Protein AF-A0A0D6Q192-F1 (afdb_monomer_lite)

Radius of gyration: 42.07 Å; chains: 1; bounding box: 99×94×117 Å

InterPro domains:
  IPR006171 TOPRIM domain [PF13362] (280-373)
  IPR027417 P-loop containing nucleoside triphosphate hydrolase [SSF52540] (424-579)
  IPR055570 Domain of unknown function DUF7146 [PF23639] (162-253)

pLDDT: mean 74.11, std 20.75, range [18.86, 96.25]

Foldseek 3Di:
DDDPPPPPPDDDDPDPQAQPVVLLVVLQVVLLQCVVVLCVVFPPPQQCWDDDDPQWIWRDHPPPCKIWIAGCDDPLRQWIATSVRDTDHQQVSCVVTVQQVDSRSSSVVSCVVSVPDRVGDDDPVNVVVSNVNSVVVNVVVVVVVVVVVVVVVVVVVVQQVVLQVVQVQQLVQWAFDDPPQLVNCQLCVVLVQDADPVGDDSLAWTARVVQQWTWGFWDAPVSHGRWTFTQHADPPPSYTDPPDDCRTRPHDSALTKRKDAADPPAAPCLPVVQVAAAEEEEADPSLQSLLCSLHSGTYIHDPAQQQNDDDDALHEYADFDFLADPVDPRNVRNVVNVVVNLQSFYAYFYFYLDPDRPNPRHGVSNSCVPVRSVSSNVSVVVSSVLLVCLLVPDDPAAALVVLLVQLLVLLLVCLVCVCVVFQFAEAAEAFLSQNLLSNLLNNVVSLVVVQVVQVPDPPHDRDAAEEEAEADDLLLVVVQVSNCVNPVPWFEDEQDDQQDDDVDHQHPPVPLVVLLVLLVHDCCAQPQLPPDPRNPPRNNNVVLCDATNYYYYYPLQQLDDNRVSRAAHLAYEYEADDQFNFKDFLFPVQKDFLCLLAAPDPPPPPQDPVVVVVCVPPLVVVSNVLSVLVSVLLVVVCPPPDAPDKDFAFLVSCVVRDDLVRLVVNLVSLVVVLVVLTHHNVGDPPDDPVCSVVCSSRSSSSSVSNLVSVLSSVCVVVVARTFNQWMWHQHPVRGIIIIHIAGRARDQSHQHPDDNPGRRYYYYHNQDLCVQVCLRVVSYHYDDHRYHDLPQEAEEEADDDAQAPVLLVVQLVCVVVVHCDPDLCSHLVNVLLVQLLVCLVLVNFAEEEEAAPVNLVSQVVVCVVPPLSGAVNYHYYYQVGLPSDQPQQQTAEYEYGEFQADFQVSLQSSLSNSPRHHDPGADFDDADPVRHGPGGAFDWDWDWDQASSRHIDTFIDGADPGSSSRSVRCCRGQVSLSSRQSSNSSSPADPVRGHYYYYRYSGYRPSDHHHYYHHSDGDALLSVQLSVVCSVVSDNPASPGWAWLQLQLCCLLCVVSRVHSVSSVVSLVVVPDDDDDDDDQDNDPSPDDDPLVSVVRPPQWWKKFKWFDDPPTDTTIITHGDVCPVPVQVSSCVSRVGHMDIDTDDDDDDDDDDDDDDDDDDDDDYDDDDDDDDDDDDDDDDDDDDDDDDDDPVVVVVVVVDDDDDDDDDDDDDDDDDDDDDDDDDDPDDDPPSVPVNPDDDDDDDDDDDDDDDDDD

Sequence (1257 aa):
MPNKTHIQAGFQAEGQFSIPPAIADQIKAEAAAAILDIARAVLPSDYQPHRPKNGSVDFARKHDGRTYTATTSGQYAGWVKDWRGRNMDAVALVQQYAGADSYADALHWLSDFLRIDTGLHRSEADRQELEAKAAANAQARAAEREAQDRLQAEQNARTKKQHREFAARWWGETEEIRPGSLADRYLVEWRSIPRPVEGWPSSVLRFHPKENALAVGLVDVRGKVQSAQRIYLDNRTGQKRTDIAKKMLPGSSKGLFFKLPARITVAIDVDRTINTFPIAATEGPETALSVWIASGIETWASIGAGADITPPTKRPILHCRDDDEEEGPAWNAAEKAAIRWGKEGHAVLAVWPYDQRRQDKSDLNDLLQTEGIGAVRLRLKEALDEYGRRIASLPKLPSADEARSILDQQIKLQVDGGYAVERSKLFTVGAGIGKTEAALRRVLQSHEAALTIHEDSEDATIPAPIVLSVPYHGLADEALERVRRISPNLTVRIWKGRAQQLPVPMCANLEEVDAIQEAGLSATERLCRGSCTKKDGCPYVKQMEQKADVWIITHACLFLPKPKAIRRPSFLILDEVTLDGAITGTSDAAHRSVNSILLPTTKQQNAPEDVRQKFMGFTLAEVENRASRIVAMLERAAEELERGTTCHLSRATIEQHFDLAGLENGLPEVEQAIQWMTPDDKGHPDFQIDRVKERTPILKALGRLAALMREMKRCLSEGLEATPRISFFWDEENVLRYRLTGCRSIHKHWIGPDENDQTPVILLDATPNLPLIRHFFPNLALGSDVQAATPHARFVWMQGKFWHGITQKNAIEQHRNGRKGKEHAQSIEGLRWTLWRHWLTAGCKPMLAVFSKALHDYLDEQEHKKSGFLPPGCELAHQGATRGRNSWETVRTVLIFGRMLPSVEPIEMTAEAMTGRPIQRIEKKKLGPDGTAEASHFHIIEKDRILPNGRIVSVKHYHHPDPVADGFLQAMVAGEAIQAAARGRAVNRTSDNPLEVFVYADTYAADMPLDDVQEATGPTAWDQMALSIAMETGQASDLSPILISSPTDAAKAYPRIWSTPKAAERGFDAGNHRPPNSYNNISIGIRGSVDWDAFSSLEGFTLARYQPEGARQKPRLAWVPIGQEIGFQSWIEQALCCDVRVEWVEVPQPDPTPPEPSKPIRSPAMDCILPDKQPAFPSWIIGGIERTDFPSSYLRFLERSGTKPTVYSSFFGQCEAAFGHGLGAEDENDDPALAWVMGLPAHPFSLRNLEEGMNGH

Structure (mmCIF, N/CA/C/O backbone):
data_AF-A0A0D6Q192-F1
#
_entry.id   AF-A0A0D6Q192-F1
#
loop_
_atom_site.group_PDB
_atom_site.id
_atom_site.type_symbol
_atom_site.label_atom_id
_atom_site.label_alt_id
_atom_site.label_comp_id
_atom_site.label_asym_id
_atom_site.label_entity_id
_atom_site.label_seq_id
_atom_site.pdbx_PDB_ins_code
_atom_site.Cartn_x
_atom_site.Cartn_y
_atom_site.Cartn_z
_atom_site.occupancy
_atom_site.B_iso_or_equiv
_atom_site.auth_seq_id
_atom_site.auth_comp_id
_atom_site.auth_asym_id
_atom_site.auth_atom_id
_atom_site.pdbx_PDB_model_num
ATOM 1 N N . MET A 1 1 ? 58.303 25.552 -41.111 1.00 36.06 1 MET A N 1
ATOM 2 C CA . MET A 1 1 ? 57.494 26.285 -42.117 1.00 36.06 1 MET A CA 1
ATOM 3 C C . MET A 1 1 ? 56.407 25.349 -42.643 1.00 36.06 1 MET A C 1
ATOM 5 O O . MET A 1 1 ? 56.631 24.148 -42.528 1.00 36.06 1 MET A O 1
ATOM 9 N N . PRO A 1 2 ? 55.276 25.839 -43.190 1.00 31.86 2 PRO A N 1
ATOM 10 C CA . PRO A 1 2 ? 54.968 27.237 -43.511 1.00 31.86 2 PRO A CA 1
ATOM 11 C C . PRO A 1 2 ? 53.929 27.918 -42.594 1.00 31.86 2 PRO A C 1
ATOM 13 O O . PRO A 1 2 ? 53.129 27.279 -41.927 1.00 31.86 2 PRO A O 1
ATOM 16 N N . ASN A 1 3 ? 53.985 29.250 -42.609 1.00 25.23 3 ASN A N 1
ATOM 17 C CA . ASN A 1 3 ? 52.894 30.221 -42.471 1.00 25.23 3 ASN A CA 1
ATOM 18 C C . ASN A 1 3 ? 51.788 29.966 -41.426 1.00 25.23 3 ASN A C 1
ATOM 20 O O . ASN A 1 3 ? 50.680 29.549 -41.758 1.00 25.23 3 ASN A O 1
ATOM 24 N N . LYS A 1 4 ? 52.007 30.473 -40.203 1.00 28.45 4 LYS A N 1
ATOM 25 C CA . LYS A 1 4 ? 50.927 31.204 -39.522 1.00 28.45 4 LYS A CA 1
ATOM 26 C C . LYS A 1 4 ? 50.674 32.492 -40.310 1.00 28.45 4 LYS A C 1
ATOM 28 O O . LYS A 1 4 ? 51.469 33.425 -40.207 1.00 28.45 4 LYS A O 1
ATOM 33 N N . THR A 1 5 ? 49.589 32.568 -41.072 1.00 26.53 5 THR A N 1
ATOM 34 C CA . THR A 1 5 ? 49.094 33.848 -41.599 1.00 26.53 5 THR A CA 1
ATOM 35 C C . THR A 1 5 ? 48.529 34.676 -40.450 1.00 26.53 5 THR A C 1
ATOM 37 O O . THR A 1 5 ? 47.337 34.618 -40.152 1.00 26.53 5 THR A O 1
ATOM 40 N N . HIS A 1 6 ? 49.395 35.453 -39.795 1.00 28.77 6 HIS A N 1
ATOM 41 C CA . HIS A 1 6 ? 48.944 36.623 -39.054 1.00 28.77 6 HIS A CA 1
ATOM 42 C C . HIS A 1 6 ? 48.267 37.560 -40.053 1.00 28.77 6 HIS A C 1
ATOM 44 O O . HIS A 1 6 ? 48.936 38.140 -40.907 1.00 28.77 6 HIS A O 1
ATOM 50 N N . ILE A 1 7 ? 46.948 37.716 -39.943 1.00 28.14 7 ILE A N 1
ATOM 51 C CA . ILE A 1 7 ? 46.255 38.830 -40.585 1.00 28.14 7 ILE A CA 1
ATOM 52 C C . ILE A 1 7 ? 46.620 40.072 -39.770 1.00 28.14 7 ILE A C 1
ATOM 54 O O . ILE A 1 7 ? 45.950 40.418 -38.801 1.00 28.14 7 ILE A O 1
ATOM 58 N N . GLN A 1 8 ? 47.734 40.712 -40.132 1.00 30.41 8 GLN A N 1
ATOM 59 C CA . GLN A 1 8 ? 47.974 42.094 -39.739 1.00 30.41 8 GLN A CA 1
ATOM 60 C C . GLN A 1 8 ? 46.928 42.945 -40.459 1.00 30.41 8 GLN A C 1
ATOM 62 O O . GLN A 1 8 ? 47.058 43.223 -41.650 1.00 30.41 8 GLN A O 1
ATOM 67 N N . ALA A 1 9 ? 45.872 43.329 -39.743 1.00 30.97 9 ALA A N 1
ATOM 68 C CA . ALA A 1 9 ? 44.982 44.383 -40.200 1.00 30.97 9 ALA A CA 1
ATOM 69 C C . ALA A 1 9 ? 45.806 45.677 -40.288 1.00 30.97 9 ALA A C 1
ATOM 71 O O . ALA A 1 9 ? 46.282 46.186 -39.272 1.00 30.97 9 ALA A O 1
ATOM 72 N N . GLY A 1 10 ? 46.046 46.153 -41.510 1.00 29.53 10 GLY A N 1
ATOM 73 C CA . GLY A 1 10 ? 46.833 47.358 -41.747 1.00 29.53 10 GLY A CA 1
ATOM 74 C C . GLY A 1 10 ? 46.143 48.594 -41.171 1.00 29.53 10 GLY A C 1
ATOM 75 O O . GLY A 1 10 ? 44.941 48.783 -41.350 1.00 29.53 10 GLY A O 1
ATOM 76 N N . PHE A 1 11 ? 46.913 49.451 -40.503 1.00 37.41 11 PHE A N 1
ATOM 77 C CA . PHE A 1 11 ? 46.459 50.791 -40.145 1.00 37.41 11 PHE A CA 1
ATOM 78 C C . PHE A 1 11 ? 46.301 51.633 -41.415 1.00 37.41 11 PHE A C 1
ATOM 80 O O . PHE A 1 11 ? 47.295 51.910 -42.077 1.00 37.41 11 PHE A O 1
ATOM 87 N N . GLN A 1 12 ? 45.077 52.063 -41.716 1.00 38.69 12 GLN A N 1
ATOM 88 C CA . GLN A 1 12 ? 44.702 53.483 -41.816 1.00 38.69 12 GLN A CA 1
ATOM 89 C C . GLN A 1 12 ? 43.240 53.596 -42.262 1.00 38.69 12 GLN A C 1
ATOM 91 O O . GLN A 1 12 ? 42.887 53.275 -43.392 1.00 38.69 12 GLN A O 1
ATOM 96 N N . ALA A 1 13 ? 42.396 54.101 -41.365 1.00 34.84 13 ALA A N 1
ATOM 97 C CA . ALA A 1 13 ? 41.091 54.645 -41.704 1.00 34.84 13 ALA A CA 1
ATOM 98 C C . ALA A 1 13 ? 41.073 56.093 -41.207 1.00 34.84 13 ALA A C 1
ATOM 100 O O . ALA A 1 13 ? 40.822 56.344 -40.028 1.00 34.84 13 ALA A O 1
ATOM 101 N N . GLU A 1 14 ? 41.383 57.041 -42.092 1.00 41.09 14 GLU A N 1
ATOM 102 C CA . GLU A 1 14 ? 41.246 58.477 -41.818 1.00 41.09 14 GLU A CA 1
ATOM 103 C C . GLU A 1 14 ? 39.759 58.859 -41.858 1.00 41.09 14 GLU A C 1
ATOM 105 O O . GLU A 1 14 ? 39.258 59.481 -42.789 1.00 41.09 14 GLU A O 1
ATOM 110 N N . GLY A 1 15 ? 39.034 58.396 -40.838 1.00 47.50 15 GLY A N 1
ATOM 111 C CA . GLY A 1 15 ? 37.648 58.743 -40.562 1.00 47.50 15 GLY A CA 1
ATOM 112 C C . GLY A 1 15 ? 37.556 59.768 -39.435 1.00 47.50 15 GLY A C 1
ATOM 113 O O . GLY A 1 15 ? 38.349 59.754 -38.494 1.00 47.50 15 GLY A O 1
ATOM 114 N N . GLN A 1 16 ? 36.534 60.620 -39.503 1.00 47.41 16 GLN A N 1
ATOM 115 C CA . GLN A 1 16 ? 36.315 61.796 -38.645 1.00 47.41 16 GLN A CA 1
ATOM 116 C C . GLN A 1 16 ? 36.141 61.498 -37.133 1.00 47.41 16 GLN A C 1
ATOM 118 O O . GLN A 1 16 ? 36.035 62.420 -36.333 1.00 47.41 16 GLN A O 1
ATOM 123 N N . PHE A 1 17 ? 36.147 60.219 -36.734 1.00 54.91 17 PHE A N 1
ATOM 124 C CA . PHE A 1 17 ? 35.964 59.738 -35.358 1.00 54.91 17 PHE A CA 1
ATOM 125 C C . PHE A 1 17 ? 36.989 58.647 -34.969 1.00 54.91 17 PHE A C 1
ATOM 127 O O . PHE A 1 17 ? 36.644 57.667 -34.308 1.00 54.91 17 PHE A O 1
ATOM 134 N N . SER A 1 18 ? 38.245 58.769 -35.409 1.00 59.19 18 SER A N 1
ATOM 135 C CA . SER A 1 18 ? 39.325 57.844 -35.025 1.00 59.19 18 SER A CA 1
ATOM 136 C C . SER A 1 18 ? 39.721 58.014 -33.548 1.00 59.19 18 SER A C 1
ATOM 138 O O . SER A 1 18 ? 40.310 59.030 -33.178 1.00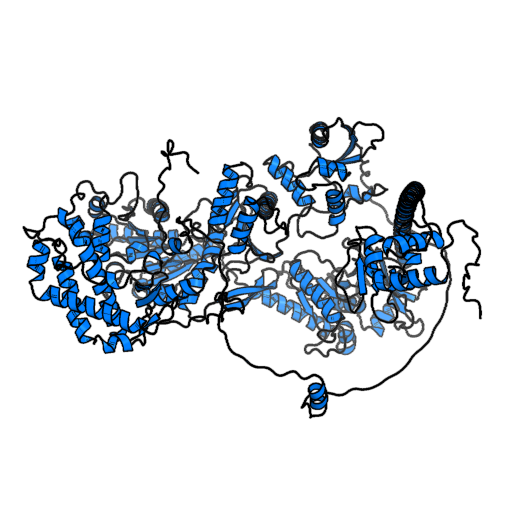 59.19 18 SER A O 1
ATOM 140 N N . ILE A 1 19 ? 39.421 57.020 -32.702 1.00 69.50 19 ILE A N 1
ATOM 141 C CA . ILE A 1 19 ? 39.806 57.021 -31.278 1.00 69.50 19 ILE A CA 1
ATOM 142 C C . ILE A 1 19 ? 41.346 56.973 -31.158 1.00 69.50 19 ILE A C 1
ATOM 144 O O . ILE A 1 19 ? 41.968 56.091 -31.760 1.00 69.50 19 ILE A O 1
ATOM 148 N N . PRO A 1 20 ? 41.984 57.859 -30.364 1.00 73.62 20 PRO A N 1
ATOM 149 C CA . PRO A 1 20 ? 43.432 57.843 -30.151 1.00 73.62 20 PRO A CA 1
ATOM 150 C C . PRO A 1 20 ? 43.940 56.486 -29.622 1.00 73.62 20 PRO A C 1
ATOM 152 O O . PRO A 1 20 ? 43.323 55.941 -28.705 1.00 73.62 20 PRO A O 1
ATOM 155 N N . PRO A 1 21 ? 45.084 55.948 -30.100 1.00 73.31 21 PRO A N 1
ATOM 156 C CA . PRO A 1 21 ? 45.549 54.606 -29.726 1.00 73.31 21 PRO A CA 1
ATOM 157 C C . PRO A 1 21 ? 45.660 54.348 -28.216 1.00 73.31 21 PRO A C 1
ATOM 159 O O . PRO A 1 21 ? 45.259 53.286 -27.755 1.00 73.31 21 PRO A O 1
ATOM 162 N N . ALA A 1 22 ? 46.118 55.331 -27.434 1.00 72.62 22 ALA A N 1
ATOM 163 C CA . ALA A 1 22 ? 46.201 55.210 -25.975 1.00 72.62 22 ALA A CA 1
ATOM 164 C C . ALA A 1 22 ? 44.821 55.027 -25.308 1.00 72.62 22 ALA A C 1
ATOM 166 O O . ALA A 1 22 ? 44.686 54.226 -24.387 1.00 72.62 22 ALA A O 1
ATOM 167 N N . ILE A 1 23 ? 43.789 55.715 -25.813 1.00 76.56 23 ILE A N 1
ATOM 168 C CA . ILE A 1 23 ? 42.404 55.566 -25.341 1.00 76.56 23 ILE A CA 1
ATOM 169 C C . ILE A 1 23 ? 41.822 54.238 -25.847 1.00 76.56 23 ILE A C 1
ATOM 171 O O . ILE A 1 23 ? 41.157 53.530 -25.099 1.00 76.56 23 ILE A O 1
ATOM 175 N N . ALA A 1 24 ? 42.128 53.834 -27.084 1.00 78.00 24 ALA A N 1
ATOM 176 C CA . ALA A 1 24 ? 41.723 52.534 -27.623 1.00 78.00 24 ALA A CA 1
ATOM 177 C C . ALA A 1 24 ? 42.288 51.349 -26.814 1.00 78.00 24 ALA A C 1
ATOM 179 O O . ALA A 1 24 ? 41.599 50.345 -26.639 1.00 78.00 24 ALA A O 1
ATOM 180 N N . ASP A 1 25 ? 43.517 51.454 -26.304 1.00 80.19 25 ASP A N 1
ATOM 181 C CA . ASP A 1 25 ? 44.119 50.427 -25.448 1.00 80.19 25 ASP A CA 1
ATOM 182 C C . ASP A 1 25 ? 43.600 50.483 -23.998 1.00 80.19 25 ASP A C 1
ATOM 184 O O . ASP A 1 25 ? 43.402 49.425 -23.396 1.00 80.19 25 ASP A O 1
ATOM 188 N N . GLN A 1 26 ? 43.258 51.668 -23.471 1.00 84.00 26 GLN A N 1
ATOM 189 C CA . GLN A 1 26 ? 42.498 51.797 -22.218 1.00 84.00 26 GLN A CA 1
ATOM 190 C C . GLN A 1 26 ? 41.128 51.101 -22.321 1.00 84.00 26 GLN A C 1
ATOM 192 O O . GLN A 1 26 ? 40.810 50.251 -21.490 1.00 84.00 26 GLN A O 1
ATOM 197 N N . ILE A 1 27 ? 40.357 51.383 -23.381 1.00 83.75 27 ILE A N 1
ATOM 198 C CA . ILE A 1 27 ? 39.047 50.761 -23.638 1.00 83.75 27 ILE A CA 1
ATOM 199 C C . ILE A 1 27 ? 39.162 49.233 -23.654 1.00 83.75 27 ILE A C 1
ATOM 201 O O . ILE A 1 27 ? 38.340 48.558 -23.041 1.00 83.75 27 ILE A O 1
ATOM 205 N N . LYS A 1 28 ? 40.192 48.659 -24.294 1.00 84.75 28 LYS A N 1
ATOM 206 C CA . LYS A 1 28 ? 40.424 47.201 -24.275 1.00 84.75 28 LYS A CA 1
ATOM 207 C C . LYS A 1 28 ? 40.732 46.666 -22.878 1.00 84.75 28 LYS A C 1
ATOM 209 O O . LYS A 1 28 ? 40.246 45.591 -22.536 1.00 84.75 28 LYS A O 1
ATOM 214 N N . ALA A 1 29 ? 41.555 47.366 -22.097 1.00 84.50 29 ALA A N 1
ATOM 215 C CA . ALA A 1 29 ? 41.941 46.927 -20.758 1.00 84.50 29 ALA A CA 1
ATOM 216 C C . ALA A 1 29 ? 40.732 46.902 -19.807 1.00 84.50 29 ALA A C 1
ATOM 218 O O . ALA A 1 29 ? 40.504 45.908 -19.115 1.00 84.50 29 ALA A O 1
ATOM 219 N N . GLU A 1 30 ? 39.908 47.949 -19.838 1.00 86.56 30 GLU A N 1
ATOM 220 C CA . GLU A 1 30 ? 38.670 48.023 -19.059 1.00 86.56 30 GLU A CA 1
ATOM 221 C C . GLU A 1 30 ? 37.608 47.038 -19.584 1.00 86.56 30 GLU A C 1
ATOM 223 O O . GLU A 1 30 ? 36.963 46.348 -18.794 1.00 86.56 30 GLU A O 1
ATOM 228 N N . ALA A 1 31 ? 37.499 46.848 -20.904 1.00 88.06 31 ALA A N 1
ATOM 229 C CA . ALA A 1 31 ? 36.615 45.844 -21.500 1.00 88.06 31 ALA A CA 1
ATOM 230 C C . ALA A 1 31 ? 37.018 44.396 -21.163 1.00 88.06 31 ALA A C 1
ATOM 232 O O . ALA A 1 31 ? 36.154 43.531 -21.015 1.00 88.06 31 ALA A O 1
ATOM 233 N N . ALA A 1 32 ? 38.314 44.114 -21.004 1.00 86.19 32 ALA A N 1
ATOM 234 C CA . ALA A 1 32 ? 38.796 42.819 -20.531 1.00 86.19 32 ALA A CA 1
ATOM 235 C C . ALA A 1 32 ? 38.412 42.576 -19.059 1.00 86.19 32 ALA A C 1
ATOM 237 O O . ALA A 1 32 ? 38.015 41.466 -18.705 1.00 86.19 32 ALA A O 1
ATOM 238 N N . ALA A 1 33 ? 38.452 43.605 -18.206 1.00 85.31 33 ALA A N 1
ATOM 239 C CA . ALA A 1 33 ? 37.954 43.502 -16.834 1.00 85.31 33 ALA A CA 1
ATOM 240 C C . ALA A 1 33 ? 36.421 43.311 -16.787 1.00 85.31 33 ALA A C 1
ATOM 242 O O . ALA A 1 33 ? 35.921 42.476 -16.034 1.00 85.31 33 ALA A O 1
ATOM 243 N N . ALA A 1 34 ? 35.680 44.024 -17.640 1.00 88.12 34 ALA A N 1
ATOM 244 C CA . ALA A 1 34 ? 34.216 44.003 -17.715 1.00 88.12 34 ALA A CA 1
ATOM 245 C C . ALA A 1 34 ? 33.622 42.887 -18.607 1.00 88.12 34 ALA A C 1
ATOM 247 O O . ALA A 1 34 ? 32.419 42.891 -18.884 1.00 88.12 34 ALA A O 1
ATOM 248 N N . ILE A 1 35 ? 34.429 41.919 -19.067 1.00 89.75 35 ILE A N 1
ATOM 249 C CA . ILE A 1 35 ? 34.043 40.954 -20.117 1.00 89.75 35 ILE A CA 1
ATOM 250 C C . ILE A 1 35 ? 32.753 40.175 -19.812 1.00 89.75 35 ILE A C 1
ATOM 252 O O . ILE A 1 35 ? 32.004 39.832 -20.726 1.00 89.75 35 ILE A O 1
ATOM 256 N N . LEU A 1 36 ? 32.466 39.909 -18.532 1.00 86.56 36 LEU A N 1
ATOM 257 C CA . LEU A 1 36 ? 31.266 39.186 -18.106 1.00 86.56 36 LEU A CA 1
ATOM 258 C C . LEU A 1 36 ? 29.981 39.992 -18.344 1.00 86.56 36 LEU A C 1
ATOM 260 O O . LEU A 1 36 ? 28.967 39.424 -18.750 1.00 86.56 36 LEU A O 1
ATOM 264 N N . ASP A 1 37 ? 30.021 41.299 -18.099 1.00 87.12 37 ASP A N 1
ATOM 265 C CA . ASP A 1 37 ? 28.866 42.185 -18.236 1.00 87.12 37 ASP A CA 1
ATOM 266 C C . ASP A 1 37 ? 28.680 42.653 -19.681 1.00 87.12 37 ASP A C 1
ATOM 268 O O . ASP A 1 37 ? 27.548 42.721 -20.157 1.00 87.12 37 ASP A O 1
ATOM 272 N N . ILE A 1 38 ? 29.774 42.802 -20.435 1.00 88.12 38 ILE A N 1
ATOM 273 C CA . ILE A 1 38 ? 29.717 42.929 -21.899 1.00 88.12 38 ILE A CA 1
ATOM 274 C C . ILE A 1 38 ? 29.075 41.671 -22.504 1.00 88.12 38 ILE A C 1
ATOM 276 O O . ILE A 1 38 ? 28.150 41.781 -23.307 1.00 88.12 38 ILE A O 1
ATOM 280 N N . ALA A 1 39 ? 29.479 40.465 -22.079 1.00 86.81 39 ALA A N 1
ATOM 281 C CA . ALA A 1 39 ? 28.864 39.219 -22.543 1.00 86.81 39 ALA A CA 1
ATOM 282 C C . ALA A 1 39 ? 27.365 39.129 -22.201 1.00 86.81 39 ALA A C 1
ATOM 284 O O . ALA A 1 39 ? 26.588 38.680 -23.040 1.00 86.81 39 ALA A O 1
ATOM 285 N N . ARG A 1 40 ? 26.935 39.604 -21.021 1.00 85.88 40 ARG A N 1
ATOM 286 C CA . ARG A 1 40 ? 25.506 39.719 -20.657 1.00 85.88 40 ARG A CA 1
ATOM 287 C C . ARG A 1 40 ? 24.738 40.704 -21.539 1.00 85.88 40 ARG A C 1
ATOM 289 O O . ARG A 1 40 ? 23.562 40.468 -21.793 1.00 85.88 40 ARG A O 1
ATOM 296 N N . ALA A 1 41 ? 25.376 41.793 -21.965 1.00 82.62 41 ALA A N 1
ATOM 297 C CA . ALA A 1 41 ? 24.745 42.840 -22.761 1.00 82.62 41 ALA A CA 1
ATOM 298 C C . ALA A 1 41 ? 24.611 42.477 -24.249 1.00 82.62 41 ALA A C 1
ATOM 300 O O . ALA A 1 41 ? 23.619 42.850 -24.871 1.00 82.62 41 ALA A O 1
ATOM 301 N N . VAL A 1 42 ? 25.590 41.763 -24.823 1.00 81.50 42 VAL A N 1
ATOM 302 C CA . VAL A 1 42 ? 25.638 41.509 -26.278 1.00 81.50 42 VAL A CA 1
ATOM 303 C C . VAL A 1 42 ? 25.236 40.095 -26.692 1.00 81.50 42 VAL A C 1
ATOM 305 O O . VAL A 1 42 ? 24.812 39.903 -27.831 1.00 81.50 42 VAL A O 1
ATOM 308 N N . LEU A 1 43 ? 25.345 39.081 -25.823 1.00 82.44 43 LEU A N 1
ATOM 309 C CA . LEU A 1 43 ? 24.837 37.747 -26.163 1.00 82.44 43 LEU A CA 1
ATOM 310 C C . LEU A 1 43 ? 23.294 37.755 -26.184 1.00 82.44 43 LEU A C 1
ATOM 312 O O . LEU A 1 43 ? 22.676 38.398 -25.336 1.00 82.44 43 LEU A O 1
ATOM 316 N N . PRO A 1 44 ? 22.640 37.026 -27.114 1.00 75.25 44 PRO A N 1
ATOM 317 C CA . PRO A 1 44 ? 21.180 36.964 -27.165 1.00 75.25 44 PRO A CA 1
ATOM 318 C C . PRO A 1 44 ? 20.569 36.482 -25.844 1.00 75.25 44 PRO A C 1
ATOM 320 O O . PRO A 1 44 ? 21.058 35.531 -25.237 1.00 75.25 44 PRO A O 1
ATOM 323 N N . SER A 1 45 ? 19.454 37.091 -25.435 1.00 66.50 45 SER A N 1
ATOM 324 C CA . SER A 1 45 ? 18.833 36.912 -24.110 1.00 66.50 45 SER A CA 1
ATOM 325 C C . SER A 1 45 ? 18.301 35.502 -23.796 1.00 66.50 45 SER A C 1
ATOM 327 O O . SER A 1 45 ? 17.859 35.245 -22.673 1.00 66.50 45 SER A O 1
ATOM 329 N N . ASP A 1 46 ? 18.357 34.566 -24.750 1.00 67.94 46 ASP A N 1
ATOM 330 C CA . ASP A 1 46 ? 18.060 33.145 -24.544 1.00 67.94 46 ASP A CA 1
ATOM 331 C C . ASP A 1 46 ? 19.297 32.275 -24.224 1.00 67.94 46 ASP A C 1
ATOM 333 O O . ASP A 1 46 ? 19.144 31.087 -23.917 1.00 67.94 46 ASP A O 1
ATOM 337 N N . TYR A 1 47 ? 20.497 32.868 -24.198 1.00 75.00 47 TYR A N 1
ATOM 338 C CA . TYR A 1 47 ? 21.705 32.307 -23.588 1.00 75.00 47 TYR A CA 1
ATOM 339 C C . TYR A 1 47 ? 21.797 32.732 -22.119 1.00 75.00 47 TYR A C 1
ATOM 341 O O . TYR A 1 47 ? 22.232 33.837 -21.799 1.00 75.00 47 TYR A O 1
ATOM 349 N N . GLN A 1 48 ? 21.399 31.850 -21.202 1.00 77.81 48 GLN A N 1
ATOM 350 C CA . GLN A 1 48 ? 21.384 32.171 -19.774 1.00 77.81 48 GLN A CA 1
ATOM 351 C C . GLN A 1 48 ? 22.709 31.787 -19.093 1.00 77.81 48 GLN A C 1
ATOM 353 O O . GLN A 1 48 ? 23.257 30.723 -19.394 1.00 77.81 48 GLN A O 1
ATOM 358 N N . PRO A 1 49 ? 23.235 32.619 -18.171 1.00 81.62 49 PRO A N 1
ATOM 359 C CA . PRO A 1 49 ? 24.436 32.297 -17.411 1.00 81.62 49 PRO A CA 1
ATOM 360 C C . PRO A 1 49 ? 24.148 31.205 -16.373 1.00 81.62 49 PRO A C 1
ATOM 362 O O . PRO A 1 49 ? 23.262 31.337 -15.526 1.00 81.62 49 PRO A O 1
ATOM 365 N N . HIS A 1 50 ? 24.926 30.129 -16.415 1.00 75.56 50 HIS A N 1
ATOM 366 C CA . HIS A 1 50 ? 24.923 29.065 -15.415 1.00 75.56 50 HIS A CA 1
ATOM 367 C C . HIS A 1 50 ? 25.938 29.344 -14.291 1.00 75.56 50 HIS A C 1
ATOM 369 O O . HIS A 1 50 ? 26.742 30.273 -14.375 1.00 75.56 50 HIS A O 1
ATOM 375 N N . ARG A 1 51 ? 25.873 28.560 -13.198 1.00 61.06 51 ARG A N 1
ATOM 376 C CA . ARG A 1 51 ? 26.728 28.741 -12.005 1.00 61.06 51 ARG A CA 1
ATOM 377 C C . ARG A 1 51 ? 28.211 28.873 -12.395 1.00 61.06 51 ARG A C 1
ATOM 379 O O . ARG A 1 51 ? 28.692 28.006 -13.127 1.00 61.06 51 ARG A O 1
ATOM 386 N N . PRO A 1 52 ? 28.940 29.876 -11.867 1.00 61.09 52 PRO A N 1
ATOM 387 C CA . PRO A 1 52 ? 30.352 30.040 -12.170 1.00 61.09 52 PRO A CA 1
ATOM 388 C C . PRO A 1 52 ? 31.169 28.832 -11.705 1.00 61.09 52 PRO A C 1
ATOM 390 O O . PRO A 1 52 ? 30.932 28.285 -10.625 1.00 61.09 52 PRO A O 1
ATOM 393 N N . LYS A 1 53 ? 32.170 28.454 -12.501 1.00 55.62 53 LYS A N 1
ATOM 394 C CA . LYS A 1 53 ? 33.203 27.478 -12.137 1.00 55.62 53 LYS A CA 1
ATOM 395 C C . LYS A 1 53 ? 34.557 28.164 -12.219 1.00 55.62 53 LYS A C 1
ATOM 397 O O . LYS A 1 53 ? 34.907 28.679 -13.267 1.00 55.62 53 LYS A O 1
ATOM 402 N N . ASN A 1 54 ? 35.318 28.157 -11.126 1.00 59.84 54 ASN A N 1
ATOM 403 C CA . ASN A 1 54 ? 36.742 28.519 -11.082 1.00 59.84 54 ASN A CA 1
ATOM 404 C C . ASN A 1 54 ? 37.131 29.779 -11.894 1.00 59.84 54 ASN A C 1
ATOM 406 O O . ASN A 1 54 ? 38.098 29.747 -12.648 1.00 59.84 54 ASN A O 1
ATOM 410 N N . GLY A 1 55 ? 36.382 30.879 -11.754 1.00 71.62 55 GLY A N 1
ATOM 411 C CA . GLY A 1 55 ? 36.677 32.126 -12.476 1.00 71.62 55 GLY A CA 1
ATOM 412 C C . GLY A 1 55 ? 36.163 32.188 -13.919 1.00 71.62 55 GLY A C 1
ATOM 413 O O . GLY A 1 55 ? 36.678 32.970 -14.714 1.00 71.62 55 GLY A O 1
ATOM 414 N N . SER A 1 56 ? 35.153 31.394 -14.279 1.00 81.38 56 SER A N 1
ATOM 415 C CA . SER A 1 56 ? 34.425 31.524 -15.544 1.00 81.38 56 SER A CA 1
ATOM 416 C C . SER A 1 56 ? 32.915 31.307 -15.386 1.00 81.38 56 SER A C 1
ATOM 418 O O . SER A 1 56 ? 32.453 30.724 -14.401 1.00 81.38 56 SER A O 1
ATOM 420 N N . VAL A 1 57 ? 32.140 31.807 -16.353 1.00 86.25 57 VAL A N 1
ATOM 421 C CA . VAL A 1 57 ? 30.673 31.702 -16.435 1.00 86.25 57 VAL A CA 1
ATOM 422 C C . VAL A 1 57 ? 30.278 31.149 -17.802 1.00 86.25 57 VAL A C 1
ATOM 424 O O . VAL A 1 57 ? 30.603 31.739 -18.833 1.00 86.25 57 VAL A O 1
ATOM 427 N N . ASP A 1 58 ? 29.541 30.038 -17.800 1.00 84.88 58 ASP A N 1
ATOM 428 C CA . ASP A 1 58 ? 28.993 29.419 -19.008 1.00 84.88 58 ASP A CA 1
ATOM 429 C C . ASP A 1 58 ? 27.610 30.000 -19.338 1.00 84.88 58 ASP A C 1
ATOM 431 O O . ASP A 1 58 ? 26.631 29.751 -18.633 1.00 84.88 58 ASP A O 1
ATOM 435 N N . PHE A 1 59 ? 27.510 30.737 -20.440 1.00 84.44 59 PHE A N 1
ATOM 436 C CA . PHE A 1 59 ? 26.249 31.157 -21.047 1.00 84.44 59 PHE A CA 1
ATOM 437 C C . PHE A 1 59 ? 25.764 30.054 -21.986 1.00 84.44 59 PHE A C 1
ATOM 439 O O . PHE A 1 59 ? 26.424 29.753 -22.983 1.00 84.44 59 PHE A O 1
ATOM 446 N N . ALA A 1 60 ? 24.622 29.437 -21.688 1.00 76.31 60 ALA A N 1
ATOM 447 C CA . ALA A 1 60 ? 24.122 28.292 -22.447 1.00 76.31 60 ALA A CA 1
ATOM 448 C C . ALA A 1 60 ? 22.651 28.443 -22.839 1.00 76.31 60 ALA A C 1
ATOM 450 O O . ALA A 1 60 ? 21.837 29.037 -22.130 1.00 76.31 60 ALA A O 1
ATOM 451 N N . ARG A 1 61 ? 22.304 27.840 -23.977 1.00 70.50 61 ARG A N 1
ATOM 452 C CA . ARG A 1 61 ? 20.941 27.782 -24.505 1.00 70.50 61 ARG A CA 1
ATOM 453 C C . ARG A 1 61 ? 20.424 26.349 -24.392 1.00 70.50 61 ARG A C 1
ATOM 455 O O . ARG A 1 61 ? 20.997 25.440 -24.989 1.00 70.50 61 ARG A O 1
ATOM 462 N N . LYS A 1 62 ? 19.333 26.146 -23.640 1.00 49.59 62 LYS A N 1
ATOM 463 C CA . LYS A 1 62 ? 18.849 24.837 -23.123 1.00 49.59 62 LYS A CA 1
ATOM 464 C C . LYS A 1 62 ? 18.710 23.663 -24.114 1.00 49.59 62 LYS A C 1
ATOM 466 O O . LYS A 1 62 ? 18.563 22.536 -23.653 1.00 49.59 62 LYS A O 1
ATOM 471 N N . HIS A 1 63 ? 18.726 23.899 -25.427 1.00 46.31 63 HIS A N 1
ATOM 472 C CA . HIS A 1 63 ? 18.505 22.870 -26.455 1.00 46.31 63 HIS A CA 1
ATOM 473 C C . HIS A 1 63 ? 19.506 22.913 -27.628 1.00 46.31 63 HIS A C 1
ATOM 475 O O . HIS A 1 63 ? 19.357 22.143 -28.567 1.00 46.31 63 HIS A O 1
ATOM 481 N N . ASP A 1 64 ? 20.507 23.800 -27.600 1.00 52.31 64 ASP A N 1
ATOM 482 C CA . ASP A 1 64 ? 21.420 24.034 -28.741 1.00 52.31 64 ASP A CA 1
ATOM 483 C C . ASP A 1 64 ? 22.739 23.241 -28.607 1.00 52.31 64 ASP A C 1
ATOM 485 O O . ASP A 1 64 ? 23.461 23.027 -29.574 1.00 52.31 64 ASP A O 1
ATOM 489 N N . GLY A 1 65 ? 23.120 22.855 -27.381 1.00 56.34 65 GLY A N 1
ATOM 490 C CA . GLY A 1 65 ? 24.459 22.322 -27.068 1.00 56.34 65 GLY A CA 1
ATOM 491 C C . GLY A 1 65 ? 25.589 23.362 -27.173 1.00 56.34 65 GLY A C 1
ATOM 492 O O . GLY A 1 65 ? 26.708 23.110 -26.735 1.00 56.34 65 GLY A O 1
ATOM 493 N N . ARG A 1 66 ? 25.287 24.549 -27.710 1.00 73.50 66 ARG A N 1
ATOM 494 C CA . ARG A 1 66 ? 26.181 25.699 -27.835 1.00 73.50 66 ARG A CA 1
ATOM 495 C C . ARG A 1 66 ? 26.302 26.430 -26.492 1.00 73.50 66 ARG A C 1
ATOM 497 O O . ARG A 1 66 ? 25.302 26.883 -25.932 1.00 73.50 66 ARG A O 1
ATOM 504 N N . THR A 1 67 ? 27.531 26.567 -26.002 1.00 79.69 67 THR A N 1
ATOM 505 C CA . THR A 1 67 ? 27.902 27.334 -24.804 1.00 79.69 67 THR A CA 1
ATOM 506 C C . THR A 1 67 ? 28.906 28.438 -25.149 1.00 79.69 67 THR A C 1
ATOM 508 O O . THR A 1 67 ? 29.705 28.290 -26.074 1.00 79.69 67 THR A O 1
ATOM 511 N N . TYR A 1 68 ? 28.879 29.542 -24.404 1.00 85.69 68 TYR A N 1
ATOM 512 C CA . TYR A 1 68 ? 29.915 30.577 -24.427 1.00 85.69 68 TYR A CA 1
ATOM 513 C C . TYR A 1 68 ? 30.484 30.736 -23.018 1.00 85.69 68 TYR A C 1
ATOM 515 O O . TYR A 1 68 ? 29.745 31.070 -22.097 1.00 85.69 68 TYR A O 1
ATOM 523 N N . THR A 1 69 ? 31.779 30.497 -22.839 1.00 87.62 69 THR A N 1
ATOM 524 C CA . THR A 1 69 ? 32.441 30.565 -21.529 1.00 87.62 69 THR A CA 1
ATOM 525 C C . THR A 1 69 ? 33.172 31.900 -21.402 1.00 87.62 69 THR A C 1
ATOM 527 O O . THR A 1 69 ? 34.248 32.074 -21.977 1.00 87.62 69 THR A O 1
ATOM 530 N N . ALA A 1 70 ? 32.598 32.852 -20.664 1.00 88.12 70 ALA A N 1
ATOM 531 C CA . ALA A 1 70 ? 33.267 34.108 -20.319 1.00 88.12 70 ALA A CA 1
ATOM 532 C C . ALA A 1 70 ? 34.208 33.874 -19.132 1.00 88.12 70 ALA A C 1
ATOM 534 O O . ALA A 1 70 ? 33.778 33.358 -18.101 1.00 88.12 70 ALA A O 1
ATOM 535 N N . THR A 1 71 ? 35.485 34.230 -19.269 1.00 87.12 71 THR A N 1
ATOM 536 C CA . THR A 1 71 ? 36.513 33.949 -18.254 1.00 87.12 71 THR A CA 1
ATOM 537 C C . THR A 1 71 ? 36.977 35.240 -17.583 1.00 87.12 71 THR A C 1
ATOM 539 O O . THR A 1 71 ? 37.390 36.183 -18.256 1.00 87.12 71 THR A O 1
ATOM 542 N N . THR A 1 72 ? 36.909 35.284 -16.252 1.00 82.44 72 THR A N 1
ATOM 543 C CA . THR A 1 72 ? 37.211 36.460 -15.418 1.00 82.44 72 THR A CA 1
ATOM 544 C C . THR A 1 72 ? 38.491 36.319 -14.589 1.00 82.44 72 THR A C 1
ATOM 546 O O . THR A 1 72 ? 38.951 37.309 -14.028 1.00 82.44 72 THR A O 1
ATOM 549 N N . SER A 1 73 ? 39.117 35.136 -14.526 1.00 77.38 73 SER A N 1
ATOM 550 C CA . SER A 1 73 ? 40.452 34.972 -13.929 1.00 77.38 73 SER A CA 1
ATOM 551 C C . SER A 1 73 ? 41.303 33.894 -14.621 1.00 77.38 73 SER A C 1
ATOM 553 O O . SER A 1 73 ? 40.810 33.073 -15.394 1.00 77.38 73 SER A O 1
ATOM 555 N N . GLY A 1 74 ? 42.618 33.916 -14.372 1.00 79.00 74 GLY A N 1
ATOM 556 C CA . GLY A 1 74 ? 43.586 33.012 -15.005 1.00 79.00 74 GLY A CA 1
ATOM 557 C C . GLY A 1 74 ? 44.040 33.459 -16.402 1.00 79.00 74 GLY A C 1
ATOM 558 O O . GLY A 1 74 ? 43.808 34.590 -16.818 1.00 79.00 74 GLY A O 1
ATOM 559 N N . GLN A 1 75 ? 44.704 32.561 -17.140 1.00 77.81 75 GLN A N 1
ATOM 560 C CA . GLN A 1 75 ? 45.381 32.867 -18.417 1.00 77.81 75 GLN A CA 1
ATOM 561 C C . GLN A 1 75 ? 44.453 33.404 -19.528 1.00 77.81 75 GLN A C 1
ATOM 563 O O . GLN A 1 75 ? 44.931 34.035 -20.466 1.00 77.81 75 GLN A O 1
ATOM 568 N N . TYR A 1 76 ? 43.143 33.163 -19.427 1.00 81.31 76 TYR A N 1
ATOM 569 C CA . TYR A 1 76 ? 42.136 33.615 -20.393 1.00 81.31 76 TYR A CA 1
ATOM 570 C C . TYR A 1 76 ? 41.187 34.680 -19.816 1.00 81.31 76 TYR A C 1
ATOM 572 O O . TYR A 1 76 ? 40.116 34.903 -20.376 1.00 81.31 76 TYR A O 1
ATOM 580 N N . ALA A 1 77 ? 41.554 35.345 -18.714 1.00 82.00 77 ALA A N 1
ATOM 581 C CA . ALA A 1 77 ? 40.797 36.482 -18.192 1.00 82.00 77 ALA A CA 1
ATOM 582 C C . ALA A 1 77 ? 40.605 37.559 -19.278 1.00 82.00 77 ALA A C 1
ATOM 584 O O . ALA A 1 77 ? 41.556 37.912 -19.976 1.00 82.00 77 ALA A O 1
ATOM 585 N N . GLY A 1 78 ? 39.376 38.049 -19.443 1.00 83.38 78 GLY A N 1
ATOM 586 C CA . GLY A 1 78 ? 39.025 39.011 -20.495 1.00 83.38 78 GLY A CA 1
ATOM 587 C C . GLY A 1 78 ? 38.600 38.403 -21.833 1.00 83.38 78 GLY A C 1
ATOM 588 O O . GLY A 1 78 ? 38.348 39.148 -22.777 1.00 83.38 78 GLY A O 1
ATOM 589 N N . TRP A 1 79 ? 38.476 37.073 -21.922 1.00 89.38 79 TRP A N 1
ATOM 590 C CA . TRP A 1 79 ? 38.068 36.374 -23.145 1.00 89.38 79 TRP A CA 1
ATOM 591 C C . TRP A 1 79 ? 36.746 35.617 -22.975 1.00 89.38 79 TRP A C 1
ATOM 593 O O . TRP A 1 79 ? 36.470 35.017 -21.930 1.00 89.38 79 TRP A O 1
ATOM 603 N N . VAL A 1 80 ? 35.957 35.578 -24.051 1.00 88.19 80 VAL A N 1
ATOM 604 C CA . VAL A 1 80 ? 34.813 34.671 -24.212 1.00 88.19 80 VAL A CA 1
ATOM 605 C C . VAL A 1 80 ? 35.189 33.567 -25.190 1.00 88.19 80 VAL A C 1
ATOM 607 O O . VAL A 1 80 ? 35.508 33.830 -26.348 1.00 88.19 80 VAL A O 1
ATOM 610 N N . LYS A 1 81 ? 35.127 32.315 -24.741 1.00 86.69 81 LYS A N 1
ATOM 611 C CA . LYS A 1 81 ? 35.317 31.139 -25.594 1.00 86.69 81 LYS A CA 1
ATOM 612 C C . LYS A 1 81 ? 33.979 30.679 -26.164 1.00 86.69 81 LYS A C 1
ATOM 614 O O . LYS A 1 81 ? 33.052 30.441 -25.396 1.00 86.69 81 LYS A O 1
ATOM 619 N N . ASP A 1 82 ? 33.870 30.536 -27.482 1.00 82.50 82 ASP A N 1
ATOM 620 C CA . ASP A 1 82 ? 32.668 30.000 -28.127 1.00 82.50 82 ASP A CA 1
ATOM 621 C C . ASP A 1 82 ? 32.604 28.463 -28.134 1.00 82.50 82 ASP A C 1
ATOM 623 O O . ASP A 1 82 ? 33.586 27.756 -27.895 1.00 82.50 82 ASP A O 1
ATOM 627 N N . TRP A 1 83 ? 31.424 27.941 -28.469 1.00 72.31 83 TRP A N 1
ATOM 628 C CA . TRP A 1 83 ? 31.134 26.509 -28.598 1.00 72.31 83 TRP A CA 1
ATOM 629 C C . TRP A 1 83 ? 31.930 25.788 -29.696 1.00 72.31 83 TRP A C 1
ATOM 631 O O . TRP A 1 83 ? 31.954 24.559 -29.727 1.00 72.31 83 TRP A O 1
ATOM 641 N N . ARG A 1 84 ? 32.583 26.529 -30.601 1.00 70.00 84 ARG A N 1
ATOM 642 C CA . ARG A 1 84 ? 33.521 25.999 -31.608 1.00 70.00 84 ARG A CA 1
ATOM 643 C C . ARG A 1 84 ? 34.959 25.962 -31.070 1.00 70.00 84 ARG A C 1
ATOM 645 O O . ARG A 1 84 ? 35.870 25.554 -31.783 1.00 70.00 84 ARG A O 1
ATOM 652 N N . GLY A 1 85 ? 35.167 26.380 -29.820 1.00 69.06 85 GLY A N 1
ATOM 653 C CA . GLY A 1 85 ? 36.451 26.425 -29.133 1.00 69.06 85 GLY A CA 1
ATOM 654 C C . GLY A 1 85 ? 37.273 27.690 -29.390 1.00 69.06 85 GLY A C 1
ATOM 655 O O . GLY A 1 85 ? 38.419 27.740 -28.945 1.00 69.06 85 GLY A O 1
ATOM 656 N N . ARG A 1 86 ? 36.726 28.694 -30.089 1.00 76.06 86 ARG A N 1
ATOM 657 C CA . ARG A 1 86 ? 37.430 29.932 -30.456 1.00 76.06 86 ARG A CA 1
ATOM 658 C C . ARG A 1 86 ? 37.350 30.939 -29.312 1.00 76.06 86 ARG A C 1
ATOM 660 O O . ARG A 1 86 ? 36.257 31.241 -28.843 1.00 76.06 86 ARG A O 1
ATOM 667 N N . ASN A 1 87 ? 38.486 31.496 -28.903 1.00 82.00 87 ASN A N 1
ATOM 668 C CA . ASN A 1 87 ? 38.518 32.611 -27.957 1.00 82.00 87 ASN A CA 1
ATOM 669 C C . ASN A 1 87 ? 38.291 33.934 -28.708 1.00 82.00 87 ASN A C 1
ATOM 671 O O . ASN A 1 87 ? 38.888 34.153 -29.762 1.00 82.00 87 ASN A O 1
ATOM 675 N N . MET A 1 88 ? 37.458 34.806 -28.148 1.00 87.50 88 MET A N 1
ATOM 676 C CA . MET A 1 88 ? 37.166 36.156 -28.631 1.00 87.50 88 MET A CA 1
ATOM 677 C C . MET A 1 88 ? 37.427 37.155 -27.500 1.00 87.50 88 MET A C 1
ATOM 679 O O . MET A 1 88 ? 37.099 36.862 -26.347 1.00 87.50 88 MET A O 1
ATOM 683 N N . ASP A 1 89 ? 38.003 38.310 -27.814 1.00 87.81 89 ASP A N 1
ATOM 684 C CA . ASP A 1 89 ? 38.075 39.440 -26.887 1.00 87.81 89 ASP A CA 1
ATOM 685 C C . ASP A 1 89 ? 36.759 40.241 -26.918 1.00 87.81 89 ASP A C 1
ATOM 687 O O . ASP A 1 89 ? 35.833 39.928 -27.675 1.00 87.81 89 ASP A O 1
ATOM 691 N N . ALA A 1 90 ? 36.659 41.282 -26.090 1.00 85.88 90 ALA A N 1
ATOM 692 C CA . ALA A 1 90 ? 35.484 42.149 -26.061 1.00 85.88 90 ALA A CA 1
ATOM 693 C C . ALA A 1 90 ? 35.187 42.804 -27.425 1.00 85.88 90 ALA A C 1
ATOM 695 O O . ALA A 1 90 ? 34.023 42.936 -27.795 1.00 85.88 90 ALA A O 1
ATOM 696 N N . VAL A 1 91 ? 36.220 43.164 -28.197 1.00 83.88 91 VAL A N 1
ATOM 697 C CA . VAL A 1 91 ? 36.070 43.809 -29.512 1.00 83.88 91 VAL A CA 1
ATOM 698 C C . VAL A 1 91 ? 35.446 42.838 -30.516 1.00 83.88 91 VAL A C 1
ATOM 700 O O . VAL A 1 91 ? 34.415 43.151 -31.108 1.00 83.88 91 VAL A O 1
ATOM 703 N N . ALA A 1 92 ? 35.999 41.632 -30.664 1.00 82.12 92 ALA A N 1
ATOM 704 C CA . ALA A 1 92 ? 35.460 40.604 -31.554 1.00 82.12 92 ALA A CA 1
ATOM 705 C C . ALA A 1 92 ? 34.061 40.124 -31.119 1.00 82.12 92 ALA A C 1
ATOM 707 O O . ALA A 1 92 ? 33.210 39.836 -31.962 1.00 82.12 92 ALA A O 1
ATOM 708 N N . LEU A 1 93 ? 33.794 40.071 -29.810 1.00 84.12 93 LEU A N 1
ATOM 709 C CA . LEU A 1 93 ? 32.479 39.755 -29.249 1.00 84.12 93 LEU A CA 1
ATOM 710 C C . LEU A 1 93 ? 31.429 40.820 -29.635 1.00 84.12 93 LEU A C 1
ATOM 712 O O . LEU A 1 93 ? 30.357 40.470 -30.134 1.00 84.12 93 LEU A O 1
ATOM 716 N N . VAL A 1 94 ? 31.757 42.108 -29.487 1.00 81.81 94 VAL A N 1
ATOM 717 C CA . VAL A 1 94 ? 30.917 43.251 -29.894 1.00 81.81 94 VAL A CA 1
ATOM 718 C C . VAL A 1 94 ? 30.709 43.272 -31.413 1.00 81.81 94 VAL A C 1
ATOM 720 O O . VAL A 1 94 ? 29.569 43.357 -31.871 1.00 81.81 94 VAL A O 1
ATOM 723 N N . GLN A 1 95 ? 31.758 43.066 -32.214 1.00 81.31 95 GLN A N 1
ATOM 724 C CA . GLN A 1 95 ? 31.637 42.938 -33.673 1.00 81.31 95 GLN A CA 1
ATOM 725 C C . GLN A 1 95 ? 30.741 41.770 -34.100 1.00 81.31 95 GLN A C 1
ATOM 727 O O . GLN A 1 95 ? 29.979 41.895 -35.059 1.00 81.31 95 GLN A O 1
ATOM 732 N N . GLN A 1 96 ? 30.803 40.622 -33.415 1.00 77.12 96 GLN A N 1
ATOM 733 C CA . GLN A 1 96 ? 30.036 39.432 -33.798 1.00 77.12 96 GLN A CA 1
ATOM 734 C C . GLN A 1 96 ? 28.560 39.493 -33.350 1.00 77.12 96 GLN A C 1
ATOM 736 O O . GLN A 1 96 ? 27.719 38.868 -34.011 1.00 77.12 96 GLN A O 1
ATOM 741 N N . TYR A 1 97 ? 28.232 40.234 -32.279 1.00 75.50 97 TYR A N 1
ATOM 742 C CA . TYR A 1 97 ? 26.899 40.207 -31.649 1.00 75.50 97 TYR A CA 1
ATOM 743 C C . TYR A 1 97 ? 26.205 41.556 -31.411 1.00 75.50 97 TYR A C 1
ATOM 745 O O . TYR A 1 97 ? 24.986 41.598 -31.536 1.00 75.50 97 TYR A O 1
ATOM 753 N N . ALA A 1 98 ? 26.929 42.645 -31.136 1.00 72.50 98 ALA A N 1
ATOM 754 C CA . ALA A 1 98 ? 26.339 43.976 -30.929 1.00 72.50 98 ALA A CA 1
ATOM 755 C C . ALA A 1 98 ? 26.101 44.758 -32.238 1.00 72.50 98 ALA A C 1
ATOM 757 O O . ALA A 1 98 ? 25.605 45.878 -32.207 1.00 72.50 98 ALA A O 1
ATOM 758 N N . GLY A 1 99 ? 26.464 44.183 -33.391 1.00 61.97 99 GLY A N 1
ATOM 759 C CA . GLY A 1 99 ? 26.227 44.785 -34.708 1.00 61.97 99 GLY A CA 1
ATOM 760 C C . GLY A 1 99 ? 27.250 45.841 -35.139 1.00 61.97 99 GLY A C 1
ATOM 761 O O . GLY A 1 99 ? 27.002 46.538 -36.114 1.00 61.97 99 GLY A O 1
ATOM 762 N N . ALA A 1 100 ? 28.399 45.950 -34.461 1.00 73.25 100 ALA A N 1
ATOM 763 C CA . ALA A 1 100 ? 29.481 46.832 -34.895 1.00 73.25 100 ALA A CA 1
ATOM 764 C C . ALA A 1 100 ? 30.157 46.299 -36.175 1.00 73.25 100 ALA A C 1
ATOM 766 O O . ALA A 1 100 ? 30.743 45.213 -36.173 1.00 73.25 100 ALA A O 1
ATOM 767 N N . ASP A 1 101 ? 30.093 47.073 -37.261 1.00 63.84 101 ASP A N 1
ATOM 768 C CA . ASP A 1 101 ? 30.601 46.665 -38.580 1.00 63.84 101 ASP A CA 1
ATOM 769 C C . ASP A 1 101 ? 32.114 46.885 -38.762 1.00 63.84 101 ASP A C 1
ATOM 771 O O . ASP A 1 101 ? 32.733 46.243 -39.612 1.00 63.84 101 ASP A O 1
ATOM 775 N N . SER A 1 102 ? 32.734 47.754 -37.955 1.00 74.62 102 SER A N 1
ATOM 776 C CA . SER A 1 102 ? 34.175 48.035 -38.000 1.00 74.62 102 SER A CA 1
ATOM 777 C C . SER A 1 102 ? 34.863 47.836 -36.643 1.00 74.62 102 SER A C 1
ATOM 779 O O . SER A 1 102 ? 34.228 47.641 -35.605 1.00 74.62 102 SER A O 1
ATOM 781 N N . TYR A 1 103 ? 36.198 47.857 -36.635 1.00 75.38 103 TYR A N 1
ATOM 782 C CA . TYR A 1 103 ? 36.995 47.849 -35.398 1.00 75.38 103 TYR A CA 1
ATOM 783 C C . TYR A 1 103 ? 36.850 49.166 -34.616 1.00 75.38 103 TYR A C 1
ATOM 785 O O . TYR A 1 103 ? 36.823 49.148 -33.388 1.00 75.38 103 TYR A O 1
ATOM 793 N N . ALA A 1 104 ? 36.686 50.296 -35.313 1.00 71.88 104 ALA A N 1
ATOM 794 C CA . ALA A 1 104 ? 36.449 51.586 -34.674 1.00 71.88 104 ALA A CA 1
ATOM 795 C C . ALA A 1 104 ? 35.074 51.622 -33.989 1.00 71.88 104 ALA A C 1
ATOM 797 O O . ALA A 1 104 ? 34.979 52.043 -32.842 1.00 71.88 104 ALA A O 1
ATOM 798 N N . ASP A 1 105 ? 34.023 51.122 -34.642 1.00 72.62 105 ASP A N 1
ATOM 799 C CA . ASP A 1 105 ? 32.667 51.138 -34.074 1.00 72.62 105 ASP A CA 1
ATOM 800 C C . ASP A 1 105 ? 32.520 50.200 -32.876 1.00 72.62 105 ASP A C 1
ATOM 802 O O . ASP A 1 105 ? 31.790 50.513 -31.940 1.00 72.62 105 ASP A O 1
ATOM 806 N N . ALA A 1 106 ? 33.268 49.095 -32.850 1.00 80.25 106 ALA A N 1
ATOM 807 C CA . ALA A 1 106 ? 33.329 48.226 -31.681 1.00 80.25 106 ALA A CA 1
ATOM 808 C C . ALA A 1 106 ? 34.042 48.892 -30.491 1.00 80.25 106 ALA A C 1
ATOM 810 O O . ALA A 1 106 ? 33.618 48.705 -29.354 1.00 80.25 106 ALA A O 1
ATOM 811 N N . LEU A 1 107 ? 35.077 49.707 -30.735 1.00 81.31 107 LEU A N 1
ATOM 812 C CA . LEU A 1 107 ? 35.695 50.525 -29.687 1.00 81.31 107 LEU A CA 1
ATOM 813 C C . LEU A 1 107 ? 34.772 51.659 -29.216 1.00 81.31 107 LEU A C 1
ATOM 815 O O . LEU A 1 107 ? 34.693 51.874 -28.013 1.00 81.31 107 LEU A O 1
ATOM 819 N N . HIS A 1 108 ? 34.037 52.322 -30.119 1.00 78.38 108 HIS A N 1
ATOM 820 C CA . HIS A 1 108 ? 33.029 53.337 -29.758 1.00 78.38 108 HIS A CA 1
ATOM 821 C C . HIS A 1 108 ? 31.882 52.747 -28.925 1.00 78.38 108 HIS A C 1
ATOM 823 O O . HIS A 1 108 ? 31.476 53.338 -27.926 1.00 78.38 108 HIS A O 1
ATOM 829 N N . TRP A 1 109 ? 31.391 51.557 -29.288 1.00 84.75 109 TRP A N 1
ATOM 830 C CA . TRP A 1 109 ? 30.389 50.834 -28.497 1.00 84.75 109 TRP A CA 1
ATOM 831 C C . TRP A 1 109 ? 30.926 50.492 -27.102 1.00 84.75 109 TRP A C 1
ATOM 833 O O . TRP A 1 109 ? 30.235 50.689 -26.105 1.00 84.75 109 TRP A O 1
ATOM 843 N N . LEU A 1 110 ? 32.178 50.026 -27.012 1.00 84.81 110 LEU A N 1
ATOM 844 C CA . LEU A 1 110 ? 32.818 49.720 -25.732 1.00 84.81 110 LEU A CA 1
ATOM 845 C C . LEU A 1 110 ? 33.070 50.975 -24.884 1.00 84.81 110 LEU A C 1
ATOM 847 O O . LEU A 1 110 ? 32.869 50.908 -23.676 1.00 84.81 110 LEU A O 1
ATOM 851 N N . SER A 1 111 ? 33.447 52.116 -25.470 1.00 82.44 111 SER A N 1
ATOM 852 C CA . SER A 1 111 ? 33.593 53.366 -24.715 1.00 82.44 111 SER A CA 1
ATOM 853 C C . SER A 1 111 ? 32.260 53.898 -24.193 1.00 82.44 111 SER A C 1
ATOM 855 O O . SER A 1 111 ? 32.200 54.290 -23.030 1.00 82.44 111 SER A O 1
ATOM 857 N N . ASP A 1 112 ? 31.184 53.844 -24.988 1.00 80.44 112 ASP A N 1
ATOM 858 C CA . ASP A 1 112 ? 29.839 54.231 -24.530 1.00 80.44 112 ASP A CA 1
ATOM 859 C C . ASP A 1 112 ? 29.333 53.276 -23.425 1.00 80.44 112 ASP A C 1
ATOM 861 O O . ASP A 1 112 ? 28.788 53.731 -22.417 1.00 80.44 112 ASP A O 1
ATOM 865 N N . PHE A 1 113 ? 29.575 51.963 -23.550 1.00 83.88 113 PHE A N 1
ATOM 866 C CA . PHE A 1 113 ? 29.201 50.962 -22.540 1.00 83.88 113 PHE A CA 1
ATOM 867 C C . PHE A 1 113 ? 29.971 51.124 -21.216 1.00 83.88 113 PHE A C 1
ATOM 869 O O . PHE A 1 113 ? 29.382 51.032 -20.139 1.00 83.88 113 PHE A O 1
ATOM 876 N N . LEU A 1 114 ? 31.281 51.382 -21.288 1.00 83.88 114 LEU A N 1
ATOM 877 C CA . LEU A 1 114 ? 32.166 51.551 -20.126 1.00 83.88 114 LEU A CA 1
ATOM 878 C C . LEU A 1 114 ? 32.170 52.984 -19.565 1.00 83.88 114 LEU A C 1
ATOM 880 O O . LEU A 1 114 ? 32.683 53.205 -18.472 1.00 83.88 114 LEU A O 1
ATOM 884 N N . ARG A 1 115 ? 31.568 53.944 -20.281 1.00 82.69 115 ARG A N 1
ATOM 885 C CA . ARG A 1 115 ? 31.564 55.391 -19.983 1.00 82.69 115 ARG A CA 1
ATOM 886 C C . ARG A 1 115 ? 32.959 56.032 -19.994 1.00 82.69 115 ARG A C 1
ATOM 888 O O . ARG A 1 115 ? 33.233 56.949 -19.222 1.00 82.69 115 ARG A O 1
ATOM 895 N N . ILE A 1 116 ? 33.824 55.559 -20.888 1.00 79.38 116 ILE A N 1
ATOM 896 C CA . ILE A 1 116 ? 35.162 56.116 -21.119 1.00 79.38 116 ILE A CA 1
ATOM 897 C C . ILE A 1 116 ? 35.028 57.272 -22.114 1.00 79.38 116 ILE A C 1
ATOM 899 O O . ILE A 1 116 ? 34.617 57.059 -23.254 1.00 79.38 116 ILE A O 1
ATOM 903 N N . ASP A 1 117 ? 35.378 58.492 -21.705 1.00 76.00 117 ASP A N 1
ATOM 904 C CA . ASP A 1 117 ? 35.376 59.643 -22.613 1.00 76.00 117 ASP A CA 1
ATOM 905 C C . ASP A 1 117 ? 36.493 59.507 -23.663 1.00 76.00 117 ASP A C 1
ATOM 907 O O . ASP A 1 117 ? 37.668 59.330 -23.338 1.00 76.00 117 ASP A O 1
ATOM 911 N N . THR A 1 118 ? 36.115 59.578 -24.940 1.00 67.75 118 THR A N 1
ATOM 912 C CA . THR A 1 118 ? 37.029 59.489 -26.088 1.00 67.75 118 THR A CA 1
ATOM 913 C C . THR A 1 118 ? 37.391 60.851 -26.679 1.00 67.75 118 THR A C 1
ATOM 915 O O . THR A 1 118 ? 38.185 60.906 -27.619 1.00 67.75 118 THR A O 1
ATOM 918 N N . GLY A 1 119 ? 36.813 61.947 -26.171 1.00 62.12 119 GLY A N 1
ATOM 919 C CA . GLY A 1 119 ? 36.952 63.295 -26.731 1.00 62.12 119 GLY A CA 1
ATOM 920 C C . GLY A 1 119 ? 36.242 63.491 -28.079 1.00 62.12 119 GLY A C 1
ATOM 921 O O . GLY A 1 119 ? 36.496 64.479 -28.768 1.00 62.12 119 GLY A O 1
ATOM 922 N N . LEU A 1 120 ? 35.376 62.552 -28.482 1.00 63.25 120 LEU A N 1
ATOM 923 C CA . LEU A 1 120 ? 34.731 62.500 -29.797 1.00 63.25 120 LEU A CA 1
ATOM 924 C C . LEU A 1 120 ? 33.200 62.490 -29.664 1.00 63.25 120 LEU A C 1
ATOM 926 O O . LEU A 1 120 ? 32.563 61.437 -29.659 1.00 63.25 120 LEU A O 1
ATOM 930 N N . HIS A 1 121 ? 32.586 63.673 -29.592 1.00 55.16 121 HIS A N 1
ATOM 931 C CA . HIS A 1 121 ? 31.126 63.792 -29.546 1.00 55.16 121 HIS A CA 1
ATOM 932 C C . HIS A 1 121 ? 30.471 63.407 -30.887 1.00 55.16 121 HIS A C 1
ATOM 934 O O . HIS A 1 121 ? 30.508 64.171 -31.852 1.00 55.16 121 HIS A O 1
ATOM 940 N N . ARG A 1 122 ? 29.828 62.234 -30.921 1.00 58.75 122 ARG A N 1
ATOM 941 C CA . ARG A 1 122 ? 28.806 61.857 -31.917 1.00 58.75 122 ARG A CA 1
ATOM 942 C C . ARG A 1 122 ? 27.465 62.515 -31.554 1.00 58.75 122 ARG A C 1
ATOM 944 O O . ARG A 1 122 ? 27.182 62.696 -30.369 1.00 58.75 122 ARG A O 1
ATOM 951 N N . SER A 1 123 ? 26.641 62.867 -32.540 1.00 58.53 123 SER A N 1
ATOM 952 C CA . SER A 1 123 ? 25.306 63.432 -32.295 1.00 58.53 123 SER A CA 1
ATOM 953 C C . SER A 1 123 ? 24.265 62.352 -31.969 1.00 58.53 123 SER A C 1
ATOM 955 O O . SER A 1 123 ? 24.466 61.163 -32.225 1.00 58.53 123 SER A O 1
ATOM 957 N N . GLU A 1 124 ? 23.116 62.780 -31.437 1.00 53.84 124 GLU A N 1
ATOM 958 C CA . GLU A 1 124 ? 21.954 61.917 -31.174 1.00 53.84 124 GLU A CA 1
ATOM 959 C C . GLU A 1 124 ? 21.507 61.152 -32.439 1.00 53.84 124 GLU A C 1
ATOM 961 O O . GLU A 1 124 ? 21.167 59.971 -32.378 1.00 53.84 124 GLU A O 1
ATOM 966 N N . ALA A 1 125 ? 21.567 61.813 -33.602 1.00 56.28 125 ALA A N 1
ATOM 967 C CA . ALA A 1 125 ? 21.188 61.236 -34.890 1.00 56.28 125 ALA A CA 1
ATOM 968 C C . ALA A 1 125 ? 22.190 60.173 -35.372 1.00 56.28 125 ALA A C 1
ATOM 970 O O . ALA A 1 125 ? 21.771 59.116 -35.843 1.00 56.28 125 ALA A O 1
ATOM 971 N N . ASP A 1 126 ? 23.497 60.407 -35.193 1.00 57.50 126 ASP A N 1
ATOM 972 C CA . ASP A 1 126 ? 24.541 59.437 -35.564 1.00 57.50 126 ASP A CA 1
ATOM 973 C C . ASP A 1 126 ? 24.398 58.135 -34.759 1.00 57.50 126 ASP A C 1
ATOM 975 O O . ASP A 1 126 ? 24.565 57.038 -35.299 1.00 57.50 126 ASP A O 1
ATOM 979 N N . ARG A 1 127 ? 24.057 58.245 -33.463 1.00 56.38 127 ARG A N 1
ATOM 980 C CA . ARG A 1 127 ? 23.774 57.084 -32.605 1.00 56.38 127 ARG A CA 1
ATOM 981 C C . ARG A 1 127 ? 22.539 56.319 -33.087 1.00 56.38 127 ARG A C 1
ATOM 983 O O . ARG A 1 127 ? 22.629 55.107 -33.265 1.00 56.38 127 ARG A O 1
ATOM 990 N N . GLN A 1 128 ? 21.429 57.004 -33.371 1.00 58.88 128 GLN A N 1
ATOM 991 C CA . GLN A 1 128 ? 20.198 56.356 -33.848 1.00 58.88 128 GLN A CA 1
ATOM 992 C C . GLN A 1 128 ? 20.369 55.672 -35.218 1.00 58.88 128 GLN A C 1
ATOM 994 O O . GLN A 1 128 ? 19.833 54.582 -35.429 1.00 58.88 128 GLN A O 1
ATOM 999 N N . GLU A 1 129 ? 21.148 56.247 -36.144 1.00 63.47 129 GLU A N 1
ATOM 1000 C CA . GLU A 1 129 ? 21.435 55.597 -37.432 1.00 63.47 129 GLU A CA 1
ATOM 1001 C C . GLU A 1 129 ? 22.297 54.332 -37.259 1.00 63.47 129 GLU A C 1
ATOM 1003 O O . GLU A 1 129 ? 22.051 53.312 -37.912 1.00 63.47 129 GLU A O 1
ATOM 1008 N N . LEU A 1 130 ? 23.279 54.365 -36.350 1.00 55.47 130 LEU A N 1
ATOM 1009 C CA . LEU A 1 130 ? 24.103 53.201 -36.015 1.00 55.47 130 LEU A CA 1
ATOM 1010 C C . LEU A 1 130 ? 23.302 52.097 -35.316 1.00 55.47 130 LEU A C 1
ATOM 1012 O O . LEU A 1 130 ? 23.462 50.933 -35.678 1.00 55.47 130 LEU A O 1
ATOM 1016 N N . GLU A 1 131 ? 22.408 52.427 -34.382 1.00 55.44 131 GLU A N 1
ATOM 1017 C CA . GLU A 1 131 ? 21.513 51.447 -33.749 1.00 55.44 131 GLU A CA 1
ATOM 1018 C C . GLU A 1 131 ? 20.572 50.792 -34.772 1.00 55.44 131 GLU A C 1
ATOM 1020 O O . GLU A 1 131 ? 20.416 49.568 -34.777 1.00 55.44 131 GLU A O 1
ATOM 1025 N N . ALA A 1 132 ? 20.005 51.572 -35.699 1.00 61.47 132 ALA A N 1
ATOM 1026 C CA . ALA A 1 132 ? 19.162 51.050 -36.774 1.00 61.47 132 ALA A CA 1
ATOM 1027 C C . ALA A 1 132 ? 19.932 50.099 -37.715 1.00 61.47 132 ALA A C 1
ATOM 1029 O O . ALA A 1 132 ? 19.430 49.023 -38.060 1.00 61.47 132 ALA A O 1
ATOM 1030 N N . LYS A 1 133 ? 21.172 50.450 -38.089 1.00 62.19 133 LYS A N 1
ATOM 1031 C CA . LYS A 1 133 ? 22.066 49.588 -38.885 1.00 62.19 133 LYS A CA 1
ATOM 1032 C C . LYS A 1 133 ? 22.463 48.318 -38.131 1.00 62.19 133 LYS A C 1
ATOM 1034 O O . LYS A 1 133 ? 22.350 47.224 -38.686 1.00 62.19 133 LYS A O 1
ATOM 1039 N N . ALA A 1 134 ? 22.848 48.433 -36.861 1.00 52.34 134 ALA A N 1
ATOM 1040 C CA . ALA A 1 134 ? 23.202 47.300 -36.011 1.00 52.34 134 ALA A CA 1
ATOM 1041 C C . ALA A 1 134 ? 22.026 46.320 -35.849 1.00 52.34 134 ALA A C 1
ATOM 1043 O O . ALA A 1 134 ? 22.212 45.109 -35.986 1.00 52.34 134 ALA A O 1
ATOM 1044 N N . ALA A 1 135 ? 20.804 46.826 -35.646 1.00 56.28 135 ALA A N 1
ATOM 1045 C CA . ALA A 1 135 ? 19.592 46.013 -35.568 1.00 56.28 135 ALA A CA 1
ATOM 1046 C C . ALA A 1 135 ? 19.290 45.278 -36.888 1.00 56.28 135 ALA A C 1
ATOM 1048 O O . ALA A 1 135 ? 18.991 44.079 -36.872 1.00 56.28 135 ALA A O 1
ATOM 1049 N N . ALA A 1 136 ? 19.420 45.953 -38.036 1.00 64.38 136 ALA A N 1
ATOM 1050 C CA . ALA A 1 136 ? 19.251 45.335 -39.352 1.00 64.38 136 ALA A CA 1
ATOM 1051 C C . ALA A 1 136 ? 20.308 44.243 -39.617 1.00 64.38 136 ALA A C 1
ATOM 1053 O O . ALA A 1 136 ? 19.967 43.128 -40.024 1.00 64.38 136 ALA A O 1
ATOM 1054 N N . ASN A 1 137 ? 21.578 44.514 -39.307 1.00 58.09 137 ASN A N 1
ATOM 1055 C CA . ASN A 1 137 ? 22.675 43.558 -39.480 1.00 58.09 137 ASN A CA 1
ATOM 1056 C C . ASN A 1 137 ? 22.563 42.366 -38.513 1.00 58.09 137 ASN A C 1
ATOM 1058 O O . ASN A 1 137 ? 22.872 41.232 -38.892 1.00 58.09 137 ASN A O 1
ATOM 1062 N N . ALA A 1 138 ? 22.055 42.573 -37.295 1.00 53.75 138 ALA A N 1
ATOM 1063 C CA . ALA A 1 138 ? 21.738 41.496 -36.360 1.00 53.75 138 ALA A CA 1
ATOM 1064 C C . ALA A 1 138 ? 20.611 40.587 -36.887 1.00 53.75 138 ALA A C 1
ATOM 1066 O O . ALA A 1 138 ? 20.745 39.362 -36.830 1.00 53.75 138 ALA A O 1
ATOM 1067 N N . GLN A 1 139 ? 19.543 41.154 -37.465 1.00 61.72 139 GLN A N 1
ATOM 1068 C CA . GLN A 1 139 ? 18.475 40.374 -38.108 1.00 61.72 139 GLN A CA 1
ATOM 1069 C C . GLN A 1 139 ? 18.983 39.594 -39.330 1.00 61.72 139 GLN A C 1
ATOM 1071 O O . GLN A 1 139 ? 18.690 38.403 -39.458 1.00 61.72 139 GLN A O 1
ATOM 1076 N N . ALA A 1 140 ? 19.804 40.212 -40.186 1.00 66.12 140 ALA A N 1
ATOM 1077 C CA . ALA A 1 140 ? 20.405 39.544 -41.341 1.00 66.12 140 ALA A CA 1
ATOM 1078 C C . ALA A 1 140 ? 21.277 38.344 -40.921 1.00 66.12 140 ALA A C 1
ATOM 1080 O O . ALA A 1 140 ? 21.091 37.231 -41.418 1.00 66.12 140 ALA A O 1
ATOM 1081 N N . ARG A 1 141 ? 22.164 38.531 -39.932 1.00 60.31 141 ARG A N 1
ATOM 1082 C CA . ARG A 1 141 ? 23.005 37.452 -39.378 1.00 60.31 141 ARG A CA 1
ATOM 1083 C C . ARG A 1 141 ? 22.189 36.379 -38.643 1.00 60.31 141 ARG A C 1
ATOM 1085 O O . ARG A 1 141 ? 22.616 35.228 -38.590 1.00 60.31 141 ARG A O 1
ATOM 1092 N N . ALA A 1 142 ? 21.022 36.707 -38.082 1.00 56.34 142 ALA A N 1
ATOM 1093 C CA . ALA A 1 142 ? 20.111 35.714 -37.507 1.00 56.34 142 ALA A CA 1
ATOM 1094 C C . ALA A 1 142 ? 19.453 34.843 -38.594 1.00 56.34 142 ALA A C 1
ATOM 1096 O O . ALA A 1 142 ? 19.457 33.617 -38.476 1.00 56.34 142 ALA A O 1
ATOM 1097 N N . ALA A 1 143 ? 18.971 35.452 -39.682 1.00 64.38 143 ALA A N 1
ATOM 1098 C CA . ALA A 1 143 ? 18.415 34.732 -40.829 1.00 64.38 143 ALA A CA 1
ATOM 1099 C C . ALA A 1 143 ? 19.462 33.838 -41.524 1.00 64.38 143 ALA A C 1
ATOM 1101 O O . ALA A 1 143 ? 19.154 32.707 -41.910 1.00 64.38 143 ALA A O 1
ATOM 1102 N N . GLU A 1 144 ? 20.714 34.301 -41.621 1.00 65.69 144 GLU A N 1
ATOM 1103 C CA . GLU A 1 144 ? 21.836 33.503 -42.126 1.00 65.69 144 GLU A CA 1
ATOM 1104 C C . GLU A 1 144 ? 22.118 32.282 -41.232 1.00 65.69 144 GLU A C 1
ATOM 1106 O O . GLU A 1 144 ? 22.275 31.170 -41.737 1.00 65.69 144 GLU A O 1
ATOM 1111 N N . ARG A 1 145 ? 22.112 32.446 -39.900 1.00 62.09 145 ARG A N 1
ATOM 1112 C CA . ARG A 1 145 ? 22.272 31.328 -38.950 1.00 62.09 145 ARG A CA 1
ATOM 1113 C C . ARG A 1 145 ? 21.155 30.298 -39.091 1.00 62.09 145 ARG A C 1
ATOM 1115 O O . ARG A 1 145 ? 21.448 29.108 -39.130 1.00 62.09 145 ARG A O 1
ATOM 1122 N N . GLU A 1 146 ? 19.898 30.722 -39.239 1.00 57.09 146 GLU A N 1
ATOM 1123 C CA . GLU A 1 146 ? 18.814 29.775 -39.523 1.00 57.09 146 GLU A CA 1
ATOM 1124 C C . GLU A 1 146 ? 18.992 29.056 -40.870 1.00 57.09 146 GLU A C 1
ATOM 1126 O O . GLU A 1 146 ? 18.633 27.886 -40.991 1.00 57.09 146 GLU A O 1
ATOM 1131 N N . ALA A 1 147 ? 19.519 29.731 -41.897 1.00 65.44 147 ALA A N 1
ATOM 1132 C CA . ALA A 1 147 ? 19.819 29.100 -43.181 1.00 65.44 147 ALA A CA 1
ATOM 1133 C C . ALA A 1 147 ? 20.946 28.059 -43.052 1.00 65.44 147 ALA A C 1
ATOM 1135 O O . ALA A 1 147 ? 20.816 26.962 -43.593 1.00 65.44 147 ALA A O 1
ATOM 1136 N N . GLN A 1 148 ? 21.999 28.354 -42.282 1.00 64.69 148 GLN A N 1
ATOM 1137 C CA . GLN A 1 148 ? 23.074 27.405 -41.974 1.00 64.69 148 GLN A CA 1
ATOM 1138 C C . GLN A 1 148 ? 22.566 26.206 -41.152 1.00 64.69 148 GLN A C 1
ATOM 1140 O O . GLN A 1 148 ? 22.884 25.067 -41.490 1.00 64.69 148 GLN A O 1
ATOM 1145 N N . ASP A 1 149 ? 21.728 26.424 -40.133 1.00 58.56 149 ASP A N 1
ATOM 1146 C CA . ASP A 1 149 ? 21.168 25.340 -39.312 1.00 58.56 149 ASP A CA 1
ATOM 1147 C C . ASP A 1 149 ? 20.152 24.478 -40.098 1.00 58.56 149 ASP A C 1
ATOM 1149 O O . ASP A 1 149 ? 20.135 23.254 -39.938 1.00 58.56 149 ASP A O 1
ATOM 1153 N N . ARG A 1 150 ? 19.375 25.068 -41.026 1.00 62.19 150 ARG A N 1
ATOM 1154 C CA . ARG A 1 150 ? 18.558 24.321 -42.010 1.00 62.19 150 ARG A CA 1
ATOM 1155 C C . ARG A 1 150 ? 19.432 23.465 -42.934 1.00 62.19 150 ARG A C 1
ATOM 1157 O O . ARG A 1 150 ? 19.204 22.261 -43.036 1.00 62.19 150 ARG A O 1
ATOM 1164 N N . LEU A 1 151 ? 20.469 24.052 -43.537 1.00 68.31 151 LEU A N 1
ATOM 1165 C CA . LEU A 1 151 ? 21.396 23.345 -44.426 1.00 68.31 151 LEU A CA 1
ATOM 1166 C C . LEU A 1 151 ? 22.110 22.189 -43.700 1.00 68.31 151 LEU A C 1
ATOM 1168 O O . LEU A 1 151 ? 22.243 21.097 -44.250 1.00 68.31 151 LEU A O 1
ATOM 1172 N N . GLN A 1 152 ? 22.522 22.393 -42.445 1.00 65.81 152 GLN A N 1
ATOM 1173 C CA . GLN A 1 152 ? 23.141 21.352 -41.623 1.00 65.81 152 GLN A CA 1
ATOM 1174 C C . GLN A 1 152 ? 22.156 20.216 -41.301 1.00 65.81 152 GLN A C 1
ATOM 1176 O O . GLN A 1 152 ? 22.549 19.049 -41.316 1.00 65.81 152 GLN A O 1
ATOM 1181 N N . ALA A 1 153 ? 20.879 20.521 -41.045 1.00 59.41 153 ALA A N 1
ATOM 1182 C CA . ALA A 1 153 ? 19.848 19.505 -40.833 1.00 59.41 153 ALA A CA 1
ATOM 1183 C C . ALA A 1 153 ? 19.603 18.658 -42.098 1.00 59.41 153 ALA A C 1
ATOM 1185 O O . ALA A 1 153 ? 19.565 17.429 -42.013 1.00 59.41 153 ALA A O 1
ATOM 1186 N N . GLU A 1 154 ? 19.527 19.289 -43.273 1.00 69.56 154 GLU A N 1
ATOM 1187 C CA . GLU A 1 154 ? 19.408 18.605 -44.569 1.00 69.56 154 GLU A CA 1
ATOM 1188 C C . GLU A 1 154 ? 20.636 17.729 -44.873 1.00 69.56 154 GLU A C 1
ATOM 1190 O O . GLU A 1 154 ? 20.496 16.562 -45.253 1.00 69.56 154 GLU A O 1
ATOM 1195 N N . GLN A 1 155 ? 21.849 18.240 -44.635 1.00 70.81 155 GLN A N 1
ATOM 1196 C CA . GLN A 1 155 ? 23.094 17.473 -44.760 1.00 70.81 155 GLN A CA 1
ATOM 1197 C C . GLN A 1 155 ? 23.129 16.273 -43.804 1.00 70.81 155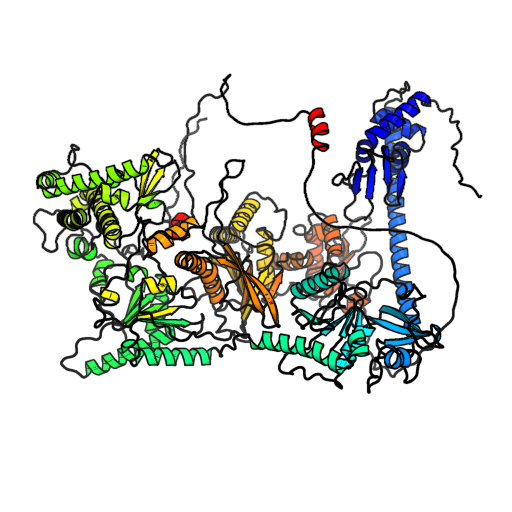 GLN A C 1
ATOM 1199 O O . GLN A 1 155 ? 23.500 15.172 -44.219 1.00 70.81 155 GLN A O 1
ATOM 1204 N N . ASN A 1 156 ? 22.690 16.442 -42.554 1.00 69.31 156 ASN A N 1
ATOM 1205 C CA . ASN A 1 156 ? 22.617 15.360 -41.572 1.00 69.31 156 ASN A CA 1
ATOM 1206 C C . ASN A 1 156 ? 21.597 14.288 -41.996 1.00 69.31 156 ASN A C 1
ATOM 1208 O O . ASN A 1 156 ? 21.887 13.093 -41.904 1.00 69.31 156 ASN A O 1
ATOM 1212 N N . ALA A 1 157 ? 20.432 14.692 -42.513 1.00 68.06 157 ALA A N 1
ATOM 1213 C CA . ALA A 1 157 ? 19.411 13.777 -43.024 1.00 68.06 157 ALA A CA 1
ATOM 1214 C C . ALA A 1 157 ? 19.910 12.988 -44.249 1.00 68.06 157 ALA A C 1
ATOM 1216 O O . ALA A 1 157 ? 19.813 11.757 -44.277 1.00 68.06 157 ALA A O 1
ATOM 1217 N N . ARG A 1 158 ? 20.531 13.673 -45.220 1.00 75.44 158 ARG A N 1
ATOM 1218 C CA . ARG A 1 158 ? 21.162 13.062 -46.402 1.00 75.44 158 ARG A CA 1
ATOM 1219 C C . ARG A 1 158 ? 22.260 12.070 -46.011 1.00 75.44 158 ARG A C 1
ATOM 1221 O O . ARG A 1 158 ? 22.254 10.942 -46.496 1.00 75.44 158 ARG A O 1
ATOM 1228 N N . THR A 1 159 ? 23.130 12.447 -45.077 1.00 75.00 159 THR A N 1
ATOM 1229 C CA . THR A 1 159 ? 24.195 11.581 -44.543 1.00 75.00 159 THR A CA 1
ATOM 1230 C C . THR A 1 159 ? 23.619 10.343 -43.845 1.00 75.00 159 THR A C 1
ATOM 1232 O O . THR A 1 159 ? 24.080 9.225 -44.070 1.00 75.00 159 THR A O 1
ATOM 1235 N N . LYS A 1 160 ? 22.551 10.497 -43.046 1.00 71.06 160 LYS A N 1
ATOM 1236 C CA . LYS A 1 160 ? 21.858 9.378 -42.378 1.00 71.06 160 LYS A CA 1
ATOM 1237 C C . LYS A 1 160 ? 21.217 8.408 -43.381 1.00 71.06 160 LYS A C 1
ATOM 1239 O O . LYS A 1 160 ? 21.250 7.199 -43.147 1.00 71.06 160 LYS A O 1
ATOM 1244 N N . LYS A 1 161 ? 20.680 8.911 -44.500 1.00 77.69 161 LYS A N 1
ATOM 1245 C CA . LYS A 1 161 ? 20.181 8.085 -45.614 1.00 77.69 161 LYS A CA 1
ATOM 1246 C C . LYS A 1 161 ? 21.322 7.322 -46.300 1.00 77.69 161 LYS A C 1
ATOM 1248 O O . LYS A 1 161 ? 21.256 6.099 -46.370 1.00 77.69 161 LYS A O 1
ATOM 1253 N N . GLN A 1 162 ? 22.403 8.008 -46.674 1.00 79.56 162 GLN A N 1
ATOM 1254 C CA . GLN A 1 162 ? 23.587 7.390 -47.291 1.00 79.56 162 GLN A CA 1
ATOM 1255 C C . GLN A 1 162 ? 24.220 6.299 -46.410 1.00 79.56 162 GLN A C 1
ATOM 1257 O O . GLN A 1 162 ? 24.624 5.257 -46.918 1.00 79.56 162 GLN A O 1
ATOM 1262 N N . HIS A 1 163 ? 24.268 6.490 -45.087 1.00 80.12 163 HIS A N 1
ATOM 1263 C CA . HIS A 1 163 ? 24.748 5.468 -44.151 1.00 80.12 163 HIS A CA 1
ATOM 1264 C C . HIS A 1 163 ? 23.853 4.215 -44.113 1.00 80.12 163 HIS A C 1
ATOM 1266 O O . HIS A 1 163 ? 24.377 3.102 -44.112 1.00 80.12 163 HIS A O 1
ATOM 1272 N N . ARG A 1 164 ? 22.519 4.365 -44.151 1.00 74.38 164 ARG A N 1
ATOM 1273 C CA . ARG A 1 164 ? 21.581 3.227 -44.262 1.00 74.38 164 ARG A CA 1
ATOM 1274 C C . ARG A 1 164 ? 21.747 2.476 -45.586 1.00 74.38 164 ARG A C 1
ATOM 1276 O O . ARG A 1 164 ? 21.821 1.252 -45.589 1.00 74.38 164 ARG A O 1
ATOM 1283 N N . GLU A 1 165 ? 21.842 3.204 -46.698 1.00 82.25 165 GLU A N 1
ATOM 1284 C CA . GLU A 1 165 ? 22.049 2.636 -48.039 1.00 82.25 165 GLU A CA 1
ATOM 1285 C C . GLU A 1 165 ? 23.388 1.884 -48.130 1.00 82.25 165 GLU A C 1
ATOM 1287 O O . GLU A 1 165 ? 23.445 0.765 -48.643 1.00 82.25 165 GLU A O 1
ATOM 1292 N N . PHE A 1 166 ? 24.455 2.452 -47.558 1.00 85.12 166 PHE A N 1
ATOM 1293 C CA . PHE A 1 166 ? 25.758 1.799 -47.447 1.00 85.12 166 PHE A CA 1
ATOM 1294 C C . PHE A 1 166 ? 25.698 0.523 -46.599 1.00 85.12 166 PHE A C 1
ATOM 1296 O O . PHE A 1 166 ? 26.212 -0.507 -47.032 1.00 85.12 166 PHE A O 1
ATOM 1303 N N . ALA A 1 167 ? 25.053 0.560 -45.428 1.00 83.81 167 ALA A N 1
ATOM 1304 C CA . ALA A 1 167 ? 24.943 -0.603 -44.550 1.00 83.81 167 ALA A CA 1
ATOM 1305 C C . ALA A 1 167 ? 24.129 -1.740 -45.189 1.00 83.81 167 ALA A C 1
ATOM 1307 O O . ALA A 1 167 ? 24.548 -2.895 -45.128 1.00 83.81 167 ALA A O 1
ATOM 1308 N N . ALA A 1 168 ? 23.022 -1.420 -45.866 1.00 84.00 168 ALA A N 1
ATOM 1309 C CA . ALA A 1 168 ? 22.225 -2.395 -46.607 1.00 84.00 168 ALA A CA 1
ATOM 1310 C C . ALA A 1 168 ? 23.018 -3.035 -47.762 1.00 84.00 168 ALA A C 1
ATOM 1312 O O . ALA A 1 168 ? 22.998 -4.258 -47.917 1.00 84.00 168 ALA A O 1
ATOM 1313 N N . ARG A 1 169 ? 23.769 -2.234 -48.536 1.00 87.81 169 ARG A N 1
ATOM 1314 C CA . ARG A 1 169 ? 24.643 -2.746 -49.606 1.00 87.81 169 ARG A CA 1
ATOM 1315 C C . ARG A 1 169 ? 25.749 -3.643 -49.050 1.00 87.81 169 ARG A C 1
ATOM 1317 O O . ARG A 1 169 ? 25.936 -4.740 -49.561 1.00 87.81 169 ARG A O 1
ATOM 1324 N N . TRP A 1 170 ? 26.433 -3.197 -47.996 1.00 91.25 170 TRP A N 1
ATOM 1325 C CA . TRP A 1 170 ? 27.508 -3.943 -47.337 1.00 91.25 170 TRP A CA 1
ATOM 1326 C C . TRP A 1 170 ? 27.010 -5.281 -46.782 1.00 91.25 170 TRP A C 1
ATOM 1328 O O . TRP A 1 170 ? 27.620 -6.316 -47.029 1.00 91.25 170 TRP A O 1
ATOM 1338 N N . TRP A 1 171 ? 25.846 -5.297 -46.121 1.00 89.44 171 TRP A N 1
ATOM 1339 C CA . TRP A 1 171 ? 25.212 -6.534 -45.654 1.00 89.44 171 TRP A CA 1
ATOM 1340 C C . TRP A 1 171 ? 24.880 -7.486 -46.817 1.00 89.44 171 TRP A C 1
ATOM 1342 O O . TRP A 1 171 ? 25.063 -8.698 -46.703 1.00 89.44 171 TRP A O 1
ATOM 1352 N N . GLY A 1 172 ? 24.482 -6.944 -47.972 1.00 87.81 172 GLY A N 1
ATOM 1353 C CA . GLY A 1 172 ? 24.287 -7.693 -49.217 1.00 87.81 172 GLY A CA 1
ATOM 1354 C C . GLY A 1 172 ? 25.558 -8.296 -49.837 1.00 87.81 172 GLY A C 1
ATOM 1355 O O . GLY A 1 172 ? 25.441 -9.179 -50.681 1.00 87.81 172 GLY A O 1
ATOM 1356 N N . GLU A 1 173 ? 26.755 -7.870 -49.420 1.00 91.56 173 GLU A N 1
ATOM 1357 C CA . GLU A 1 173 ? 28.048 -8.449 -49.829 1.00 91.56 173 GLU A CA 1
ATOM 1358 C C . GLU A 1 173 ? 28.572 -9.518 -48.844 1.00 91.56 173 GLU A C 1
ATOM 1360 O O . GLU A 1 173 ? 29.660 -10.065 -49.042 1.00 91.56 173 GLU A O 1
ATOM 1365 N N . THR A 1 174 ? 27.799 -9.847 -47.800 1.00 93.19 174 THR A N 1
ATOM 1366 C CA . THR A 1 174 ? 28.152 -10.873 -46.803 1.00 93.19 174 THR A CA 1
ATOM 1367 C C . THR A 1 174 ? 27.473 -12.220 -47.064 1.00 93.19 174 THR A C 1
ATOM 1369 O O . THR A 1 174 ? 26.271 -12.299 -47.338 1.00 93.19 174 THR A O 1
ATOM 1372 N N . GLU A 1 175 ? 28.252 -13.293 -46.930 1.00 93.31 175 GLU A N 1
ATOM 1373 C CA . GLU A 1 175 ? 27.852 -14.684 -47.141 1.00 93.31 175 GLU A CA 1
ATOM 1374 C C . GLU A 1 175 ? 27.508 -15.408 -45.829 1.00 93.31 175 GLU A C 1
ATOM 1376 O O . GLU A 1 175 ? 27.865 -14.986 -44.728 1.00 93.31 175 GLU A O 1
ATOM 1381 N N . GLU A 1 176 ? 26.824 -16.541 -45.953 1.00 92.81 176 GLU A N 1
ATOM 1382 C CA . GLU A 1 176 ? 26.581 -17.469 -44.849 1.00 92.81 176 GLU A CA 1
ATOM 1383 C C . GLU A 1 176 ? 27.880 -18.147 -44.380 1.00 92.81 176 GLU A C 1
ATOM 1385 O O . GLU A 1 176 ? 28.750 -18.499 -45.183 1.00 92.81 176 GLU A O 1
ATOM 1390 N N . ILE A 1 177 ? 28.022 -18.333 -43.064 1.00 94.06 177 ILE A N 1
ATOM 1391 C CA . ILE A 1 177 ? 29.226 -18.909 -42.454 1.00 94.06 177 ILE A CA 1
ATOM 1392 C C . ILE A 1 177 ? 29.232 -20.424 -42.685 1.00 94.06 177 ILE A C 1
ATOM 1394 O O . ILE A 1 177 ? 28.582 -21.186 -41.970 1.00 94.06 177 ILE A O 1
ATOM 1398 N N . ARG A 1 178 ? 29.980 -20.868 -43.698 1.00 89.50 178 ARG A N 1
ATOM 1399 C CA . ARG A 1 178 ? 30.139 -22.294 -44.024 1.00 89.50 178 ARG A CA 1
ATOM 1400 C C . ARG A 1 178 ? 31.143 -22.977 -43.080 1.00 89.50 178 ARG A C 1
ATOM 1402 O O . ARG A 1 178 ? 32.126 -22.328 -42.704 1.00 89.50 178 ARG A O 1
ATOM 1409 N N . PRO A 1 179 ? 30.979 -24.278 -42.768 1.00 89.88 179 PRO A N 1
ATOM 1410 C CA . PRO A 1 179 ? 31.987 -25.066 -42.057 1.00 89.88 179 PRO A CA 1
ATOM 1411 C C . PRO A 1 179 ? 33.387 -24.925 -42.676 1.00 89.88 179 PRO A C 1
ATOM 1413 O O . PRO A 1 179 ? 33.536 -24.988 -43.895 1.00 89.88 179 PRO A O 1
ATOM 1416 N N . GLY A 1 180 ? 34.408 -24.706 -41.846 1.00 84.69 180 GLY A N 1
ATOM 1417 C CA . GLY A 1 180 ? 35.803 -24.523 -42.271 1.00 84.69 180 GLY A CA 1
ATOM 1418 C C . GLY A 1 180 ? 36.138 -23.152 -42.883 1.00 84.69 180 GLY A C 1
ATOM 1419 O O . GLY A 1 180 ? 37.311 -22.877 -43.152 1.00 84.69 180 GLY A O 1
ATOM 1420 N N . SER A 1 181 ? 35.153 -22.264 -43.080 1.00 89.50 181 SER A N 1
ATOM 1421 C CA . SER A 1 181 ? 35.410 -20.866 -43.465 1.00 89.50 181 SER A CA 1
ATOM 1422 C C . SER A 1 181 ? 36.205 -20.122 -42.384 1.00 89.50 181 SER A C 1
ATOM 1424 O O . SER A 1 181 ? 36.270 -20.555 -41.237 1.00 89.50 181 SER A O 1
ATOM 1426 N N . LEU A 1 182 ? 36.811 -18.980 -42.723 1.00 90.50 182 LEU A N 1
ATOM 1427 C CA . LEU A 1 182 ? 37.650 -18.236 -41.774 1.00 90.50 182 LEU A CA 1
ATOM 1428 C C . LEU A 1 182 ? 36.873 -17.794 -40.519 1.00 90.50 182 LEU A C 1
ATOM 1430 O O . LEU A 1 182 ? 37.385 -17.914 -39.412 1.00 90.50 182 LEU A O 1
ATOM 1434 N N . ALA A 1 183 ? 35.619 -17.359 -40.688 1.00 91.00 183 ALA A N 1
ATOM 1435 C CA . ALA A 1 183 ? 34.718 -17.034 -39.581 1.00 91.00 183 ALA A CA 1
ATOM 1436 C C . ALA A 1 183 ? 34.307 -18.261 -38.756 1.00 91.00 183 ALA A C 1
ATOM 1438 O O . ALA A 1 183 ? 34.236 -18.174 -37.534 1.00 91.00 183 ALA A O 1
ATOM 1439 N N . ASP A 1 184 ? 34.066 -19.403 -39.401 1.00 91.94 184 ASP A N 1
ATOM 1440 C CA . ASP A 1 184 ? 33.732 -20.647 -38.705 1.00 91.94 184 ASP A CA 1
ATOM 1441 C C . ASP A 1 184 ? 34.912 -21.159 -37.870 1.00 91.94 184 ASP A C 1
ATOM 1443 O O . ASP A 1 184 ? 34.737 -21.495 -36.704 1.00 91.94 184 ASP A O 1
ATOM 1447 N N . ARG A 1 185 ? 36.130 -21.123 -38.424 1.00 90.50 185 ARG A N 1
ATOM 1448 C CA . ARG A 1 185 ? 37.362 -21.454 -37.696 1.00 90.50 185 ARG A CA 1
ATOM 1449 C C . ARG A 1 185 ? 37.639 -20.474 -36.559 1.00 90.50 185 ARG A C 1
ATOM 1451 O O . ARG A 1 185 ? 37.987 -20.903 -35.468 1.00 90.50 185 ARG A O 1
ATOM 1458 N N . TYR A 1 186 ? 37.401 -19.178 -36.751 1.00 93.50 186 TYR A N 1
ATOM 1459 C CA . TYR A 1 186 ? 37.490 -18.209 -35.658 1.00 93.50 186 TYR A CA 1
ATOM 1460 C C . TYR A 1 186 ? 36.541 -18.542 -34.490 1.00 93.50 186 TYR A C 1
ATOM 1462 O O . TYR A 1 186 ? 36.959 -18.525 -33.334 1.00 93.50 186 TYR A O 1
ATOM 1470 N N . LEU A 1 187 ? 35.281 -18.883 -34.776 1.00 93.94 187 LEU A N 1
ATOM 1471 C CA . LEU A 1 187 ? 34.299 -19.214 -33.738 1.00 93.94 187 LEU A CA 1
ATOM 1472 C C . LEU A 1 187 ? 34.588 -20.570 -33.069 1.00 93.94 187 LEU A C 1
ATOM 1474 O O . LEU A 1 187 ? 34.539 -20.664 -31.845 1.00 93.94 187 LEU A O 1
ATOM 1478 N N . VAL A 1 188 ? 34.926 -21.602 -33.847 1.00 92.94 188 VAL A N 1
ATOM 1479 C CA . VAL A 1 188 ? 35.089 -22.981 -33.351 1.00 92.94 188 VAL A CA 1
ATOM 1480 C C . VAL A 1 188 ? 36.493 -23.254 -32.797 1.00 92.94 188 VAL A C 1
ATOM 1482 O O . VAL A 1 188 ? 36.608 -23.860 -31.737 1.00 92.94 188 VAL A O 1
ATOM 1485 N N . GLU A 1 189 ? 37.557 -22.829 -33.487 1.00 90.88 189 GLU A N 1
ATOM 1486 C CA . GLU A 1 189 ? 38.957 -23.135 -33.130 1.00 90.88 189 GLU A CA 1
ATOM 1487 C C . GLU A 1 189 ? 39.545 -22.106 -32.151 1.00 90.88 189 GLU A C 1
ATOM 1489 O O . GLU A 1 189 ? 40.303 -22.481 -31.262 1.00 90.88 189 GLU A O 1
ATOM 1494 N N . TRP A 1 190 ? 39.198 -20.817 -32.295 1.00 89.31 190 TRP A N 1
ATOM 1495 C CA . TRP A 1 190 ? 39.780 -19.728 -31.487 1.00 89.31 190 TRP A CA 1
ATOM 1496 C C . TRP A 1 190 ? 38.882 -19.187 -30.373 1.00 89.31 190 TRP A C 1
ATOM 1498 O O . TRP A 1 190 ? 39.397 -18.535 -29.469 1.00 89.31 190 TRP A O 1
ATOM 1508 N N . ARG A 1 191 ? 37.567 -19.427 -30.422 1.00 92.50 191 ARG A N 1
ATOM 1509 C CA . ARG A 1 191 ? 36.622 -19.072 -29.345 1.00 92.50 191 ARG A CA 1
ATOM 1510 C C . ARG A 1 191 ? 35.969 -20.278 -28.669 1.00 92.50 191 ARG A C 1
ATOM 1512 O O . ARG A 1 191 ? 35.177 -20.102 -27.751 1.00 92.50 191 ARG A O 1
ATOM 1519 N N . SER A 1 192 ? 36.300 -21.497 -29.098 1.00 93.50 192 SER A N 1
ATOM 1520 C CA . SER A 1 192 ? 35.731 -22.747 -28.570 1.00 93.50 192 SER A CA 1
ATOM 1521 C C . SER A 1 192 ? 34.197 -22.833 -28.643 1.00 93.50 192 SER A C 1
ATOM 1523 O O . SER A 1 192 ? 33.601 -23.649 -27.942 1.00 93.50 192 SER A O 1
ATOM 1525 N N . ILE A 1 193 ? 33.539 -22.029 -29.493 1.00 94.25 193 ILE A N 1
ATOM 1526 C CA . ILE A 1 193 ? 32.077 -21.980 -29.641 1.00 94.25 193 ILE A CA 1
ATOM 1527 C C . ILE A 1 193 ? 31.632 -23.132 -30.552 1.00 94.25 193 ILE A C 1
ATOM 1529 O O . ILE A 1 193 ? 31.909 -23.090 -31.755 1.00 94.25 193 ILE A O 1
ATOM 1533 N N . PRO A 1 194 ? 30.923 -24.161 -30.039 1.00 91.12 194 PRO A N 1
ATOM 1534 C CA . PRO A 1 194 ? 30.536 -25.301 -30.861 1.00 91.12 194 PRO A CA 1
ATOM 1535 C C . PRO A 1 194 ? 29.599 -24.892 -31.997 1.00 91.12 194 PRO A C 1
ATOM 1537 O O . PRO A 1 194 ? 28.632 -24.155 -31.790 1.00 91.12 194 PRO A O 1
ATOM 1540 N N . ARG A 1 195 ? 29.857 -25.408 -33.203 1.00 91.00 195 ARG A N 1
ATOM 1541 C CA . ARG A 1 195 ? 29.025 -25.112 -34.373 1.00 91.00 195 ARG A CA 1
ATOM 1542 C C . ARG A 1 195 ? 27.590 -25.631 -34.150 1.00 91.00 195 ARG A C 1
ATOM 1544 O O . ARG A 1 195 ? 27.433 -26.817 -33.851 1.00 91.00 195 ARG A O 1
ATOM 1551 N N . PRO A 1 196 ? 26.546 -24.800 -34.323 1.00 87.62 196 PRO A N 1
ATOM 1552 C CA . PRO A 1 196 ? 25.158 -25.261 -34.305 1.00 87.62 196 PRO A CA 1
ATOM 1553 C C . PRO A 1 196 ? 24.889 -26.295 -35.414 1.00 87.62 196 PRO A C 1
ATOM 1555 O O . PRO A 1 196 ? 25.430 -26.194 -36.517 1.00 87.62 196 PRO A O 1
ATOM 1558 N N . VAL A 1 197 ? 24.036 -27.283 -35.124 1.00 83.00 197 VAL A N 1
ATOM 1559 C CA . VAL A 1 197 ? 23.653 -28.367 -36.056 1.00 83.00 197 VAL A CA 1
ATOM 1560 C C . VAL A 1 197 ? 22.808 -27.813 -37.206 1.00 83.00 197 VAL A C 1
ATOM 1562 O O . VAL A 1 197 ? 22.926 -28.243 -38.347 1.00 83.00 197 VAL A O 1
ATOM 1565 N N . GLU A 1 198 ? 21.999 -26.805 -36.893 1.00 84.12 198 GLU A N 1
ATOM 1566 C CA . GLU A 1 198 ? 21.178 -26.015 -37.808 1.00 84.12 198 GLU A CA 1
ATOM 1567 C C . GLU A 1 198 ? 21.964 -24.953 -38.606 1.00 84.12 198 GLU A C 1
ATOM 1569 O O . GLU A 1 198 ? 21.383 -24.266 -39.442 1.00 84.12 198 GLU A O 1
ATOM 1574 N N . GLY A 1 199 ? 23.276 -24.817 -38.374 1.00 86.19 199 GLY A N 1
ATOM 1575 C CA . GLY A 1 199 ? 24.111 -23.776 -38.979 1.00 86.19 199 GLY A CA 1
ATOM 1576 C C . GLY A 1 199 ? 24.040 -22.419 -38.264 1.00 86.19 199 GLY A C 1
ATOM 1577 O O . GLY A 1 199 ? 23.213 -22.180 -37.382 1.00 86.19 199 GLY A O 1
ATOM 1578 N N . TRP A 1 200 ? 24.981 -21.529 -38.590 1.00 90.69 200 TRP A N 1
ATOM 1579 C CA . TRP A 1 200 ? 25.055 -20.195 -37.985 1.00 90.69 200 TRP A CA 1
ATOM 1580 C C . TRP A 1 200 ? 23.887 -19.305 -38.460 1.00 90.69 200 TRP A C 1
ATOM 1582 O O . TRP A 1 200 ? 23.487 -19.404 -39.620 1.00 90.69 200 TRP A O 1
ATOM 1592 N N . PRO A 1 201 ? 23.342 -18.406 -37.614 1.00 89.44 201 PRO A N 1
ATOM 1593 C CA . PRO A 1 201 ? 22.091 -17.701 -37.900 1.00 89.44 201 PRO A CA 1
ATOM 1594 C C . PRO A 1 201 ? 22.284 -16.583 -38.939 1.00 89.44 201 PRO A C 1
ATOM 1596 O O . PRO A 1 201 ? 22.456 -15.408 -38.606 1.00 89.44 201 PRO A O 1
ATOM 1599 N N . SER A 1 202 ? 22.215 -16.942 -40.222 1.00 88.25 202 SER A N 1
ATOM 1600 C CA . SER A 1 202 ? 22.539 -16.083 -41.372 1.00 88.25 202 SER A CA 1
ATOM 1601 C C . SER A 1 202 ? 21.560 -14.930 -41.651 1.00 88.25 202 SER A C 1
ATOM 1603 O O . SER A 1 202 ? 21.731 -14.177 -42.617 1.00 88.25 202 SER A O 1
ATOM 1605 N N . SER A 1 203 ? 20.570 -14.717 -40.782 1.00 84.81 203 SER A N 1
ATOM 1606 C CA . SER A 1 203 ? 19.806 -13.467 -40.681 1.00 84.81 203 SER A CA 1
ATOM 1607 C C . SER A 1 203 ? 20.595 -12.342 -39.996 1.00 84.81 203 SER A C 1
ATOM 1609 O O . SER A 1 203 ? 20.414 -11.181 -40.357 1.00 84.81 203 SER A O 1
ATOM 1611 N N . VAL A 1 204 ? 21.485 -12.679 -39.052 1.00 87.38 204 VAL A N 1
ATOM 1612 C CA . VAL A 1 204 ? 22.181 -11.727 -38.161 1.00 87.38 204 VAL A CA 1
ATOM 1613 C C . VAL A 1 204 ? 23.683 -11.985 -37.994 1.00 87.38 204 VAL A C 1
ATOM 1615 O O . VAL A 1 204 ? 24.383 -11.103 -37.508 1.00 87.38 204 VAL A O 1
ATOM 1618 N N . LEU A 1 205 ? 24.208 -13.145 -38.397 1.00 93.19 205 LEU A N 1
ATOM 1619 C CA . LEU A 1 205 ? 25.633 -13.475 -38.307 1.00 93.19 205 LEU A CA 1
ATOM 1620 C C . LEU A 1 205 ? 26.145 -14.047 -39.635 1.00 93.19 205 LEU A C 1
ATOM 1622 O O . LEU A 1 205 ? 25.617 -15.038 -40.138 1.00 93.19 205 LEU A O 1
ATOM 1626 N N . ARG A 1 206 ? 27.165 -13.410 -40.218 1.00 94.75 206 ARG A N 1
ATOM 1627 C CA . ARG A 1 206 ? 27.665 -13.702 -41.574 1.00 94.75 206 ARG A CA 1
ATOM 1628 C C . ARG A 1 206 ? 29.182 -13.558 -41.693 1.00 94.75 206 ARG A C 1
ATOM 1630 O O . ARG A 1 206 ? 29.841 -13.102 -40.764 1.00 94.75 206 ARG A O 1
ATOM 1637 N N . PHE A 1 207 ? 29.746 -13.912 -42.844 1.00 94.50 207 PHE A N 1
ATOM 1638 C CA . PHE A 1 207 ? 31.147 -13.662 -43.192 1.00 94.50 207 PHE A CA 1
ATOM 1639 C C . PHE A 1 207 ? 31.247 -12.711 -44.389 1.00 94.50 207 PHE A C 1
ATOM 1641 O O . PHE A 1 207 ? 30.576 -12.902 -45.399 1.00 94.50 207 PHE A O 1
ATOM 1648 N N . HIS A 1 208 ? 32.103 -11.693 -44.304 1.00 93.62 208 HIS A N 1
ATOM 1649 C CA . HIS A 1 208 ? 32.426 -10.815 -45.425 1.00 93.62 208 HIS A CA 1
ATOM 1650 C C . HIS A 1 208 ? 33.752 -11.266 -46.065 1.00 93.62 208 HIS A C 1
ATOM 1652 O O . HIS A 1 208 ? 34.814 -10.923 -45.539 1.00 93.62 208 HIS A O 1
ATOM 1658 N N . PRO A 1 209 ? 33.750 -11.976 -47.212 1.00 88.50 209 PRO A N 1
ATOM 1659 C CA . PRO A 1 209 ? 34.965 -12.590 -47.754 1.00 88.50 209 PRO A CA 1
ATOM 1660 C C . PRO A 1 209 ? 36.029 -11.571 -48.189 1.00 88.50 209 PRO A C 1
ATOM 1662 O O . PRO A 1 209 ? 37.210 -11.791 -47.951 1.00 88.50 209 PRO A O 1
ATOM 1665 N N . LYS A 1 210 ? 35.637 -10.417 -48.757 1.00 88.25 210 LYS A N 1
ATOM 1666 C CA . LYS A 1 210 ? 36.600 -9.372 -49.177 1.00 88.25 210 LYS A CA 1
ATOM 1667 C C . LYS A 1 210 ? 37.347 -8.726 -47.999 1.00 88.25 210 LYS A C 1
ATOM 1669 O O . LYS A 1 210 ? 38.563 -8.587 -48.039 1.00 88.25 210 LYS A O 1
ATOM 1674 N N . GLU A 1 211 ? 36.617 -8.337 -46.950 1.00 88.44 211 GLU A N 1
ATOM 1675 C CA . GLU A 1 211 ? 37.181 -7.749 -45.724 1.00 88.44 211 GLU A CA 1
ATOM 1676 C C . GLU A 1 211 ? 37.767 -8.802 -44.765 1.00 88.44 211 GLU A C 1
ATOM 1678 O O . GLU A 1 211 ? 38.421 -8.431 -43.794 1.00 88.44 211 GLU A O 1
ATOM 1683 N N . ASN A 1 212 ? 37.554 -10.097 -45.030 1.00 91.06 212 ASN A N 1
ATOM 1684 C CA . ASN A 1 212 ? 37.894 -11.218 -44.147 1.00 91.06 212 ASN A CA 1
ATOM 1685 C C . ASN A 1 212 ? 37.373 -11.002 -42.716 1.00 91.06 212 ASN A C 1
ATOM 1687 O O . ASN A 1 212 ? 38.075 -11.216 -41.731 1.00 91.06 212 ASN A O 1
ATOM 1691 N N . ALA A 1 213 ? 36.125 -10.541 -42.604 1.00 91.50 213 ALA A N 1
ATOM 1692 C CA . ALA A 1 213 ? 35.517 -10.148 -41.338 1.00 91.50 213 ALA A CA 1
ATOM 1693 C C . ALA A 1 213 ? 34.284 -10.996 -41.008 1.00 91.50 213 ALA A C 1
ATOM 1695 O O . ALA A 1 213 ? 33.411 -11.195 -41.854 1.00 91.50 213 ALA A O 1
ATOM 1696 N N . LEU A 1 214 ? 34.177 -11.438 -39.756 1.00 92.81 214 LEU A N 1
ATOM 1697 C CA . LEU A 1 214 ? 32.911 -11.872 -39.175 1.00 92.81 214 LEU A CA 1
ATOM 1698 C C . LEU A 1 214 ? 31.992 -10.641 -39.063 1.00 92.81 214 LEU A C 1
ATOM 1700 O O . LEU A 1 214 ? 32.370 -9.611 -38.497 1.00 92.81 214 LEU A O 1
ATOM 1704 N N . ALA A 1 215 ? 30.804 -10.748 -39.648 1.00 92.44 215 ALA A N 1
ATOM 1705 C CA . ALA A 1 215 ? 29.812 -9.693 -39.781 1.00 92.44 215 ALA A CA 1
ATOM 1706 C C . ALA A 1 215 ? 28.671 -9.925 -38.782 1.00 92.44 215 ALA A C 1
ATOM 1708 O O . ALA A 1 215 ? 27.893 -10.871 -38.916 1.00 92.44 215 ALA A O 1
ATOM 1709 N N . VAL A 1 216 ? 28.582 -9.049 -37.784 1.00 92.25 216 VAL A N 1
ATOM 1710 C CA . VAL A 1 216 ? 27.586 -9.083 -36.708 1.00 92.25 216 VAL A CA 1
ATOM 1711 C C . VAL A 1 216 ? 26.518 -8.035 -37.022 1.00 92.25 216 VAL A C 1
ATOM 1713 O O . VAL A 1 216 ? 26.782 -6.834 -36.964 1.00 92.25 216 VAL A O 1
ATOM 1716 N N . GLY A 1 217 ? 25.328 -8.483 -37.412 1.00 90.44 217 GLY A N 1
ATOM 1717 C CA . GLY A 1 217 ? 24.213 -7.638 -37.832 1.00 90.44 217 GLY A CA 1
ATOM 1718 C C . GLY A 1 217 ? 23.517 -6.981 -36.644 1.00 90.44 217 GLY A C 1
ATOM 1719 O O . GLY A 1 217 ? 23.096 -7.653 -35.706 1.00 90.44 217 GLY A O 1
ATOM 1720 N N . LEU A 1 218 ? 23.378 -5.658 -36.700 1.00 88.44 218 LEU A N 1
ATOM 1721 C CA . LEU A 1 218 ? 22.762 -4.849 -35.654 1.00 88.44 218 LEU A CA 1
ATOM 1722 C C . LEU A 1 218 ? 21.349 -4.479 -36.093 1.00 88.44 218 LEU A C 1
ATOM 1724 O O . LEU A 1 218 ? 21.158 -3.743 -37.070 1.00 88.44 218 LEU A O 1
ATOM 1728 N N . VAL A 1 219 ? 20.367 -5.030 -35.387 1.00 84.31 219 VAL A N 1
ATOM 1729 C CA . VAL A 1 219 ? 18.947 -4.909 -35.705 1.00 84.31 219 VAL A CA 1
ATOM 1730 C C . VAL A 1 219 ? 18.262 -3.821 -34.890 1.00 84.31 219 VAL A C 1
ATOM 1732 O O . VAL A 1 219 ? 18.700 -3.472 -33.794 1.00 84.31 219 VAL A O 1
ATOM 1735 N N . ASP A 1 220 ? 17.164 -3.306 -35.433 1.00 75.12 220 ASP A N 1
ATOM 1736 C CA . ASP A 1 220 ? 16.155 -2.584 -34.660 1.00 75.12 220 ASP A CA 1
ATOM 1737 C C . ASP A 1 220 ? 15.232 -3.545 -33.878 1.00 75.12 220 ASP A C 1
ATOM 1739 O O . ASP A 1 220 ? 15.315 -4.771 -33.992 1.00 75.12 220 ASP A O 1
ATOM 1743 N N . VAL A 1 221 ? 14.300 -2.989 -33.095 1.00 63.28 221 VAL A N 1
ATOM 1744 C CA . VAL A 1 221 ? 13.322 -3.767 -32.307 1.00 63.28 221 VAL A CA 1
ATOM 1745 C C . VAL A 1 221 ? 12.403 -4.667 -33.149 1.00 63.28 221 VAL A C 1
ATOM 1747 O O . VAL A 1 221 ? 11.845 -5.621 -32.610 1.00 63.28 221 VAL A O 1
ATOM 1750 N N . ARG A 1 222 ? 12.261 -4.409 -34.461 1.00 66.00 222 ARG A N 1
ATOM 1751 C CA . ARG A 1 222 ? 11.500 -5.255 -35.400 1.00 66.00 222 ARG A CA 1
ATOM 1752 C C . ARG A 1 222 ? 12.361 -6.381 -35.997 1.00 66.00 222 ARG A C 1
ATOM 1754 O O . ARG A 1 222 ? 11.853 -7.187 -36.768 1.00 66.00 222 ARG A O 1
ATOM 1761 N N . GLY A 1 223 ? 13.647 -6.461 -35.645 1.00 71.00 223 GLY A N 1
ATOM 1762 C CA . GLY A 1 223 ? 14.580 -7.481 -36.129 1.00 71.00 223 GLY A CA 1
ATOM 1763 C C . GLY A 1 223 ? 15.202 -7.180 -37.496 1.00 71.00 223 GLY A C 1
ATOM 1764 O O . GLY A 1 223 ? 15.872 -8.047 -38.055 1.00 71.00 223 GLY A O 1
ATOM 1765 N N . LYS A 1 224 ? 15.014 -5.974 -38.052 1.00 80.56 224 LYS A N 1
ATOM 1766 C CA . LYS A 1 224 ? 15.599 -5.590 -39.345 1.00 80.56 224 LYS A CA 1
ATOM 1767 C C . LYS A 1 224 ? 17.015 -5.056 -39.136 1.00 80.56 224 LYS A C 1
ATOM 1769 O O . LYS A 1 224 ? 17.220 -4.159 -38.324 1.00 80.56 224 LYS A O 1
ATOM 1774 N N . VAL A 1 225 ? 17.995 -5.591 -39.871 1.00 83.25 225 VAL A N 1
ATOM 1775 C CA . VAL A 1 225 ? 19.395 -5.128 -39.815 1.00 83.25 225 VAL A CA 1
ATOM 1776 C C . VAL A 1 225 ? 19.488 -3.700 -40.364 1.00 83.25 225 VAL A C 1
ATOM 1778 O O . VAL A 1 225 ? 19.100 -3.443 -41.503 1.00 83.25 225 VAL A O 1
ATOM 1781 N N . GLN A 1 226 ? 20.003 -2.775 -39.550 1.00 83.06 226 GLN A N 1
ATOM 1782 C CA . GLN A 1 226 ? 20.172 -1.349 -39.880 1.00 83.06 226 GLN A CA 1
ATOM 1783 C C . GLN A 1 226 ? 21.655 -0.933 -39.936 1.00 83.06 226 GLN A C 1
ATOM 1785 O O . GLN A 1 226 ? 21.989 0.093 -40.526 1.00 83.06 226 GLN A O 1
ATOM 1790 N N . SER A 1 227 ? 22.546 -1.706 -39.305 1.00 87.94 227 SER A N 1
ATOM 1791 C CA . SER A 1 227 ? 24.002 -1.506 -39.286 1.00 87.94 227 SER A CA 1
ATOM 1792 C C . SER A 1 227 ? 24.710 -2.838 -38.991 1.00 87.94 227 SER A C 1
ATOM 1794 O O . SER A 1 227 ? 24.051 -3.860 -38.809 1.00 87.94 227 SER A O 1
ATOM 1796 N N . ALA A 1 228 ? 26.041 -2.850 -38.923 1.00 88.56 228 ALA A N 1
ATOM 1797 C CA . ALA A 1 228 ? 26.814 -4.020 -38.512 1.00 88.56 228 ALA A CA 1
ATOM 1798 C C . ALA A 1 228 ? 28.092 -3.646 -37.743 1.00 88.56 228 ALA A C 1
ATOM 1800 O O . ALA A 1 228 ? 28.670 -2.567 -37.920 1.00 88.56 228 ALA A O 1
ATOM 1801 N N . GLN A 1 229 ? 28.550 -4.587 -36.922 1.00 89.81 229 GLN A N 1
ATOM 1802 C CA . GLN A 1 229 ? 29.892 -4.634 -36.350 1.00 89.81 229 GLN A CA 1
ATOM 1803 C C . GLN A 1 229 ? 30.735 -5.653 -37.136 1.00 89.81 229 GLN A C 1
ATOM 1805 O O . GLN A 1 229 ? 30.238 -6.676 -37.609 1.00 89.81 229 GLN A O 1
ATOM 1810 N N . ARG A 1 230 ? 32.025 -5.354 -37.294 1.00 90.81 230 ARG A N 1
ATOM 1811 C CA . ARG A 1 230 ? 33.003 -6.117 -38.072 1.00 90.81 230 ARG A CA 1
ATOM 1812 C C . ARG A 1 230 ? 34.118 -6.602 -37.160 1.00 90.81 230 ARG A C 1
ATOM 1814 O O . ARG A 1 230 ? 34.837 -5.802 -36.557 1.00 90.81 230 ARG A O 1
ATOM 1821 N N . ILE A 1 231 ? 34.272 -7.916 -37.090 1.00 90.69 231 ILE A N 1
ATOM 1822 C CA . ILE A 1 231 ? 35.371 -8.586 -36.401 1.00 90.69 231 ILE A CA 1
ATOM 1823 C C . ILE A 1 231 ? 36.308 -9.119 -37.484 1.00 90.69 231 ILE A C 1
ATOM 1825 O O . ILE A 1 231 ? 36.069 -10.168 -38.076 1.00 90.69 231 ILE A O 1
ATOM 1829 N N . TYR A 1 232 ? 37.338 -8.334 -37.796 1.00 91.38 232 TYR A N 1
ATOM 1830 C CA . TYR A 1 232 ? 38.356 -8.675 -38.788 1.00 91.38 232 TYR A CA 1
ATOM 1831 C C . TYR A 1 232 ? 39.188 -9.872 -38.341 1.00 91.38 232 TYR A C 1
ATOM 1833 O O . TYR A 1 232 ? 39.558 -9.962 -37.169 1.00 91.38 232 TYR A O 1
ATOM 1841 N N . LEU A 1 233 ? 39.514 -10.752 -39.282 1.00 91.12 233 LEU A N 1
ATOM 1842 C CA . LEU A 1 233 ? 40.263 -11.981 -39.053 1.00 91.12 233 LEU A CA 1
ATOM 1843 C C . LEU A 1 233 ? 41.563 -11.967 -39.868 1.00 91.12 233 LEU A C 1
ATOM 1845 O O . LEU A 1 233 ? 41.648 -11.326 -40.917 1.00 91.12 233 LEU A O 1
ATOM 1849 N N . ASP A 1 234 ? 42.590 -12.657 -39.382 1.00 88.00 234 ASP A N 1
ATOM 1850 C CA . ASP A 1 234 ? 43.822 -12.888 -40.136 1.00 88.00 234 ASP A CA 1
ATOM 1851 C C . ASP A 1 234 ? 43.717 -14.168 -40.980 1.00 88.00 234 ASP A C 1
ATOM 1853 O O . ASP A 1 234 ? 43.388 -15.238 -40.470 1.00 88.00 234 ASP A O 1
ATOM 1857 N N . ASN A 1 235 ? 44.030 -14.083 -42.275 1.00 82.19 235 ASN A N 1
ATOM 1858 C CA . ASN A 1 235 ? 43.861 -15.204 -43.209 1.00 82.19 235 ASN A CA 1
ATOM 1859 C C . ASN A 1 235 ? 44.853 -16.358 -42.993 1.00 82.19 235 ASN A C 1
ATOM 1861 O O . ASN A 1 235 ? 44.643 -17.443 -43.538 1.00 82.19 235 ASN A O 1
ATOM 1865 N N . ARG A 1 236 ? 45.939 -16.135 -42.244 1.00 79.62 236 ARG A N 1
ATOM 1866 C CA . ARG A 1 236 ? 47.003 -17.114 -41.985 1.00 79.62 236 ARG A CA 1
ATOM 1867 C C . ARG A 1 236 ? 46.765 -17.836 -40.662 1.00 79.62 236 ARG A C 1
ATOM 1869 O O . ARG A 1 236 ? 46.932 -19.049 -40.617 1.00 79.62 236 ARG A O 1
ATOM 1876 N N . THR A 1 237 ? 46.364 -17.115 -39.611 1.00 79.00 237 THR A N 1
ATOM 1877 C CA . THR A 1 237 ? 46.138 -17.693 -38.272 1.00 79.00 237 THR A CA 1
ATOM 1878 C C . THR A 1 237 ? 44.672 -18.005 -37.971 1.00 79.00 237 THR A C 1
ATOM 1880 O O . THR A 1 237 ? 44.402 -18.900 -37.180 1.00 79.00 237 THR A O 1
ATOM 1883 N N . GLY A 1 238 ? 43.714 -17.305 -38.586 1.00 77.38 238 GLY A N 1
ATOM 1884 C CA . GLY A 1 238 ? 42.288 -17.364 -38.233 1.00 77.38 238 GLY A CA 1
ATOM 1885 C C . GLY A 1 238 ? 41.897 -16.520 -37.011 1.00 77.38 238 GLY A C 1
ATOM 1886 O O . GLY A 1 238 ? 40.732 -16.525 -36.623 1.00 77.38 238 GLY A O 1
ATOM 1887 N N . GLN A 1 239 ? 42.839 -15.793 -36.404 1.00 84.00 239 GLN A N 1
ATOM 1888 C CA . GLN A 1 239 ? 42.608 -15.008 -35.186 1.00 84.00 239 GLN A CA 1
ATOM 1889 C C . GLN A 1 239 ? 41.967 -13.639 -35.458 1.00 84.00 239 GLN A C 1
ATOM 1891 O O . GLN A 1 239 ? 42.105 -13.068 -36.541 1.00 84.00 239 GLN A O 1
ATOM 1896 N N . LYS A 1 240 ? 41.336 -13.070 -34.422 1.00 87.62 240 LYS A N 1
ATOM 1897 C CA . LYS A 1 240 ? 40.816 -11.693 -34.387 1.00 87.62 240 LYS A CA 1
ATOM 1898 C C . LYS A 1 240 ? 41.948 -10.673 -34.535 1.00 87.62 240 LYS A C 1
ATOM 1900 O O . LYS A 1 240 ? 42.826 -10.580 -33.680 1.00 87.62 240 LYS A O 1
ATOM 1905 N N . ARG A 1 241 ? 41.885 -9.841 -35.574 1.00 85.81 241 ARG A N 1
ATOM 1906 C CA . ARG A 1 241 ? 42.800 -8.712 -35.772 1.00 85.81 241 ARG A CA 1
ATOM 1907 C C . ARG A 1 241 ? 42.487 -7.571 -34.807 1.00 85.81 241 ARG A C 1
ATOM 1909 O O . ARG A 1 241 ? 41.378 -7.034 -34.782 1.00 85.81 241 ARG A O 1
ATOM 1916 N N . THR A 1 242 ? 43.484 -7.188 -34.016 1.00 78.00 242 THR A N 1
ATOM 1917 C CA . THR A 1 242 ? 43.397 -6.119 -33.009 1.00 78.00 242 THR A CA 1
ATOM 1918 C C . THR A 1 242 ? 43.853 -4.755 -33.533 1.00 78.00 242 THR A C 1
ATOM 1920 O O . THR A 1 242 ? 43.471 -3.736 -32.961 1.00 78.00 242 THR A O 1
ATOM 1923 N N . ASP A 1 243 ? 44.596 -4.724 -34.643 1.00 78.75 243 ASP A N 1
ATOM 1924 C CA . ASP A 1 243 ? 45.200 -3.530 -35.248 1.00 78.75 243 ASP A CA 1
ATOM 1925 C C . ASP A 1 243 ? 44.195 -2.603 -35.962 1.00 78.75 243 ASP A C 1
ATOM 1927 O O . ASP A 1 243 ? 44.473 -1.423 -36.185 1.00 78.75 243 ASP A O 1
ATOM 1931 N N . ILE A 1 244 ? 43.001 -3.104 -36.297 1.00 78.94 244 ILE A N 1
ATOM 1932 C CA . ILE A 1 244 ? 41.983 -2.342 -37.031 1.00 78.94 244 ILE A CA 1
ATOM 1933 C C . ILE A 1 244 ? 41.025 -1.627 -36.065 1.00 78.94 244 ILE A C 1
ATOM 1935 O O . ILE A 1 244 ? 40.183 -2.239 -35.404 1.00 78.94 244 ILE A O 1
ATOM 1939 N N . ALA A 1 245 ? 41.102 -0.293 -36.039 1.00 62.09 245 ALA A N 1
ATOM 1940 C CA . ALA A 1 245 ? 40.281 0.552 -35.166 1.00 62.09 245 ALA A CA 1
ATOM 1941 C C . ALA A 1 245 ? 38.801 0.678 -35.599 1.00 62.09 245 ALA A C 1
ATOM 1943 O O . ALA A 1 245 ? 37.910 0.744 -34.752 1.00 62.09 245 ALA A O 1
ATOM 1944 N N . LYS A 1 246 ? 38.500 0.711 -36.909 1.00 67.69 246 LYS A N 1
ATOM 1945 C CA . LYS A 1 246 ? 37.146 0.992 -37.442 1.00 67.69 246 LYS A CA 1
ATOM 1946 C C . LYS A 1 246 ? 36.237 -0.249 -37.480 1.00 67.69 246 LYS A C 1
ATOM 1948 O O . LYS A 1 246 ? 35.775 -0.667 -38.537 1.00 67.69 246 LYS A O 1
ATOM 1953 N N . LYS A 1 247 ? 35.959 -0.820 -36.306 1.00 78.44 247 LYS A N 1
ATOM 1954 C CA . LYS A 1 247 ? 35.156 -2.050 -36.136 1.00 78.44 247 LYS A CA 1
ATOM 1955 C C . LYS A 1 247 ? 33.667 -1.872 -36.480 1.00 78.44 247 LYS A C 1
ATOM 1957 O O . LYS A 1 247 ? 33.015 -2.833 -36.856 1.00 78.44 247 LYS A O 1
ATOM 1962 N N . MET A 1 248 ? 33.119 -0.661 -36.408 1.00 84.44 248 MET A N 1
ATOM 1963 C CA . MET A 1 248 ? 31.721 -0.370 -36.774 1.00 84.44 248 MET A CA 1
ATOM 1964 C C . MET A 1 248 ? 31.563 0.033 -38.247 1.00 84.44 248 MET A C 1
ATOM 1966 O O . MET A 1 248 ? 32.507 0.550 -38.854 1.00 84.44 248 MET A O 1
ATOM 1970 N N . LEU A 1 249 ? 30.368 -0.163 -38.820 1.00 85.50 249 LEU A N 1
ATOM 1971 C CA . LEU A 1 249 ? 29.956 0.542 -40.042 1.00 85.50 249 LEU A CA 1
ATOM 1972 C C . LEU A 1 249 ? 29.636 2.028 -39.755 1.00 85.50 249 LEU A C 1
ATOM 1974 O O . LEU A 1 249 ? 29.238 2.360 -38.635 1.00 85.50 249 LEU A O 1
ATOM 1978 N N . PRO A 1 250 ? 29.770 2.936 -40.745 1.00 74.56 250 PRO A N 1
ATOM 1979 C CA . PRO A 1 250 ? 29.351 4.331 -40.612 1.00 74.56 250 PRO A CA 1
ATOM 1980 C C . PRO A 1 250 ? 27.839 4.451 -40.389 1.00 74.56 250 PRO A C 1
ATOM 1982 O O . PRO A 1 250 ? 27.048 3.897 -41.149 1.00 74.56 250 PRO A O 1
ATOM 1985 N N . GLY A 1 251 ? 27.432 5.192 -39.360 1.00 71.62 251 GLY A N 1
ATOM 1986 C CA . GLY A 1 251 ? 26.030 5.364 -38.988 1.00 71.62 251 GLY A CA 1
ATOM 1987 C C . GLY A 1 251 ? 25.872 5.691 -37.506 1.00 71.62 251 GLY A C 1
ATOM 1988 O O . GLY A 1 251 ? 26.855 5.813 -36.779 1.00 71.62 251 GLY A O 1
ATOM 1989 N N . SER A 1 252 ? 24.626 5.818 -37.049 1.00 69.19 252 SER A N 1
ATOM 1990 C CA . SER A 1 252 ? 24.326 5.777 -35.616 1.00 69.19 252 SER A CA 1
ATOM 1991 C C . SER A 1 252 ? 23.972 4.343 -35.240 1.00 69.19 252 SER A C 1
ATOM 1993 O O . SER A 1 252 ? 23.067 3.764 -35.835 1.00 69.19 252 SER A O 1
ATOM 1995 N N . SER A 1 253 ? 24.676 3.782 -34.259 1.00 67.81 253 SER A N 1
ATOM 1996 C CA . SER A 1 253 ? 24.339 2.497 -33.636 1.00 67.81 253 SER A CA 1
ATOM 1997 C C . SER A 1 253 ? 23.263 2.620 -32.553 1.00 67.81 253 SER A C 1
ATOM 1999 O O . SER A 1 253 ? 22.890 1.609 -31.966 1.00 67.81 253 SER A O 1
ATOM 2001 N N . LYS A 1 254 ? 22.784 3.840 -32.259 1.00 70.62 254 LYS A N 1
ATOM 2002 C CA . LYS A 1 254 ? 21.943 4.093 -31.089 1.00 70.62 254 LYS A CA 1
ATOM 2003 C C . LYS A 1 254 ? 20.602 3.366 -31.198 1.00 70.62 254 LYS A C 1
ATOM 2005 O O . LYS A 1 254 ? 19.862 3.579 -32.157 1.00 70.62 254 LYS A O 1
ATOM 2010 N N . GLY A 1 255 ? 20.286 2.548 -30.198 1.00 70.12 255 GLY A N 1
ATOM 2011 C CA . GLY A 1 255 ? 19.079 1.715 -30.174 1.00 70.12 255 GLY A CA 1
ATOM 2012 C C . GLY A 1 255 ? 19.127 0.486 -31.092 1.00 70.12 255 GLY A C 1
ATOM 2013 O O . GLY A 1 255 ? 18.081 -0.117 -31.324 1.00 70.12 255 GLY A O 1
ATOM 2014 N N . LEU A 1 256 ? 20.304 0.121 -31.618 1.00 79.75 256 LEU A N 1
ATOM 2015 C CA . LEU A 1 256 ? 20.525 -1.123 -32.361 1.00 79.75 256 LEU A CA 1
ATOM 2016 C C . LEU A 1 256 ? 21.293 -2.139 -31.508 1.00 79.75 256 LEU A C 1
ATOM 2018 O O . LEU A 1 256 ? 22.170 -1.775 -30.727 1.00 79.75 256 LEU A O 1
ATOM 2022 N N . PHE A 1 257 ? 20.995 -3.422 -31.694 1.00 86.88 257 PHE A N 1
ATOM 2023 C CA . PHE A 1 257 ? 21.605 -4.520 -30.940 1.00 86.88 257 PHE A CA 1
ATOM 2024 C C . PHE A 1 257 ? 21.754 -5.770 -31.815 1.00 86.88 257 PHE A C 1
ATOM 2026 O O . PHE A 1 257 ? 21.048 -5.937 -32.807 1.00 86.88 257 PHE A O 1
ATOM 2033 N N . PHE A 1 258 ? 22.685 -6.656 -31.476 1.00 90.06 258 PHE A N 1
ATOM 2034 C CA . PHE A 1 258 ? 22.795 -7.974 -32.105 1.00 90.06 258 PHE A CA 1
ATOM 2035 C C . PHE A 1 258 ? 21.756 -8.904 -31.470 1.00 90.06 258 PHE A C 1
ATOM 2037 O O . PHE A 1 258 ? 21.671 -8.967 -30.245 1.00 90.06 258 PHE A O 1
ATOM 2044 N N . LYS A 1 259 ? 20.938 -9.592 -32.276 1.00 89.56 259 LYS A N 1
ATOM 2045 C CA . LYS A 1 259 ? 19.792 -10.379 -31.790 1.00 89.56 259 LYS A CA 1
ATOM 2046 C C . LYS A 1 259 ? 19.829 -11.822 -32.290 1.00 89.56 259 LYS A C 1
ATOM 2048 O O . LYS A 1 259 ? 19.522 -12.079 -33.450 1.00 89.56 259 LYS A O 1
ATOM 2053 N N . LEU A 1 260 ? 20.118 -12.764 -31.399 1.00 89.44 260 LEU A N 1
ATOM 2054 C CA . LEU A 1 260 ? 20.075 -14.201 -31.665 1.00 89.44 260 LEU A CA 1
ATOM 2055 C C . LEU A 1 260 ? 18.689 -14.775 -31.294 1.00 89.44 260 LEU A C 1
ATOM 2057 O O . LEU A 1 260 ? 18.277 -14.654 -30.137 1.00 89.44 260 LEU A O 1
ATOM 2061 N N . PRO A 1 261 ? 17.944 -15.384 -32.241 1.00 85.81 261 PRO A N 1
ATOM 2062 C CA . PRO A 1 261 ? 16.621 -15.963 -31.981 1.00 85.81 261 PRO A CA 1
ATOM 2063 C C . PRO A 1 261 ? 16.722 -17.260 -31.163 1.00 85.81 261 PRO A C 1
ATOM 2065 O O . PRO A 1 261 ? 17.725 -17.960 -31.250 1.00 85.81 261 PRO A O 1
ATOM 2068 N N . ALA A 1 262 ? 15.690 -17.616 -30.393 1.00 84.00 262 ALA A N 1
ATOM 2069 C CA . ALA A 1 262 ? 15.700 -18.842 -29.586 1.00 84.00 262 ALA A CA 1
ATOM 2070 C C . ALA A 1 262 ? 15.878 -20.125 -30.434 1.00 84.00 262 ALA A C 1
ATOM 2072 O O . ALA A 1 262 ? 15.365 -20.219 -31.551 1.00 84.00 262 ALA A O 1
ATOM 2073 N N . ARG A 1 263 ? 16.576 -21.128 -29.885 1.00 81.31 263 ARG A N 1
ATOM 2074 C CA . ARG A 1 263 ? 16.836 -22.431 -30.521 1.00 81.31 263 ARG A CA 1
ATOM 2075 C C . ARG A 1 263 ? 15.950 -23.513 -29.915 1.00 81.31 263 ARG A C 1
ATOM 2077 O O . ARG A 1 263 ? 16.044 -23.810 -28.730 1.00 81.31 263 ARG A O 1
ATOM 2084 N N . ILE A 1 264 ? 15.149 -24.166 -30.753 1.00 62.84 264 ILE A N 1
ATOM 2085 C CA . ILE A 1 264 ? 14.269 -25.283 -30.354 1.00 62.84 264 ILE A CA 1
ATOM 2086 C C . ILE A 1 264 ? 15.076 -26.582 -30.111 1.00 62.84 264 ILE A C 1
ATOM 2088 O O . ILE A 1 264 ? 14.634 -27.479 -29.401 1.00 62.84 264 ILE A O 1
ATOM 2092 N N . THR A 1 265 ? 16.274 -26.670 -30.693 1.00 55.12 265 THR A N 1
ATOM 2093 C CA . THR A 1 265 ? 17.171 -27.841 -30.750 1.00 55.12 265 THR A CA 1
ATOM 2094 C C . THR A 1 265 ? 18.011 -28.073 -29.493 1.00 55.12 265 THR A C 1
ATOM 2096 O O . THR A 1 265 ? 18.431 -29.199 -29.241 1.00 55.12 265 THR A O 1
ATOM 2099 N N . VAL A 1 266 ? 18.298 -27.018 -28.724 1.00 56.50 266 VAL A N 1
ATOM 2100 C CA . VAL A 1 266 ? 19.176 -27.054 -27.542 1.00 56.50 266 VAL A CA 1
ATOM 2101 C C . VAL A 1 266 ? 18.473 -26.338 -26.400 1.00 56.50 266 VAL A C 1
ATOM 2103 O O . VAL A 1 266 ? 18.889 -25.274 -25.956 1.00 56.50 266 VAL A O 1
ATOM 2106 N N . ALA A 1 267 ? 17.375 -26.929 -25.943 1.00 49.38 267 ALA A N 1
ATOM 2107 C CA . ALA A 1 267 ? 16.763 -26.529 -24.692 1.00 49.38 267 ALA A CA 1
ATOM 2108 C C . ALA A 1 267 ? 17.674 -26.965 -23.529 1.00 49.38 267 ALA A C 1
ATOM 2110 O O . ALA A 1 267 ? 17.854 -28.159 -23.289 1.00 49.38 267 ALA A O 1
ATOM 2111 N N . ILE A 1 268 ? 18.198 -26.001 -22.763 1.00 55.34 268 ILE A N 1
ATOM 2112 C CA . ILE A 1 268 ? 18.167 -26.189 -21.305 1.00 55.34 268 ILE A CA 1
ATOM 2113 C C . ILE A 1 268 ? 16.694 -26.393 -20.944 1.00 55.34 268 ILE A C 1
ATOM 2115 O O . ILE A 1 268 ? 15.833 -25.743 -21.542 1.00 55.34 268 ILE A O 1
ATOM 2119 N N . ASP A 1 269 ? 16.401 -27.290 -20.004 1.00 50.84 269 ASP A N 1
ATOM 2120 C CA . ASP A 1 269 ? 15.028 -27.593 -19.598 1.00 50.84 269 ASP A CA 1
ATOM 2121 C C . ASP A 1 269 ? 14.459 -26.439 -18.750 1.00 50.84 269 ASP A C 1
ATOM 2123 O O . ASP A 1 269 ? 14.368 -26.489 -17.524 1.00 50.84 269 ASP A O 1
ATOM 2127 N N . VAL A 1 270 ? 14.172 -25.326 -19.433 1.00 51.34 270 VAL A N 1
ATOM 2128 C CA . VAL A 1 270 ? 13.414 -24.191 -18.917 1.00 51.34 270 VAL A CA 1
ATOM 2129 C C . VAL A 1 270 ? 12.001 -24.711 -18.716 1.00 51.34 270 VAL A C 1
ATOM 2131 O O . VAL A 1 270 ? 11.267 -24.888 -19.692 1.00 51.34 270 VAL A O 1
ATOM 2134 N N . ASP A 1 271 ? 11.669 -25.003 -17.458 1.00 47.53 271 ASP A N 1
ATOM 2135 C CA . ASP A 1 271 ? 10.388 -25.577 -17.058 1.00 47.53 271 ASP A CA 1
ATOM 2136 C C . ASP A 1 271 ? 9.243 -24.821 -17.742 1.00 47.53 271 ASP A C 1
ATOM 2138 O O . ASP A 1 271 ? 9.023 -23.631 -17.512 1.00 47.53 271 ASP A O 1
ATOM 2142 N N . ARG A 1 272 ? 8.523 -25.523 -18.624 1.00 44.06 272 ARG A N 1
ATOM 2143 C CA . ARG A 1 272 ? 7.491 -24.930 -19.484 1.00 44.06 272 ARG A CA 1
ATOM 2144 C C . ARG A 1 272 ? 6.235 -24.513 -18.714 1.00 44.06 272 ARG A C 1
ATOM 2146 O O . ARG A 1 272 ? 5.338 -23.931 -19.315 1.00 44.06 272 ARG A O 1
ATOM 2153 N N . THR A 1 273 ? 6.168 -24.777 -17.407 1.00 38.03 273 THR A N 1
ATOM 2154 C CA . THR A 1 273 ? 5.180 -24.163 -16.509 1.00 38.03 273 THR A CA 1
ATOM 2155 C C . THR A 1 273 ? 5.494 -22.690 -16.210 1.00 38.03 273 THR A C 1
ATOM 2157 O O . THR A 1 273 ? 4.591 -21.930 -15.852 1.00 38.03 273 THR A O 1
ATOM 2160 N N . ILE A 1 274 ? 6.738 -22.239 -16.425 1.00 44.47 274 ILE A N 1
ATOM 2161 C CA . ILE A 1 274 ? 7.119 -20.825 -16.375 1.00 44.47 274 ILE A CA 1
ATOM 2162 C C . ILE A 1 274 ? 6.618 -20.137 -17.651 1.00 44.47 274 ILE A C 1
ATOM 2164 O O . ILE A 1 274 ? 7.232 -20.203 -18.714 1.00 44.47 274 ILE A O 1
ATOM 2168 N N . ASN A 1 275 ? 5.497 -19.428 -17.523 1.00 44.31 275 ASN A N 1
ATOM 2169 C CA . ASN A 1 275 ? 4.730 -18.824 -18.623 1.00 44.31 275 ASN A CA 1
ATOM 2170 C C . ASN A 1 275 ? 5.442 -17.682 -19.399 1.00 44.31 275 ASN A C 1
ATOM 2172 O O . ASN A 1 275 ? 4.823 -17.017 -20.230 1.00 44.31 275 ASN A O 1
ATOM 2176 N N . THR A 1 276 ? 6.725 -17.409 -19.132 1.00 59.78 276 THR A N 1
ATOM 2177 C CA . THR A 1 276 ? 7.516 -16.337 -19.762 1.00 59.78 276 THR A CA 1
ATOM 2178 C C . THR A 1 276 ? 8.944 -16.788 -20.079 1.00 59.78 276 THR A C 1
ATOM 2180 O O . THR A 1 276 ? 9.792 -16.920 -19.199 1.00 59.78 276 THR A O 1
ATOM 2183 N N . PHE A 1 277 ? 9.256 -16.960 -21.369 1.00 73.56 277 PHE A N 1
ATOM 2184 C CA . PHE A 1 277 ? 10.619 -17.283 -21.804 1.00 73.56 277 PHE A CA 1
ATOM 2185 C C . PHE A 1 277 ? 11.608 -16.151 -21.456 1.00 73.56 277 PHE A C 1
ATOM 2187 O O . PHE A 1 277 ? 11.316 -14.983 -21.748 1.00 73.56 277 PHE A O 1
ATOM 2194 N N . PRO A 1 278 ? 12.797 -16.461 -20.906 1.00 85.62 278 PRO A N 1
ATOM 2195 C CA . PRO A 1 278 ? 13.821 -15.462 -20.609 1.00 85.62 278 PRO A CA 1
ATOM 2196 C C . PRO A 1 278 ? 14.428 -14.834 -21.873 1.00 85.62 278 PRO A C 1
ATOM 2198 O O . PRO A 1 278 ? 14.219 -15.302 -22.997 1.00 85.62 278 PRO A O 1
ATOM 2201 N N . ILE A 1 279 ? 15.197 -13.765 -21.673 1.00 88.31 279 ILE A N 1
ATOM 2202 C CA . ILE A 1 279 ? 16.151 -13.199 -22.637 1.00 88.31 279 ILE A CA 1
ATOM 2203 C C . ILE A 1 279 ? 17.516 -13.153 -21.961 1.00 88.31 279 ILE A C 1
ATOM 2205 O O . ILE A 1 279 ? 17.608 -12.718 -20.816 1.00 88.31 279 ILE A O 1
ATOM 2209 N N . ALA A 1 280 ? 18.579 -13.545 -22.655 1.00 90.81 280 ALA A N 1
ATOM 2210 C CA . ALA A 1 280 ? 19.935 -13.256 -22.202 1.00 90.81 280 ALA A CA 1
ATOM 2211 C C . ALA A 1 280 ? 20.416 -11.915 -22.774 1.00 90.81 280 ALA A C 1
ATOM 2213 O O . ALA A 1 280 ? 20.246 -11.653 -23.962 1.00 90.81 280 ALA A O 1
ATOM 2214 N N . ALA A 1 281 ? 21.013 -11.067 -21.938 1.00 91.31 281 ALA A N 1
ATOM 2215 C CA . ALA A 1 281 ? 21.601 -9.785 -22.324 1.00 91.31 281 ALA A CA 1
ATOM 2216 C C . ALA A 1 281 ? 23.114 -9.813 -22.063 1.00 91.31 281 ALA A C 1
ATOM 2218 O O . ALA A 1 281 ? 23.530 -10.261 -20.999 1.00 91.31 281 ALA A O 1
ATOM 2219 N N . THR A 1 282 ? 23.914 -9.355 -23.028 1.00 90.56 282 THR A N 1
ATOM 2220 C CA . THR A 1 282 ? 25.393 -9.437 -23.048 1.00 90.56 282 THR A CA 1
ATOM 2221 C C . THR A 1 282 ? 26.022 -8.147 -23.590 1.00 90.56 282 THR A C 1
ATOM 2223 O O . THR A 1 282 ? 25.357 -7.379 -24.296 1.00 90.56 282 THR A O 1
ATOM 2226 N N . GLU A 1 283 ? 27.309 -7.919 -23.314 1.00 85.81 283 GLU A N 1
ATOM 2227 C CA . GLU A 1 283 ? 28.103 -6.899 -24.016 1.00 85.81 283 GLU A CA 1
ATOM 2228 C C . GLU A 1 283 ? 28.672 -7.439 -25.342 1.00 85.81 283 GLU A C 1
ATOM 2230 O O . GLU A 1 283 ? 28.355 -6.921 -26.416 1.00 85.81 283 GLU A O 1
ATOM 2235 N N . GLY A 1 284 ? 29.477 -8.504 -25.301 1.00 86.81 284 GLY A N 1
ATOM 2236 C CA . GLY A 1 284 ? 30.134 -9.042 -26.493 1.00 86.81 284 GLY A CA 1
ATOM 2237 C C . GLY A 1 284 ? 29.226 -9.905 -27.389 1.00 86.81 284 GLY A C 1
ATOM 2238 O O . GLY A 1 284 ? 28.460 -10.731 -26.890 1.00 86.81 284 GLY A O 1
ATOM 2239 N N . PRO A 1 285 ? 29.347 -9.830 -28.734 1.00 89.69 285 PRO A N 1
ATOM 2240 C CA . PRO A 1 285 ? 28.674 -10.776 -29.632 1.00 89.69 285 PRO A CA 1
ATOM 2241 C C . PRO A 1 285 ? 29.273 -12.192 -29.550 1.00 89.69 285 PRO A C 1
ATOM 2243 O O . PRO A 1 285 ? 28.607 -13.169 -29.882 1.00 89.69 285 PRO A O 1
ATOM 2246 N N . GLU A 1 286 ? 30.520 -12.316 -29.093 1.00 92.00 286 GLU A N 1
ATOM 2247 C CA . GLU A 1 286 ? 31.191 -13.595 -28.822 1.00 92.00 286 GLU A CA 1
ATOM 2248 C C . GLU A 1 286 ? 30.615 -14.254 -27.554 1.00 92.00 286 GLU A C 1
ATOM 2250 O O . GLU A 1 286 ? 30.211 -15.420 -27.579 1.00 92.00 286 GLU A O 1
ATOM 2255 N N . THR A 1 287 ? 30.447 -13.466 -26.489 1.00 92.88 287 THR A N 1
ATOM 2256 C CA . THR A 1 287 ? 29.719 -13.808 -25.259 1.00 92.88 287 THR A CA 1
ATOM 2257 C C . THR A 1 287 ? 28.280 -14.231 -25.567 1.00 92.88 287 THR A C 1
ATOM 2259 O O . THR A 1 287 ? 27.819 -15.277 -25.107 1.00 92.88 287 THR A O 1
ATOM 2262 N N . ALA A 1 288 ? 27.587 -13.472 -26.425 1.00 92.19 288 ALA A N 1
ATOM 2263 C CA . ALA A 1 288 ? 26.228 -13.766 -26.875 1.00 92.19 288 ALA A CA 1
ATOM 2264 C C . ALA A 1 288 ? 26.116 -15.124 -27.577 1.00 92.19 288 ALA A C 1
ATOM 2266 O O . ALA A 1 288 ? 25.211 -15.901 -27.282 1.00 92.19 288 ALA A O 1
ATOM 2267 N N . LEU A 1 289 ? 27.044 -15.437 -28.486 1.00 93.31 289 LEU A N 1
ATOM 2268 C CA . LEU A 1 289 ? 27.069 -16.729 -29.175 1.00 93.31 289 LEU A CA 1
ATOM 2269 C C . LEU A 1 289 ? 27.378 -17.881 -28.212 1.00 93.31 289 LEU A C 1
ATOM 2271 O O . LEU A 1 289 ? 26.760 -18.936 -28.321 1.00 93.31 289 LEU A O 1
ATOM 2275 N N . SER A 1 290 ? 28.255 -17.668 -27.233 1.00 94.50 290 SER A N 1
ATOM 2276 C CA . SER A 1 290 ? 28.572 -18.662 -26.200 1.00 94.50 290 SER A CA 1
ATOM 2277 C C . SER A 1 290 ? 27.349 -19.003 -25.339 1.00 94.50 290 SER A C 1
ATOM 2279 O O . SER A 1 290 ? 27.003 -20.177 -25.189 1.00 94.50 290 SER A O 1
ATOM 2281 N N . VAL A 1 291 ? 26.621 -17.987 -24.865 1.00 92.94 291 VAL A N 1
ATOM 2282 C CA . VAL A 1 291 ? 25.361 -18.146 -24.114 1.00 92.94 291 VAL A CA 1
ATOM 2283 C C . VAL A 1 291 ? 24.267 -18.799 -24.968 1.00 92.94 291 VAL A C 1
ATOM 2285 O O . VAL A 1 291 ? 23.583 -19.718 -24.509 1.00 92.94 291 VAL A O 1
ATOM 2288 N N . TRP A 1 292 ? 24.126 -18.383 -26.226 1.00 92.25 292 TRP A N 1
ATOM 2289 C CA . TRP A 1 292 ? 23.129 -18.897 -27.172 1.00 92.25 292 TRP A CA 1
ATOM 2290 C C . TRP A 1 292 ? 23.361 -20.366 -27.559 1.00 92.25 292 TRP A C 1
ATOM 2292 O O . TRP A 1 292 ? 22.415 -21.156 -27.630 1.00 92.25 292 TRP A O 1
ATOM 2302 N N . ILE A 1 293 ? 24.620 -20.771 -27.761 1.00 90.69 293 ILE A N 1
ATOM 2303 C CA . ILE A 1 293 ? 24.980 -22.167 -28.038 1.00 90.69 293 ILE A CA 1
ATOM 2304 C C . ILE A 1 293 ? 24.852 -23.041 -26.784 1.00 90.69 293 ILE A C 1
ATOM 2306 O O . ILE A 1 293 ? 24.392 -24.183 -26.888 1.00 90.69 293 ILE A O 1
ATOM 2310 N N . ALA A 1 294 ? 25.186 -22.507 -25.604 1.00 89.75 294 ALA A N 1
ATOM 2311 C CA . ALA A 1 294 ? 24.996 -23.191 -24.329 1.00 89.75 294 ALA A CA 1
ATOM 2312 C C . ALA A 1 294 ? 23.513 -23.467 -24.023 1.00 89.75 294 ALA A C 1
ATOM 2314 O O . ALA A 1 294 ? 23.178 -24.599 -23.670 1.00 89.75 294 ALA A O 1
ATOM 2315 N N . SER A 1 295 ? 22.639 -22.465 -24.169 1.00 87.31 295 SER A N 1
ATOM 2316 C CA . SER A 1 295 ? 21.289 -22.477 -23.576 1.00 87.31 295 SER A CA 1
ATOM 2317 C C . SER A 1 295 ? 20.102 -22.553 -24.536 1.00 87.31 295 SER A C 1
ATOM 2319 O O . SER A 1 295 ? 19.002 -22.878 -24.093 1.00 87.31 295 SER A O 1
ATOM 2321 N N . GLY A 1 296 ? 20.289 -22.173 -25.804 1.00 86.56 296 GLY A N 1
ATOM 2322 C CA . GLY A 1 296 ? 19.194 -21.969 -26.758 1.00 86.56 296 GLY A CA 1
ATOM 2323 C C . GLY A 1 296 ? 18.294 -20.756 -26.476 1.00 86.56 296 GLY A C 1
ATOM 2324 O O . GLY A 1 296 ? 17.365 -20.507 -27.244 1.00 86.56 296 GLY A O 1
ATOM 2325 N N . ILE A 1 297 ? 18.559 -19.975 -25.424 1.00 87.81 297 ILE A N 1
ATOM 2326 C CA . ILE A 1 297 ? 17.758 -18.804 -25.041 1.00 87.81 297 ILE A CA 1
ATOM 2327 C C . ILE A 1 297 ? 17.952 -17.667 -26.057 1.00 87.81 297 ILE A C 1
ATOM 2329 O O . ILE A 1 297 ? 19.042 -17.466 -26.597 1.00 87.81 297 ILE A O 1
ATOM 2333 N N . GLU A 1 298 ? 16.894 -16.891 -26.313 1.00 89.06 298 GLU A N 1
ATOM 2334 C CA . GLU A 1 298 ? 16.969 -15.674 -27.130 1.00 89.06 298 GLU A CA 1
ATOM 2335 C C . GLU A 1 298 ? 17.990 -14.698 -26.517 1.00 89.06 298 GLU A C 1
ATOM 2337 O O . GLU A 1 298 ? 17.799 -14.217 -25.401 1.00 89.06 298 GLU A O 1
ATOM 2342 N N . THR A 1 299 ? 19.089 -14.431 -27.225 1.00 90.81 299 THR A N 1
ATOM 2343 C CA . THR A 1 299 ? 20.263 -13.740 -26.663 1.00 90.81 299 THR A CA 1
ATOM 2344 C C . THR A 1 299 ? 20.549 -12.449 -27.421 1.00 90.81 299 THR A C 1
ATOM 2346 O O . THR A 1 299 ? 20.609 -12.435 -28.650 1.00 90.81 299 THR A O 1
ATOM 2349 N N . TRP A 1 300 ? 20.667 -11.339 -26.700 1.00 90.50 300 TRP A N 1
ATOM 2350 C CA . TRP A 1 300 ? 20.808 -9.990 -27.240 1.00 90.50 300 TRP A CA 1
ATOM 2351 C C . TRP A 1 300 ? 22.145 -9.387 -26.771 1.00 90.50 300 TRP A C 1
ATOM 2353 O O . TRP A 1 300 ? 22.463 -9.449 -25.582 1.00 90.50 300 TRP A O 1
ATOM 2363 N N . ALA A 1 301 ? 22.912 -8.775 -27.678 1.00 89.06 301 ALA A N 1
ATOM 2364 C CA . ALA A 1 301 ? 24.168 -8.091 -27.352 1.00 89.06 301 ALA A CA 1
ATOM 2365 C C . ALA A 1 301 ? 24.113 -6.602 -27.708 1.00 89.06 301 ALA A C 1
ATOM 2367 O O . ALA A 1 301 ? 23.714 -6.227 -28.817 1.00 89.06 301 ALA A O 1
ATOM 2368 N N . SER A 1 302 ? 24.524 -5.749 -26.774 1.00 79.12 302 SER A N 1
ATOM 2369 C CA . SER A 1 302 ? 24.597 -4.294 -26.953 1.00 79.12 302 SER A CA 1
ATOM 2370 C C . SER A 1 302 ? 26.035 -3.828 -27.111 1.00 79.12 302 SER A C 1
ATOM 2372 O O . SER A 1 302 ? 26.899 -4.260 -26.357 1.00 79.12 302 SER A O 1
ATOM 2374 N N . ILE A 1 303 ? 26.272 -2.836 -27.966 1.00 63.78 303 ILE A N 1
ATOM 2375 C CA . ILE A 1 303 ? 27.574 -2.160 -28.029 1.00 63.78 303 ILE A CA 1
ATOM 2376 C C . ILE A 1 303 ? 27.672 -1.178 -26.845 1.00 63.78 303 ILE A C 1
ATOM 2378 O O . ILE A 1 303 ? 27.367 0.007 -26.985 1.00 63.78 303 ILE A O 1
ATOM 2382 N N . GLY A 1 304 ? 28.053 -1.712 -25.679 1.00 55.09 304 GLY A N 1
ATOM 2383 C CA . GLY A 1 304 ? 28.225 -1.014 -24.399 1.00 55.09 304 GLY A CA 1
ATOM 2384 C C . GLY A 1 304 ? 27.166 -1.367 -23.344 1.00 55.09 304 GLY A C 1
ATOM 2385 O O . GLY A 1 304 ? 26.105 -0.741 -23.298 1.00 55.09 304 GLY A O 1
ATOM 2386 N N . ALA A 1 305 ? 27.475 -2.339 -22.481 1.00 54.81 305 ALA A N 1
ATOM 2387 C CA . ALA A 1 305 ? 26.896 -2.603 -21.157 1.00 54.81 305 ALA A CA 1
ATOM 2388 C C . ALA A 1 305 ? 25.361 -2.461 -21.009 1.00 54.81 305 ALA A C 1
ATOM 2390 O O . ALA A 1 305 ? 24.857 -1.828 -20.081 1.00 54.81 305 ALA A O 1
ATOM 2391 N N . GLY A 1 306 ? 24.587 -3.005 -21.951 1.00 55.03 306 GLY A N 1
ATOM 2392 C CA . GLY A 1 306 ? 23.118 -2.977 -21.960 1.00 55.03 306 GLY A CA 1
ATOM 2393 C C . GLY A 1 306 ? 22.482 -1.614 -22.278 1.00 55.03 306 GLY A C 1
ATOM 2394 O O . GLY A 1 306 ? 21.251 -1.500 -22.303 1.00 55.03 306 GLY A O 1
ATOM 2395 N N . ALA A 1 307 ? 23.273 -0.569 -22.536 1.00 55.75 307 ALA A N 1
ATOM 2396 C CA . ALA A 1 307 ? 22.831 0.825 -22.455 1.00 55.75 307 ALA A CA 1
ATOM 2397 C C . ALA A 1 307 ? 21.691 1.210 -23.421 1.00 55.75 307 ALA A C 1
ATOM 2399 O O . ALA A 1 307 ? 20.886 2.070 -23.072 1.00 55.75 307 ALA A O 1
ATOM 2400 N N . ASP A 1 308 ? 21.554 0.547 -24.573 1.00 66.25 308 ASP A N 1
ATOM 2401 C CA . ASP A 1 308 ? 20.513 0.827 -25.583 1.00 66.25 308 ASP A CA 1
ATOM 2402 C C . ASP A 1 308 ? 19.475 -0.310 -25.770 1.00 66.25 308 ASP A C 1
ATOM 2404 O O . ASP A 1 308 ? 18.501 -0.148 -26.514 1.00 66.25 308 ASP A O 1
ATOM 2408 N N . ILE A 1 309 ? 19.633 -1.457 -25.094 1.00 70.88 309 ILE A N 1
ATOM 2409 C CA . ILE A 1 309 ? 18.714 -2.603 -25.231 1.00 70.88 309 ILE A CA 1
ATOM 2410 C C . ILE A 1 309 ? 17.339 -2.293 -24.624 1.00 70.88 309 ILE A C 1
ATOM 2412 O O . ILE A 1 309 ? 17.221 -1.806 -23.499 1.00 70.88 309 ILE A O 1
ATOM 2416 N N . THR A 1 310 ? 16.294 -2.621 -25.389 1.00 72.88 310 THR A N 1
ATOM 2417 C CA . THR A 1 310 ? 14.881 -2.365 -25.066 1.00 72.88 310 THR A CA 1
ATOM 2418 C C . THR A 1 310 ? 14.089 -3.676 -25.159 1.00 72.88 310 THR A C 1
ATOM 2420 O O . THR A 1 310 ? 13.628 -4.025 -26.248 1.00 72.88 310 THR A O 1
ATOM 2423 N N . PRO A 1 311 ? 14.009 -4.454 -24.067 1.00 72.19 311 PRO A N 1
ATOM 2424 C CA . PRO A 1 311 ? 13.437 -5.798 -24.083 1.00 72.19 311 PRO A CA 1
ATOM 2425 C C . PRO A 1 311 ? 11.895 -5.789 -24.201 1.00 72.19 311 PRO A C 1
ATOM 2427 O O . PRO A 1 311 ? 11.255 -4.797 -23.852 1.00 72.19 311 PRO A O 1
ATOM 2430 N N . PRO A 1 312 ? 11.260 -6.882 -24.675 1.00 70.81 312 PRO A N 1
ATOM 2431 C CA . PRO A 1 312 ? 9.805 -7.021 -24.718 1.00 70.81 312 PRO A CA 1
ATOM 2432 C C . PRO A 1 312 ? 9.272 -7.221 -23.296 1.00 70.81 312 PRO A C 1
ATOM 2434 O O . PRO A 1 312 ? 9.755 -8.101 -22.579 1.00 70.81 312 PRO A O 1
ATOM 2437 N N . THR A 1 313 ? 8.300 -6.398 -22.902 1.00 68.62 313 THR A N 1
ATOM 2438 C CA . THR A 1 313 ? 7.894 -6.167 -21.505 1.00 68.62 313 THR A CA 1
ATOM 2439 C C . THR A 1 313 ? 7.659 -7.438 -20.678 1.00 68.62 313 THR A C 1
ATOM 2441 O O . THR A 1 313 ? 7.149 -8.448 -21.161 1.00 68.62 313 THR A O 1
ATOM 2444 N N . LYS A 1 314 ? 8.012 -7.369 -19.386 1.00 68.69 314 LYS A N 1
ATOM 2445 C CA . LYS A 1 314 ? 7.771 -8.401 -18.352 1.00 68.69 314 LYS A CA 1
ATOM 2446 C C . LYS A 1 314 ? 8.469 -9.765 -18.537 1.00 68.69 314 LYS A C 1
ATOM 2448 O O . LYS A 1 314 ? 8.317 -10.619 -17.666 1.00 68.69 314 LYS A O 1
ATOM 2453 N N . ARG A 1 315 ? 9.272 -9.988 -19.587 1.00 80.69 315 ARG A N 1
ATOM 2454 C CA . ARG A 1 315 ? 10.142 -11.184 -19.693 1.00 80.69 315 ARG A CA 1
ATOM 2455 C C . ARG A 1 315 ? 11.339 -11.096 -18.726 1.00 80.69 315 ARG A C 1
ATOM 2457 O O . ARG A 1 315 ? 11.922 -10.014 -18.625 1.00 80.69 315 ARG A O 1
ATOM 2464 N N . PRO A 1 316 ? 11.749 -12.186 -18.051 1.00 87.44 316 PRO A N 1
ATOM 2465 C CA . PRO A 1 316 ? 12.949 -12.178 -17.215 1.00 87.44 316 PRO A CA 1
ATOM 2466 C C . PRO A 1 316 ? 14.228 -12.034 -18.059 1.00 87.44 316 PRO A C 1
ATOM 2468 O O . PRO A 1 316 ? 14.297 -12.517 -19.191 1.00 87.44 316 PRO A O 1
ATOM 2471 N N . ILE A 1 317 ? 15.240 -11.360 -17.508 1.00 90.56 317 ILE A N 1
ATOM 2472 C CA . ILE A 1 317 ? 16.503 -11.033 -18.181 1.00 90.56 317 ILE A CA 1
ATOM 2473 C C . ILE A 1 317 ? 17.673 -11.683 -17.438 1.00 90.56 317 ILE A C 1
ATOM 2475 O O . ILE A 1 317 ? 17.983 -11.303 -16.309 1.00 90.56 317 ILE A O 1
ATOM 2479 N N . LEU A 1 318 ? 18.362 -12.610 -18.106 1.00 92.06 318 LEU A N 1
ATOM 2480 C CA . LEU A 1 318 ? 19.672 -13.119 -17.704 1.00 92.06 318 LEU A CA 1
ATOM 2481 C C . LEU A 1 318 ? 20.737 -12.109 -18.153 1.00 92.06 318 LEU A C 1
ATOM 2483 O O . LEU A 1 318 ? 21.213 -12.147 -19.289 1.00 92.06 318 LEU A O 1
ATOM 2487 N N . HIS A 1 319 ? 21.073 -11.162 -17.283 1.00 92.94 319 HIS A N 1
ATOM 2488 C CA . HIS A 1 319 ? 22.109 -10.167 -17.527 1.00 92.94 319 HIS A CA 1
ATOM 2489 C C . HIS A 1 319 ? 23.483 -10.813 -17.327 1.00 92.94 319 HIS A C 1
ATOM 2491 O O . HIS A 1 319 ? 24.028 -10.835 -16.226 1.00 92.94 319 HIS A O 1
ATOM 2497 N N . CYS A 1 320 ? 24.018 -11.350 -18.416 1.00 92.06 320 CYS A N 1
ATOM 2498 C CA . CYS A 1 320 ? 25.344 -11.938 -18.492 1.00 92.06 320 CYS A CA 1
ATOM 2499 C C . CYS A 1 320 ? 26.376 -10.808 -18.524 1.00 92.06 320 CYS A C 1
ATOM 2501 O O . CYS A 1 320 ? 26.415 -10.043 -19.490 1.00 92.06 320 CYS A O 1
ATOM 2503 N N . ARG A 1 321 ? 27.151 -10.676 -17.446 1.00 89.62 321 ARG A N 1
ATOM 2504 C CA . ARG A 1 321 ? 28.107 -9.583 -17.245 1.00 89.62 321 ARG A CA 1
ATOM 2505 C C . ARG A 1 321 ? 29.542 -10.079 -17.390 1.00 89.62 321 ARG A C 1
ATOM 2507 O O . ARG A 1 321 ? 29.883 -11.152 -16.893 1.00 89.62 321 ARG A O 1
ATOM 2514 N N . ASP A 1 322 ? 30.364 -9.249 -18.013 1.00 89.56 322 ASP A N 1
ATOM 2515 C CA . ASP A 1 322 ? 31.820 -9.337 -17.981 1.00 89.56 322 ASP A CA 1
ATOM 2516 C C . ASP A 1 322 ? 32.281 -8.971 -16.551 1.00 89.56 322 ASP A C 1
ATOM 2518 O O . ASP A 1 322 ? 31.696 -8.085 -15.914 1.00 89.56 322 ASP A O 1
ATOM 2522 N N . ASP A 1 323 ? 33.281 -9.663 -15.998 1.00 89.62 323 ASP A N 1
ATOM 2523 C CA . ASP A 1 323 ? 33.660 -9.536 -14.582 1.00 89.62 323 ASP A CA 1
ATOM 2524 C C . ASP A 1 323 ? 34.556 -8.310 -14.313 1.00 89.62 323 ASP A C 1
ATOM 2526 O O . ASP A 1 323 ? 35.733 -8.425 -13.978 1.00 89.62 323 ASP A O 1
ATOM 2530 N N . ASP A 1 324 ? 33.995 -7.116 -14.508 1.00 87.81 324 ASP A N 1
ATOM 2531 C CA . ASP A 1 324 ? 34.656 -5.818 -14.324 1.00 87.81 324 ASP A CA 1
ATOM 2532 C C . ASP A 1 324 ? 34.916 -5.434 -12.857 1.00 87.81 324 ASP A C 1
ATOM 2534 O O . ASP A 1 324 ? 34.192 -5.820 -11.940 1.00 87.81 324 ASP A O 1
ATOM 2538 N N . GLU A 1 325 ? 35.910 -4.571 -12.648 1.00 87.06 325 GLU A N 1
ATOM 2539 C CA . GLU A 1 325 ? 36.172 -3.899 -11.368 1.00 87.06 325 GLU A CA 1
ATOM 2540 C C . GLU A 1 325 ? 34.904 -3.217 -10.817 1.00 87.06 325 GLU A C 1
ATOM 2542 O O . GLU A 1 325 ? 34.180 -2.511 -11.533 1.00 87.06 325 GLU A O 1
ATOM 2547 N N . GLU A 1 326 ? 34.616 -3.454 -9.537 1.00 85.44 326 GLU A N 1
ATOM 2548 C CA . GLU A 1 326 ? 33.425 -2.922 -8.871 1.00 85.44 326 GLU A CA 1
ATOM 2549 C C . GLU A 1 326 ? 33.493 -1.390 -8.743 1.00 85.44 326 GLU A C 1
ATOM 2551 O O . GLU A 1 326 ? 34.568 -0.806 -8.655 1.00 85.44 326 GLU A O 1
ATOM 2556 N N . GLU A 1 327 ? 32.346 -0.713 -8.851 1.00 84.94 327 GLU A N 1
ATOM 2557 C CA . GLU A 1 327 ? 32.258 0.746 -9.073 1.00 84.94 327 GLU A CA 1
ATOM 2558 C C . GLU A 1 327 ? 32.987 1.274 -10.339 1.00 84.94 327 GLU A C 1
ATOM 2560 O O . GLU A 1 327 ? 32.985 2.479 -10.608 1.00 84.94 327 GLU A O 1
ATOM 2565 N N . GLY A 1 328 ? 33.530 0.403 -11.197 1.00 84.44 328 GLY A N 1
ATOM 2566 C CA . GLY A 1 328 ? 34.156 0.782 -12.463 1.00 84.44 328 GLY A CA 1
ATOM 2567 C C . GLY A 1 328 ? 33.176 1.404 -13.480 1.00 84.44 328 GLY A C 1
ATOM 2568 O O . GLY A 1 328 ? 31.953 1.301 -13.332 1.00 84.44 328 GLY A O 1
ATOM 2569 N N . PRO A 1 329 ? 33.659 2.056 -14.560 1.00 83.31 329 PRO A N 1
ATOM 2570 C CA . PRO A 1 329 ? 32.788 2.709 -15.546 1.00 83.31 329 PRO A CA 1
ATOM 2571 C C . PRO A 1 329 ? 31.826 1.759 -16.276 1.00 83.31 329 PRO A C 1
ATOM 2573 O O . PRO A 1 329 ? 30.688 2.145 -16.549 1.00 83.31 329 PRO A O 1
ATOM 2576 N N . ALA A 1 330 ? 32.271 0.534 -16.572 1.00 80.62 330 ALA A N 1
ATOM 2577 C CA . ALA A 1 330 ? 31.477 -0.496 -17.242 1.00 80.62 330 ALA A CA 1
ATOM 2578 C C . ALA A 1 330 ? 30.476 -1.160 -16.280 1.00 80.62 330 ALA A C 1
ATOM 2580 O O . ALA A 1 330 ? 29.279 -1.170 -16.576 1.00 80.62 330 ALA A O 1
ATOM 2581 N N . TRP A 1 331 ? 30.913 -1.543 -15.071 1.00 84.19 331 TRP A N 1
ATOM 2582 C CA . TRP A 1 331 ? 30.035 -1.927 -13.953 1.00 84.19 331 TRP A CA 1
ATOM 2583 C C . TRP A 1 331 ? 28.893 -0.916 -13.752 1.00 84.19 331 TRP A C 1
ATOM 2585 O O . TRP A 1 331 ? 27.715 -1.267 -13.782 1.00 84.19 331 TRP A O 1
ATOM 2595 N N . ASN A 1 332 ? 29.227 0.374 -13.660 1.00 86.31 332 ASN A N 1
ATOM 2596 C CA . ASN A 1 332 ? 28.263 1.465 -13.513 1.00 86.31 332 ASN A CA 1
ATOM 2597 C C . ASN A 1 332 ? 27.332 1.671 -14.719 1.00 86.31 332 ASN A C 1
ATOM 2599 O O . ASN A 1 332 ? 26.315 2.355 -14.579 1.00 86.31 332 ASN A O 1
ATOM 2603 N N . ALA A 1 333 ? 27.676 1.174 -15.906 1.00 84.19 333 ALA A N 1
ATOM 2604 C CA . ALA A 1 333 ? 26.805 1.205 -17.077 1.00 84.19 333 ALA A CA 1
ATOM 2605 C C . ALA A 1 333 ? 25.852 -0.002 -17.077 1.00 84.19 333 ALA A C 1
ATOM 2607 O O . ALA A 1 333 ? 24.641 0.188 -17.215 1.00 84.19 333 ALA A O 1
ATOM 2608 N N . ALA A 1 334 ? 26.375 -1.199 -16.791 1.00 84.19 334 ALA A N 1
ATOM 2609 C CA . ALA A 1 334 ? 25.595 -2.421 -16.618 1.00 84.19 334 ALA A CA 1
ATOM 2610 C C . ALA A 1 334 ? 24.563 -2.276 -15.487 1.00 84.19 334 ALA A C 1
ATOM 2612 O O . ALA A 1 334 ? 23.394 -2.625 -15.658 1.00 84.19 334 ALA A O 1
ATOM 2613 N N . GLU A 1 335 ? 24.943 -1.680 -14.355 1.00 87.88 335 GLU A N 1
ATOM 2614 C CA . GLU A 1 335 ? 24.025 -1.479 -13.232 1.00 87.88 335 GLU A CA 1
ATOM 2615 C C . GLU A 1 335 ? 22.915 -0.470 -13.570 1.00 87.88 335 GLU A C 1
ATOM 2617 O O . GLU A 1 335 ? 21.745 -0.700 -13.274 1.00 87.88 335 GLU A O 1
ATOM 2622 N N . LYS A 1 336 ? 23.222 0.598 -14.321 1.00 87.06 336 LYS A N 1
ATOM 2623 C CA . LYS A 1 336 ? 22.195 1.527 -14.835 1.00 87.06 336 LYS A CA 1
ATOM 2624 C C . LYS A 1 336 ? 21.245 0.853 -15.827 1.00 87.06 336 LYS A C 1
ATOM 2626 O O . LYS A 1 336 ? 20.053 1.164 -15.817 1.00 87.06 336 LYS A O 1
ATOM 2631 N N . ALA A 1 337 ? 21.736 -0.069 -16.658 1.00 85.62 337 ALA A N 1
ATOM 2632 C CA . ALA A 1 337 ? 20.890 -0.863 -17.547 1.00 85.62 337 ALA A CA 1
ATOM 2633 C C . ALA A 1 337 ? 19.978 -1.820 -16.756 1.00 85.62 337 ALA A C 1
ATOM 2635 O O . ALA A 1 337 ? 18.776 -1.864 -17.022 1.00 85.62 337 ALA A O 1
ATOM 2636 N N . ALA A 1 338 ? 20.512 -2.503 -15.736 1.00 87.38 338 ALA A N 1
ATOM 2637 C CA . ALA A 1 338 ? 19.754 -3.384 -14.847 1.00 87.38 338 ALA A CA 1
ATOM 2638 C C . ALA A 1 338 ? 18.660 -2.630 -14.069 1.00 87.38 338 ALA A C 1
ATOM 2640 O O . ALA A 1 338 ? 17.495 -3.028 -14.109 1.00 87.38 338 ALA A O 1
ATOM 2641 N N . ILE A 1 339 ? 19.002 -1.497 -13.443 1.00 85.69 339 ILE A N 1
ATOM 2642 C CA . ILE A 1 339 ? 18.055 -0.620 -12.736 1.00 85.69 339 ILE A CA 1
ATOM 2643 C C . ILE A 1 339 ? 16.961 -0.112 -13.688 1.00 85.69 339 ILE A C 1
ATOM 2645 O O . ILE A 1 339 ? 15.785 -0.098 -13.316 1.00 85.69 339 ILE A O 1
ATOM 2649 N N . ARG A 1 340 ? 17.307 0.265 -14.931 1.00 85.12 340 ARG A N 1
ATOM 2650 C CA . ARG A 1 340 ? 16.311 0.665 -15.937 1.00 85.12 340 ARG A CA 1
ATOM 2651 C C . ARG A 1 340 ? 15.367 -0.484 -16.280 1.00 85.12 340 ARG A C 1
ATOM 2653 O O . ARG A 1 340 ? 14.162 -0.277 -16.209 1.00 85.12 340 ARG A O 1
ATOM 2660 N N . TRP A 1 341 ? 15.867 -1.673 -16.619 1.00 84.81 341 TRP A N 1
ATOM 2661 C CA . TRP A 1 341 ? 14.989 -2.801 -16.957 1.00 84.81 341 TRP A CA 1
ATOM 2662 C C . TRP A 1 341 ? 14.114 -3.217 -15.762 1.00 84.81 341 TRP A C 1
ATOM 2664 O O . TRP A 1 341 ? 12.943 -3.550 -15.941 1.00 84.81 341 TRP A O 1
ATOM 2674 N N . GLY A 1 342 ? 14.632 -3.107 -14.533 1.00 81.81 342 GLY A N 1
ATOM 2675 C CA . GLY A 1 342 ? 13.846 -3.246 -13.306 1.00 81.81 342 GLY A CA 1
ATOM 2676 C C . GLY A 1 342 ? 12.685 -2.246 -13.234 1.00 81.81 342 GLY A C 1
ATOM 2677 O O . GLY A 1 342 ? 11.545 -2.651 -13.007 1.00 81.81 342 GLY A O 1
ATOM 2678 N N . LYS A 1 343 ? 12.935 -0.955 -13.505 1.00 77.56 343 LYS A N 1
ATOM 2679 C CA . LYS A 1 343 ? 11.886 0.080 -13.626 1.00 77.56 343 LYS A CA 1
ATOM 2680 C C . LYS A 1 343 ? 10.907 -0.173 -14.781 1.00 77.56 343 LYS A C 1
ATOM 2682 O O . LYS A 1 343 ? 9.721 0.098 -14.633 1.00 77.56 343 LYS A O 1
ATOM 2687 N N . GLU A 1 344 ? 11.378 -0.723 -15.900 1.00 76.75 344 GLU A N 1
ATOM 2688 C CA . GLU A 1 344 ? 10.561 -1.135 -17.056 1.00 76.75 344 GLU A CA 1
ATOM 2689 C C . GLU A 1 344 ? 9.750 -2.430 -16.784 1.00 76.75 344 GLU A C 1
ATOM 2691 O O . GLU A 1 344 ? 9.007 -2.896 -17.647 1.00 76.75 344 GLU A O 1
ATOM 2696 N N . GLY A 1 345 ? 9.833 -2.997 -15.571 1.00 78.62 345 GLY A N 1
ATOM 2697 C CA . GLY A 1 345 ? 8.982 -4.097 -15.106 1.00 78.62 345 GLY A CA 1
ATOM 2698 C C . GLY A 1 345 ? 9.567 -5.498 -15.293 1.00 78.62 345 GLY A C 1
ATOM 2699 O O . GLY A 1 345 ? 8.816 -6.474 -15.261 1.00 78.62 345 GLY A O 1
ATOM 2700 N N . HIS A 1 346 ? 10.880 -5.624 -15.486 1.00 84.50 346 HIS A N 1
ATOM 2701 C CA . HIS A 1 346 ? 11.559 -6.906 -15.686 1.00 84.50 346 HIS A CA 1
ATOM 2702 C C . HIS A 1 346 ? 12.167 -7.461 -14.393 1.00 84.50 346 HIS A C 1
ATOM 2704 O O . HIS A 1 346 ? 12.667 -6.718 -13.549 1.00 84.50 346 HIS A O 1
ATOM 2710 N N . ALA A 1 347 ? 12.191 -8.789 -14.269 1.00 89.25 347 ALA A N 1
ATOM 2711 C CA . ALA A 1 347 ? 13.094 -9.467 -13.347 1.00 89.25 347 ALA A CA 1
ATOM 2712 C C . ALA A 1 347 ? 14.485 -9.541 -13.984 1.00 89.25 347 ALA A C 1
ATOM 2714 O O . ALA A 1 347 ? 14.625 -10.084 -15.079 1.00 89.25 347 ALA A O 1
ATOM 2715 N N . VAL A 1 348 ? 15.501 -8.994 -13.318 1.00 91.12 348 VAL A N 1
ATOM 2716 C CA . VAL A 1 348 ? 16.890 -9.020 -13.796 1.00 91.12 348 VAL A CA 1
ATOM 2717 C C . VAL A 1 348 ? 17.710 -9.939 -12.894 1.00 91.12 348 VAL A C 1
ATOM 2719 O O . VAL A 1 348 ? 17.642 -9.845 -11.669 1.00 91.12 348 VAL A O 1
ATOM 2722 N N . LEU A 1 349 ? 18.465 -10.841 -13.512 1.00 91.44 349 LEU A N 1
ATOM 2723 C CA . LEU A 1 349 ? 19.299 -11.850 -12.867 1.00 91.44 349 LEU A CA 1
ATOM 2724 C C . LEU A 1 349 ? 20.723 -11.655 -13.389 1.00 91.44 349 LEU A C 1
ATOM 2726 O O . LEU A 1 349 ? 20.947 -11.793 -14.590 1.00 91.44 349 LEU A O 1
ATOM 2730 N N . ALA A 1 350 ? 21.672 -11.294 -12.526 1.00 91.81 350 ALA A N 1
ATOM 2731 C CA . ALA A 1 350 ? 23.074 -11.207 -12.927 1.00 91.81 350 ALA A CA 1
ATOM 2732 C C . ALA A 1 350 ? 23.649 -12.620 -13.113 1.00 91.81 350 ALA A C 1
ATOM 2734 O O . ALA A 1 350 ? 23.466 -13.475 -12.248 1.00 91.81 350 ALA A O 1
ATOM 2735 N N . VAL A 1 351 ? 24.344 -12.851 -14.226 1.00 93.12 351 VAL A N 1
ATOM 2736 C CA . VAL A 1 351 ? 25.080 -14.089 -14.505 1.00 93.12 351 VAL A CA 1
ATOM 2737 C C . VAL A 1 351 ? 26.552 -13.732 -14.663 1.00 93.12 351 VAL A C 1
ATOM 2739 O O . VAL A 1 351 ? 26.906 -12.953 -15.550 1.00 93.12 351 VAL A O 1
ATOM 2742 N N . TRP A 1 352 ? 27.385 -14.299 -13.795 1.00 93.38 352 TRP A N 1
ATOM 2743 C CA . TRP A 1 352 ? 28.839 -14.126 -13.771 1.00 93.38 352 TRP A CA 1
ATOM 2744 C C . TRP A 1 352 ? 29.534 -15.367 -14.351 1.00 93.38 352 TRP A C 1
ATOM 2746 O O . TRP A 1 352 ? 28.950 -16.455 -14.311 1.00 93.38 352 TRP A O 1
ATOM 2756 N N . PRO A 1 353 ? 30.772 -15.255 -14.869 1.00 91.94 353 PRO A N 1
ATOM 2757 C CA . PRO A 1 353 ? 31.520 -16.418 -15.344 1.00 91.94 353 PRO A CA 1
ATOM 2758 C C . PRO A 1 353 ? 31.919 -17.382 -14.215 1.00 91.94 353 PRO A C 1
ATOM 2760 O O . PRO A 1 353 ? 31.912 -18.593 -14.415 1.00 91.94 353 PRO A O 1
ATOM 2763 N N . TYR A 1 354 ? 32.201 -16.881 -13.012 1.00 89.38 354 TYR A N 1
ATOM 2764 C CA . TYR A 1 354 ? 32.700 -17.685 -11.892 1.00 89.38 354 TYR A CA 1
ATOM 2765 C C . TYR A 1 354 ? 31.882 -17.450 -10.614 1.00 89.38 354 TYR A C 1
ATOM 2767 O O . TYR A 1 354 ? 31.350 -16.360 -10.414 1.00 89.38 354 TYR A O 1
ATOM 2775 N N . ASP A 1 355 ? 31.806 -18.460 -9.735 1.00 84.12 355 ASP A N 1
ATOM 2776 C CA . ASP A 1 355 ? 31.096 -18.384 -8.440 1.00 84.12 355 ASP A CA 1
ATOM 2777 C C . ASP A 1 355 ? 31.639 -17.281 -7.525 1.00 84.12 355 ASP A C 1
ATOM 2779 O O . ASP A 1 355 ? 30.903 -16.644 -6.774 1.00 84.12 355 ASP A O 1
ATOM 2783 N N . GLN A 1 356 ? 32.955 -17.075 -7.584 1.00 87.31 356 GLN A N 1
ATOM 2784 C CA . GLN A 1 356 ? 33.658 -16.001 -6.904 1.00 87.31 356 GLN A CA 1
ATOM 2785 C C . GLN A 1 356 ? 34.195 -15.046 -7.963 1.00 87.31 356 GLN A C 1
ATOM 2787 O O . GLN A 1 356 ? 34.931 -15.458 -8.864 1.00 87.31 356 GLN A O 1
ATOM 2792 N N . ARG A 1 357 ? 33.815 -13.773 -7.839 1.00 89.56 357 ARG A N 1
ATOM 2793 C CA . ARG A 1 357 ? 34.264 -12.701 -8.728 1.00 89.56 357 ARG A CA 1
ATOM 2794 C C . ARG A 1 357 ? 35.779 -12.536 -8.622 1.00 89.56 357 ARG A C 1
ATOM 2796 O O . ARG A 1 357 ? 36.317 -12.420 -7.523 1.00 89.56 357 ARG A O 1
ATOM 2803 N N . ARG A 1 358 ? 36.447 -12.516 -9.771 1.00 88.62 358 ARG A N 1
ATOM 2804 C CA . ARG A 1 358 ? 37.891 -12.306 -9.936 1.00 88.62 358 ARG A CA 1
ATOM 2805 C C . ARG A 1 358 ? 38.217 -10.846 -10.255 1.00 88.62 358 ARG A C 1
ATOM 2807 O O . ARG A 1 358 ? 39.345 -10.425 -10.023 1.00 88.62 358 ARG A O 1
ATOM 2814 N N . GLN A 1 359 ? 37.235 -10.094 -10.763 1.00 88.75 359 GLN A N 1
ATOM 2815 C CA . GLN A 1 359 ? 37.373 -8.713 -11.247 1.00 88.75 359 GLN A CA 1
ATOM 2816 C C . GLN A 1 359 ? 38.437 -8.566 -12.361 1.00 88.75 359 GLN A C 1
ATOM 2818 O O . GLN A 1 359 ? 39.062 -7.518 -12.530 1.00 88.75 359 GLN A O 1
ATOM 2823 N N . ASP A 1 360 ? 38.655 -9.644 -13.125 1.00 89.12 360 ASP A N 1
ATOM 2824 C CA . ASP A 1 360 ? 39.694 -9.788 -14.153 1.00 89.12 360 ASP A CA 1
ATOM 2825 C C . ASP A 1 360 ? 39.206 -9.485 -15.584 1.00 89.12 360 ASP A C 1
ATOM 2827 O O . ASP A 1 360 ? 39.992 -9.568 -16.530 1.00 89.12 360 ASP A O 1
ATOM 2831 N N . LYS A 1 361 ? 37.936 -9.078 -15.738 1.00 88.38 361 LYS A N 1
ATOM 2832 C CA . LYS A 1 361 ? 37.238 -8.801 -17.012 1.00 88.38 361 LYS A CA 1
ATOM 2833 C C . LYS A 1 361 ? 37.026 -10.023 -17.905 1.00 88.38 361 LYS A C 1
ATOM 2835 O O . LYS A 1 361 ? 36.809 -9.874 -19.105 1.00 88.38 361 LYS A O 1
ATOM 2840 N N . SER A 1 362 ? 37.070 -11.218 -17.325 1.00 91.56 362 SER A N 1
ATOM 2841 C CA . SER A 1 362 ? 36.616 -12.438 -17.991 1.00 91.56 362 SER A CA 1
ATOM 2842 C C . SER A 1 362 ? 35.119 -12.392 -18.315 1.00 91.56 362 SER A C 1
ATOM 2844 O O . SER A 1 362 ? 34.324 -11.787 -17.592 1.00 91.56 362 SER A O 1
ATOM 2846 N N . ASP A 1 363 ? 34.718 -13.071 -19.391 1.00 91.25 363 ASP A N 1
ATOM 2847 C CA . ASP A 1 363 ? 33.315 -13.229 -19.782 1.00 91.25 363 ASP A CA 1
ATOM 2848 C C . ASP A 1 363 ? 32.891 -14.714 -19.874 1.00 91.25 363 ASP A C 1
ATOM 2850 O O . ASP A 1 363 ? 33.676 -15.643 -19.660 1.00 91.25 363 ASP A O 1
ATOM 2854 N N . LEU A 1 364 ? 31.618 -14.971 -20.203 1.00 93.56 364 LEU A N 1
ATOM 2855 C CA . LEU A 1 364 ? 31.107 -16.340 -20.393 1.00 93.56 364 LEU A CA 1
ATOM 2856 C C . LEU A 1 364 ? 31.677 -17.056 -21.635 1.00 93.56 364 LEU A C 1
ATOM 2858 O O . LEU A 1 364 ? 31.505 -18.267 -21.771 1.00 93.56 364 LEU A O 1
ATOM 2862 N N . ASN A 1 365 ? 32.352 -16.342 -22.538 1.00 95.19 365 ASN A N 1
ATOM 2863 C CA . ASN A 1 365 ? 33.119 -16.922 -23.638 1.00 95.19 365 ASN A CA 1
ATOM 2864 C C . ASN A 1 365 ? 34.534 -17.331 -23.161 1.00 95.19 365 ASN A C 1
ATOM 2866 O O . ASN A 1 365 ? 35.080 -18.325 -23.635 1.00 95.19 365 ASN A O 1
ATOM 2870 N N . ASP A 1 366 ? 35.135 -16.640 -22.195 1.00 95.25 366 ASP A N 1
ATOM 2871 C CA . ASP A 1 366 ? 36.386 -17.066 -21.557 1.00 95.25 366 ASP A CA 1
ATOM 2872 C C . ASP A 1 366 ? 36.167 -18.292 -20.664 1.00 95.25 366 ASP A C 1
ATOM 2874 O O . ASP A 1 366 ? 36.923 -19.255 -20.787 1.00 95.25 366 ASP A O 1
ATOM 2878 N N . LEU A 1 367 ? 35.059 -18.350 -19.912 1.00 95.00 367 LEU A N 1
ATOM 2879 C CA . LEU A 1 367 ? 34.609 -19.581 -19.240 1.00 95.00 367 LEU A CA 1
ATOM 2880 C C . LEU A 1 367 ? 34.427 -20.753 -20.227 1.00 95.00 367 LEU A C 1
ATOM 2882 O O . LEU A 1 367 ? 34.793 -21.892 -19.933 1.00 95.00 367 LEU A O 1
ATOM 2886 N N . LEU A 1 368 ? 33.883 -20.487 -21.421 1.00 95.31 368 LEU A N 1
ATOM 2887 C CA . LEU A 1 368 ? 33.729 -21.497 -22.472 1.00 95.31 368 LEU A CA 1
ATOM 2888 C C . LEU A 1 368 ? 35.079 -22.024 -22.986 1.00 95.31 368 LEU A C 1
ATOM 2890 O O . LEU A 1 368 ? 35.182 -23.204 -23.319 1.00 95.31 368 LEU A O 1
ATOM 2894 N N . GLN A 1 369 ? 36.101 -21.169 -23.054 1.00 94.06 369 GLN A N 1
ATOM 2895 C CA . GLN A 1 369 ? 37.448 -21.542 -23.492 1.00 94.06 369 GLN A CA 1
ATOM 2896 C C . GLN A 1 369 ? 38.226 -22.312 -22.406 1.00 94.06 369 GLN A C 1
ATOM 2898 O O . GLN A 1 369 ? 39.030 -23.173 -22.758 1.00 94.06 369 GLN A O 1
ATOM 2903 N N . THR A 1 370 ? 37.998 -22.034 -21.115 1.00 93.50 370 THR A N 1
ATOM 2904 C CA . THR A 1 370 ? 38.729 -22.653 -19.988 1.00 93.50 370 THR A CA 1
ATOM 2905 C C . THR A 1 370 ? 38.073 -23.922 -19.439 1.00 93.50 370 THR A C 1
ATOM 2907 O O . THR A 1 370 ? 38.761 -24.917 -19.217 1.00 93.50 370 THR A O 1
ATOM 2910 N N . GLU A 1 371 ? 36.756 -23.904 -19.224 1.00 93.31 371 GLU A N 1
ATOM 2911 C CA . GLU A 1 371 ? 35.997 -24.955 -18.520 1.00 93.31 371 GLU A CA 1
ATOM 2912 C C . GLU A 1 371 ? 34.909 -25.601 -19.405 1.00 93.31 371 GLU A C 1
ATOM 2914 O O . GLU A 1 371 ? 34.317 -26.626 -19.056 1.00 93.31 371 GLU A O 1
ATOM 2919 N N . GLY A 1 372 ? 34.678 -25.051 -20.600 1.00 92.62 372 GLY A N 1
ATOM 2920 C CA . GLY A 1 372 ? 33.818 -25.638 -21.623 1.00 92.62 372 GLY A CA 1
ATOM 2921 C C . GLY A 1 372 ? 32.323 -25.343 -21.460 1.00 92.62 372 GLY A C 1
ATOM 2922 O O . GLY A 1 372 ? 31.850 -24.719 -20.510 1.00 92.62 372 GLY A O 1
ATOM 2923 N N . ILE A 1 373 ? 31.533 -25.830 -22.423 1.00 90.12 373 ILE A N 1
ATOM 2924 C CA . ILE A 1 373 ? 30.090 -25.536 -22.526 1.00 90.12 373 ILE A CA 1
ATOM 2925 C C . ILE A 1 373 ? 29.273 -26.025 -21.316 1.00 90.12 373 ILE A C 1
ATOM 2927 O O . ILE A 1 373 ? 28.183 -25.514 -21.064 1.00 90.12 373 ILE A O 1
ATOM 2931 N N . GLY A 1 374 ? 29.794 -26.991 -20.553 1.00 88.88 374 GLY A N 1
ATOM 2932 C CA . GLY A 1 374 ? 29.188 -27.454 -19.304 1.00 88.88 374 GLY A CA 1
ATOM 2933 C C . GLY A 1 374 ? 29.152 -26.367 -18.228 1.00 88.88 374 GLY A C 1
ATOM 2934 O O . GLY A 1 374 ? 28.102 -26.158 -17.625 1.00 88.88 374 GLY A O 1
ATOM 2935 N N . ALA A 1 375 ? 30.247 -25.624 -18.047 1.00 91.62 375 ALA A N 1
ATOM 2936 C CA . ALA A 1 375 ? 30.332 -24.553 -17.056 1.00 91.62 375 ALA A CA 1
ATOM 2937 C C . ALA A 1 375 ? 29.420 -23.367 -17.418 1.00 91.62 375 ALA A C 1
ATOM 2939 O O . ALA A 1 375 ? 28.653 -22.895 -16.583 1.00 91.62 375 ALA A O 1
ATOM 2940 N N . VAL A 1 376 ? 29.390 -22.961 -18.695 1.00 92.81 376 VAL A N 1
ATOM 2941 C CA . VAL A 1 376 ? 28.462 -21.917 -19.183 1.00 92.81 376 VAL A CA 1
ATOM 2942 C C . VAL A 1 376 ? 26.998 -22.320 -18.963 1.00 92.81 376 VAL A C 1
ATOM 2944 O O . VAL A 1 376 ? 26.181 -21.503 -18.538 1.00 92.81 376 VAL A O 1
ATOM 2947 N N . ARG A 1 377 ? 26.653 -23.594 -19.205 1.00 90.56 377 ARG A N 1
ATOM 2948 C CA . ARG A 1 377 ? 25.315 -24.132 -18.903 1.00 90.56 377 ARG A CA 1
ATOM 2949 C C . ARG A 1 377 ? 25.001 -24.121 -17.412 1.00 90.56 377 ARG A C 1
ATOM 2951 O O . ARG A 1 377 ? 23.858 -23.838 -17.071 1.00 90.56 377 ARG A O 1
ATOM 2958 N N . LEU A 1 378 ? 25.977 -24.409 -16.551 1.00 90.25 378 LEU A N 1
ATOM 2959 C CA . LEU A 1 378 ? 25.806 -24.377 -15.100 1.00 90.25 378 LEU A CA 1
ATOM 2960 C C . LEU A 1 378 ? 25.489 -22.955 -14.614 1.00 90.25 378 LEU A C 1
ATOM 2962 O O . LEU A 1 378 ? 24.428 -22.767 -14.027 1.00 90.25 378 LEU A O 1
ATOM 2966 N N . ARG A 1 379 ? 26.301 -21.950 -14.978 1.00 92.56 379 ARG A N 1
ATOM 2967 C CA . ARG A 1 379 ? 26.057 -20.530 -14.639 1.00 92.56 379 ARG A CA 1
ATOM 2968 C C . ARG A 1 379 ? 24.672 -20.040 -15.069 1.00 92.56 379 ARG A C 1
ATOM 2970 O O . ARG A 1 379 ? 23.964 -19.379 -14.311 1.00 92.56 379 ARG A O 1
ATOM 2977 N N . LEU A 1 380 ? 24.257 -20.389 -16.289 1.00 90.94 380 LEU A N 1
ATOM 2978 C CA . LEU A 1 380 ? 22.936 -20.027 -16.812 1.00 90.94 380 LEU A CA 1
ATOM 2979 C C . LEU A 1 380 ? 21.805 -20.794 -16.108 1.00 90.94 380 LEU A C 1
ATOM 2981 O O . LEU A 1 380 ? 20.753 -20.212 -15.847 1.00 90.94 380 LEU A O 1
ATOM 2985 N N . LYS A 1 381 ? 22.014 -22.073 -15.767 1.00 88.12 381 LYS A N 1
ATOM 2986 C CA . LYS A 1 381 ? 21.051 -22.871 -15.001 1.00 88.12 381 LYS A CA 1
ATOM 2987 C C . LYS A 1 381 ? 20.890 -22.348 -13.576 1.00 88.12 381 LYS A C 1
ATOM 2989 O O . LYS A 1 381 ? 19.761 -22.243 -13.129 1.00 88.12 381 LYS A O 1
ATOM 2994 N N . GLU A 1 382 ? 21.956 -21.967 -12.884 1.00 89.94 382 GLU A N 1
ATOM 2995 C CA . GLU A 1 382 ? 21.880 -21.449 -11.510 1.00 89.94 382 GLU A CA 1
ATOM 2996 C C . GLU A 1 382 ? 21.038 -20.172 -11.423 1.00 89.94 382 GLU A C 1
ATOM 2998 O O . GLU A 1 382 ? 20.229 -20.033 -10.508 1.00 89.94 382 GLU A O 1
ATOM 3003 N N . ALA A 1 383 ? 21.148 -19.276 -12.408 1.00 89.88 383 ALA A N 1
ATOM 3004 C CA . ALA A 1 383 ? 20.310 -18.080 -12.497 1.00 89.88 383 ALA A CA 1
ATOM 3005 C C . ALA A 1 383 ? 18.831 -18.391 -12.816 1.00 89.88 383 ALA A C 1
ATOM 3007 O O . ALA A 1 383 ? 17.935 -17.680 -12.355 1.00 89.88 383 ALA A O 1
ATOM 3008 N N . LEU A 1 384 ? 18.556 -19.458 -13.575 1.00 86.88 384 LEU A N 1
ATOM 3009 C CA . LEU A 1 384 ? 17.197 -19.939 -13.855 1.00 86.88 384 LEU A CA 1
ATOM 3010 C C . LEU A 1 384 ? 16.587 -20.698 -12.670 1.00 86.88 384 LEU A C 1
ATOM 3012 O O . LEU A 1 384 ? 15.413 -20.507 -12.369 1.00 86.88 384 LEU A O 1
ATOM 3016 N N . ASP A 1 385 ? 17.379 -21.503 -11.968 1.00 87.81 385 ASP A N 1
ATOM 3017 C CA . ASP A 1 385 ? 16.983 -22.203 -10.748 1.00 87.81 385 ASP A CA 1
ATOM 3018 C C . ASP A 1 385 ? 16.730 -21.194 -9.621 1.00 87.81 385 ASP A C 1
ATOM 3020 O O . ASP A 1 385 ? 15.759 -21.327 -8.884 1.00 87.81 385 ASP A O 1
ATOM 3024 N N . GLU A 1 386 ? 17.535 -20.133 -9.525 1.00 88.88 386 GLU A N 1
ATOM 3025 C CA . GLU A 1 386 ? 17.296 -18.991 -8.638 1.00 88.88 386 GLU A CA 1
ATOM 3026 C C . GLU A 1 386 ? 15.988 -18.258 -8.972 1.00 88.88 386 GLU A C 1
ATOM 3028 O O . GLU A 1 386 ? 15.193 -17.969 -8.076 1.00 88.88 386 GLU A O 1
ATOM 3033 N N . TYR A 1 387 ? 15.706 -18.009 -10.253 1.00 87.69 387 TYR A N 1
ATOM 3034 C CA . TYR A 1 387 ? 14.410 -17.473 -10.673 1.00 87.69 387 TYR A CA 1
ATOM 3035 C C . TYR A 1 387 ? 13.254 -18.421 -10.309 1.00 87.69 387 TYR A C 1
ATOM 3037 O O . TYR A 1 387 ? 12.242 -17.984 -9.759 1.00 87.69 387 TYR A O 1
ATOM 3045 N N . GLY A 1 388 ? 13.432 -19.725 -10.531 1.00 85.06 388 GLY A N 1
ATOM 3046 C CA . GLY A 1 388 ? 12.495 -20.771 -10.126 1.00 85.06 388 GLY A CA 1
ATOM 3047 C C . GLY A 1 388 ? 12.240 -20.773 -8.617 1.00 85.06 388 GLY A C 1
ATOM 3048 O O . GLY A 1 388 ? 11.083 -20.797 -8.205 1.00 85.06 388 GLY A O 1
ATOM 3049 N N . ARG A 1 389 ? 13.287 -20.650 -7.786 1.00 88.81 389 ARG A N 1
ATOM 3050 C CA . ARG A 1 389 ? 13.173 -20.504 -6.322 1.00 88.81 389 ARG A CA 1
ATOM 3051 C C . ARG A 1 389 ? 12.372 -19.265 -5.934 1.00 88.81 389 ARG A C 1
ATOM 3053 O O . ARG A 1 389 ? 11.496 -19.374 -5.081 1.00 88.81 389 ARG A O 1
ATOM 3060 N N . ARG A 1 390 ? 12.611 -18.112 -6.573 1.00 88.31 390 ARG A N 1
ATOM 3061 C CA . ARG A 1 390 ? 11.842 -16.878 -6.316 1.00 88.31 390 ARG A CA 1
ATOM 3062 C C . ARG A 1 390 ? 10.355 -17.083 -6.587 1.00 88.31 390 ARG A C 1
ATOM 3064 O O . ARG A 1 390 ? 9.547 -16.826 -5.700 1.00 88.31 390 ARG A O 1
ATOM 3071 N N . ILE A 1 391 ? 9.996 -17.609 -7.758 1.00 86.06 391 ILE A N 1
ATOM 3072 C CA . ILE A 1 391 ? 8.595 -17.892 -8.109 1.00 86.06 391 ILE A CA 1
ATOM 3073 C C . ILE A 1 391 ? 7.987 -18.955 -7.179 1.00 86.06 391 ILE A C 1
ATOM 3075 O O . ILE A 1 391 ? 6.866 -18.786 -6.707 1.00 86.06 391 ILE A O 1
ATOM 3079 N N . ALA A 1 392 ? 8.722 -20.023 -6.862 1.00 85.50 392 ALA A N 1
ATOM 3080 C CA . ALA A 1 392 ? 8.254 -21.098 -5.986 1.00 85.50 392 ALA A CA 1
ATOM 3081 C C . ALA A 1 392 ? 8.113 -20.685 -4.508 1.00 85.50 392 ALA A C 1
ATOM 3083 O O . ALA A 1 392 ? 7.362 -21.331 -3.780 1.00 85.50 392 ALA A O 1
ATOM 3084 N N . SER A 1 393 ? 8.803 -19.624 -4.072 1.00 86.62 393 SER A N 1
ATOM 3085 C CA . SER A 1 393 ? 8.675 -19.053 -2.723 1.00 86.62 393 SER A CA 1
ATOM 3086 C C . SER A 1 393 ? 7.407 -18.215 -2.516 1.00 86.62 393 SER A C 1
ATOM 3088 O O . SER A 1 393 ? 7.059 -17.906 -1.377 1.00 86.62 393 SER A O 1
ATOM 3090 N N . LEU A 1 394 ? 6.700 -17.853 -3.594 1.00 84.31 394 LEU A N 1
ATOM 3091 C CA . LEU A 1 394 ? 5.442 -17.116 -3.503 1.00 84.31 394 LEU A CA 1
ATOM 3092 C C . LEU A 1 394 ? 4.333 -18.007 -2.909 1.00 84.31 394 LEU A C 1
ATOM 3094 O O . LEU A 1 394 ? 4.214 -19.177 -3.291 1.00 84.31 394 LEU A O 1
ATOM 3098 N N . PRO A 1 395 ? 3.489 -17.479 -2.002 1.00 81.62 395 PRO A N 1
ATOM 3099 C CA . PRO A 1 395 ? 2.448 -18.266 -1.354 1.00 81.62 395 PRO A CA 1
ATOM 3100 C C . PRO A 1 395 ? 1.401 -18.732 -2.372 1.00 81.62 395 PRO A C 1
ATOM 3102 O O . PRO A 1 395 ? 0.692 -17.930 -2.982 1.00 81.62 395 PRO A O 1
ATOM 3105 N N . LYS A 1 396 ? 1.276 -20.053 -2.533 1.00 84.38 396 LYS A N 1
ATOM 3106 C CA . LYS A 1 396 ? 0.227 -20.680 -3.348 1.00 84.38 396 LYS A CA 1
ATOM 3107 C C . LYS A 1 396 ? -1.096 -20.648 -2.586 1.00 84.38 396 LYS A C 1
ATOM 3109 O O . LYS A 1 396 ? -1.413 -21.576 -1.848 1.00 84.38 396 LYS A O 1
ATOM 3114 N N . LEU A 1 397 ? -1.833 -19.552 -2.739 1.00 89.06 397 LEU A N 1
ATOM 3115 C CA . LEU A 1 397 ? -3.143 -19.383 -2.116 1.00 89.06 397 LEU A CA 1
ATOM 3116 C C . LEU A 1 397 ? -4.201 -20.281 -2.790 1.00 89.06 397 LEU A C 1
ATOM 3118 O O . LEU A 1 397 ? -4.172 -20.421 -4.016 1.00 89.06 397 LEU A O 1
ATOM 3122 N N . PRO A 1 398 ? -5.143 -20.863 -2.024 1.00 92.69 398 PRO A N 1
ATOM 3123 C CA . PRO A 1 398 ? -6.262 -21.633 -2.568 1.00 92.69 398 PRO A CA 1
ATOM 3124 C C . PRO A 1 398 ? -7.241 -20.742 -3.348 1.00 92.69 398 PRO A C 1
ATOM 3126 O O . PRO A 1 398 ? -7.237 -19.515 -3.211 1.00 92.69 398 PRO A O 1
ATOM 3129 N N . SER A 1 399 ? -8.121 -21.349 -4.145 1.00 92.31 399 SER A N 1
ATOM 3130 C CA . SER A 1 399 ? -9.233 -20.630 -4.778 1.00 92.31 399 SER A CA 1
ATOM 3131 C C . SER A 1 399 ? -10.213 -20.056 -3.742 1.00 92.31 399 SER A C 1
ATOM 3133 O O . SER A 1 399 ? -10.237 -20.464 -2.578 1.00 92.31 399 SER A O 1
ATOM 3135 N N . ALA A 1 400 ? -11.061 -19.114 -4.167 1.00 90.88 400 ALA A N 1
ATOM 3136 C CA . ALA A 1 400 ? -12.063 -18.493 -3.298 1.00 90.88 400 ALA A CA 1
ATOM 3137 C C . ALA A 1 400 ? -13.006 -19.517 -2.636 1.00 90.88 400 ALA A C 1
ATOM 3139 O O . ALA A 1 400 ? -13.359 -19.353 -1.468 1.00 90.88 400 ALA A O 1
ATOM 3140 N N . ASP A 1 401 ? -13.388 -20.581 -3.348 1.00 90.88 401 ASP A N 1
ATOM 3141 C CA . ASP A 1 401 ? -14.325 -21.593 -2.845 1.00 90.88 401 ASP A CA 1
ATOM 3142 C C . ASP A 1 401 ? -13.654 -22.652 -1.963 1.00 90.88 401 ASP A C 1
ATOM 3144 O O . ASP A 1 401 ? -14.227 -23.055 -0.949 1.00 90.88 401 ASP A O 1
ATOM 3148 N N . GLU A 1 402 ? -12.401 -23.018 -2.246 1.00 93.19 402 GLU A N 1
ATOM 3149 C CA . GLU A 1 402 ? -11.580 -23.806 -1.317 1.00 93.19 402 GLU A CA 1
ATOM 3150 C C . GLU A 1 402 ? -11.352 -23.037 -0.006 1.00 93.19 402 GLU A C 1
ATOM 3152 O O . GLU A 1 402 ? -11.578 -23.583 1.073 1.00 93.19 402 GLU A O 1
ATOM 3157 N N . ALA A 1 403 ? -11.000 -21.746 -0.078 1.00 93.38 403 ALA A N 1
ATOM 3158 C CA . ALA A 1 403 ? -10.837 -20.884 1.094 1.00 93.38 403 ALA A CA 1
ATOM 3159 C C . ALA A 1 403 ? -12.135 -20.771 1.918 1.00 93.38 403 ALA A C 1
ATOM 3161 O O . ALA A 1 403 ? -12.110 -20.901 3.144 1.00 93.38 403 ALA A O 1
ATOM 3162 N N . ARG A 1 404 ? -13.291 -20.601 1.255 1.00 93.88 404 ARG A N 1
ATOM 3163 C CA . ARG A 1 404 ? -14.620 -20.636 1.896 1.00 93.88 404 ARG A CA 1
ATOM 3164 C C . ARG A 1 404 ? -14.890 -21.967 2.593 1.00 93.88 404 ARG A C 1
ATOM 3166 O O . ARG A 1 404 ? -15.398 -21.962 3.713 1.00 93.88 404 ARG A O 1
ATOM 3173 N N . SER A 1 405 ? -14.551 -23.089 1.958 1.00 93.69 405 SER A N 1
ATOM 3174 C CA . SER A 1 405 ? -14.765 -24.428 2.516 1.00 93.69 405 SER A CA 1
ATOM 3175 C C . SER A 1 405 ? -13.864 -24.704 3.724 1.00 93.69 405 SER A C 1
ATOM 3177 O O . SER A 1 405 ? -14.338 -25.241 4.724 1.00 93.69 405 SER A O 1
ATOM 3179 N N . ILE A 1 406 ? -12.591 -24.295 3.669 1.00 93.19 406 ILE A N 1
ATOM 3180 C CA . ILE A 1 406 ? -11.646 -24.382 4.794 1.00 93.19 406 ILE A CA 1
ATOM 3181 C C . ILE A 1 406 ? -12.171 -23.563 5.979 1.00 93.19 406 ILE A C 1
ATOM 3183 O O . ILE A 1 406 ? -12.274 -24.076 7.094 1.00 93.19 406 ILE A O 1
ATOM 3187 N N . LEU A 1 407 ? -12.561 -22.308 5.738 1.00 94.12 407 LEU A N 1
ATOM 3188 C CA . LEU A 1 407 ? -13.083 -21.417 6.772 1.00 94.12 407 LEU A CA 1
ATOM 3189 C C . LEU A 1 407 ? -14.355 -21.964 7.430 1.00 94.12 407 LEU A C 1
ATOM 3191 O O . LEU A 1 407 ? -14.461 -21.982 8.655 1.00 94.12 407 LEU A O 1
ATOM 3195 N N . ASP A 1 408 ? -15.313 -22.428 6.627 1.00 92.94 408 ASP A N 1
ATOM 3196 C CA . ASP A 1 408 ? -16.567 -22.993 7.123 1.00 92.94 408 ASP A CA 1
ATOM 3197 C C . ASP A 1 408 ? -16.345 -24.262 7.959 1.00 92.94 408 ASP A C 1
ATOM 3199 O O . ASP A 1 408 ? -16.971 -24.415 9.009 1.00 92.94 408 ASP A O 1
ATOM 3203 N N . GLN A 1 409 ? -15.415 -25.131 7.550 1.00 92.75 409 GLN A N 1
ATOM 3204 C CA . GLN A 1 409 ? -15.037 -26.315 8.320 1.00 92.75 409 GLN A CA 1
ATOM 3205 C C . GLN A 1 409 ? -14.403 -25.937 9.667 1.00 92.75 409 GLN A C 1
ATOM 3207 O O . GLN A 1 409 ? -14.749 -26.526 10.691 1.00 92.75 409 GLN A O 1
ATOM 3212 N N . GLN A 1 410 ? -13.504 -24.949 9.698 1.00 92.31 410 GLN A N 1
ATOM 3213 C CA . GLN A 1 410 ? -12.838 -24.533 10.937 1.00 92.31 410 GLN A CA 1
ATOM 3214 C C . GLN A 1 410 ? -13.778 -23.817 11.911 1.00 92.31 410 GLN A C 1
ATOM 3216 O O . GLN A 1 410 ? -13.736 -24.082 13.114 1.00 92.31 410 GLN A O 1
ATOM 3221 N N . ILE A 1 411 ? -14.669 -22.961 11.404 1.00 93.25 411 ILE A N 1
ATOM 3222 C CA . ILE A 1 411 ? -15.725 -22.343 12.211 1.00 93.25 411 ILE A CA 1
ATOM 3223 C C . ILE A 1 411 ? -16.686 -23.422 12.728 1.00 93.25 411 ILE A C 1
ATOM 3225 O O . ILE A 1 411 ? -17.044 -23.392 13.904 1.00 93.25 411 ILE A O 1
ATOM 3229 N N . LYS A 1 412 ? -17.060 -24.412 11.903 1.00 92.94 412 LYS A N 1
ATOM 3230 C CA . LYS A 1 412 ? -17.890 -25.535 12.355 1.00 92.94 412 LYS A CA 1
ATOM 3231 C C . LYS A 1 412 ? -17.219 -26.323 13.485 1.00 92.94 412 LYS A C 1
ATOM 3233 O O . LYS A 1 412 ? -17.850 -26.510 14.514 1.00 92.94 412 LYS A O 1
ATOM 3238 N N . LEU A 1 413 ? -15.944 -26.701 13.355 1.00 91.50 413 LEU A N 1
ATOM 3239 C CA . LEU A 1 413 ? -15.194 -27.375 14.429 1.00 91.50 413 LEU A CA 1
ATOM 3240 C C . LEU A 1 413 ? -15.153 -26.551 15.728 1.00 91.50 413 LEU A C 1
ATOM 3242 O O . LEU A 1 413 ? -15.215 -27.111 16.823 1.00 91.50 413 LEU A O 1
ATOM 3246 N N . GLN A 1 414 ? -15.085 -25.221 15.621 1.00 91.50 414 GLN A N 1
ATOM 3247 C CA . GLN A 1 414 ? -15.118 -24.339 16.785 1.00 91.50 414 GLN A CA 1
ATOM 3248 C C . GLN A 1 414 ? -16.491 -24.314 17.470 1.00 91.50 414 GLN A C 1
ATOM 3250 O O . GLN A 1 414 ? -16.546 -24.326 18.698 1.00 91.50 414 GLN A O 1
ATOM 3255 N N . VAL A 1 415 ? -17.580 -24.295 16.695 1.00 91.00 415 VAL A N 1
ATOM 3256 C CA . VAL A 1 415 ? -18.968 -24.258 17.194 1.00 91.00 415 VAL A CA 1
ATOM 3257 C C . VAL A 1 415 ? -19.443 -25.624 17.704 1.00 91.00 415 VAL A C 1
ATOM 3259 O O . VAL A 1 415 ? -20.136 -25.675 18.713 1.00 91.00 415 VAL A O 1
ATOM 3262 N N . ASP A 1 416 ? -19.020 -26.722 17.075 1.00 89.44 416 ASP A N 1
ATOM 3263 C CA . ASP A 1 416 ? -19.372 -28.108 17.433 1.00 89.44 416 ASP A CA 1
ATOM 3264 C C . ASP A 1 416 ? -18.715 -28.601 18.747 1.00 89.44 416 ASP A C 1
ATOM 3266 O O . ASP A 1 416 ? -18.924 -29.744 19.152 1.00 89.44 416 ASP A O 1
ATOM 3270 N N . GLY A 1 417 ? -17.901 -27.771 19.412 1.00 83.31 417 GLY A N 1
ATOM 3271 C CA . GLY A 1 417 ? -17.282 -28.095 20.704 1.00 83.31 417 GLY A CA 1
ATOM 3272 C C . GLY A 1 417 ? -15.863 -27.561 20.909 1.00 83.31 417 GLY A C 1
ATOM 3273 O O . GLY A 1 417 ? -15.391 -27.548 22.044 1.00 83.31 417 GLY A O 1
ATOM 3274 N N . GLY A 1 418 ? -15.181 -27.067 19.866 1.00 81.12 418 GLY A N 1
ATOM 3275 C CA . GLY A 1 418 ? -13.827 -26.502 19.990 1.00 81.12 418 GLY A CA 1
ATOM 3276 C C . GLY A 1 418 ? -13.720 -25.358 21.010 1.00 81.12 418 GLY A C 1
ATOM 3277 O O . GLY A 1 418 ? -12.702 -25.229 21.693 1.00 81.12 418 GLY A O 1
ATOM 3278 N N . TYR A 1 419 ? -14.804 -24.599 21.211 1.00 85.00 419 TYR A N 1
ATOM 3279 C CA . TYR A 1 419 ? -14.908 -23.569 22.252 1.00 85.00 419 TYR A CA 1
ATOM 3280 C C . TYR A 1 419 ? -14.708 -24.084 23.690 1.00 85.00 419 TYR A C 1
ATOM 3282 O O . TYR A 1 419 ? -14.417 -23.285 24.580 1.00 85.00 419 TYR A O 1
ATOM 3290 N N . ALA A 1 420 ? -14.877 -25.386 23.949 1.00 83.56 420 ALA A N 1
ATOM 3291 C CA . ALA A 1 420 ? -14.668 -25.970 25.273 1.00 83.56 420 ALA A CA 1
ATOM 3292 C C . ALA A 1 420 ? -13.183 -25.980 25.676 1.00 83.56 420 ALA A C 1
ATOM 3294 O O . ALA A 1 420 ? -12.881 -25.888 26.864 1.00 83.56 420 ALA A O 1
ATOM 3295 N N . VAL A 1 421 ? -12.279 -26.043 24.690 1.00 83.19 421 VAL A N 1
ATOM 3296 C CA . VAL A 1 421 ? -10.821 -25.932 24.868 1.00 83.19 421 VAL A CA 1
ATOM 3297 C C . VAL A 1 421 ? -10.365 -24.493 24.616 1.00 83.19 421 VAL A C 1
ATOM 3299 O O . VAL A 1 421 ? -9.641 -23.913 25.419 1.00 83.19 421 VAL A O 1
ATOM 3302 N N . GLU A 1 422 ? -10.820 -23.888 23.519 1.00 87.06 422 GLU A N 1
ATOM 3303 C CA . GLU A 1 422 ? -10.361 -22.580 23.047 1.00 87.06 422 GLU A CA 1
ATOM 3304 C C . GLU A 1 422 ? -11.483 -21.538 23.168 1.00 87.06 422 GLU A C 1
ATOM 3306 O O . GLU A 1 422 ? -12.149 -21.205 22.188 1.00 87.06 422 GLU A O 1
ATOM 3311 N N . ARG A 1 423 ? -11.720 -21.023 24.385 1.00 87.44 423 ARG A N 1
ATOM 3312 C CA . ARG A 1 423 ? -12.845 -20.105 24.673 1.00 87.44 423 ARG A CA 1
ATOM 3313 C C . ARG A 1 423 ? -12.832 -18.822 23.840 1.00 87.44 423 ARG A C 1
ATOM 3315 O O . ARG A 1 423 ? -13.903 -18.333 23.503 1.00 87.44 423 ARG A O 1
ATOM 3322 N N . SER A 1 424 ? -11.660 -18.279 23.508 1.00 90.81 424 SER A N 1
ATOM 3323 C CA . SER A 1 424 ? -11.505 -17.109 22.629 1.00 90.81 424 SER A CA 1
ATOM 3324 C C . SER A 1 424 ? -10.616 -17.465 21.444 1.00 90.81 424 SER A C 1
ATOM 3326 O O . SER A 1 424 ? -9.451 -17.809 21.649 1.00 90.81 424 SER A O 1
ATOM 3328 N N . LYS A 1 425 ? -11.139 -17.362 20.217 1.00 92.94 425 LYS A N 1
ATOM 3329 C CA . LYS A 1 425 ? -10.414 -17.750 18.998 1.00 92.94 425 LYS A CA 1
ATOM 3330 C C . LYS A 1 425 ? -10.518 -16.707 17.894 1.00 92.94 425 LYS A C 1
ATOM 3332 O O . LYS A 1 425 ? -11.615 -16.294 17.523 1.00 92.94 425 LYS A O 1
ATOM 3337 N N . LEU A 1 426 ? -9.367 -16.319 17.355 1.00 93.69 426 LEU A N 1
ATOM 3338 C CA . LEU A 1 426 ? -9.241 -15.413 16.217 1.00 93.69 426 LEU A CA 1
ATOM 3339 C C . LEU A 1 426 ? -9.022 -16.202 14.926 1.00 93.69 426 LEU A C 1
ATOM 3341 O O . LEU A 1 426 ? -8.041 -16.931 14.809 1.00 93.69 426 LEU A O 1
ATOM 3345 N N . PHE A 1 427 ? -9.895 -16.000 13.944 1.00 92.75 427 PHE A N 1
ATOM 3346 C CA . PHE A 1 427 ? -9.678 -16.423 12.565 1.00 92.75 427 PHE A CA 1
ATOM 3347 C C . PHE A 1 427 ? -9.146 -15.236 11.764 1.00 92.75 427 PHE A C 1
ATOM 3349 O O . PHE A 1 427 ? -9.796 -14.187 11.697 1.00 92.75 427 PHE A O 1
ATOM 3356 N N . THR A 1 428 ? -7.972 -15.401 11.155 1.00 90.94 428 THR A N 1
ATOM 3357 C CA . THR A 1 428 ? -7.382 -14.391 10.272 1.00 90.94 428 THR A CA 1
ATOM 3358 C C . THR A 1 428 ? -7.831 -14.722 8.848 1.00 90.94 428 THR A C 1
ATOM 3360 O O .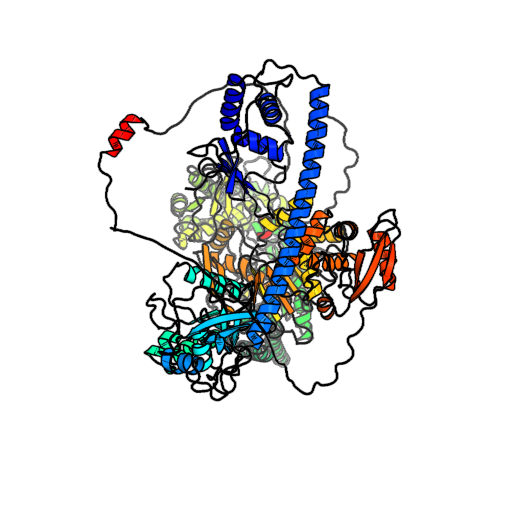 THR A 1 428 ? -7.614 -15.829 8.362 1.00 90.94 428 THR A O 1
ATOM 3363 N N . VAL A 1 429 ? -8.615 -13.836 8.227 1.00 87.62 429 VAL A N 1
ATOM 3364 C CA . VAL A 1 429 ? -9.379 -14.161 7.013 1.00 87.62 429 VAL A CA 1
ATOM 3365 C C . VAL A 1 429 ? -9.374 -13.012 6.015 1.00 87.62 429 VAL A C 1
ATOM 3367 O O . VAL A 1 429 ? -9.889 -11.923 6.292 1.00 87.62 429 VAL A O 1
ATOM 3370 N N . GLY A 1 430 ? -8.885 -13.303 4.811 1.00 84.94 430 GLY A N 1
ATOM 3371 C CA . GLY A 1 430 ? -8.836 -12.381 3.682 1.00 84.94 430 GLY A CA 1
ATOM 3372 C C . GLY A 1 430 ? -10.186 -11.746 3.334 1.00 84.94 430 GLY A C 1
ATOM 3373 O O . GLY A 1 430 ? -11.251 -12.379 3.333 1.00 84.94 430 GLY A O 1
ATOM 3374 N N . ALA A 1 431 ? -10.154 -10.453 3.018 1.00 81.31 431 ALA A N 1
ATOM 3375 C CA . ALA A 1 431 ? -11.365 -9.681 2.782 1.00 81.31 431 ALA A CA 1
ATOM 3376 C C . ALA A 1 431 ? -12.105 -10.127 1.504 1.00 81.31 431 ALA A C 1
ATOM 3378 O O . ALA A 1 431 ? -11.552 -10.151 0.408 1.00 81.31 431 ALA A O 1
ATOM 3379 N N . GLY A 1 432 ? -13.401 -10.424 1.644 1.00 80.62 432 GLY A N 1
ATOM 3380 C CA . GLY A 1 432 ? -14.263 -10.911 0.556 1.00 80.62 432 GLY A CA 1
ATOM 3381 C C . GLY A 1 432 ? -14.532 -12.420 0.578 1.00 80.62 432 GLY A C 1
ATOM 3382 O O . GLY A 1 432 ? -15.517 -12.847 -0.015 1.00 80.62 432 GLY A O 1
ATOM 3383 N N . ILE A 1 433 ? -13.754 -13.212 1.330 1.00 88.31 433 ILE A N 1
ATOM 3384 C CA . ILE A 1 433 ? -13.960 -14.671 1.448 1.00 88.31 433 ILE A CA 1
ATOM 3385 C C . ILE A 1 433 ? -15.334 -14.999 2.061 1.00 88.31 433 ILE A C 1
ATOM 3387 O O . ILE A 1 433 ? -15.989 -15.938 1.615 1.00 88.31 433 ILE A O 1
ATOM 3391 N N . GLY A 1 434 ? -15.809 -14.186 3.016 1.00 86.38 434 GLY A N 1
ATOM 3392 C CA . GLY A 1 434 ? -17.153 -14.306 3.608 1.00 86.38 434 GLY A CA 1
ATOM 3393 C C . GLY A 1 434 ? -17.189 -14.585 5.116 1.00 86.38 434 GLY A C 1
ATOM 3394 O O . GLY A 1 434 ? -18.159 -15.166 5.595 1.00 86.38 434 GLY A O 1
ATOM 3395 N N . LYS A 1 435 ? -16.153 -14.180 5.869 1.00 89.06 435 LYS A N 1
ATOM 3396 C CA . LYS A 1 435 ? -15.974 -14.468 7.309 1.00 89.06 435 LYS A CA 1
ATOM 3397 C C . LYS A 1 435 ? -17.228 -14.294 8.173 1.00 89.06 435 LYS A C 1
ATOM 3399 O O . LYS A 1 435 ? -17.626 -15.240 8.850 1.00 89.06 435 LYS A O 1
ATOM 3404 N N . THR A 1 436 ? -17.891 -13.143 8.089 1.00 88.81 436 THR A N 1
ATOM 3405 C CA . THR A 1 436 ? -19.106 -12.838 8.859 1.00 88.81 436 THR A CA 1
ATOM 3406 C C . THR A 1 436 ? -20.261 -13.776 8.506 1.00 88.81 436 THR A C 1
ATOM 3408 O O . THR A 1 436 ? -20.995 -14.204 9.389 1.00 88.81 436 THR A O 1
ATOM 3411 N N . GLU A 1 437 ? -20.417 -14.127 7.225 1.00 89.50 437 GLU A N 1
ATOM 3412 C CA . GLU A 1 437 ? -21.472 -15.025 6.739 1.00 89.50 437 GLU A CA 1
ATOM 3413 C C . GLU A 1 437 ? -21.259 -16.456 7.253 1.00 89.50 437 GLU A C 1
ATOM 3415 O O . GLU A 1 437 ? -22.193 -17.078 7.750 1.00 89.50 437 GLU A O 1
ATOM 3420 N N . ALA A 1 438 ? -20.022 -16.963 7.180 1.00 91.44 438 ALA A N 1
ATOM 3421 C CA . ALA A 1 438 ? -19.671 -18.304 7.647 1.00 91.44 438 ALA A CA 1
ATOM 3422 C C . ALA A 1 438 ? -19.827 -18.439 9.173 1.00 91.44 438 ALA A C 1
ATOM 3424 O O . ALA A 1 438 ? -20.427 -19.405 9.648 1.00 91.44 438 ALA A O 1
ATOM 3425 N N . ALA A 1 439 ? -19.356 -17.442 9.932 1.00 92.06 439 ALA A N 1
ATOM 3426 C CA . ALA A 1 439 ? -19.511 -17.386 11.384 1.00 92.06 439 ALA A CA 1
ATOM 3427 C C . ALA A 1 439 ? -20.983 -17.340 11.804 1.00 92.06 439 ALA A C 1
ATOM 3429 O O . ALA A 1 439 ? -21.419 -18.172 12.601 1.00 92.06 439 ALA A O 1
ATOM 3430 N N . LEU A 1 440 ? -21.762 -16.419 11.225 1.00 92.62 440 LEU A N 1
ATOM 3431 C CA . LEU A 1 440 ? -23.192 -16.317 11.502 1.00 92.62 440 LEU A CA 1
ATOM 3432 C C . LEU A 1 440 ? -23.915 -17.611 11.133 1.00 92.62 440 LEU A C 1
ATOM 3434 O O . LEU A 1 440 ? -24.591 -18.169 11.987 1.00 92.62 440 LEU A O 1
ATOM 3438 N N . ARG A 1 441 ? -23.719 -18.153 9.925 1.00 92.38 441 ARG A N 1
ATOM 3439 C CA . ARG A 1 441 ? -24.368 -19.399 9.489 1.00 92.38 441 ARG A CA 1
ATOM 3440 C C . ARG A 1 441 ? -24.159 -20.546 10.476 1.00 92.38 441 ARG A C 1
ATOM 3442 O O . ARG A 1 441 ? -25.120 -21.236 10.791 1.00 92.38 441 ARG A O 1
ATOM 3449 N N . ARG A 1 442 ? -22.938 -20.757 10.976 1.00 93.62 442 ARG A N 1
ATOM 3450 C CA . ARG A 1 442 ? -22.656 -21.870 11.900 1.00 93.62 442 ARG A CA 1
ATOM 3451 C C . ARG A 1 442 ? -23.157 -21.622 13.321 1.00 93.62 442 ARG A C 1
ATOM 3453 O O . ARG A 1 442 ? -23.729 -22.535 13.911 1.00 93.62 442 ARG A O 1
ATOM 3460 N N . VAL A 1 443 ? -23.011 -20.408 13.850 1.00 92.44 443 VAL A N 1
ATOM 3461 C CA . VAL A 1 443 ? -23.496 -20.076 15.201 1.00 92.44 443 VAL A CA 1
ATOM 3462 C C . VAL A 1 443 ? -25.031 -20.036 15.254 1.00 92.44 443 VAL A C 1
ATOM 3464 O O . VAL A 1 443 ? -25.613 -20.564 16.200 1.00 92.44 443 VAL A O 1
ATOM 3467 N N . LEU A 1 444 ? -25.698 -19.491 14.229 1.00 92.38 444 LEU A N 1
ATOM 3468 C CA . LEU A 1 444 ? -27.163 -19.440 14.142 1.00 92.38 444 LEU A CA 1
ATOM 3469 C C . LEU A 1 444 ? -27.767 -20.845 13.999 1.00 92.38 444 LEU A C 1
ATOM 3471 O O . LEU A 1 444 ? -28.650 -21.182 14.778 1.00 92.38 444 LEU A O 1
ATOM 3475 N N . GLN A 1 445 ? -27.225 -21.699 13.119 1.00 89.81 445 GLN A N 1
ATOM 3476 C CA . GLN A 1 445 ? -27.667 -23.100 12.978 1.00 89.81 445 GLN A CA 1
ATOM 3477 C C . GLN A 1 445 ? -27.576 -23.887 14.296 1.00 89.81 445 GLN A C 1
ATOM 3479 O O . GLN A 1 445 ? -28.468 -24.670 14.615 1.00 89.81 445 GLN A O 1
ATOM 3484 N N . SER A 1 446 ? -26.510 -23.673 15.075 1.00 87.19 446 SER A N 1
ATOM 3485 C CA . SER A 1 446 ? -26.340 -24.297 16.395 1.00 87.19 446 SER A CA 1
ATOM 3486 C C . SER A 1 446 ? -27.375 -23.788 17.411 1.00 87.19 446 SER A C 1
ATOM 3488 O O . SER A 1 446 ? -27.934 -24.562 18.187 1.00 87.19 446 SER A O 1
ATOM 3490 N N . HIS A 1 447 ? -27.700 -22.492 17.366 1.00 88.38 447 HIS A N 1
ATOM 3491 C CA . HIS A 1 447 ? -28.702 -21.875 18.236 1.00 88.38 447 HIS A CA 1
ATOM 3492 C C . HIS A 1 447 ? -30.145 -22.268 17.874 1.00 88.38 447 HIS A C 1
ATOM 3494 O O . HIS A 1 447 ? -30.941 -22.521 18.773 1.00 88.38 447 HIS A O 1
ATOM 3500 N N . GLU A 1 448 ? -30.474 -22.382 16.585 1.00 87.12 448 GLU A N 1
ATOM 3501 C CA . GLU A 1 448 ? -31.766 -22.897 16.107 1.00 87.12 448 GLU A CA 1
ATOM 3502 C C . GLU A 1 448 ? -31.965 -24.359 16.529 1.00 87.12 448 GLU A C 1
ATOM 3504 O O . GLU A 1 448 ? -33.008 -24.694 17.083 1.00 87.12 448 GLU A O 1
ATOM 3509 N N . ALA A 1 449 ? -30.941 -25.210 16.378 1.00 84.56 449 ALA A N 1
ATOM 3510 C CA . ALA A 1 449 ? -30.992 -26.594 16.853 1.00 84.56 449 ALA A CA 1
ATOM 3511 C C . ALA A 1 449 ? -31.184 -26.688 18.380 1.00 84.56 449 ALA A C 1
ATOM 3513 O O . ALA A 1 449 ? -31.954 -27.523 18.856 1.00 84.56 449 ALA A O 1
ATOM 3514 N N . ALA A 1 450 ? -30.528 -25.813 19.152 1.00 81.75 450 ALA A N 1
ATOM 3515 C CA . ALA A 1 450 ? -30.737 -25.729 20.596 1.00 81.75 450 ALA A CA 1
ATOM 3516 C C . ALA A 1 450 ? -32.168 -25.284 20.947 1.00 81.75 450 ALA A C 1
ATOM 3518 O O . ALA A 1 450 ? -32.777 -25.870 21.838 1.00 81.75 450 ALA A O 1
ATOM 3519 N N . LEU A 1 451 ? -32.725 -24.289 20.243 1.00 80.44 451 LEU A N 1
ATOM 3520 C CA . LEU A 1 451 ? -34.110 -23.843 20.433 1.00 80.44 451 LEU A CA 1
ATOM 3521 C C . LEU A 1 451 ? -35.108 -24.987 20.207 1.00 80.44 451 LEU A C 1
ATOM 3523 O O . LEU A 1 451 ? -35.941 -25.210 21.078 1.00 80.44 451 LEU A O 1
ATOM 3527 N N . THR A 1 452 ? -34.974 -25.765 19.126 1.00 78.12 452 THR A N 1
ATOM 3528 C CA . THR A 1 452 ? -35.855 -26.920 18.863 1.00 78.12 452 THR A CA 1
ATOM 3529 C C . THR A 1 452 ? -35.802 -27.959 19.990 1.00 78.12 452 THR A C 1
ATOM 3531 O O . THR A 1 452 ? -36.844 -28.381 20.479 1.00 78.12 452 THR A O 1
ATOM 3534 N N . ILE A 1 453 ? -34.606 -28.313 20.480 1.00 73.56 453 ILE A N 1
ATOM 3535 C CA . ILE A 1 453 ? -34.439 -29.254 21.610 1.00 73.56 453 ILE A CA 1
ATOM 3536 C C . ILE A 1 453 ? -35.090 -28.724 22.905 1.00 73.56 453 ILE A C 1
ATOM 3538 O O . ILE A 1 453 ? -35.484 -29.503 23.772 1.00 73.56 453 ILE A O 1
ATOM 3542 N N . HIS A 1 454 ? -35.209 -27.402 23.049 1.00 66.62 454 HIS A N 1
ATOM 3543 C CA . HIS A 1 454 ? -35.863 -26.766 24.189 1.00 66.62 454 HIS A CA 1
ATOM 3544 C C . HIS A 1 454 ? -37.389 -26.632 24.045 1.00 66.62 454 HIS A C 1
ATOM 3546 O O . HIS A 1 454 ? -38.058 -26.556 25.071 1.00 66.62 454 HIS A O 1
ATOM 3552 N N . GLU A 1 455 ? -37.957 -26.633 22.835 1.00 61.22 455 GLU A N 1
ATOM 3553 C CA . GLU A 1 455 ? -39.420 -26.652 22.644 1.00 61.22 455 GLU A CA 1
ATOM 3554 C C . GLU A 1 455 ? -40.038 -28.005 23.045 1.00 61.22 455 GLU A C 1
ATOM 3556 O O . GLU A 1 455 ? -41.146 -28.036 23.578 1.00 61.22 455 GLU A O 1
ATOM 3561 N N . ASP A 1 456 ? -39.289 -29.104 22.899 1.00 59.12 456 ASP A N 1
ATOM 3562 C CA . ASP A 1 456 ? -39.682 -30.464 23.309 1.00 59.12 456 ASP A CA 1
ATOM 3563 C C . ASP A 1 456 ? -39.508 -30.745 24.829 1.00 59.12 456 ASP A C 1
ATOM 3565 O O . ASP A 1 456 ? -39.585 -31.899 25.261 1.00 59.12 456 ASP A O 1
ATOM 3569 N N . SER A 1 457 ? -39.241 -29.730 25.667 1.00 55.94 457 SER A N 1
ATOM 3570 C CA . SER A 1 457 ? -38.851 -29.908 27.079 1.00 55.94 457 SER A CA 1
ATOM 3571 C C . SER A 1 457 ? -39.639 -29.028 28.061 1.00 55.94 457 SER A C 1
ATOM 3573 O O . SER A 1 457 ? -39.577 -27.801 28.016 1.00 55.94 457 SER A O 1
ATOM 3575 N N . GLU A 1 458 ? -40.330 -29.661 29.019 1.00 51.19 458 GLU A N 1
ATOM 3576 C CA . GLU A 1 458 ? -41.177 -28.980 30.019 1.00 51.19 458 GLU A CA 1
ATOM 3577 C C . GLU A 1 458 ? -40.401 -28.093 31.022 1.00 51.19 458 GLU A C 1
ATOM 3579 O O . GLU A 1 458 ? -41.010 -27.255 31.684 1.00 51.19 458 GLU A O 1
ATOM 3584 N N . ASP A 1 459 ? -39.072 -28.238 31.122 1.00 48.72 459 ASP A N 1
ATOM 3585 C CA . ASP A 1 459 ? -38.206 -27.548 32.105 1.00 48.72 459 ASP A CA 1
ATOM 3586 C C . ASP A 1 459 ? -37.180 -26.603 31.421 1.00 48.72 459 ASP A C 1
ATOM 3588 O O . ASP A 1 459 ? -36.078 -26.325 31.908 1.00 48.72 459 ASP A O 1
ATOM 3592 N N . ALA A 1 460 ? -37.506 -26.136 30.209 1.00 48.97 460 ALA A N 1
ATOM 3593 C CA . ALA A 1 460 ? -36.582 -25.427 29.328 1.00 48.97 460 ALA A CA 1
ATOM 3594 C C . ALA A 1 460 ? -36.324 -23.955 29.712 1.00 48.97 460 ALA A C 1
ATOM 3596 O O . ALA A 1 460 ? -37.105 -23.042 29.428 1.00 48.97 460 ALA A O 1
ATOM 3597 N N . THR A 1 461 ? -35.131 -23.680 30.248 1.00 57.78 461 THR A N 1
ATOM 3598 C CA . THR A 1 461 ? -34.622 -22.301 30.343 1.00 57.78 461 THR A CA 1
ATOM 3599 C C . THR A 1 461 ? -34.276 -21.772 28.943 1.00 57.78 461 THR A C 1
ATOM 3601 O O . THR A 1 461 ? -33.384 -22.309 28.295 1.00 57.78 461 THR A O 1
ATOM 3604 N N . ILE A 1 462 ? -34.935 -20.694 28.489 1.00 61.22 462 ILE A N 1
ATOM 3605 C CA . ILE A 1 462 ? -34.748 -20.106 27.141 1.00 61.22 462 ILE A CA 1
ATOM 3606 C C . ILE A 1 462 ? -33.247 -19.931 26.803 1.00 61.22 462 ILE A C 1
ATOM 3608 O O . ILE A 1 462 ? -32.558 -19.227 27.557 1.00 61.22 462 ILE A O 1
ATOM 3612 N N . PRO A 1 463 ? -32.741 -20.450 25.663 1.00 68.50 463 PRO A N 1
ATOM 3613 C CA . PRO A 1 463 ? -31.339 -20.348 25.248 1.00 68.50 463 PRO A CA 1
ATOM 3614 C C . PRO A 1 463 ? -30.728 -18.952 25.369 1.00 68.50 463 PRO A C 1
ATOM 3616 O O . PRO A 1 463 ? -31.388 -17.938 25.133 1.00 68.50 463 PRO A O 1
ATOM 3619 N N . ALA A 1 464 ? -29.453 -18.876 25.749 1.00 82.12 464 ALA A N 1
ATOM 3620 C CA . ALA A 1 464 ? -28.719 -17.615 25.831 1.00 82.12 464 ALA A CA 1
ATOM 3621 C C . ALA A 1 464 ? -28.548 -16.985 24.427 1.00 82.12 464 ALA A C 1
ATOM 3623 O O . ALA A 1 464 ? -28.184 -17.703 23.493 1.00 82.12 464 ALA A O 1
ATOM 3624 N N . PRO A 1 465 ? -28.798 -15.673 24.245 1.00 90.56 465 PRO A N 1
ATOM 3625 C CA . PRO A 1 465 ? -28.782 -15.039 22.927 1.00 90.56 465 PRO A CA 1
ATOM 3626 C C . PRO A 1 465 ? -27.375 -14.975 22.329 1.00 90.56 465 PRO A C 1
ATOM 3628 O O . PRO A 1 465 ? -26.380 -14.923 23.053 1.00 90.56 465 PRO A O 1
ATOM 3631 N N . ILE A 1 466 ? -27.290 -14.902 21.007 1.00 93.38 466 ILE A N 1
ATOM 3632 C CA . ILE A 1 466 ? -26.047 -14.601 20.292 1.00 93.38 466 ILE A CA 1
ATOM 3633 C C . ILE A 1 466 ? -25.813 -13.087 20.331 1.00 93.38 466 ILE A C 1
ATOM 3635 O O . ILE A 1 466 ? -26.754 -12.297 20.219 1.00 93.38 466 ILE A O 1
ATOM 3639 N N . VAL A 1 467 ? -24.555 -12.666 20.459 1.00 94.38 467 VAL A N 1
ATOM 3640 C CA . VAL A 1 467 ? -24.158 -11.261 20.309 1.00 94.38 467 VAL A CA 1
ATOM 3641 C C . VAL A 1 467 ? -23.180 -11.125 19.148 1.00 94.38 467 VAL A C 1
ATOM 3643 O O . VAL A 1 467 ? -22.105 -11.716 19.170 1.00 94.38 467 VAL A O 1
ATOM 3646 N N . LEU A 1 468 ? -23.532 -10.308 18.157 1.00 94.62 468 LEU A N 1
ATOM 3647 C CA . LEU A 1 468 ? -22.627 -9.847 17.107 1.00 94.62 468 LEU A CA 1
ATOM 3648 C C . LEU A 1 468 ? -22.168 -8.423 17.433 1.00 94.62 468 LEU A C 1
ATOM 3650 O O . LEU A 1 468 ? -22.985 -7.527 17.637 1.00 94.62 468 LEU A O 1
ATOM 3654 N N . SER A 1 469 ? -20.860 -8.208 17.455 1.00 92.19 469 SER A N 1
ATOM 3655 C CA . SER A 1 469 ? -20.226 -6.914 17.658 1.00 92.19 469 SER A CA 1
ATOM 3656 C C . SER A 1 469 ? -19.536 -6.465 16.371 1.00 92.19 469 SER A C 1
ATOM 3658 O O . SER A 1 469 ? -18.740 -7.212 15.803 1.00 92.19 469 SER A O 1
ATOM 3660 N N . VAL A 1 470 ? -19.840 -5.245 15.930 1.00 88.56 470 VAL A N 1
ATOM 3661 C CA . VAL A 1 470 ? -19.270 -4.594 14.734 1.00 88.56 470 VAL A CA 1
ATOM 3662 C C . VAL A 1 470 ? -18.655 -3.234 15.107 1.00 88.56 470 VAL A C 1
ATOM 3664 O O . VAL A 1 470 ? -19.026 -2.686 16.146 1.00 88.56 470 VAL A O 1
ATOM 3667 N N . PRO A 1 471 ? -17.781 -2.616 14.293 1.00 80.81 471 PRO A N 1
ATOM 3668 C CA . PRO A 1 471 ? -17.157 -1.341 14.656 1.00 80.81 471 PRO A CA 1
ATOM 3669 C C . PRO A 1 471 ? -18.166 -0.191 14.807 1.00 80.81 471 PRO A C 1
ATOM 3671 O O . PRO A 1 471 ? -18.224 0.463 15.849 1.00 80.81 471 PRO A O 1
ATOM 3674 N N . TYR A 1 472 ? -19.017 0.027 13.794 1.00 75.62 472 TYR A N 1
ATOM 3675 C CA . TYR A 1 472 ? -19.841 1.239 13.665 1.00 75.62 472 TYR A CA 1
ATOM 3676 C C . TYR A 1 472 ? -21.319 0.935 13.401 1.00 75.62 472 TYR A C 1
ATOM 3678 O O . TYR A 1 472 ? -21.669 -0.112 12.863 1.00 75.62 472 TYR A O 1
ATOM 3686 N N . HIS A 1 473 ? -22.205 1.880 13.734 1.00 72.69 473 HIS A N 1
ATOM 3687 C CA . HIS A 1 473 ? -23.654 1.667 13.643 1.00 72.69 473 HIS A CA 1
ATOM 3688 C C . HIS A 1 473 ? -24.170 1.376 12.222 1.00 72.69 473 HIS A C 1
ATOM 3690 O O . HIS A 1 473 ? -25.086 0.573 12.103 1.00 72.69 473 HIS A O 1
ATOM 3696 N N . GLY A 1 474 ? -23.574 1.929 11.158 1.00 70.56 474 GLY A N 1
ATOM 3697 C CA . GLY A 1 474 ? -23.991 1.614 9.778 1.00 70.56 474 GLY A CA 1
ATOM 3698 C C . GLY A 1 474 ? -23.783 0.140 9.393 1.00 70.56 474 GLY A C 1
ATOM 3699 O O . GLY A 1 474 ? -24.601 -0.439 8.686 1.00 70.56 474 GLY A O 1
ATOM 3700 N N . LEU A 1 475 ? -22.747 -0.507 9.944 1.00 76.12 475 LEU A N 1
ATOM 3701 C CA . LEU A 1 475 ? -22.537 -1.951 9.792 1.00 76.12 475 LEU A CA 1
ATOM 3702 C C . LEU A 1 475 ? -23.564 -2.788 10.560 1.00 76.12 475 LEU A C 1
ATOM 3704 O O . LEU A 1 475 ? -23.778 -3.948 10.217 1.00 76.12 475 LEU A O 1
ATOM 3708 N N . ALA A 1 476 ? -24.199 -2.228 11.594 1.00 83.06 476 ALA A N 1
ATOM 3709 C CA . ALA A 1 476 ? -25.209 -2.947 12.359 1.00 83.06 476 ALA A CA 1
ATOM 3710 C C . ALA A 1 476 ? -26.498 -3.152 11.546 1.00 83.06 476 ALA A C 1
ATOM 3712 O O . ALA A 1 476 ? -27.153 -4.179 11.714 1.00 83.06 476 ALA A O 1
ATOM 3713 N N . ASP A 1 477 ? -26.827 -2.220 10.645 1.00 82.75 477 ASP A N 1
ATOM 3714 C CA . ASP A 1 477 ? -27.964 -2.342 9.730 1.00 82.75 477 ASP A CA 1
ATOM 3715 C C . ASP A 1 477 ? -27.663 -3.353 8.593 1.00 82.75 477 ASP A C 1
ATOM 3717 O O . ASP A 1 477 ? -28.466 -4.261 8.380 1.00 82.75 477 ASP A O 1
ATOM 3721 N N . GLU A 1 478 ? -26.469 -3.335 7.968 1.00 83.06 478 GLU A N 1
ATOM 3722 C CA . GLU A 1 478 ? -26.051 -4.411 7.032 1.00 83.06 478 GLU A CA 1
ATOM 3723 C C . GLU A 1 478 ? -26.074 -5.802 7.702 1.00 83.06 478 GLU A C 1
ATOM 3725 O O . GLU A 1 478 ? -26.477 -6.808 7.110 1.00 83.06 478 GLU A O 1
ATOM 3730 N N . ALA A 1 479 ? -25.625 -5.878 8.958 1.00 86.31 479 ALA A N 1
ATOM 3731 C CA . ALA A 1 479 ? -25.611 -7.116 9.723 1.00 86.31 479 ALA A CA 1
ATOM 3732 C C . ALA A 1 479 ? -27.023 -7.596 10.107 1.00 86.31 479 ALA A C 1
ATOM 3734 O O . ALA A 1 479 ? -27.266 -8.803 10.129 1.00 86.31 479 ALA A O 1
ATOM 3735 N N . LEU A 1 480 ? -27.965 -6.680 10.363 1.00 90.50 480 LEU A N 1
ATOM 3736 C CA . LEU A 1 480 ? -29.371 -6.996 10.633 1.00 90.50 480 LEU A CA 1
ATOM 3737 C C . LEU A 1 480 ? -30.010 -7.710 9.436 1.00 90.50 480 LEU A C 1
ATOM 3739 O O . LEU A 1 480 ? -30.685 -8.726 9.611 1.00 90.50 480 LEU A O 1
ATOM 3743 N N . GLU A 1 481 ? -29.771 -7.205 8.227 1.00 89.06 481 GLU A N 1
ATOM 3744 C CA . GLU A 1 481 ? -30.238 -7.823 6.983 1.00 89.06 481 GLU A CA 1
ATOM 3745 C C . GLU A 1 481 ? -29.566 -9.179 6.737 1.00 89.06 481 GLU A C 1
ATOM 3747 O O . GLU A 1 481 ? -30.250 -10.157 6.428 1.00 89.06 481 GLU A O 1
ATOM 3752 N N . ARG A 1 482 ? -28.246 -9.276 6.961 1.00 89.31 482 ARG A N 1
ATOM 3753 C CA . ARG A 1 482 ? -27.490 -10.533 6.832 1.00 89.31 482 ARG A CA 1
ATOM 3754 C C . ARG A 1 482 ? -28.028 -11.636 7.746 1.00 89.31 482 ARG A C 1
ATOM 3756 O O . ARG A 1 482 ? -28.284 -12.735 7.264 1.00 89.31 482 ARG A O 1
ATOM 3763 N N . VAL A 1 483 ? -28.247 -11.359 9.035 1.00 91.50 483 VAL A N 1
ATOM 3764 C CA . VAL A 1 483 ? -28.787 -12.364 9.975 1.00 91.50 483 VAL A CA 1
ATOM 3765 C C . VAL A 1 483 ? -30.205 -12.777 9.575 1.00 91.50 483 VAL A C 1
ATOM 3767 O O . VAL A 1 483 ? -30.480 -13.971 9.510 1.00 91.50 483 VAL A O 1
ATOM 3770 N N . ARG A 1 484 ? -31.084 -11.824 9.227 1.00 92.19 484 ARG A N 1
ATOM 3771 C CA . ARG A 1 484 ? -32.459 -12.116 8.771 1.00 92.19 484 ARG A CA 1
ATOM 3772 C C . ARG A 1 484 ? -32.510 -12.965 7.498 1.00 92.19 484 ARG A C 1
ATOM 3774 O O . ARG A 1 484 ? -33.444 -13.741 7.333 1.00 92.19 484 ARG A O 1
ATOM 3781 N N . ARG A 1 485 ? -31.528 -12.822 6.603 1.00 91.44 485 ARG A N 1
ATOM 3782 C CA . ARG A 1 485 ? -31.401 -13.643 5.389 1.00 91.44 485 ARG A CA 1
ATOM 3783 C C . ARG A 1 485 ? -30.957 -15.077 5.690 1.00 91.44 485 ARG A C 1
ATOM 3785 O O . ARG A 1 485 ? -31.385 -15.988 4.992 1.00 91.44 485 ARG A O 1
ATOM 3792 N N . ILE A 1 486 ? -30.089 -15.266 6.685 1.00 90.88 486 ILE A N 1
ATOM 3793 C CA . ILE A 1 486 ? -29.579 -16.588 7.085 1.00 90.88 486 ILE A CA 1
ATOM 3794 C C . ILE A 1 486 ? -30.633 -17.353 7.899 1.00 90.88 486 ILE A C 1
ATOM 3796 O O . ILE A 1 486 ? -30.905 -18.512 7.600 1.00 90.88 486 ILE A O 1
ATOM 3800 N N . SER A 1 487 ? -31.237 -16.686 8.885 1.00 89.38 487 SER A N 1
ATOM 3801 C CA . SER A 1 487 ? -32.176 -17.257 9.858 1.00 89.38 487 SER A CA 1
ATOM 3802 C C . SER A 1 487 ? -33.397 -16.338 10.015 1.00 89.38 487 SER A C 1
ATOM 3804 O O . SER A 1 487 ? -33.447 -15.524 10.942 1.00 89.38 487 SER A O 1
ATOM 3806 N N . PRO A 1 488 ? -34.399 -16.429 9.116 1.00 89.06 488 PRO A N 1
ATOM 3807 C CA . PRO A 1 488 ? -35.563 -15.534 9.117 1.00 89.06 488 PRO A CA 1
ATOM 3808 C C . PRO A 1 488 ? -36.499 -15.731 10.319 1.00 89.06 488 PRO A C 1
ATOM 3810 O O . PRO A 1 488 ? -37.317 -14.858 10.600 1.00 89.06 488 PRO A O 1
ATOM 3813 N N . ASN A 1 489 ? -36.372 -16.855 11.031 1.00 87.00 489 ASN A N 1
ATOM 3814 C CA . ASN A 1 489 ? -37.203 -17.205 12.184 1.00 87.00 489 ASN A CA 1
ATOM 3815 C C . ASN A 1 489 ? -36.721 -16.562 13.500 1.00 87.00 489 ASN A C 1
ATOM 3817 O O . ASN A 1 489 ? -37.477 -16.531 14.468 1.00 87.00 489 ASN A O 1
ATOM 3821 N N . LEU A 1 490 ? -35.482 -16.055 13.558 1.00 89.69 490 LEU A N 1
ATOM 3822 C CA . LEU A 1 490 ? -34.885 -15.516 14.785 1.00 89.69 490 LEU A CA 1
ATOM 3823 C C . LEU A 1 490 ? -35.171 -14.019 14.973 1.00 89.69 490 LEU A C 1
ATOM 3825 O O . LEU A 1 490 ? -35.090 -13.208 14.046 1.00 89.69 490 LEU A O 1
ATOM 3829 N N . THR A 1 491 ? -35.420 -13.610 16.217 1.00 91.25 491 THR A N 1
ATOM 3830 C CA . THR A 1 491 ? -35.623 -12.204 16.581 1.00 91.25 491 THR A CA 1
ATOM 3831 C C . THR A 1 491 ? -34.282 -11.474 16.626 1.00 91.25 491 THR A C 1
ATOM 3833 O O . THR A 1 491 ? -33.566 -11.528 17.626 1.00 91.25 491 THR A O 1
ATOM 3836 N N . VAL A 1 492 ? -33.952 -10.740 15.562 1.00 93.81 492 VAL A N 1
ATOM 3837 C CA . VAL A 1 492 ? -32.729 -9.918 15.473 1.00 93.81 492 VAL A CA 1
ATOM 3838 C C . VAL A 1 492 ? -33.004 -8.463 15.873 1.00 93.81 492 VAL A C 1
ATOM 3840 O O . VAL A 1 492 ? -33.943 -7.848 15.355 1.00 93.81 492 VAL A O 1
ATOM 3843 N N . ARG A 1 493 ? -32.174 -7.875 16.749 1.00 93.50 493 ARG A N 1
ATOM 3844 C CA . ARG A 1 493 ? -32.252 -6.449 17.136 1.00 93.50 493 ARG A CA 1
ATOM 3845 C C . ARG A 1 493 ? -30.880 -5.781 17.233 1.00 93.50 493 ARG A C 1
ATOM 3847 O O . ARG A 1 493 ? -29.916 -6.392 17.680 1.00 93.50 493 ARG A O 1
ATOM 3854 N N . ILE A 1 494 ? -30.822 -4.492 16.896 1.00 92.06 494 ILE A N 1
ATOM 3855 C CA . ILE A 1 494 ? -29.648 -3.632 17.115 1.00 92.06 494 ILE A CA 1
ATOM 3856 C C . ILE A 1 494 ? -29.803 -2.908 18.457 1.00 92.06 494 ILE A C 1
ATOM 3858 O O . ILE A 1 494 ? -30.833 -2.275 18.694 1.00 92.06 494 ILE A O 1
ATOM 3862 N N . TRP A 1 495 ? -28.776 -2.946 19.307 1.00 90.75 495 TRP A N 1
ATOM 3863 C CA . TRP A 1 495 ? -28.698 -2.103 20.500 1.00 90.75 495 TRP A CA 1
ATOM 3864 C C . TRP A 1 495 ? -28.206 -0.697 20.131 1.00 90.75 495 TRP A C 1
ATOM 3866 O O . TRP A 1 495 ? -27.130 -0.534 19.550 1.00 90.75 495 TRP A O 1
ATOM 3876 N N . LYS A 1 496 ? -28.984 0.332 20.475 1.00 87.12 496 LYS A N 1
ATOM 3877 C CA . LYS A 1 496 ? -28.743 1.724 20.073 1.00 87.12 496 LYS A CA 1
ATOM 3878 C C . LYS A 1 496 ? -28.217 2.576 21.230 1.00 87.12 496 LYS A C 1
ATOM 3880 O O . LYS A 1 496 ? -28.734 2.540 22.352 1.00 87.12 496 LYS A O 1
ATOM 3885 N N . GLY A 1 497 ? -27.150 3.329 20.957 1.00 83.31 497 GLY A N 1
ATOM 3886 C CA . GLY A 1 497 ? -26.453 4.162 21.940 1.00 83.31 497 GLY A CA 1
ATOM 3887 C C . GLY A 1 497 ? -27.291 5.357 22.403 1.00 83.31 497 GLY A C 1
ATOM 3888 O O . GLY A 1 497 ? -28.168 5.827 21.686 1.00 83.31 497 GLY A O 1
ATOM 3889 N N . ARG A 1 498 ? -27.014 5.883 23.605 1.00 85.25 498 ARG A N 1
ATOM 3890 C CA . ARG A 1 498 ? -27.767 7.019 24.181 1.00 85.25 498 ARG A CA 1
ATOM 3891 C C . ARG A 1 498 ? -27.683 8.278 23.319 1.00 85.25 498 ARG A C 1
ATOM 3893 O O . ARG A 1 498 ? -28.703 8.915 23.089 1.00 85.25 498 ARG A O 1
ATOM 3900 N N . ALA A 1 499 ? -26.481 8.588 22.835 1.00 81.62 499 ALA A N 1
ATOM 3901 C CA . ALA A 1 499 ? -26.182 9.756 22.010 1.00 81.62 499 ALA A CA 1
ATOM 3902 C C . ALA A 1 499 ? -26.527 9.575 20.517 1.00 81.62 499 ALA A C 1
ATOM 3904 O O . ALA A 1 499 ? -26.190 10.429 19.701 1.00 81.62 499 ALA A O 1
ATOM 3905 N N . GLN A 1 500 ? -27.170 8.465 20.126 1.00 79.56 500 GLN A N 1
ATOM 3906 C CA . GLN A 1 500 ? -27.496 8.230 18.723 1.00 79.56 500 GLN A CA 1
ATOM 3907 C C . GLN A 1 500 ? -28.643 9.150 18.283 1.00 79.56 500 GLN A C 1
ATOM 3909 O O . GLN A 1 500 ? -29.799 8.967 18.680 1.00 79.56 500 GLN A O 1
ATOM 3914 N N . GLN A 1 501 ? -28.300 10.127 17.442 1.00 72.25 501 GLN A N 1
ATOM 3915 C CA . GLN A 1 501 ? -29.261 10.999 16.782 1.00 72.25 501 GLN A CA 1
ATOM 3916 C C . GLN A 1 501 ? -30.039 10.198 15.729 1.00 72.25 501 GLN A C 1
ATOM 3918 O O . GLN A 1 501 ? -29.468 9.568 14.840 1.00 72.25 501 GLN A O 1
ATOM 3923 N N . LEU A 1 502 ? -31.358 10.213 15.868 1.00 75.19 502 LEU A N 1
ATOM 3924 C CA . LEU A 1 502 ? -32.364 9.627 14.981 1.00 75.19 502 LEU A CA 1
ATOM 3925 C C . LEU A 1 502 ? -33.511 10.658 14.879 1.00 75.19 502 LEU A C 1
ATOM 3927 O O . LEU A 1 502 ? -33.517 11.607 15.667 1.00 75.19 502 LEU A O 1
ATOM 3931 N N . PRO A 1 503 ? -34.521 10.482 14.001 1.00 79.88 503 PRO A N 1
ATOM 3932 C CA . PRO A 1 503 ? -35.667 11.401 13.919 1.00 79.88 503 PRO A CA 1
ATOM 3933 C C . PRO A 1 503 ? -36.404 11.644 15.252 1.00 79.88 503 PRO A C 1
ATOM 3935 O O . PRO A 1 503 ? -37.046 12.675 15.421 1.00 79.88 503 PRO A O 1
ATOM 3938 N N . VAL A 1 504 ? -36.265 10.726 16.217 1.00 80.94 504 VAL A N 1
ATOM 3939 C CA . VAL A 1 504 ? -36.430 11.001 17.652 1.00 80.94 504 VAL A CA 1
ATOM 3940 C C . VAL A 1 504 ? -35.149 10.531 18.357 1.00 80.94 504 VAL A C 1
ATOM 3942 O O . VAL A 1 504 ? -34.815 9.352 18.220 1.00 80.94 504 VAL A O 1
ATOM 3945 N N . PRO A 1 505 ? -34.416 11.390 19.093 1.00 85.69 505 PRO A N 1
ATOM 3946 C CA . PRO A 1 505 ? -33.130 11.026 19.687 1.00 85.69 505 PRO A CA 1
ATOM 3947 C C . PRO A 1 505 ? -33.278 9.915 20.731 1.00 85.69 505 PRO A C 1
ATOM 3949 O O . PRO A 1 505 ? -34.248 9.884 21.493 1.00 85.69 505 PRO A O 1
ATOM 3952 N N . MET A 1 506 ? -32.289 9.018 20.808 1.00 88.69 506 MET A N 1
ATOM 3953 C CA . MET A 1 506 ? -32.335 7.878 21.733 1.00 88.69 506 MET A CA 1
ATOM 3954 C C . MET A 1 506 ? -32.433 8.302 23.207 1.00 88.69 506 MET A C 1
ATOM 3956 O O . MET A 1 506 ? -33.106 7.630 23.992 1.00 88.69 506 MET A O 1
ATOM 3960 N N . CYS A 1 507 ? -31.808 9.422 23.583 1.00 89.06 507 CYS A N 1
ATOM 3961 C CA . CYS A 1 507 ? -31.927 10.037 24.901 1.00 89.06 507 CYS A CA 1
ATOM 3962 C C . CYS A 1 507 ? -32.059 11.565 24.782 1.00 89.06 507 CYS A C 1
ATOM 3964 O O . CYS A 1 507 ? -31.185 12.225 24.232 1.00 89.06 507 CYS A O 1
ATOM 3966 N N . ALA A 1 508 ? -33.126 12.141 25.345 1.00 86.19 508 ALA A N 1
ATOM 3967 C CA . ALA A 1 508 ? -33.370 13.591 25.354 1.00 86.19 508 ALA A CA 1
ATOM 3968 C C . ALA A 1 508 ? -32.741 14.327 26.564 1.00 86.19 508 ALA A C 1
ATOM 3970 O O . ALA A 1 508 ? -33.057 15.495 26.822 1.00 86.19 508 ALA A O 1
ATOM 3971 N N . ASN A 1 509 ? -31.903 13.629 27.338 1.00 83.88 509 ASN A N 1
ATOM 3972 C CA . ASN A 1 509 ? -31.245 14.111 28.554 1.00 83.88 509 ASN A CA 1
ATOM 3973 C C . ASN A 1 509 ? -29.809 13.553 28.642 1.00 83.88 509 ASN A C 1
ATOM 3975 O O . ASN A 1 509 ? -29.503 12.717 29.490 1.00 83.88 509 ASN A O 1
ATOM 3979 N N . LEU A 1 510 ? -28.958 13.948 27.690 1.00 82.75 510 LEU A N 1
ATOM 3980 C CA . LEU A 1 510 ? -27.565 13.489 27.619 1.00 82.75 510 LEU A CA 1
ATOM 3981 C C . LEU A 1 510 ? -26.673 14.169 28.662 1.00 82.75 510 LEU A C 1
ATOM 3983 O O . LEU A 1 510 ? -25.904 13.493 29.323 1.00 82.75 510 LEU A O 1
ATOM 3987 N N . GLU A 1 511 ? -26.855 15.466 28.902 1.00 76.19 511 GLU A N 1
ATOM 3988 C CA . GLU A 1 511 ? -26.053 16.255 29.849 1.00 76.19 511 GLU A CA 1
ATOM 3989 C C . GLU A 1 511 ? -25.976 15.636 31.264 1.00 76.19 511 GLU A C 1
ATOM 3991 O O . GLU A 1 511 ? -24.896 15.532 31.848 1.00 76.19 511 GLU A O 1
ATOM 3996 N N . GLU A 1 512 ? -27.108 15.169 31.807 1.00 73.62 512 GLU A N 1
ATOM 3997 C CA . GLU A 1 512 ? -27.169 14.517 33.125 1.00 73.62 512 GLU A CA 1
ATOM 3998 C C . GLU A 1 512 ? -26.682 13.058 33.086 1.00 73.62 512 GLU A C 1
ATOM 4000 O O . GLU A 1 512 ? -26.122 12.562 34.065 1.00 73.62 512 GLU A O 1
ATOM 4005 N N . VAL A 1 513 ? -26.842 12.370 31.949 1.00 77.62 513 VAL A N 1
ATOM 4006 C CA . VAL A 1 513 ? -26.233 11.052 31.710 1.00 77.62 513 VAL A CA 1
ATOM 4007 C C . VAL A 1 513 ? -24.709 11.170 31.742 1.00 77.62 513 VAL A C 1
ATOM 4009 O O . VAL A 1 513 ? -24.061 10.429 32.479 1.00 77.62 513 VAL A O 1
ATOM 4012 N N . ASP A 1 514 ? -24.148 12.122 31.000 1.00 73.56 514 ASP A N 1
ATOM 4013 C CA . ASP A 1 514 ? -22.709 12.335 30.861 1.00 73.56 514 ASP A CA 1
ATOM 4014 C C . ASP A 1 514 ? -22.090 12.785 32.191 1.00 73.56 514 ASP A C 1
ATOM 4016 O O . ASP A 1 514 ? -21.026 12.300 32.569 1.00 73.56 514 ASP A O 1
ATOM 4020 N N . ALA A 1 515 ? -22.787 13.625 32.966 1.00 66.38 515 ALA A N 1
ATOM 4021 C CA . ALA A 1 515 ? -22.383 13.991 34.325 1.00 66.38 515 ALA A CA 1
ATOM 4022 C C . ALA A 1 515 ? -22.274 12.779 35.272 1.00 66.38 515 ALA A C 1
ATOM 4024 O O . ALA A 1 515 ? -21.308 12.666 36.030 1.00 66.38 515 ALA A O 1
ATOM 4025 N N . ILE A 1 516 ? -23.235 11.852 35.214 1.00 68.38 516 ILE A N 1
ATOM 4026 C CA . ILE A 1 516 ? -23.226 10.624 36.026 1.00 68.38 516 ILE A CA 1
ATOM 4027 C C . ILE A 1 516 ? -22.165 9.634 35.512 1.00 68.38 516 ILE A C 1
ATOM 4029 O O . ILE A 1 516 ? -21.530 8.946 36.312 1.00 68.38 516 ILE A O 1
ATOM 4033 N N . GLN A 1 517 ? -21.912 9.585 34.202 1.00 71.81 517 GLN A N 1
ATOM 4034 C CA . GLN A 1 517 ? -20.858 8.743 33.628 1.00 71.81 517 GLN A CA 1
ATOM 4035 C C . GLN A 1 517 ? -19.442 9.292 33.893 1.00 71.81 517 GLN A C 1
ATOM 4037 O O . GLN A 1 517 ? -18.545 8.493 34.158 1.00 71.81 517 GLN A O 1
ATOM 4042 N N . GLU A 1 518 ? -19.228 10.615 33.928 1.00 63.38 518 GLU A N 1
ATOM 4043 C CA . GLU A 1 518 ? -17.972 11.223 34.413 1.00 63.38 518 GLU A CA 1
ATOM 4044 C C . GLU A 1 518 ? -17.731 10.951 35.907 1.00 63.38 518 GLU A C 1
ATOM 4046 O O . GLU A 1 518 ? -16.583 10.792 36.316 1.00 63.38 518 GLU A O 1
ATOM 4051 N N . ALA A 1 519 ? -18.790 10.809 36.715 1.00 58.03 519 ALA A N 1
ATOM 4052 C CA . ALA A 1 519 ? -18.697 10.339 38.102 1.00 58.03 519 ALA A CA 1
ATOM 4053 C C . ALA A 1 519 ? -18.392 8.825 38.231 1.00 58.03 519 ALA A C 1
ATOM 4055 O O . ALA A 1 519 ? -18.318 8.300 39.340 1.00 58.03 519 ALA A O 1
ATOM 4056 N N . GLY A 1 520 ? -18.227 8.105 37.113 1.00 60.03 520 GLY A N 1
ATOM 4057 C CA . GLY A 1 520 ? -17.958 6.664 37.081 1.00 60.03 520 GLY A CA 1
ATOM 4058 C C . GLY A 1 520 ? -19.182 5.779 37.349 1.00 60.03 520 GLY A C 1
ATOM 4059 O O . GLY A 1 520 ? -19.020 4.593 37.631 1.00 60.03 520 GLY A O 1
ATOM 4060 N N . LEU A 1 521 ? -20.401 6.326 37.279 1.00 65.06 521 LEU A N 1
ATOM 4061 C CA . LEU A 1 521 ? -21.629 5.638 37.680 1.00 65.06 521 LEU A CA 1
ATOM 4062 C C . LEU A 1 521 ? -22.506 5.164 36.509 1.00 65.06 521 LEU A C 1
ATOM 4064 O O . LEU A 1 521 ? -22.515 5.698 35.400 1.00 65.06 521 LEU A O 1
ATOM 4068 N N . SER A 1 522 ? -23.332 4.158 36.806 1.00 69.06 522 SER A N 1
ATOM 4069 C CA . SER A 1 522 ? -24.353 3.617 35.904 1.00 69.06 522 SER A CA 1
ATOM 4070 C C . SER A 1 522 ? -25.544 4.577 35.777 1.00 69.06 522 SER A C 1
ATOM 4072 O O . SER A 1 522 ? -26.516 4.479 36.527 1.00 69.06 522 SER A O 1
ATOM 4074 N N . ALA A 1 523 ? -25.524 5.472 34.783 1.00 76.38 523 ALA A N 1
ATOM 4075 C CA . ALA A 1 523 ? -26.670 6.332 34.443 1.00 76.38 523 ALA A CA 1
ATOM 4076 C C . ALA A 1 523 ? -27.948 5.535 34.080 1.00 76.38 523 ALA A C 1
ATOM 4078 O O . ALA A 1 523 ? -29.069 6.039 34.171 1.00 76.38 523 ALA A O 1
ATOM 4079 N N . THR A 1 524 ? -27.807 4.259 33.707 1.00 75.62 524 THR A N 1
ATOM 4080 C CA . THR A 1 524 ? -28.938 3.345 33.490 1.00 75.62 524 THR A CA 1
ATOM 4081 C C . THR A 1 524 ? -29.669 3.001 34.788 1.00 75.62 524 THR A C 1
ATOM 4083 O O . THR A 1 524 ? -30.892 2.899 34.777 1.00 75.62 524 THR A O 1
ATOM 4086 N N . GLU A 1 525 ? -28.951 2.850 35.898 1.00 71.19 525 GLU A N 1
ATOM 4087 C CA . GLU A 1 525 ? -29.540 2.562 37.211 1.00 71.19 525 GLU A CA 1
ATOM 4088 C C . GLU A 1 525 ? -29.874 3.857 37.953 1.00 71.19 525 GLU A C 1
ATOM 4090 O O . GLU A 1 525 ? -31.043 4.108 38.237 1.00 71.19 525 GLU A O 1
ATOM 4095 N N . ARG A 1 526 ? -28.880 4.736 38.117 1.00 69.38 526 ARG A N 1
ATOM 4096 C CA . ARG A 1 526 ? -28.968 5.970 38.912 1.00 69.38 526 ARG A CA 1
ATOM 4097 C C . ARG A 1 526 ? -29.907 7.039 38.351 1.00 69.38 526 ARG A C 1
ATOM 4099 O O . ARG A 1 526 ? -30.408 7.840 39.124 1.00 69.38 526 ARG A O 1
ATOM 4106 N N . LEU A 1 527 ? -30.157 7.065 37.038 1.00 74.25 527 LEU A N 1
ATOM 4107 C CA . LEU A 1 527 ? -31.030 8.067 36.405 1.00 74.25 527 LEU A CA 1
ATOM 4108 C C . LEU A 1 527 ? -32.210 7.425 35.664 1.00 74.25 527 LEU A C 1
ATOM 4110 O O . LEU A 1 527 ? -33.358 7.787 35.890 1.00 74.25 527 LEU A O 1
ATOM 4114 N N . CYS A 1 528 ? -31.964 6.451 34.784 1.00 78.00 528 CYS A N 1
ATOM 4115 C CA . CYS A 1 528 ? -33.003 5.988 33.851 1.00 78.00 528 CYS A CA 1
ATOM 4116 C C . CYS A 1 528 ? -34.033 5.015 34.446 1.00 78.00 528 CYS A C 1
ATOM 4118 O O . CYS A 1 528 ? -35.148 4.935 33.931 1.00 78.00 528 CYS A O 1
ATOM 4120 N N . ARG A 1 529 ? -33.684 4.268 35.503 1.00 70.44 529 ARG A N 1
ATOM 4121 C CA . ARG A 1 529 ? -34.648 3.422 36.228 1.00 70.44 529 ARG A CA 1
ATOM 4122 C C . ARG A 1 529 ? -35.438 4.221 37.251 1.00 70.44 529 ARG A C 1
ATOM 4124 O O . ARG A 1 529 ? -36.666 4.160 37.219 1.00 70.44 529 ARG A O 1
ATOM 4131 N N . GLY A 1 530 ? -34.742 4.973 38.098 1.00 67.75 530 GLY A N 1
ATOM 4132 C CA . GLY A 1 530 ? -35.352 5.902 39.041 1.00 67.75 530 GLY A CA 1
ATOM 4133 C C . GLY A 1 530 ? -35.816 7.187 38.358 1.00 67.75 530 GLY A C 1
ATOM 4134 O O . GLY A 1 530 ? -36.912 7.258 37.804 1.00 67.75 530 GLY A O 1
ATOM 4135 N N . SER A 1 531 ? -34.976 8.214 38.438 1.00 64.94 531 SER A N 1
ATOM 4136 C CA . SER A 1 531 ? -35.417 9.594 38.619 1.00 64.94 531 SER A CA 1
ATOM 4137 C C . SER A 1 531 ? -35.150 10.520 37.415 1.00 64.94 531 SER A C 1
ATOM 4139 O O . SER A 1 531 ? -34.661 11.633 37.583 1.00 64.94 531 SER A O 1
ATOM 4141 N N . CYS A 1 532 ? -35.421 10.080 36.183 1.00 75.50 532 CYS A N 1
ATOM 4142 C CA . CYS A 1 532 ? -35.250 10.922 34.991 1.00 75.50 532 CYS A CA 1
ATOM 4143 C C . CYS A 1 532 ? -36.575 11.574 34.564 1.00 75.50 532 CYS A C 1
ATOM 4145 O O . CYS A 1 532 ? -37.492 10.880 34.131 1.00 75.50 532 CYS A O 1
ATOM 4147 N N . THR A 1 533 ? -36.650 12.908 34.576 1.00 76.44 533 THR A N 1
ATOM 4148 C CA . THR A 1 533 ? -37.820 13.689 34.105 1.00 76.44 533 THR A CA 1
ATOM 4149 C C . THR A 1 533 ? -38.178 13.456 32.634 1.00 76.44 533 THR A C 1
ATOM 4151 O O . THR A 1 533 ? -39.306 13.712 32.228 1.00 76.44 533 THR A O 1
ATOM 4154 N N . LYS A 1 534 ? -37.242 12.938 31.827 1.00 82.94 534 LYS A N 1
ATOM 4155 C CA . LYS A 1 534 ? -37.455 12.562 30.417 1.00 82.94 534 LYS A CA 1
ATOM 4156 C C . LYS A 1 534 ? -37.415 11.044 30.187 1.00 82.94 534 LYS A C 1
ATOM 4158 O O . LYS A 1 534 ? -37.013 10.589 29.117 1.00 82.94 534 LYS A O 1
ATOM 4163 N N . LYS A 1 535 ? -37.780 10.251 31.202 1.00 81.81 535 LYS A N 1
ATOM 4164 C CA . LYS A 1 535 ? -37.927 8.787 31.114 1.00 81.81 535 LYS A CA 1
ATOM 4165 C C . LYS A 1 535 ? -39.114 8.386 30.240 1.00 81.81 535 LYS A C 1
ATOM 4167 O O . LYS A 1 535 ? -38.992 7.470 29.427 1.00 81.81 535 LYS A O 1
ATOM 4172 N N . ASP A 1 536 ? -40.239 9.077 30.387 1.00 82.56 536 ASP A N 1
ATOM 4173 C CA . ASP A 1 536 ? -41.472 8.710 29.701 1.00 82.56 536 ASP A CA 1
ATOM 4174 C C . ASP A 1 536 ? -41.357 8.952 28.195 1.00 82.56 536 ASP A C 1
ATOM 4176 O O . ASP A 1 536 ? -40.821 9.951 27.722 1.00 82.56 536 ASP A O 1
ATOM 4180 N N . GLY A 1 537 ? -41.786 7.959 27.417 1.00 82.38 537 GLY A N 1
ATOM 4181 C CA . GLY A 1 537 ? -41.612 7.947 25.966 1.00 82.38 537 GLY A CA 1
ATOM 4182 C C . GLY A 1 537 ? -40.198 7.604 25.464 1.00 82.38 537 GLY A C 1
ATOM 4183 O O . GLY A 1 537 ? -40.098 7.173 24.312 1.00 82.38 537 GLY A O 1
ATOM 4184 N N . CYS A 1 538 ? -39.156 7.717 26.301 1.00 87.81 538 CYS A N 1
ATOM 4185 C CA . CYS A 1 538 ? -37.734 7.625 25.940 1.00 87.81 538 CYS A CA 1
ATOM 4186 C C . CYS A 1 538 ? -37.376 6.348 25.148 1.00 87.81 538 CYS A C 1
ATOM 4188 O O . CYS A 1 538 ? -37.512 5.240 25.685 1.00 87.81 538 CYS A O 1
ATOM 4190 N N . PRO A 1 539 ? -36.864 6.463 23.902 1.00 89.00 539 PRO A N 1
ATOM 4191 C CA . PRO A 1 539 ? -36.528 5.301 23.082 1.00 89.00 539 PRO A CA 1
ATOM 4192 C C . PRO A 1 539 ? -35.487 4.379 23.727 1.00 89.00 539 PRO A C 1
ATOM 4194 O O . PRO A 1 539 ? -35.643 3.161 23.666 1.00 89.00 539 PRO A O 1
ATOM 4197 N N . TYR A 1 540 ? -34.466 4.925 24.403 1.00 88.62 540 TYR A N 1
ATOM 4198 C CA . TYR A 1 540 ? -33.454 4.106 25.079 1.00 88.62 540 TYR A CA 1
ATOM 4199 C C . TYR A 1 540 ? -34.040 3.256 26.214 1.00 88.62 540 TYR A C 1
ATOM 4201 O O . TYR A 1 540 ? -33.637 2.106 26.369 1.00 88.62 540 TYR A O 1
ATOM 4209 N N . VAL A 1 541 ? -34.999 3.787 26.983 1.00 87.25 541 VAL A N 1
ATOM 4210 C CA . VAL A 1 541 ? -35.651 3.038 28.073 1.00 87.25 541 VAL A CA 1
ATOM 4211 C C . VAL A 1 541 ? -36.560 1.952 27.496 1.00 87.25 541 VAL A C 1
ATOM 4213 O O . VAL A 1 541 ? -36.422 0.794 27.878 1.00 87.25 541 VAL A O 1
ATOM 4216 N N . LYS A 1 542 ? -37.374 2.274 26.482 1.00 87.88 542 LYS A N 1
ATOM 4217 C CA . LYS A 1 542 ? -38.200 1.293 25.747 1.00 87.88 542 LYS A CA 1
ATOM 4218 C C . LYS A 1 542 ? -37.387 0.166 25.099 1.00 87.88 542 LYS A C 1
ATOM 4220 O O . LYS A 1 542 ? -37.907 -0.924 24.879 1.00 87.88 542 LYS A O 1
ATOM 4225 N N . GLN A 1 543 ? -36.115 0.398 24.771 1.00 89.88 543 GLN A N 1
ATOM 4226 C CA . GLN A 1 543 ? -35.226 -0.649 24.256 1.00 89.88 543 GLN A CA 1
ATOM 4227 C C . GLN A 1 543 ? -34.818 -1.667 25.342 1.00 89.88 543 GLN A C 1
ATOM 4229 O O . GLN A 1 543 ? -34.549 -2.822 25.023 1.00 89.88 543 GLN A O 1
ATOM 4234 N N . MET A 1 544 ? -34.812 -1.277 26.624 1.00 85.56 544 MET A N 1
ATOM 4235 C CA . MET A 1 544 ? -34.414 -2.144 27.746 1.00 85.56 544 MET A CA 1
ATOM 4236 C C . MET A 1 544 ? -35.437 -3.243 28.079 1.00 85.56 544 MET A C 1
ATOM 4238 O O . MET A 1 544 ? -35.110 -4.167 28.820 1.00 85.56 544 MET A O 1
ATOM 4242 N N . GLU A 1 545 ? -36.657 -3.147 27.555 1.00 85.31 545 GLU A N 1
ATOM 4243 C CA . GLU A 1 545 ? -37.740 -4.124 27.747 1.00 85.31 545 GLU A CA 1
ATOM 4244 C C . GLU A 1 545 ? -37.774 -5.182 26.628 1.00 85.31 545 GLU A C 1
ATOM 4246 O O . GLU A 1 545 ? -38.490 -6.179 26.713 1.00 85.31 545 GLU A O 1
ATOM 4251 N N . GLN A 1 546 ? -36.991 -4.979 25.565 1.00 88.50 546 GLN A N 1
ATOM 4252 C CA . GLN A 1 546 ? -37.017 -5.818 24.372 1.00 88.50 546 GLN A CA 1
ATOM 4253 C C . GLN A 1 546 ? -36.208 -7.105 24.564 1.00 88.50 546 GLN A C 1
ATOM 4255 O O . GLN A 1 546 ? -35.138 -7.107 25.171 1.00 88.50 546 GLN A O 1
ATOM 4260 N N . LYS A 1 547 ? -36.701 -8.201 23.980 1.00 87.62 547 LYS A N 1
ATOM 4261 C CA . LYS A 1 547 ? -35.990 -9.482 23.863 1.00 87.62 547 LYS A CA 1
ATOM 4262 C C . LYS A 1 547 ? -35.595 -9.728 22.407 1.00 87.62 547 LYS A C 1
ATOM 4264 O O . LYS A 1 547 ? -36.322 -9.334 21.492 1.00 87.62 547 LYS A O 1
ATOM 4269 N N . ALA A 1 548 ? -34.448 -10.363 22.217 1.00 90.44 548 ALA A N 1
ATOM 4270 C CA . ALA A 1 548 ? -33.917 -10.787 20.930 1.00 90.44 548 ALA A CA 1
ATOM 4271 C C . ALA A 1 548 ? -33.085 -12.055 21.139 1.00 90.44 548 ALA A C 1
ATOM 4273 O O . ALA A 1 548 ? -32.455 -12.204 22.193 1.00 90.44 548 ALA A O 1
ATOM 4274 N N . ASP A 1 549 ? -33.076 -12.910 20.126 1.00 90.88 549 ASP A N 1
ATOM 4275 C CA . ASP A 1 549 ? -32.281 -14.137 20.060 1.00 90.88 549 ASP A CA 1
ATOM 4276 C C . ASP A 1 549 ? -30.879 -13.807 19.525 1.00 90.88 549 ASP A C 1
ATOM 4278 O O . ASP A 1 549 ? -29.880 -14.379 19.956 1.00 90.88 549 ASP A O 1
ATOM 4282 N N . VAL A 1 550 ? -30.797 -12.776 18.672 1.00 93.69 550 VAL A N 1
ATOM 4283 C CA . VAL A 1 550 ? -29.549 -12.192 18.172 1.00 93.69 550 VAL A CA 1
ATOM 4284 C C . VAL A 1 550 ? -29.524 -10.687 18.446 1.00 93.69 550 VAL A C 1
ATOM 4286 O O . VAL A 1 550 ? -30.359 -9.928 17.945 1.00 93.69 550 VAL A O 1
ATOM 4289 N N . TRP A 1 551 ? -28.533 -10.241 19.217 1.00 94.56 551 TRP A N 1
ATOM 4290 C CA . TRP A 1 551 ? -28.255 -8.825 19.465 1.00 94.56 551 TRP A CA 1
ATOM 4291 C C . TRP A 1 551 ? -27.057 -8.348 18.650 1.00 94.56 551 TRP A C 1
ATOM 4293 O O . TRP A 1 551 ? -25.980 -8.933 18.720 1.00 94.56 551 TRP A O 1
ATOM 4303 N N . ILE A 1 552 ? -27.225 -7.240 17.935 1.00 94.25 552 ILE A N 1
ATOM 4304 C CA . ILE A 1 552 ? -26.157 -6.564 17.198 1.00 94.25 552 ILE A CA 1
ATOM 4305 C C . ILE A 1 552 ? -25.755 -5.306 17.974 1.00 94.25 552 ILE A C 1
ATOM 4307 O O . ILE A 1 552 ? -26.606 -4.478 18.307 1.00 94.25 552 ILE A O 1
ATOM 4311 N N . ILE A 1 553 ? -24.469 -5.164 18.286 1.00 91.44 553 ILE A N 1
ATOM 4312 C CA . ILE A 1 553 ? -23.910 -4.072 19.097 1.00 91.44 553 ILE A CA 1
ATOM 4313 C C . ILE A 1 553 ? -22.689 -3.450 18.408 1.00 91.44 553 ILE A C 1
ATOM 4315 O O . ILE A 1 553 ? -22.042 -4.095 17.585 1.00 91.44 553 ILE A O 1
ATOM 4319 N N . THR A 1 554 ? -22.316 -2.225 18.781 1.00 88.81 554 THR A N 1
ATOM 4320 C CA . THR A 1 554 ? -20.998 -1.676 18.417 1.00 88.81 554 THR A CA 1
ATOM 4321 C C . THR A 1 554 ? -19.902 -2.177 19.363 1.00 88.81 554 THR A C 1
ATOM 4323 O O . THR A 1 554 ? -20.190 -2.481 20.524 1.00 88.81 554 THR A O 1
ATOM 4326 N N . HIS A 1 555 ? -18.642 -2.231 18.920 1.00 87.25 555 HIS A N 1
ATOM 4327 C CA . HIS A 1 555 ? -17.496 -2.594 19.772 1.00 87.25 555 HIS A CA 1
ATOM 4328 C C . HIS A 1 555 ? -17.407 -1.722 21.033 1.00 87.25 555 HIS A C 1
ATOM 4330 O O . HIS A 1 555 ? -17.208 -2.244 22.129 1.00 87.25 555 HIS A O 1
ATOM 4336 N N . ALA A 1 556 ? -17.702 -0.423 20.920 1.00 83.75 556 ALA A N 1
ATOM 4337 C CA . ALA A 1 556 ? -17.761 0.509 22.048 1.00 83.75 556 ALA A CA 1
ATOM 4338 C C . ALA A 1 556 ? -18.709 0.066 23.190 1.00 83.75 556 ALA A C 1
ATOM 4340 O O . ALA A 1 556 ? -18.521 0.457 24.342 1.00 83.75 556 ALA A O 1
ATOM 4341 N N . CYS A 1 557 ? -19.713 -0.777 22.909 1.00 85.94 557 CYS A N 1
ATOM 4342 C CA . CYS A 1 557 ? -20.618 -1.325 23.923 1.00 85.94 557 CYS A CA 1
ATOM 4343 C C . CYS A 1 557 ? -19.968 -2.422 24.795 1.00 85.94 557 CYS A C 1
ATOM 4345 O O . CYS A 1 557 ? -20.454 -2.678 25.899 1.00 85.94 557 CYS A O 1
ATOM 4347 N N . LEU A 1 558 ? -18.872 -3.046 24.345 1.00 87.81 558 LEU A N 1
ATOM 4348 C CA . LEU A 1 558 ? -18.119 -4.057 25.102 1.00 87.81 558 LEU A CA 1
ATOM 4349 C C . LEU A 1 558 ? -17.408 -3.450 26.322 1.00 87.81 558 LEU A C 1
ATOM 4351 O O . LEU A 1 558 ? -17.310 -4.093 27.366 1.00 87.81 558 LEU A O 1
ATOM 4355 N N . PHE A 1 559 ? -16.979 -2.192 26.220 1.00 84.19 559 PHE A N 1
ATOM 4356 C CA . PHE A 1 559 ? -16.267 -1.443 27.266 1.00 84.19 559 PHE A CA 1
ATOM 4357 C C . PHE A 1 559 ? -17.200 -0.731 28.262 1.00 84.19 559 PHE A C 1
ATOM 4359 O O . PHE A 1 559 ? -16.743 -0.002 29.143 1.00 84.19 559 PHE A O 1
ATOM 4366 N N . LEU A 1 560 ? -18.517 -0.925 28.127 1.00 78.81 560 LEU A N 1
ATOM 4367 C CA . LEU A 1 560 ? -19.550 -0.334 28.978 1.00 78.81 560 LEU A CA 1
ATOM 4368 C C . LEU A 1 560 ? -20.287 -1.416 29.792 1.00 78.81 560 LEU A C 1
ATOM 4370 O O . LEU A 1 560 ? -20.347 -2.574 29.365 1.00 78.81 560 LEU A O 1
ATOM 4374 N N . PRO A 1 561 ? -20.896 -1.066 30.945 1.00 75.31 561 PRO A N 1
ATOM 4375 C CA . PRO A 1 561 ? -21.710 -1.994 31.725 1.00 75.31 561 PRO A CA 1
ATOM 4376 C C . PRO A 1 561 ? -22.817 -2.638 30.882 1.00 75.31 561 PRO A C 1
ATOM 4378 O O . PRO A 1 561 ? -23.736 -1.958 30.416 1.00 75.31 561 PRO A O 1
ATOM 4381 N N . LYS A 1 562 ? -22.727 -3.962 30.686 1.00 83.69 562 LYS A N 1
ATOM 4382 C CA . LYS A 1 562 ? -23.630 -4.715 29.802 1.00 83.69 562 LYS A CA 1
ATOM 4383 C C . LYS A 1 562 ? -25.107 -4.465 30.167 1.00 83.69 562 LYS A C 1
ATOM 4385 O O . LYS A 1 562 ? -25.484 -4.725 31.316 1.00 83.69 562 LYS A O 1
ATOM 4390 N N . PRO A 1 563 ? -25.965 -4.033 29.222 1.00 81.44 563 PRO A N 1
ATOM 4391 C CA . PRO A 1 563 ? -27.388 -3.826 29.482 1.00 81.44 563 PRO A CA 1
ATOM 4392 C C . PRO A 1 563 ? -28.060 -5.098 30.010 1.00 81.44 563 PRO A C 1
ATOM 4394 O O . PRO A 1 563 ? -27.887 -6.163 29.426 1.00 81.44 563 PRO A O 1
ATOM 4397 N N . LYS A 1 564 ? -28.876 -5.001 31.073 1.00 78.38 564 LYS A N 1
ATOM 4398 C CA . LYS A 1 564 ? -29.570 -6.176 31.655 1.00 78.38 564 LYS A CA 1
ATOM 4399 C C . LYS A 1 564 ? -30.594 -6.828 30.700 1.00 78.38 564 LYS A C 1
ATOM 4401 O O . LYS A 1 564 ? -30.959 -7.975 30.920 1.00 78.38 564 LYS A O 1
ATOM 4406 N N . ALA A 1 565 ? -31.027 -6.113 29.656 1.00 81.81 565 ALA A N 1
ATOM 4407 C CA . ALA A 1 565 ? -31.905 -6.619 28.592 1.00 81.81 565 ALA A CA 1
ATOM 4408 C C . ALA A 1 565 ? -31.215 -7.680 27.715 1.00 81.81 565 ALA A C 1
ATOM 4410 O O . ALA A 1 565 ? -31.795 -8.709 27.371 1.00 81.81 565 ALA A O 1
ATOM 4411 N N . ILE A 1 566 ? -29.937 -7.449 27.406 1.00 87.12 566 ILE A N 1
ATOM 4412 C CA . ILE A 1 566 ? -29.075 -8.435 26.765 1.00 87.12 566 ILE A CA 1
ATOM 4413 C C . ILE A 1 566 ? -28.672 -9.413 27.872 1.00 87.12 566 ILE A C 1
ATOM 4415 O O . ILE A 1 566 ? -27.994 -9.027 28.828 1.00 87.12 566 ILE A O 1
ATOM 4419 N N . ARG A 1 567 ? -29.093 -10.680 27.786 1.00 85.00 567 ARG A N 1
ATOM 4420 C CA . ARG A 1 567 ? -28.685 -11.729 28.744 1.00 85.00 567 ARG A CA 1
ATOM 4421 C C . ARG A 1 567 ? -27.187 -12.046 28.599 1.00 85.00 567 ARG A C 1
ATOM 4423 O O . ARG A 1 567 ? -26.465 -11.354 27.879 1.00 85.00 567 ARG A O 1
ATOM 4430 N N . ARG A 1 568 ? -26.650 -12.994 29.370 1.00 82.88 568 ARG A N 1
ATOM 4431 C CA . ARG A 1 568 ? -25.304 -13.519 29.078 1.00 82.88 568 ARG A CA 1
ATOM 4432 C C . ARG A 1 568 ? -25.321 -14.115 27.653 1.00 82.88 568 ARG A C 1
ATOM 4434 O O . ARG A 1 568 ? -26.330 -14.747 27.346 1.00 82.88 568 ARG A O 1
ATOM 4441 N N . PRO A 1 569 ? -24.312 -13.902 26.786 1.00 89.00 569 PRO A N 1
ATOM 4442 C CA . PRO A 1 569 ? -24.341 -14.480 25.445 1.00 89.00 569 PRO A CA 1
ATOM 4443 C C . PRO A 1 569 ? -24.093 -15.996 25.467 1.00 89.00 569 PRO A C 1
ATOM 4445 O O . PRO A 1 569 ? -23.395 -16.484 26.355 1.00 89.00 569 PRO A O 1
ATOM 4448 N N . SER A 1 570 ? -24.613 -16.726 24.476 1.00 88.00 570 SER A N 1
ATOM 4449 C CA . SER A 1 570 ? -24.166 -18.096 24.153 1.00 88.00 570 SER A CA 1
ATOM 4450 C C . SER A 1 570 ? -22.887 -18.082 23.316 1.00 88.00 570 SER A C 1
ATOM 4452 O O . SER A 1 570 ? -21.971 -18.851 23.577 1.00 88.00 570 SER A O 1
ATOM 4454 N N . PHE A 1 571 ? -22.809 -17.158 22.358 1.00 91.25 571 PHE A N 1
ATOM 4455 C CA . PHE A 1 571 ? -21.614 -16.816 21.592 1.00 91.25 571 PHE A CA 1
ATOM 4456 C C . PHE A 1 571 ? -21.501 -15.294 21.464 1.00 91.25 571 PHE A C 1
ATOM 4458 O O . PHE A 1 571 ? -22.509 -14.591 21.331 1.00 91.25 571 PHE A O 1
ATOM 4465 N N . LEU A 1 572 ? -20.265 -14.800 21.463 1.00 93.00 572 LEU A N 1
ATOM 4466 C CA . LEU A 1 572 ? -19.907 -13.422 21.152 1.00 93.00 572 LEU A CA 1
ATOM 4467 C C . LEU A 1 572 ? -19.028 -13.408 19.891 1.00 93.00 572 LEU A C 1
ATOM 4469 O O . LEU A 1 572 ? -17.913 -13.919 19.900 1.00 93.00 572 LEU A O 1
ATOM 4473 N N . ILE A 1 573 ? -19.526 -12.829 18.801 1.00 94.06 573 ILE A N 1
ATOM 4474 C CA . ILE A 1 573 ? -18.796 -12.691 17.534 1.00 94.06 573 ILE A CA 1
ATOM 4475 C C . ILE A 1 573 ? -18.301 -11.246 17.419 1.00 94.06 573 ILE A C 1
ATOM 4477 O O . ILE A 1 573 ? -19.104 -10.324 17.547 1.00 94.06 573 ILE A O 1
ATOM 4481 N N . LEU A 1 574 ? -17.010 -11.032 17.166 1.00 92.38 574 LEU A N 1
ATOM 4482 C CA . LEU A 1 574 ? -16.420 -9.729 16.831 1.00 92.38 574 LEU A CA 1
ATOM 4483 C C . LEU A 1 574 ? -15.959 -9.760 15.367 1.00 92.38 574 LEU A C 1
ATOM 4485 O O . LEU A 1 574 ? -15.151 -10.615 15.008 1.00 92.38 574 LEU A O 1
ATOM 4489 N N . ASP A 1 575 ? -16.440 -8.832 14.542 1.00 89.00 575 ASP A N 1
ATOM 4490 C CA . ASP A 1 575 ? -16.044 -8.690 13.131 1.00 89.00 575 ASP A CA 1
ATOM 4491 C C . ASP A 1 575 ? -15.276 -7.375 12.913 1.00 89.00 575 ASP A C 1
ATOM 4493 O O . ASP A 1 575 ? -15.789 -6.321 13.273 1.00 89.00 575 ASP A O 1
ATOM 4497 N N . GLU A 1 576 ? -14.072 -7.442 12.327 1.00 82.06 576 GLU A N 1
ATOM 4498 C CA . GLU A 1 576 ? -13.106 -6.333 12.142 1.00 82.06 576 GLU A CA 1
ATOM 4499 C C . GLU A 1 576 ? -12.692 -5.643 13.465 1.00 82.06 576 GLU A C 1
ATOM 4501 O O . GLU A 1 576 ? -13.073 -4.505 13.730 1.00 82.06 576 GLU A O 1
ATOM 4506 N N . VAL A 1 577 ? -11.891 -6.316 14.300 1.00 79.75 577 VAL A N 1
ATOM 4507 C CA . VAL A 1 577 ? -11.646 -5.960 15.712 1.00 79.75 577 VAL A CA 1
ATOM 4508 C C . VAL A 1 577 ? -10.938 -4.601 15.862 1.00 79.75 577 VAL A C 1
ATOM 4510 O O . VAL A 1 577 ? -9.731 -4.488 15.650 1.00 79.75 577 VAL A O 1
ATOM 4513 N N . THR A 1 578 ? -11.661 -3.568 16.311 1.00 74.94 578 THR A N 1
ATOM 4514 C CA . THR A 1 578 ? -11.078 -2.256 16.678 1.00 74.94 578 THR A CA 1
ATOM 4515 C C . THR A 1 578 ? -11.034 -2.030 18.192 1.00 74.94 578 THR A C 1
ATOM 4517 O O . THR A 1 578 ? -11.726 -2.693 18.966 1.00 74.94 578 THR A O 1
ATOM 4520 N N . LEU A 1 579 ? -10.223 -1.055 18.622 1.00 72.12 579 LEU A N 1
ATOM 4521 C CA . LEU A 1 579 ? -10.150 -0.593 20.017 1.00 72.12 579 LEU A CA 1
ATOM 4522 C C . LEU A 1 579 ? -11.055 0.626 20.292 1.00 72.12 579 LEU A C 1
ATOM 4524 O O . LEU A 1 579 ? -10.860 1.351 21.272 1.00 72.12 579 LEU A O 1
ATOM 4528 N N . ASP A 1 580 ? -12.042 0.874 19.427 1.00 69.06 580 ASP A N 1
ATOM 4529 C CA . ASP A 1 580 ? -12.856 2.089 19.466 1.00 69.06 580 ASP A CA 1
ATOM 4530 C C . ASP A 1 580 ? -13.717 2.136 20.740 1.00 69.06 580 ASP A C 1
ATOM 4532 O O . ASP A 1 580 ? -14.572 1.282 20.991 1.00 69.06 580 ASP A O 1
ATOM 4536 N N . GLY A 1 581 ? -13.478 3.153 21.574 1.00 73.62 581 GLY A N 1
ATOM 4537 C CA . GLY A 1 581 ? -14.115 3.316 22.886 1.00 73.62 581 GLY A CA 1
ATOM 4538 C C . GLY A 1 581 ? -13.432 2.583 24.052 1.00 73.62 581 GLY A C 1
ATOM 4539 O O . GLY A 1 581 ? -13.900 2.729 25.189 1.00 73.62 581 GLY A O 1
ATOM 4540 N N . ALA A 1 582 ? -12.340 1.846 23.799 1.00 85.06 582 ALA A N 1
ATOM 4541 C CA . ALA A 1 582 ? -11.487 1.255 24.833 1.00 85.06 582 ALA A CA 1
ATOM 4542 C C . ALA A 1 582 ? -10.537 2.296 25.442 1.00 85.06 582 ALA A C 1
ATOM 4544 O O . ALA A 1 582 ? -10.486 2.454 26.662 1.00 85.06 582 ALA A O 1
ATOM 4545 N N . ILE A 1 583 ? -9.802 3.018 24.590 1.00 87.56 583 ILE A N 1
ATOM 4546 C CA . ILE A 1 583 ? -8.871 4.076 25.000 1.00 87.56 583 ILE A CA 1
ATOM 4547 C C . ILE A 1 583 ? -9.647 5.347 25.362 1.00 87.56 583 ILE A C 1
ATOM 4549 O O . ILE A 1 583 ? -10.655 5.677 24.735 1.00 87.56 583 ILE A O 1
ATOM 4553 N N . THR A 1 584 ? -9.182 6.069 26.381 1.00 85.12 584 THR A N 1
ATOM 4554 C CA . THR A 1 584 ? -9.799 7.314 26.860 1.00 85.12 584 THR A CA 1
ATOM 4555 C C . THR A 1 584 ? -8.759 8.378 27.198 1.00 85.12 584 THR A C 1
ATOM 4557 O O . THR A 1 584 ? -7.679 8.047 27.682 1.00 85.12 584 THR A O 1
ATOM 4560 N N . GLY A 1 585 ? -9.117 9.656 27.027 1.00 79.81 585 GLY A N 1
ATOM 4561 C CA . GLY A 1 585 ? -8.357 10.802 27.551 1.00 79.81 585 GLY A CA 1
ATOM 4562 C C . GLY A 1 585 ? -7.176 11.278 26.698 1.00 79.81 585 GLY A C 1
ATOM 4563 O O . GLY A 1 585 ? -6.428 12.144 27.138 1.00 79.81 585 GLY A O 1
ATOM 4564 N N . THR A 1 586 ? -6.996 10.737 25.492 1.00 80.56 586 THR A N 1
ATOM 4565 C CA . THR A 1 586 ? -5.876 11.071 24.596 1.00 80.56 586 THR A CA 1
ATOM 4566 C C . THR A 1 586 ? -6.067 12.384 23.825 1.00 80.56 586 THR A C 1
ATOM 4568 O O . THR A 1 586 ? -5.083 13.060 23.551 1.00 80.56 586 THR A O 1
ATOM 4571 N N . SER A 1 587 ? -7.305 12.787 23.519 1.00 76.44 587 SER A N 1
ATOM 4572 C CA . SER A 1 587 ? -7.632 14.075 22.875 1.00 76.44 587 SER A CA 1
ATOM 4573 C C . SER A 1 587 ? -7.275 15.286 23.742 1.00 76.44 587 SER A C 1
ATOM 4575 O O . SER A 1 587 ? -7.474 15.238 24.954 1.00 76.44 587 SER A O 1
ATOM 4577 N N . ASP A 1 588 ? -6.917 16.418 23.139 1.00 66.31 588 ASP A N 1
ATOM 4578 C CA . ASP A 1 588 ? -6.546 17.625 23.896 1.00 66.31 588 ASP A CA 1
ATOM 4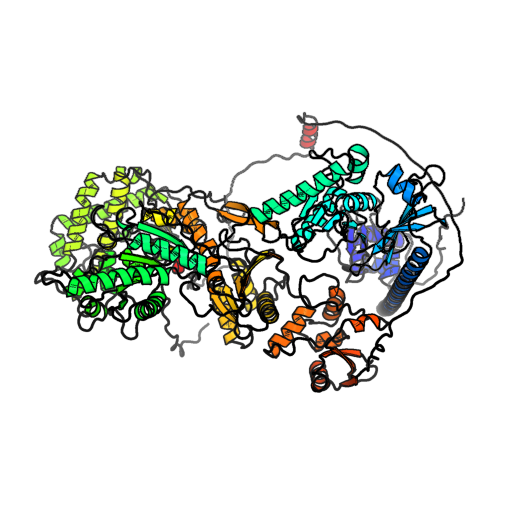579 C C . ASP A 1 588 ? -7.719 18.299 24.634 1.00 66.31 588 ASP A C 1
ATOM 4581 O O . ASP A 1 588 ? -7.533 18.870 25.704 1.00 66.31 588 ASP A O 1
ATOM 4585 N N . ALA A 1 589 ? -8.964 18.056 24.211 1.00 64.56 589 ALA A N 1
ATOM 4586 C CA . ALA A 1 589 ? -10.161 18.365 25.008 1.00 64.56 589 ALA A CA 1
ATOM 4587 C C . ALA A 1 589 ? -10.238 17.608 26.364 1.00 64.56 589 ALA A C 1
ATOM 4589 O O . ALA A 1 589 ? -11.148 17.844 27.159 1.00 64.56 589 ALA A O 1
ATOM 4590 N N . ALA A 1 590 ? -9.309 16.683 26.639 1.00 74.75 590 ALA A N 1
ATOM 4591 C CA . ALA A 1 590 ? -9.147 16.025 27.935 1.00 74.75 590 ALA A CA 1
ATOM 4592 C C . ALA A 1 590 ? -8.130 16.719 28.864 1.00 74.75 590 ALA A C 1
ATOM 4594 O O . ALA A 1 590 ? -7.991 16.279 30.008 1.00 74.75 590 ALA A O 1
ATOM 4595 N N . HIS A 1 591 ? -7.441 17.782 28.424 1.00 85.81 591 HIS A N 1
ATOM 4596 C CA . HIS A 1 591 ? -6.637 18.626 29.315 1.00 85.81 591 HIS A CA 1
ATOM 4597 C C . HIS A 1 591 ? -7.554 19.311 30.327 1.00 85.81 591 HIS A C 1
ATOM 4599 O O . HIS A 1 591 ? -8.554 19.926 29.955 1.00 85.81 591 HIS A O 1
ATOM 4605 N N . ARG A 1 592 ? -7.216 19.254 31.615 1.00 88.31 592 ARG A N 1
ATOM 4606 C CA . ARG A 1 592 ? -7.966 19.960 32.662 1.00 88.31 592 ARG A CA 1
ATOM 4607 C C . ARG A 1 592 ? -7.000 20.686 33.582 1.00 88.31 592 ARG A C 1
ATOM 4609 O O . ARG A 1 592 ? -5.976 20.126 33.955 1.00 88.31 592 ARG A O 1
ATOM 4616 N N . SER A 1 593 ? -7.337 21.909 33.994 1.00 90.56 593 SER A N 1
ATOM 4617 C CA . SER A 1 593 ? -6.609 22.582 35.079 1.00 90.56 593 SER A CA 1
ATOM 4618 C C . SER A 1 593 ? -6.598 21.689 36.323 1.00 90.56 593 SER A C 1
ATOM 4620 O O . SER A 1 593 ? -7.625 21.081 36.650 1.00 90.56 593 SER A O 1
ATOM 4622 N N . VAL A 1 594 ? -5.471 21.620 37.032 1.00 90.69 594 VAL A N 1
ATOM 4623 C CA . VAL A 1 594 ? -5.329 20.860 38.288 1.00 90.69 594 VAL A CA 1
ATOM 4624 C C . VAL A 1 594 ? -6.372 21.292 39.330 1.00 90.69 594 VAL A C 1
ATOM 4626 O O . VAL A 1 594 ? -6.953 20.441 40.004 1.00 90.69 594 VAL A O 1
ATOM 4629 N N . ASN A 1 595 ? -6.769 22.569 39.340 1.00 89.19 595 ASN A N 1
ATOM 4630 C CA . ASN A 1 595 ? -7.864 23.086 40.173 1.00 89.19 595 ASN A CA 1
ATOM 4631 C C . ASN A 1 595 ? -9.228 22.407 39.928 1.00 89.19 595 ASN A C 1
ATOM 4633 O O . ASN A 1 595 ? -10.099 22.456 40.790 1.00 89.19 595 ASN A O 1
ATOM 4637 N N . SER A 1 596 ? -9.428 21.711 38.802 1.00 87.06 596 SER A N 1
ATOM 4638 C CA . SER A 1 596 ? -10.638 20.907 38.558 1.00 87.06 596 SER A CA 1
ATOM 4639 C C . SER A 1 596 ? -10.725 19.627 39.407 1.00 87.06 596 SER A C 1
ATOM 4641 O O . SER A 1 596 ? -11.766 18.966 39.402 1.00 87.06 596 SER A O 1
ATOM 4643 N N . ILE A 1 597 ? -9.654 19.241 40.109 1.00 87.94 597 ILE A N 1
ATOM 4644 C CA . ILE A 1 597 ? -9.662 18.141 41.087 1.00 87.94 597 ILE A CA 1
ATOM 4645 C C . ILE A 1 597 ? -10.333 18.597 42.392 1.00 87.94 597 ILE A C 1
ATOM 4647 O O . ILE A 1 597 ? -10.971 17.789 43.068 1.00 87.94 597 ILE A O 1
ATOM 4651 N N . LEU A 1 598 ? -10.232 19.889 42.728 1.00 85.88 598 LEU A N 1
ATOM 4652 C CA . LEU A 1 598 ? -10.866 20.468 43.909 1.00 85.88 598 LEU A CA 1
ATOM 4653 C C . LEU A 1 598 ? -12.393 20.388 43.810 1.00 85.88 598 LEU A C 1
ATOM 4655 O O . LEU A 1 598 ? -12.990 20.517 42.736 1.00 85.88 598 LEU A O 1
ATOM 4659 N N . LEU A 1 599 ? -13.037 20.215 44.963 1.00 77.25 599 LEU A N 1
ATOM 4660 C CA . LEU A 1 599 ? -14.487 20.312 45.056 1.00 77.25 599 LEU A CA 1
ATOM 4661 C C . LEU A 1 599 ? -14.919 21.780 44.913 1.00 77.25 599 LEU A C 1
ATOM 4663 O O . LEU A 1 599 ? -14.329 22.641 45.570 1.00 77.25 599 LEU A O 1
ATOM 4667 N N . PRO A 1 600 ? -15.964 22.086 44.118 1.00 63.84 600 PRO A N 1
ATOM 4668 C CA . PRO A 1 600 ? -16.585 23.409 44.098 1.00 63.84 600 PRO A CA 1
ATOM 4669 C C . PRO A 1 600 ? -16.993 23.811 45.521 1.00 63.84 600 PRO A C 1
ATOM 4671 O O . PRO A 1 600 ? -17.873 23.194 46.120 1.00 63.84 600 PRO A O 1
ATOM 4674 N N . THR A 1 601 ? -16.270 24.774 46.099 1.00 57.25 601 THR A N 1
ATOM 4675 C CA . THR A 1 601 ? -16.174 24.878 47.563 1.00 57.25 601 THR A CA 1
ATOM 4676 C C . THR A 1 601 ? -17.510 25.187 48.244 1.00 57.25 601 THR A C 1
ATOM 4678 O O . THR A 1 601 ? -18.152 26.201 47.977 1.00 57.25 601 THR A O 1
ATOM 4681 N N . THR A 1 602 ? -17.876 24.381 49.243 1.00 49.34 602 THR A N 1
ATOM 4682 C CA . THR A 1 602 ? -19.011 24.648 50.153 1.00 49.34 602 THR A CA 1
ATOM 4683 C C . THR A 1 602 ? -18.820 25.909 51.011 1.00 49.34 602 THR A C 1
ATOM 4685 O O . THR A 1 602 ? -19.781 26.424 51.595 1.00 49.34 602 THR A O 1
ATOM 4688 N N . LYS A 1 603 ? -17.584 26.433 51.036 1.00 47.16 603 LYS A N 1
ATOM 4689 C CA . LYS A 1 603 ? -17.158 27.695 51.658 1.00 47.16 603 LYS A CA 1
ATOM 4690 C C . LYS A 1 603 ? -17.556 28.941 50.848 1.00 47.16 603 LYS A C 1
ATOM 4692 O O . LYS A 1 603 ? -17.709 30.002 51.448 1.00 47.16 603 LYS A O 1
ATOM 4697 N N . GLN A 1 604 ? -17.786 28.849 49.531 1.00 49.69 604 GLN A N 1
ATOM 4698 C CA . GLN A 1 604 ? -18.417 29.949 48.785 1.00 49.69 604 GLN A CA 1
ATOM 4699 C C . GLN A 1 604 ? -19.888 30.096 49.192 1.00 49.69 604 GLN A C 1
ATOM 4701 O O . GLN A 1 604 ? -20.561 29.111 49.489 1.00 49.69 604 GLN A O 1
ATOM 4706 N N . GLN A 1 605 ? -20.400 31.333 49.214 1.00 45.75 605 GLN A N 1
ATOM 4707 C CA . GLN A 1 605 ? -21.683 31.666 49.854 1.00 45.75 605 GLN A CA 1
ATOM 4708 C C . GLN A 1 605 ? -22.913 30.953 49.256 1.00 45.75 605 GLN A C 1
ATOM 4710 O O . GLN A 1 605 ? -23.884 30.757 49.987 1.00 45.75 605 GLN A O 1
ATOM 4715 N N . ASN A 1 606 ? -22.833 30.488 48.005 1.00 46.03 606 ASN A N 1
ATOM 4716 C CA . ASN A 1 606 ? -23.974 30.045 47.194 1.00 46.03 606 ASN A CA 1
ATOM 4717 C C . ASN A 1 606 ? -24.109 28.514 47.034 1.00 46.03 606 ASN A C 1
ATOM 4719 O O . ASN A 1 606 ? -24.895 28.062 46.205 1.00 46.03 606 ASN A O 1
ATOM 4723 N N . ALA A 1 607 ? -23.351 27.699 47.776 1.00 49.84 607 ALA A N 1
ATOM 4724 C CA . ALA A 1 607 ? -23.522 26.243 47.734 1.00 49.84 607 ALA A CA 1
ATOM 4725 C C . ALA A 1 607 ? -24.901 25.829 48.310 1.00 49.84 607 ALA A C 1
ATOM 4727 O O . ALA A 1 607 ? -25.269 26.360 49.364 1.00 49.84 607 ALA A O 1
ATOM 4728 N N . PRO A 1 608 ? -25.650 24.889 47.686 1.00 55.03 608 PRO A N 1
ATOM 4729 C CA . PRO A 1 608 ? -26.971 24.481 48.166 1.00 55.03 608 PRO A CA 1
ATOM 4730 C C . PRO A 1 608 ? -26.959 24.005 49.623 1.00 55.03 608 PRO A C 1
ATOM 4732 O O . PRO A 1 608 ? -26.069 23.267 50.051 1.00 55.03 608 PRO A O 1
ATOM 4735 N N . GLU A 1 609 ? -27.967 24.418 50.389 1.00 55.44 609 GLU A N 1
ATOM 4736 C CA . GLU A 1 609 ? -28.011 24.208 51.841 1.00 55.44 609 GLU A CA 1
ATOM 4737 C C . GLU A 1 609 ? -28.045 22.718 52.231 1.00 55.44 609 GLU A C 1
ATOM 4739 O O . GLU A 1 609 ? -27.413 22.311 53.202 1.00 55.44 609 GLU A O 1
ATOM 4744 N N . ASP A 1 610 ? -28.680 21.865 51.422 1.00 57.91 610 ASP A N 1
ATOM 4745 C CA . ASP A 1 610 ? -28.684 20.409 51.613 1.00 57.91 610 ASP A CA 1
ATOM 4746 C C . ASP A 1 610 ? -27.306 19.768 51.372 1.00 57.91 610 ASP A C 1
ATOM 4748 O O . ASP A 1 610 ? -26.951 18.782 52.023 1.00 57.91 610 ASP A O 1
ATOM 4752 N N . VAL A 1 611 ? -26.505 20.347 50.470 1.00 55.34 611 VAL A N 1
ATOM 4753 C CA . VAL A 1 611 ? -25.114 19.938 50.240 1.00 55.34 611 VAL A CA 1
ATOM 4754 C C . VAL A 1 611 ? -24.250 20.393 51.415 1.00 55.34 611 VAL A C 1
ATOM 4756 O O . VAL A 1 611 ? -23.465 19.598 51.925 1.00 55.34 611 VAL A O 1
ATOM 4759 N N . ARG A 1 612 ? -24.437 21.625 51.911 1.00 56.12 612 ARG A N 1
ATOM 4760 C CA . ARG A 1 612 ? -23.726 22.157 53.089 1.00 56.12 612 ARG A CA 1
ATOM 4761 C C . ARG A 1 612 ? -24.003 21.379 54.371 1.00 56.12 612 ARG A C 1
ATOM 4763 O O . ARG A 1 612 ? -23.058 21.023 55.069 1.00 56.12 612 ARG A O 1
ATOM 4770 N N . GLN A 1 613 ? -25.265 21.071 54.668 1.00 58.19 613 GLN A N 1
ATOM 4771 C CA . GLN A 1 613 ? -25.620 20.317 55.873 1.00 58.19 613 GLN A CA 1
ATOM 4772 C C . GLN A 1 613 ? -25.051 18.892 55.839 1.00 58.19 613 GLN A C 1
ATOM 4774 O O . GLN A 1 613 ? -24.550 18.412 56.854 1.00 58.19 613 GLN A O 1
ATOM 4779 N N . LYS A 1 614 ? -25.013 18.244 54.664 1.00 55.69 614 LYS A N 1
ATOM 4780 C CA . LYS A 1 614 ? -24.319 16.955 54.490 1.00 55.69 614 LYS A CA 1
ATOM 4781 C C . LYS A 1 614 ? -22.791 17.079 54.561 1.00 55.69 614 LYS A C 1
ATOM 4783 O O . LYS A 1 614 ? -22.143 16.157 55.044 1.00 55.69 614 LYS A O 1
ATOM 4788 N N . PHE A 1 615 ? -22.215 18.215 54.159 1.00 49.47 615 PHE A N 1
ATOM 4789 C CA . PHE A 1 615 ? -20.771 18.491 54.245 1.00 49.47 615 PHE A CA 1
ATOM 4790 C C . PHE A 1 615 ? -20.248 18.608 55.686 1.00 49.47 615 PHE A C 1
ATOM 4792 O O . PHE A 1 615 ? -19.065 18.396 55.930 1.00 49.47 615 PHE A O 1
ATOM 4799 N N . MET A 1 616 ? -21.122 18.914 56.651 1.00 49.09 616 MET A N 1
ATOM 4800 C CA . MET A 1 616 ? -20.787 18.916 58.084 1.00 49.09 616 MET A CA 1
ATOM 4801 C C . MET A 1 616 ? -20.687 17.492 58.672 1.00 49.09 616 MET A C 1
ATOM 4803 O O . MET A 1 616 ? -20.266 17.322 59.816 1.00 49.09 616 MET A O 1
ATOM 4807 N N . GLY A 1 617 ? -21.031 16.458 57.892 1.00 54.50 617 GLY A N 1
ATOM 4808 C CA . GLY A 1 617 ? -20.653 15.074 58.160 1.00 54.50 617 GLY A CA 1
ATOM 4809 C C . GLY A 1 617 ? -19.193 14.817 57.766 1.00 54.50 617 GLY A C 1
ATOM 4810 O O . GLY A 1 617 ? -18.810 15.032 56.617 1.00 54.50 617 GLY A O 1
ATOM 4811 N N . PHE A 1 618 ? -18.408 14.322 58.728 1.00 52.03 618 PHE A N 1
ATOM 4812 C CA . PHE A 1 618 ? -16.948 14.109 58.700 1.00 52.03 618 PHE A CA 1
ATOM 4813 C C . PHE A 1 618 ? -16.357 13.690 57.333 1.00 52.03 618 PHE A C 1
ATOM 4815 O O . PHE A 1 618 ? -15.388 14.287 56.861 1.00 52.03 618 PHE A O 1
ATOM 4822 N N . THR A 1 619 ? -16.999 12.732 56.660 1.00 58.78 619 THR A N 1
ATOM 4823 C CA . THR A 1 619 ? -16.548 12.075 55.422 1.00 58.78 619 THR A CA 1
ATOM 4824 C C . THR A 1 619 ? -16.253 13.032 54.259 1.00 58.78 619 THR A C 1
ATOM 4826 O O . THR A 1 619 ? -15.331 12.796 53.483 1.00 58.78 619 THR A O 1
ATOM 4829 N N . LEU A 1 620 ? -17.008 14.129 54.102 1.00 65.69 620 LEU A N 1
ATOM 4830 C CA . LEU A 1 620 ? -16.805 15.051 52.972 1.00 65.69 620 LEU A CA 1
ATOM 4831 C C . LEU A 1 620 ? -15.583 15.966 53.154 1.00 65.69 620 LEU A C 1
ATOM 4833 O O . LEU A 1 620 ? -14.946 16.333 52.165 1.00 65.69 620 LEU A O 1
ATOM 4837 N N . ALA A 1 621 ? -15.207 16.277 54.397 1.00 71.81 621 ALA A N 1
ATOM 4838 C CA . ALA A 1 621 ? -14.002 17.049 54.696 1.00 71.81 621 ALA A CA 1
ATOM 4839 C C . ALA A 1 621 ? -12.722 16.227 54.460 1.00 71.81 621 ALA A C 1
ATOM 4841 O O . ALA A 1 621 ? -11.722 16.756 53.975 1.00 71.81 621 ALA A O 1
ATOM 4842 N N . GLU A 1 622 ? -12.746 14.921 54.739 1.00 78.00 622 GLU A N 1
ATOM 4843 C CA . GLU A 1 622 ? -11.639 14.009 54.413 1.00 78.00 622 GLU A CA 1
ATOM 4844 C C . GLU A 1 622 ? -11.425 13.918 52.896 1.00 78.00 622 GLU A C 1
ATOM 4846 O O . GLU A 1 622 ? -10.294 14.013 52.415 1.00 78.00 622 GLU A O 1
ATOM 4851 N N . VAL A 1 623 ? -12.513 13.857 52.127 1.00 81.44 623 VAL A N 1
ATOM 4852 C CA . VAL A 1 623 ? -12.485 13.873 50.660 1.00 81.44 623 VAL A CA 1
ATOM 4853 C C . VAL A 1 623 ? -11.995 15.224 50.096 1.00 81.44 623 VAL A C 1
ATOM 4855 O O . VAL A 1 623 ? -11.184 15.223 49.167 1.00 81.44 623 VAL A O 1
ATOM 4858 N N . GLU A 1 624 ? -12.379 16.373 50.678 1.00 82.06 624 GLU A N 1
ATOM 4859 C CA . GLU A 1 624 ? -11.812 17.699 50.330 1.00 82.06 624 GLU A CA 1
ATOM 4860 C C . GLU A 1 624 ? -10.293 17.754 50.608 1.00 82.06 624 GLU A C 1
ATOM 4862 O O . GLU A 1 624 ? -9.512 18.221 49.770 1.00 82.06 624 GLU A O 1
ATOM 4867 N N . ASN A 1 625 ? -9.846 17.214 51.748 1.00 85.12 625 ASN A N 1
ATOM 4868 C CA . ASN A 1 625 ? -8.426 17.126 52.102 1.00 85.12 625 ASN A CA 1
ATOM 4869 C C . ASN A 1 625 ? -7.635 16.208 51.151 1.00 85.12 625 ASN A C 1
ATOM 4871 O O . ASN A 1 625 ? -6.498 16.525 50.798 1.00 85.12 625 ASN A O 1
ATOM 4875 N N . ARG A 1 626 ? -8.220 15.090 50.695 1.00 88.69 626 ARG A N 1
ATOM 4876 C CA . ARG A 1 626 ? -7.602 14.202 49.692 1.00 88.69 626 ARG A CA 1
ATOM 4877 C C . ARG A 1 626 ? -7.457 14.898 48.337 1.00 88.69 626 ARG A C 1
ATOM 4879 O O . ARG A 1 626 ? -6.378 14.824 47.754 1.00 88.69 626 ARG A O 1
ATOM 4886 N N . ALA A 1 627 ? -8.477 15.628 47.878 1.00 89.44 627 ALA A N 1
ATOM 4887 C CA . ALA A 1 627 ? -8.394 16.431 46.655 1.00 89.44 627 ALA A CA 1
ATOM 4888 C C . ALA A 1 627 ? -7.271 17.482 46.737 1.00 89.44 627 ALA A C 1
ATOM 4890 O O . ALA A 1 627 ? -6.409 17.529 45.861 1.00 89.44 627 ALA A O 1
ATOM 4891 N N . SER A 1 628 ? -7.226 18.253 47.830 1.00 90.44 628 SER A N 1
ATOM 4892 C CA . SER A 1 628 ? -6.180 19.257 48.076 1.00 90.44 628 SER A CA 1
ATOM 4893 C C . SER A 1 628 ? -4.767 18.651 48.121 1.00 90.44 628 SER A C 1
ATOM 4895 O O . SER A 1 628 ? -3.830 19.243 47.592 1.00 90.44 628 SER A O 1
ATOM 4897 N N . ARG A 1 629 ? -4.597 17.445 48.689 1.00 92.06 629 ARG A N 1
ATOM 4898 C CA . ARG A 1 629 ? -3.303 16.732 48.702 1.00 92.06 629 ARG A CA 1
ATOM 4899 C C . ARG A 1 629 ? -2.841 16.293 47.310 1.00 92.06 629 ARG A C 1
ATOM 4901 O O . ARG A 1 629 ? -1.644 16.334 47.055 1.00 92.06 629 ARG A O 1
ATOM 4908 N N . ILE A 1 630 ? -3.750 15.891 46.415 1.00 93.50 630 ILE A N 1
ATOM 4909 C CA . ILE A 1 630 ? -3.389 15.562 45.022 1.00 93.50 630 ILE A CA 1
ATOM 4910 C C . ILE A 1 630 ? -3.000 16.826 44.252 1.00 93.50 630 ILE A C 1
ATOM 4912 O O . ILE A 1 630 ? -2.024 16.796 43.510 1.00 93.50 630 ILE A O 1
ATOM 4916 N N . VAL A 1 631 ? -3.717 17.936 44.455 1.00 93.50 631 VAL A N 1
ATOM 4917 C CA . VAL A 1 631 ? -3.372 19.234 43.852 1.00 93.50 631 VAL A CA 1
ATOM 4918 C C . VAL A 1 631 ? -1.969 19.670 44.277 1.00 93.50 631 VAL A C 1
ATOM 4920 O O . VAL A 1 631 ? -1.106 19.797 43.416 1.00 93.50 631 VAL A O 1
ATOM 4923 N N . ALA A 1 632 ? -1.693 19.737 45.583 1.00 92.75 632 ALA A N 1
ATOM 4924 C CA . ALA A 1 632 ? -0.377 20.122 46.100 1.00 92.75 632 ALA A CA 1
ATOM 4925 C C . ALA A 1 632 ? 0.761 19.165 45.680 1.00 92.75 632 ALA A C 1
ATOM 4927 O O . ALA A 1 632 ? 1.904 19.589 45.522 1.00 92.75 632 ALA A O 1
ATOM 4928 N N . MET A 1 633 ? 0.465 17.873 45.484 1.00 94.69 633 MET A N 1
ATOM 4929 C CA . MET A 1 633 ? 1.417 16.892 44.946 1.00 94.69 633 MET A CA 1
ATOM 4930 C C . MET A 1 633 ? 1.750 17.173 43.471 1.00 94.69 633 MET A C 1
ATOM 4932 O O . MET A 1 633 ? 2.917 17.096 43.094 1.00 94.69 633 MET A O 1
ATOM 4936 N N . LEU A 1 634 ? 0.750 17.490 42.639 1.00 93.44 634 LEU A N 1
ATOM 4937 C CA . LEU A 1 634 ? 0.949 17.818 41.222 1.00 93.44 634 LEU A CA 1
ATOM 4938 C C . LEU A 1 634 ? 1.625 19.183 41.037 1.00 93.44 634 LEU A C 1
ATOM 4940 O O . LEU A 1 634 ? 2.483 19.312 40.172 1.00 93.44 634 LEU A O 1
ATOM 4944 N N . GLU A 1 635 ? 1.284 20.170 41.868 1.00 92.25 635 GLU A N 1
ATOM 4945 C CA . GLU A 1 635 ? 1.940 21.483 41.898 1.00 92.25 635 GLU A CA 1
ATOM 4946 C C . GLU A 1 635 ? 3.431 21.339 42.227 1.00 92.25 635 GLU A C 1
ATOM 4948 O O . GLU A 1 635 ? 4.266 21.776 41.438 1.00 92.25 635 GLU A O 1
ATOM 4953 N N . ARG A 1 636 ? 3.775 20.612 43.301 1.00 89.62 636 ARG A N 1
ATOM 4954 C CA . ARG A 1 636 ? 5.170 20.278 43.646 1.00 89.62 636 ARG A CA 1
ATOM 4955 C C . ARG A 1 636 ? 5.914 19.554 42.536 1.00 89.62 636 ARG A C 1
ATOM 4957 O O . ARG A 1 636 ? 7.058 19.876 42.242 1.00 89.62 636 ARG A O 1
ATOM 4964 N N . ALA A 1 637 ? 5.268 18.575 41.908 1.00 89.25 637 ALA A N 1
ATOM 4965 C CA . ALA A 1 637 ? 5.864 17.818 40.812 1.00 89.25 637 ALA A CA 1
ATOM 4966 C C . ALA A 1 637 ? 6.116 18.670 39.551 1.00 89.25 637 ALA A C 1
ATOM 4968 O O . ALA A 1 637 ? 6.840 18.230 38.659 1.00 89.25 637 ALA A O 1
ATOM 4969 N N . ALA A 1 638 ? 5.527 19.868 39.480 1.00 90.12 638 ALA A N 1
ATOM 4970 C CA . ALA A 1 638 ? 5.669 20.826 38.393 1.00 90.12 638 ALA A CA 1
ATOM 4971 C C . ALA A 1 638 ? 6.548 22.050 38.740 1.00 90.12 638 ALA A C 1
ATOM 4973 O O . ALA A 1 638 ? 6.756 22.887 37.861 1.00 90.12 638 ALA A O 1
ATOM 4974 N N . GLU A 1 639 ? 7.085 22.159 39.966 1.00 85.94 639 GLU A N 1
ATOM 4975 C CA . GLU A 1 639 ? 7.961 23.272 40.393 1.00 85.94 639 GLU A CA 1
ATOM 4976 C C . GLU A 1 639 ? 9.243 23.374 39.540 1.00 85.94 639 GLU A C 1
ATOM 4978 O O . GLU A 1 639 ? 9.685 24.476 39.222 1.00 85.94 639 GLU A O 1
ATOM 4983 N N . GLU A 1 640 ? 9.807 22.237 39.118 1.00 78.00 640 GLU A N 1
ATOM 4984 C CA . GLU A 1 640 ? 11.021 22.155 38.284 1.00 78.00 640 GLU A CA 1
ATOM 4985 C C . GLU A 1 640 ? 10.720 21.931 36.782 1.00 78.00 640 GLU A C 1
ATOM 4987 O O . GLU A 1 640 ? 11.622 21.637 35.998 1.00 78.00 640 GLU A O 1
ATOM 4992 N N . LEU A 1 641 ? 9.454 22.035 36.353 1.00 85.50 641 LEU A N 1
ATOM 4993 C CA . LEU A 1 641 ? 9.026 21.653 35.002 1.00 85.50 641 LEU A CA 1
ATOM 4994 C C . LEU A 1 641 ? 9.133 22.807 33.990 1.00 85.50 641 LEU A C 1
ATOM 4996 O O . LEU A 1 641 ? 8.414 23.803 34.081 1.00 85.50 641 LEU A O 1
ATOM 5000 N N . GLU A 1 642 ? 9.981 22.642 32.971 1.00 76.88 642 GLU A N 1
ATOM 5001 C CA . GLU A 1 642 ? 10.108 23.597 31.860 1.00 76.88 642 GLU A CA 1
ATOM 5002 C C . GLU A 1 642 ? 8.782 23.781 31.088 1.00 76.88 642 GLU A C 1
ATOM 5004 O O . GLU A 1 642 ? 8.046 22.822 30.835 1.00 76.88 642 GLU A O 1
ATOM 5009 N N . ARG A 1 643 ? 8.480 25.021 30.666 1.00 69.75 643 ARG A N 1
ATOM 5010 C CA . ARG A 1 643 ? 7.275 25.338 29.873 1.00 69.75 643 ARG A CA 1
ATOM 5011 C C . ARG A 1 643 ? 7.218 24.507 28.587 1.00 69.75 643 ARG A C 1
ATOM 5013 O O . ARG A 1 643 ? 8.214 24.386 27.881 1.00 69.75 643 ARG A O 1
ATOM 5020 N N . GLY A 1 644 ? 6.036 23.977 28.268 1.00 64.94 644 GLY A N 1
ATOM 5021 C CA . GLY A 1 644 ? 5.818 23.104 27.108 1.00 64.94 644 GLY A CA 1
ATOM 5022 C C . GLY A 1 644 ? 6.267 21.647 27.298 1.00 64.94 644 GLY A C 1
ATOM 5023 O O . GLY A 1 644 ? 5.904 20.795 26.486 1.00 64.94 644 GLY A O 1
ATOM 5024 N N . THR A 1 645 ? 6.989 21.315 28.373 1.00 78.00 645 THR A N 1
ATOM 5025 C CA . THR A 1 645 ? 7.350 19.927 28.691 1.00 78.00 645 THR A CA 1
ATOM 5026 C C . THR A 1 645 ? 6.204 19.235 29.427 1.00 78.00 645 THR A C 1
ATOM 5028 O O . THR A 1 645 ? 5.674 19.746 30.411 1.00 78.00 645 THR A O 1
ATOM 5031 N N . THR A 1 646 ? 5.825 18.040 28.962 1.00 83.88 646 THR A N 1
ATOM 5032 C CA . THR A 1 646 ? 4.875 17.162 29.664 1.00 83.88 646 THR A CA 1
ATOM 5033 C C . THR A 1 646 ? 5.627 16.162 30.533 1.00 83.88 646 THR A C 1
ATOM 5035 O O . THR A 1 646 ? 6.466 15.414 30.036 1.00 83.88 646 THR A O 1
ATOM 5038 N N . CYS A 1 647 ? 5.297 16.128 31.822 1.00 86.19 647 CYS A N 1
ATOM 5039 C CA . CYS A 1 647 ? 5.840 15.190 32.798 1.00 86.19 647 CYS A CA 1
ATOM 5040 C C . CYS A 1 647 ? 4.856 14.037 33.067 1.00 86.19 647 CYS A C 1
ATOM 5042 O O . CYS A 1 647 ? 3.642 14.200 32.927 1.00 86.19 647 CYS A O 1
ATOM 5044 N N . HIS A 1 648 ? 5.371 12.872 33.467 1.00 91.88 648 HIS A N 1
ATOM 5045 C CA . HIS A 1 648 ? 4.586 11.727 33.944 1.00 91.88 648 HIS A CA 1
ATOM 5046 C C . HIS A 1 648 ? 4.679 11.636 35.469 1.00 91.88 648 HIS A C 1
ATOM 5048 O O . HIS A 1 648 ? 5.750 11.848 36.037 1.00 91.88 648 HIS A O 1
ATOM 5054 N N . LEU A 1 649 ? 3.587 11.278 36.148 1.00 93.56 649 LEU A N 1
ATOM 5055 C CA . LEU A 1 649 ? 3.597 11.163 37.604 1.00 93.56 649 LEU A CA 1
ATOM 5056 C C . LEU A 1 649 ? 4.463 9.975 38.055 1.00 93.56 649 LEU A C 1
ATOM 5058 O O . LEU A 1 649 ? 4.109 8.811 37.843 1.00 93.56 649 LEU A O 1
ATOM 5062 N N . SER A 1 650 ? 5.598 10.277 38.690 1.00 94.12 650 SER A N 1
ATOM 5063 C CA . SER A 1 650 ? 6.511 9.261 39.220 1.00 94.12 650 SER A CA 1
ATOM 5064 C C . SER A 1 650 ? 5.954 8.595 40.479 1.00 94.12 650 SER A C 1
ATOM 5066 O O . SER A 1 650 ? 5.263 9.221 41.289 1.00 94.12 650 SER A O 1
ATOM 5068 N N . ARG A 1 651 ? 6.318 7.331 40.698 1.00 93.81 651 ARG A N 1
ATOM 5069 C CA . ARG A 1 651 ? 5.999 6.609 41.932 1.00 93.81 651 ARG A CA 1
ATOM 5070 C C . ARG A 1 651 ? 6.622 7.261 43.161 1.00 93.81 651 ARG A C 1
ATOM 5072 O O . ARG A 1 651 ? 5.947 7.350 44.178 1.00 93.81 651 ARG A O 1
ATOM 5079 N N . ALA A 1 652 ? 7.844 7.786 43.060 1.00 93.19 652 ALA A N 1
ATOM 5080 C CA . ALA A 1 652 ? 8.490 8.492 44.167 1.00 93.19 652 ALA A CA 1
ATOM 5081 C C . ALA A 1 652 ? 7.690 9.738 44.599 1.00 93.19 652 ALA A C 1
ATOM 5083 O O . ALA A 1 652 ? 7.537 9.996 45.791 1.00 93.19 652 ALA A O 1
ATOM 5084 N N . THR A 1 653 ? 7.114 10.475 43.642 1.00 93.62 653 THR A N 1
ATOM 5085 C CA . THR A 1 653 ? 6.214 11.610 43.906 1.00 93.62 653 THR A CA 1
ATOM 5086 C C . THR A 1 653 ? 4.946 11.166 44.641 1.00 93.62 653 THR A C 1
ATOM 5088 O O . THR A 1 653 ? 4.523 11.836 45.587 1.00 93.62 653 THR A O 1
ATOM 5091 N N . ILE A 1 654 ? 4.359 10.031 44.233 1.00 94.19 654 ILE A N 1
ATOM 5092 C CA . ILE A 1 654 ? 3.186 9.439 44.892 1.00 94.19 654 ILE A CA 1
ATOM 5093 C C . ILE A 1 654 ? 3.553 9.014 46.318 1.00 94.19 654 ILE A C 1
ATOM 5095 O O . ILE A 1 654 ? 2.902 9.467 47.250 1.00 94.19 654 ILE A O 1
ATOM 5099 N N . GLU A 1 655 ? 4.614 8.226 46.514 1.00 94.25 655 GLU A N 1
ATOM 5100 C CA . GLU A 1 655 ? 5.023 7.681 47.822 1.00 94.25 655 GLU A CA 1
ATOM 5101 C C . GLU A 1 655 ? 5.392 8.767 48.852 1.00 94.25 655 GLU A C 1
ATOM 5103 O O . GLU A 1 655 ? 5.206 8.565 50.051 1.00 94.25 655 GLU A O 1
ATOM 5108 N N . GLN A 1 656 ? 5.835 9.950 48.410 1.00 92.94 656 GLN A N 1
ATOM 5109 C CA . GLN A 1 656 ? 6.022 11.125 49.278 1.00 92.94 656 GLN A CA 1
ATOM 5110 C C . GLN A 1 656 ? 4.708 11.706 49.838 1.00 92.94 656 GLN A C 1
ATOM 5112 O O . GLN A 1 656 ? 4.734 12.400 50.856 1.00 92.94 656 GLN A O 1
ATOM 5117 N N . HIS A 1 657 ? 3.570 11.474 49.174 1.00 92.25 657 HIS A N 1
ATOM 5118 C CA . HIS A 1 657 ? 2.288 12.129 49.470 1.00 92.25 657 HIS A CA 1
ATOM 5119 C C . HIS A 1 657 ? 1.152 11.149 49.815 1.00 92.25 657 HIS A C 1
ATOM 5121 O O . HIS A 1 657 ? 0.194 11.554 50.480 1.00 92.25 657 HIS A O 1
ATOM 5127 N N . PHE A 1 658 ? 1.246 9.882 49.403 1.00 93.00 658 PHE A N 1
ATOM 5128 C CA . PHE A 1 658 ? 0.253 8.821 49.575 1.00 93.00 658 PHE A CA 1
ATOM 5129 C C . PHE A 1 658 ? 0.923 7.441 49.644 1.00 93.00 658 PHE A C 1
ATOM 5131 O O . PHE A 1 658 ? 1.716 7.076 48.780 1.00 93.00 658 PHE A O 1
ATOM 5138 N N . ASP A 1 659 ? 0.539 6.638 50.630 1.00 92.44 659 ASP A N 1
ATOM 5139 C CA . ASP A 1 659 ? 0.869 5.218 50.708 1.00 92.44 659 ASP A CA 1
ATOM 5140 C C . ASP A 1 659 ? -0.249 4.355 50.095 1.00 92.44 659 ASP A C 1
ATOM 5142 O O . ASP A 1 659 ? -1.374 4.817 49.871 1.00 92.44 659 ASP A O 1
ATOM 5146 N N . LEU A 1 660 ? 0.039 3.072 49.845 1.00 92.38 660 LEU A N 1
ATOM 5147 C CA . LEU A 1 660 ? -0.955 2.150 49.292 1.00 92.38 660 LEU A CA 1
ATOM 5148 C C . LEU A 1 660 ? -2.185 2.050 50.209 1.00 92.38 660 LEU A C 1
ATOM 5150 O O . LEU A 1 660 ? -3.298 2.258 49.734 1.00 92.38 660 LEU A O 1
ATOM 5154 N N . ALA A 1 661 ? -2.007 1.837 51.518 1.00 90.88 661 ALA A N 1
ATOM 5155 C CA . ALA A 1 661 ? -3.129 1.685 52.446 1.00 90.88 661 ALA A CA 1
ATOM 5156 C C . ALA A 1 661 ? -3.970 2.972 52.573 1.00 90.88 661 ALA A C 1
ATOM 5158 O O . ALA A 1 661 ? -5.200 2.900 52.643 1.00 90.88 661 ALA A O 1
ATOM 5159 N N . GLY A 1 662 ? -3.355 4.157 52.536 1.00 88.75 662 GLY A N 1
ATOM 5160 C CA . GLY A 1 662 ? -4.063 5.440 52.496 1.00 88.75 662 GLY A CA 1
ATOM 5161 C C . GLY A 1 662 ? -4.925 5.647 51.243 1.00 88.75 662 GLY A C 1
ATOM 5162 O O . GLY A 1 662 ? -5.971 6.302 51.331 1.00 88.75 662 GLY A O 1
ATOM 5163 N N . LEU A 1 663 ? -4.535 5.067 50.099 1.00 92.25 663 LEU A N 1
ATOM 5164 C CA . LEU A 1 663 ? -5.338 5.034 48.869 1.00 92.25 663 LEU A CA 1
ATOM 5165 C C . LEU A 1 663 ? -6.401 3.925 48.892 1.00 92.25 663 LEU A C 1
ATOM 5167 O O . LEU A 1 663 ? -7.518 4.150 48.425 1.00 92.25 663 LEU A O 1
ATOM 5171 N N . GLU A 1 664 ? -6.093 2.752 49.453 1.00 91.69 664 GLU A N 1
ATOM 5172 C CA . GLU A 1 664 ? -7.039 1.634 49.568 1.00 91.69 664 GLU A CA 1
ATOM 5173 C C . GLU A 1 664 ? -8.212 1.940 50.501 1.00 91.69 664 GLU A C 1
ATOM 5175 O O . GLU A 1 664 ? -9.346 1.615 50.157 1.00 91.69 664 GLU A O 1
ATOM 5180 N N . ASN A 1 665 ? -7.960 2.603 51.633 1.00 88.06 665 ASN A N 1
ATOM 5181 C CA . ASN A 1 665 ? -9.010 3.051 52.551 1.00 88.06 665 ASN A CA 1
ATOM 5182 C C . ASN A 1 665 ? -9.732 4.307 52.032 1.00 88.06 665 ASN A C 1
ATOM 5184 O O . ASN A 1 665 ? -10.948 4.421 52.159 1.00 88.06 665 ASN A O 1
ATOM 5188 N N . GLY A 1 666 ? -8.998 5.220 51.383 1.00 86.88 666 GLY A N 1
ATOM 5189 C CA . GLY A 1 666 ? -9.548 6.481 50.884 1.00 86.88 666 GLY A CA 1
ATOM 5190 C C . GLY A 1 666 ? -10.454 6.361 49.659 1.00 86.88 666 GLY A C 1
ATOM 5191 O O . GLY A 1 666 ? -11.341 7.190 49.474 1.00 86.88 666 GLY A O 1
ATOM 5192 N N . LEU A 1 667 ? -10.255 5.361 48.796 1.00 88.62 667 LEU A N 1
ATOM 5193 C CA . LEU A 1 667 ? -11.084 5.215 47.596 1.00 88.62 667 LEU A CA 1
ATOM 5194 C C . LEU A 1 667 ? -12.559 4.871 47.928 1.00 88.62 667 LEU A C 1
ATOM 5196 O O . LEU A 1 667 ? -13.435 5.534 47.368 1.00 88.62 667 LEU A O 1
ATOM 5200 N N . PRO A 1 668 ? -12.872 3.942 48.859 1.00 87.50 668 PRO A N 1
ATOM 5201 C CA . PRO A 1 668 ? -14.228 3.739 49.375 1.00 87.50 668 PRO A CA 1
ATOM 5202 C C . PRO A 1 668 ? -14.914 4.998 49.922 1.00 87.50 668 PRO A C 1
ATOM 5204 O O . PRO A 1 668 ? -16.111 5.156 49.701 1.00 87.50 668 PRO A O 1
ATOM 5207 N N . GLU A 1 669 ? -14.194 5.908 50.589 1.00 84.69 669 GLU A N 1
ATOM 5208 C CA . GLU A 1 669 ? -14.755 7.180 51.088 1.00 84.69 669 GLU A CA 1
ATOM 5209 C C . GLU A 1 669 ? -15.242 8.063 49.924 1.00 84.69 669 GLU A C 1
ATOM 5211 O O . GLU A 1 669 ? -16.371 8.561 49.927 1.00 84.69 669 GLU A O 1
ATOM 5216 N N . VAL A 1 670 ? -14.413 8.207 48.882 1.00 83.94 670 VAL A N 1
ATOM 5217 C CA . VAL A 1 670 ? -14.753 8.965 47.667 1.00 83.94 670 VAL A CA 1
ATOM 5218 C C . VAL A 1 670 ? -15.913 8.302 46.920 1.00 83.94 670 VAL A C 1
ATOM 5220 O O . VAL A 1 670 ? -16.848 8.981 46.493 1.00 83.94 670 VAL A O 1
ATOM 5223 N N . GLU A 1 671 ? -15.901 6.974 46.789 1.00 81.56 671 GLU A N 1
ATOM 5224 C CA . GLU A 1 671 ? -16.981 6.226 46.139 1.00 81.56 671 GLU A CA 1
ATOM 5225 C C . GLU A 1 671 ? -18.289 6.262 46.952 1.00 81.56 671 GLU A C 1
ATOM 5227 O O . GLU A 1 671 ? -19.367 6.304 46.360 1.00 81.56 671 GLU A O 1
ATOM 5232 N N . GLN A 1 672 ? -18.234 6.344 48.285 1.00 78.19 672 GLN A N 1
ATOM 5233 C CA . GLN A 1 672 ? -19.402 6.575 49.142 1.00 78.19 672 GLN A CA 1
ATOM 5234 C C . GLN A 1 672 ? -19.961 7.998 48.975 1.00 78.19 672 GLN A C 1
ATOM 5236 O O . GLN A 1 672 ? -21.172 8.158 48.815 1.00 78.19 672 GLN A O 1
ATOM 5241 N N . ALA A 1 673 ? -19.108 9.025 48.913 1.00 76.75 673 ALA A N 1
ATOM 5242 C CA . ALA A 1 673 ? -19.538 10.398 48.634 1.00 76.75 673 ALA A CA 1
ATOM 5243 C C . ALA A 1 673 ? -20.196 10.531 47.239 1.00 76.75 673 ALA A C 1
ATOM 5245 O O . ALA A 1 673 ? -21.231 11.187 47.095 1.00 76.75 673 ALA A O 1
ATOM 5246 N N . ILE A 1 674 ? -19.670 9.832 46.225 1.00 75.38 674 ILE A N 1
ATOM 5247 C CA . ILE A 1 674 ? -20.288 9.700 44.890 1.00 75.38 674 ILE A CA 1
ATOM 5248 C C . ILE A 1 674 ? -21.680 9.040 44.975 1.00 75.38 674 ILE A C 1
ATOM 5250 O O . ILE A 1 674 ? -22.630 9.492 44.326 1.00 75.38 674 ILE A O 1
ATOM 5254 N N . GLN A 1 675 ? -21.835 7.998 45.799 1.00 72.06 675 GLN A N 1
ATOM 5255 C CA . GLN A 1 675 ? -23.126 7.334 46.018 1.00 72.06 675 GLN A CA 1
ATOM 5256 C C . GLN A 1 675 ? -24.147 8.218 46.749 1.00 72.06 675 GLN A C 1
ATOM 5258 O O . GLN A 1 675 ? -25.330 8.117 46.439 1.00 72.06 675 GLN A O 1
ATOM 5263 N N . TRP A 1 676 ? -23.722 9.082 47.679 1.00 69.81 676 TRP A N 1
ATOM 5264 C CA . TRP A 1 676 ? -24.606 10.006 48.410 1.00 69.81 676 TRP A CA 1
ATOM 5265 C C . TRP A 1 676 ? -25.105 11.187 47.569 1.00 69.81 676 TRP A C 1
ATOM 5267 O O . TRP A 1 676 ? -26.175 11.731 47.847 1.00 69.81 676 TRP A O 1
ATOM 5277 N N . MET A 1 677 ? -24.341 11.602 46.554 1.00 67.62 677 MET A N 1
ATOM 5278 C CA . MET A 1 677 ? -24.722 12.704 45.660 1.00 67.62 677 MET A CA 1
ATOM 5279 C C . MET A 1 677 ? -25.539 12.262 44.437 1.00 67.62 677 MET A C 1
ATOM 5281 O O . MET A 1 677 ? -25.985 13.122 43.676 1.00 67.62 677 MET A O 1
ATOM 5285 N N . THR A 1 678 ? -25.772 10.958 44.248 1.00 61.50 678 THR A N 1
ATOM 5286 C CA . THR A 1 678 ? -26.612 10.417 43.164 1.00 61.50 678 THR A CA 1
ATOM 5287 C C . THR A 1 678 ? -27.883 9.741 43.688 1.00 61.50 678 THR A C 1
ATOM 5289 O O . THR A 1 678 ? -27.880 9.258 44.820 1.00 61.50 678 THR A O 1
ATOM 5292 N N . PRO A 1 679 ? -28.974 9.692 42.892 1.00 54.22 679 PRO A N 1
ATOM 5293 C CA . PRO A 1 679 ? -30.220 9.052 43.313 1.00 54.22 679 PRO A CA 1
ATOM 5294 C C . PRO A 1 679 ? -29.998 7.576 43.649 1.00 54.22 679 PRO A C 1
ATOM 5296 O O . PRO A 1 679 ? -29.132 6.929 43.054 1.00 54.22 679 PRO A O 1
ATOM 5299 N N . ASP A 1 680 ? -30.782 7.027 44.570 1.00 53.31 680 ASP A N 1
ATOM 5300 C CA . ASP A 1 680 ? -30.758 5.609 44.915 1.00 53.31 680 ASP A CA 1
ATOM 5301 C C . ASP A 1 680 ? -32.012 4.878 44.413 1.00 53.31 680 ASP A C 1
ATOM 5303 O O . ASP A 1 680 ? -33.087 5.458 44.269 1.00 53.31 680 ASP A O 1
ATOM 5307 N N . ASP A 1 681 ? -31.884 3.573 44.169 1.00 42.06 681 ASP A N 1
ATOM 5308 C CA . ASP A 1 681 ? -32.957 2.704 43.666 1.00 42.06 681 ASP A CA 1
ATOM 5309 C C . ASP A 1 681 ? -34.193 2.636 44.597 1.00 42.06 681 ASP A C 1
ATOM 5311 O O . ASP A 1 681 ? -35.220 2.084 44.201 1.00 42.06 681 ASP A O 1
ATOM 5315 N N . LYS A 1 682 ? -34.106 3.167 45.829 1.00 46.38 682 LYS A N 1
ATOM 5316 C CA . LYS A 1 682 ? -35.187 3.172 46.831 1.00 46.38 682 LYS A CA 1
ATOM 5317 C C . LYS A 1 682 ? -35.897 4.521 46.987 1.00 46.38 682 LYS A C 1
ATOM 5319 O O . LYS A 1 682 ? -36.935 4.550 47.640 1.00 46.38 682 LYS A O 1
ATOM 5324 N N . GLY A 1 683 ? -35.380 5.598 46.390 1.00 45.66 683 GLY A N 1
ATOM 5325 C CA . GLY A 1 683 ? -36.007 6.919 46.406 1.00 45.66 683 GLY A CA 1
ATOM 5326 C C . GLY A 1 683 ? -36.038 7.567 47.790 1.00 45.66 683 GLY A C 1
ATOM 5327 O O . GLY A 1 683 ? -37.109 7.713 48.378 1.00 45.66 683 GLY A O 1
ATOM 5328 N N . HIS A 1 684 ? -34.877 7.985 48.306 1.00 44.03 684 HIS A N 1
ATOM 5329 C CA . HIS A 1 684 ? -34.816 8.788 49.535 1.00 44.03 684 HIS A CA 1
ATOM 5330 C C . HIS A 1 684 ? -35.745 10.024 49.432 1.00 44.03 684 HIS A C 1
ATOM 5332 O O . HIS A 1 684 ? -35.611 10.770 48.456 1.00 44.03 684 HIS A O 1
ATOM 5338 N N . PRO A 1 685 ? -36.653 10.289 50.401 1.00 42.31 685 PRO A N 1
ATOM 5339 C CA . PRO A 1 685 ? -37.725 11.288 50.248 1.00 42.31 685 PRO A CA 1
ATOM 5340 C C . PRO A 1 685 ? -37.280 12.708 49.865 1.00 42.31 685 PRO A C 1
ATOM 5342 O O . PRO A 1 685 ? -38.018 13.430 49.200 1.00 42.31 685 PRO A O 1
ATOM 5345 N N . ASP A 1 686 ? -36.066 13.099 50.251 1.00 45.00 686 ASP A N 1
ATOM 5346 C CA . ASP A 1 686 ? -35.501 14.437 50.035 1.00 45.00 686 ASP A CA 1
ATOM 5347 C C . ASP A 1 686 ? -34.770 14.593 48.684 1.00 45.00 686 ASP A C 1
ATOM 5349 O O . ASP A 1 686 ? -34.245 15.666 48.373 1.00 45.00 686 ASP A O 1
ATOM 5353 N N . PHE A 1 687 ? -34.671 13.531 47.872 1.00 48.00 687 PHE A N 1
ATOM 5354 C CA . PHE A 1 687 ? -33.886 13.543 46.633 1.00 48.00 687 PHE A CA 1
ATOM 5355 C C . PHE A 1 687 ? -34.701 14.062 45.436 1.00 48.00 687 PHE A C 1
ATOM 5357 O O . PHE A 1 687 ? -35.110 13.314 44.549 1.00 48.00 687 PHE A O 1
ATOM 5364 N N . GLN A 1 688 ? -34.911 15.380 45.390 1.00 50.78 688 GLN A N 1
ATOM 5365 C CA . GLN A 1 688 ? -35.512 16.054 44.233 1.00 50.78 688 GLN A CA 1
ATOM 5366 C C . GLN A 1 688 ? -34.585 16.010 43.005 1.00 50.78 688 GLN A C 1
ATOM 5368 O O . GLN A 1 688 ? -33.379 16.251 43.105 1.00 50.78 688 GLN A O 1
ATOM 5373 N N . ILE A 1 689 ? -35.167 15.711 41.840 1.00 44.75 689 ILE A N 1
ATOM 5374 C CA . ILE A 1 689 ? -34.448 15.483 40.572 1.00 44.75 689 ILE A CA 1
ATOM 5375 C C . ILE A 1 689 ? -33.793 16.762 40.057 1.00 44.75 689 ILE A C 1
ATOM 5377 O O . ILE A 1 689 ? -32.678 16.732 39.540 1.00 44.75 689 ILE A O 1
ATOM 5381 N N . ASP A 1 690 ? -34.468 17.893 40.234 1.00 46.97 690 ASP A N 1
ATOM 5382 C CA . ASP A 1 690 ? -34.129 19.155 39.574 1.00 46.97 690 ASP A CA 1
ATOM 5383 C C . ASP A 1 690 ? -32.749 19.702 40.003 1.00 46.97 690 ASP A C 1
ATOM 5385 O O . ASP A 1 690 ? -32.120 20.468 39.274 1.00 46.97 690 ASP A O 1
ATOM 5389 N N . ARG A 1 691 ? -32.213 19.220 41.139 1.00 53.75 691 ARG A N 1
ATOM 5390 C CA . ARG A 1 691 ? -30.873 19.553 41.657 1.00 53.75 691 ARG A CA 1
ATOM 5391 C C . ARG A 1 691 ? -29.731 18.695 41.100 1.00 53.75 691 ARG A C 1
ATOM 5393 O O . ARG A 1 691 ? -28.578 18.914 41.470 1.00 53.75 691 ARG A O 1
ATOM 5400 N N . VAL A 1 692 ? -29.984 17.728 40.209 1.00 56.62 692 VAL A N 1
ATOM 5401 C CA . VAL A 1 692 ? -28.896 16.944 39.581 1.00 56.62 692 VAL A CA 1
ATOM 5402 C C . VAL A 1 692 ? -27.926 17.874 38.843 1.00 56.62 692 VAL A C 1
ATOM 5404 O O . VAL A 1 692 ? -26.715 17.730 39.002 1.00 56.62 692 VAL A O 1
ATOM 5407 N N . LYS A 1 693 ? -28.432 18.897 38.140 1.00 59.75 693 LYS A N 1
ATOM 5408 C CA . LYS A 1 693 ? -27.595 19.905 37.466 1.00 59.75 693 LYS A CA 1
ATOM 5409 C C . LYS A 1 693 ? -26.751 20.745 38.428 1.00 59.75 693 LYS A C 1
ATOM 5411 O O . LYS A 1 693 ? -25.589 21.002 38.135 1.00 59.75 693 LYS A O 1
ATOM 5416 N N . GLU A 1 694 ? -27.291 21.106 39.590 1.00 62.44 694 GLU A N 1
ATOM 5417 C CA . GLU A 1 694 ? -26.562 21.849 40.632 1.00 62.44 694 GLU A CA 1
ATOM 5418 C C . GLU A 1 694 ? -25.399 21.028 41.215 1.00 62.44 694 GLU A C 1
ATOM 5420 O O . GLU A 1 694 ? -24.335 21.565 41.521 1.00 62.44 694 GLU A O 1
ATOM 5425 N N . ARG A 1 695 ? -25.580 19.705 41.339 1.00 67.94 695 ARG A N 1
ATOM 5426 C CA . ARG A 1 695 ? -24.572 18.777 41.882 1.00 67.94 695 ARG A CA 1
ATOM 5427 C C . ARG A 1 695 ? -23.582 18.260 40.832 1.00 67.94 695 ARG A C 1
ATOM 5429 O O . ARG A 1 695 ? -22.513 17.773 41.204 1.00 67.94 695 ARG A O 1
ATOM 5436 N N . THR A 1 696 ? -23.886 18.391 39.538 1.00 70.44 696 THR A N 1
ATOM 5437 C CA . THR A 1 696 ? -23.031 17.962 38.415 1.00 70.44 696 THR A CA 1
ATOM 5438 C C . THR A 1 696 ? -21.564 18.409 38.538 1.00 70.44 696 THR A C 1
ATOM 5440 O O . THR A 1 696 ? -20.692 17.553 38.381 1.00 70.44 696 THR A O 1
ATOM 5443 N N . PRO A 1 697 ? -21.223 19.673 38.865 1.00 73.44 697 PRO A N 1
ATOM 5444 C CA . PRO A 1 697 ? -19.825 20.088 39.034 1.00 73.44 697 PRO A CA 1
ATOM 5445 C C . PRO A 1 697 ? -19.073 19.298 40.118 1.00 73.44 697 PRO A C 1
ATOM 5447 O O . PRO A 1 697 ? -17.905 18.954 39.932 1.00 73.44 697 PRO A O 1
ATOM 5450 N N . ILE A 1 698 ? -19.755 18.960 41.219 1.00 75.88 698 ILE A N 1
ATOM 5451 C CA . ILE A 1 698 ? -19.196 18.220 42.361 1.00 75.88 698 ILE A CA 1
ATOM 5452 C C . ILE A 1 698 ? -19.057 16.727 42.021 1.00 75.88 698 ILE A C 1
ATOM 5454 O O . ILE A 1 698 ? -18.017 16.125 42.281 1.00 75.88 698 ILE A O 1
ATOM 5458 N N . LEU A 1 699 ? -20.064 16.142 41.360 1.00 74.38 699 LEU A N 1
ATOM 5459 C CA . LEU A 1 699 ? -20.020 14.770 40.835 1.00 74.38 699 LEU A CA 1
ATOM 5460 C C . LEU A 1 699 ? -18.860 14.576 39.846 1.00 74.38 699 LEU A C 1
ATOM 5462 O O . LEU A 1 699 ? -18.096 13.619 39.970 1.00 74.38 699 LEU A O 1
ATOM 5466 N N . LYS A 1 700 ? -18.676 15.520 38.913 1.00 78.25 700 LYS A N 1
ATOM 5467 C CA . LYS A 1 700 ? -17.551 15.516 37.968 1.00 78.25 700 LYS A CA 1
ATOM 5468 C C . LYS A 1 700 ? -16.195 15.663 38.683 1.00 78.25 700 LYS A C 1
ATOM 5470 O O . LYS A 1 700 ? -15.221 15.066 38.232 1.00 78.25 700 LYS A O 1
ATOM 5475 N N . ALA A 1 701 ? -16.108 16.419 39.783 1.00 81.31 701 ALA A N 1
ATOM 5476 C CA . ALA A 1 701 ? -14.881 16.543 40.580 1.00 81.31 701 ALA A CA 1
ATOM 5477 C C . ALA A 1 701 ? -14.534 15.242 41.327 1.00 81.31 701 ALA A C 1
ATOM 5479 O O . ALA A 1 701 ? -13.413 14.750 41.194 1.00 81.31 701 ALA A O 1
ATOM 5480 N N . LEU A 1 702 ? -15.499 14.617 42.017 1.00 81.69 702 LEU A N 1
ATOM 5481 C CA . LEU A 1 702 ? -15.273 13.318 42.665 1.00 81.69 702 LEU A CA 1
ATOM 5482 C C . LEU A 1 702 ? -14.944 12.203 41.665 1.00 81.69 702 LEU A C 1
ATOM 5484 O O . LEU A 1 702 ? -14.104 11.357 41.958 1.00 81.69 702 LEU A O 1
ATOM 5488 N N . GLY A 1 703 ? -15.553 12.212 40.475 1.00 81.12 703 GLY A N 1
ATOM 5489 C CA . GLY A 1 703 ? -15.217 11.274 39.402 1.00 81.12 703 GLY A CA 1
ATOM 5490 C C . GLY A 1 703 ? -13.740 11.340 39.002 1.00 81.12 703 GLY A C 1
ATOM 5491 O O . GLY A 1 703 ? -13.069 10.308 38.933 1.00 81.12 703 GLY A O 1
ATOM 5492 N N . ARG A 1 704 ? -13.210 12.562 38.827 1.00 86.38 704 ARG A N 1
ATOM 5493 C CA . ARG A 1 704 ? -11.784 12.816 38.554 1.00 86.38 704 ARG A CA 1
ATOM 5494 C C . ARG A 1 704 ? -10.894 12.379 39.720 1.00 86.38 704 ARG A C 1
ATOM 5496 O O . ARG A 1 704 ? -9.935 11.646 39.494 1.00 86.38 704 ARG A O 1
ATOM 5503 N N . LEU A 1 705 ? -11.250 12.747 40.953 1.00 88.94 705 LEU A N 1
ATOM 5504 C CA . LEU A 1 705 ? -10.544 12.339 42.175 1.00 88.94 705 LEU A CA 1
ATOM 5505 C C . LEU A 1 705 ? -10.438 10.809 42.296 1.00 88.94 705 LEU A C 1
ATOM 5507 O O . LEU A 1 705 ? -9.342 10.275 42.452 1.00 88.94 705 LEU A O 1
ATOM 5511 N N . ALA A 1 706 ? -11.556 10.093 42.157 1.00 88.31 706 ALA A N 1
ATOM 5512 C CA . ALA A 1 706 ? -11.587 8.635 42.229 1.00 88.31 706 ALA A CA 1
ATOM 5513 C C . ALA A 1 706 ? -10.779 7.979 41.098 1.00 88.31 706 ALA A C 1
ATOM 5515 O O . ALA A 1 706 ? -10.110 6.972 41.317 1.00 88.31 706 ALA A O 1
ATOM 5516 N N . ALA A 1 707 ? -10.817 8.533 39.883 1.00 87.56 707 ALA A N 1
ATOM 5517 C CA . ALA A 1 707 ? -10.053 8.004 38.756 1.00 87.56 707 ALA A CA 1
ATOM 5518 C C . ALA A 1 707 ? -8.533 8.195 38.939 1.00 87.56 707 ALA A C 1
ATOM 5520 O O . ALA A 1 707 ? -7.783 7.240 38.737 1.00 87.56 707 ALA A O 1
ATOM 5521 N N . LEU A 1 708 ? -8.091 9.363 39.424 1.00 92.38 708 LEU A N 1
ATOM 5522 C CA . LEU A 1 708 ? -6.694 9.607 39.811 1.00 92.38 708 LEU A CA 1
ATOM 5523 C C . LEU A 1 708 ? -6.252 8.671 40.946 1.00 92.38 708 LEU A C 1
ATOM 5525 O O . LEU A 1 708 ? -5.208 8.035 40.845 1.00 92.38 708 LEU A O 1
ATOM 5529 N N . MET A 1 709 ? -7.063 8.517 41.999 1.00 93.81 709 MET A N 1
ATOM 5530 C CA . MET A 1 709 ? -6.743 7.626 43.123 1.00 93.81 709 MET A CA 1
ATOM 5531 C C . MET A 1 709 ? -6.660 6.148 42.720 1.00 93.81 709 MET A C 1
ATOM 5533 O O . MET A 1 709 ? -5.784 5.445 43.221 1.00 93.81 709 MET A O 1
ATOM 5537 N N . ARG A 1 710 ? -7.505 5.669 41.793 1.00 92.38 710 ARG A N 1
ATOM 5538 C CA . ARG A 1 710 ? -7.405 4.301 41.246 1.00 92.38 710 ARG A CA 1
ATOM 5539 C C . ARG A 1 710 ? -6.098 4.082 40.487 1.00 92.38 710 ARG A C 1
ATOM 5541 O O . ARG A 1 710 ? -5.465 3.048 40.674 1.00 92.38 710 ARG A O 1
ATOM 5548 N N . GLU A 1 711 ? -5.684 5.038 39.661 1.00 93.38 711 GLU A N 1
ATOM 5549 C CA . GLU A 1 711 ? -4.468 4.917 38.850 1.00 93.38 711 GLU A CA 1
ATOM 5550 C C . GLU A 1 711 ? -3.187 5.097 39.692 1.00 93.38 711 GLU A C 1
ATOM 5552 O O . GLU A 1 711 ? -2.238 4.336 39.514 1.00 93.38 711 GLU A O 1
ATOM 5557 N N . MET A 1 712 ? -3.184 5.978 40.703 1.00 95.06 712 MET A N 1
ATOM 5558 C CA . MET A 1 712 ? -2.110 6.027 41.709 1.00 95.06 712 MET A CA 1
ATOM 5559 C C . MET A 1 712 ? -2.033 4.733 42.532 1.00 95.06 712 MET A C 1
ATOM 5561 O O . MET A 1 712 ? -0.944 4.184 42.694 1.00 95.06 712 MET A O 1
ATOM 5565 N N . LYS A 1 713 ? -3.175 4.197 43.001 1.00 95.44 713 LYS A N 1
ATOM 5566 C CA . LYS A 1 713 ? -3.224 2.899 43.698 1.00 95.44 713 LYS A CA 1
ATOM 5567 C C . LYS A 1 713 ? -2.599 1.813 42.827 1.00 95.44 713 LYS A C 1
ATOM 5569 O O . LYS A 1 713 ? -1.766 1.058 43.317 1.00 95.44 713 LYS A O 1
ATOM 5574 N N . ARG A 1 714 ? -2.979 1.763 41.546 1.00 93.62 714 ARG A N 1
ATOM 5575 C CA . ARG A 1 714 ? -2.463 0.803 40.567 1.00 93.62 714 ARG A CA 1
ATOM 5576 C C . ARG A 1 714 ? -0.946 0.921 40.400 1.00 93.62 714 ARG A C 1
ATOM 5578 O O . ARG A 1 714 ? -0.258 -0.093 40.461 1.00 93.62 714 ARG A O 1
ATOM 5585 N N . CYS A 1 715 ? -0.428 2.145 40.269 1.00 94.25 715 CYS A N 1
ATOM 5586 C CA . CYS A 1 715 ? 1.008 2.424 40.185 1.00 94.25 715 CYS A CA 1
ATOM 5587 C C . CYS A 1 715 ? 1.779 1.854 41.389 1.00 94.25 715 CYS A C 1
ATOM 5589 O O . CYS A 1 715 ? 2.808 1.208 41.200 1.00 94.25 715 CYS A O 1
ATOM 5591 N N . LEU A 1 716 ? 1.259 2.027 42.613 1.00 95.06 716 LEU A N 1
ATOM 5592 C CA . LEU A 1 716 ? 1.869 1.463 43.822 1.00 95.06 716 LEU A CA 1
ATOM 5593 C C . LEU A 1 716 ? 1.714 -0.066 43.910 1.00 95.06 716 LEU A C 1
ATOM 5595 O O . LEU A 1 716 ? 2.673 -0.749 44.257 1.00 95.06 716 LEU A O 1
ATOM 5599 N N . SER A 1 717 ? 0.539 -0.620 43.586 1.00 93.94 717 SER A N 1
ATOM 5600 C CA . SER A 1 717 ? 0.265 -2.060 43.728 1.00 93.94 717 SER A CA 1
ATOM 5601 C C . SER A 1 717 ? 0.947 -2.933 42.671 1.00 93.94 717 SER A C 1
ATOM 5603 O O . SER A 1 717 ? 1.305 -4.068 42.963 1.00 93.94 717 SER A O 1
ATOM 5605 N N . GLU A 1 718 ? 1.130 -2.420 41.451 1.00 92.31 718 GLU A N 1
ATOM 5606 C CA . GLU A 1 718 ? 1.925 -3.072 40.397 1.00 92.31 718 GLU A CA 1
ATOM 5607 C C . GLU A 1 718 ? 3.426 -2.736 40.505 1.00 92.31 718 GLU A C 1
ATOM 5609 O O . GLU A 1 718 ? 4.249 -3.338 39.819 1.00 92.31 718 GLU A O 1
ATOM 5614 N N . GLY A 1 719 ? 3.796 -1.783 41.369 1.00 90.94 719 GLY A N 1
ATOM 5615 C CA . GLY A 1 719 ? 5.181 -1.404 41.651 1.00 90.94 719 GLY A CA 1
ATOM 5616 C C . GLY A 1 719 ? 5.874 -0.555 40.577 1.00 90.94 719 GLY A C 1
ATOM 5617 O O . GLY A 1 719 ? 7.096 -0.419 40.638 1.00 90.94 719 GLY A O 1
ATOM 5618 N N . LEU A 1 720 ? 5.125 0.019 39.629 1.00 92.19 720 LEU A N 1
ATOM 5619 C CA . LEU A 1 720 ? 5.633 0.781 38.476 1.00 92.19 720 LEU A CA 1
ATOM 5620 C C . LEU A 1 720 ? 6.480 1.990 38.907 1.00 92.19 720 LEU A C 1
ATOM 5622 O O . LEU A 1 720 ? 6.148 2.645 39.887 1.00 92.19 720 LEU A O 1
ATOM 5626 N N . GLU A 1 721 ? 7.520 2.350 38.150 1.00 91.88 721 GLU A N 1
ATOM 5627 C CA . GLU A 1 721 ? 8.370 3.521 38.455 1.00 91.88 721 GLU A CA 1
ATOM 5628 C C . GLU A 1 721 ? 7.660 4.868 38.211 1.00 91.88 721 GLU A C 1
ATOM 5630 O O . GLU A 1 721 ? 7.935 5.861 38.887 1.00 91.88 721 GLU A O 1
ATOM 5635 N N . ALA A 1 722 ? 6.718 4.902 37.268 1.00 92.44 722 ALA A N 1
ATOM 5636 C CA . ALA A 1 722 ? 5.852 6.038 36.967 1.00 92.44 722 ALA A CA 1
ATOM 5637 C C . ALA A 1 722 ? 4.572 5.556 36.270 1.00 92.44 722 ALA A C 1
ATOM 5639 O O . ALA A 1 722 ? 4.568 4.492 35.644 1.00 92.44 722 ALA A O 1
ATOM 5640 N N . THR A 1 723 ? 3.512 6.367 36.308 1.00 94.12 723 THR A N 1
ATOM 5641 C CA . THR A 1 723 ? 2.325 6.165 35.467 1.00 94.12 723 THR A CA 1
ATOM 5642 C C . THR A 1 723 ? 2.217 7.261 34.398 1.00 94.12 723 THR A C 1
ATOM 5644 O O . THR A 1 723 ? 2.011 8.427 34.734 1.00 94.12 723 THR A O 1
ATOM 5647 N N . PRO A 1 724 ? 2.305 6.928 33.093 1.00 91.81 724 PRO A N 1
ATOM 5648 C CA . PRO A 1 724 ? 2.086 7.897 32.016 1.00 91.81 724 PRO A CA 1
ATOM 5649 C C . PRO A 1 724 ? 0.598 8.234 31.827 1.00 91.81 724 PRO A C 1
ATOM 5651 O O . PRO A 1 724 ? 0.254 9.156 31.090 1.00 91.81 724 PRO A O 1
ATOM 5654 N N . ARG A 1 725 ? -0.306 7.499 32.496 1.00 92.56 725 ARG A N 1
ATOM 5655 C CA . ARG A 1 725 ? -1.742 7.797 32.480 1.00 92.56 725 ARG A CA 1
ATOM 5656 C C . ARG A 1 725 ? -2.089 9.054 33.264 1.00 92.56 725 ARG A C 1
ATOM 5658 O O . ARG A 1 725 ? -3.117 9.651 32.970 1.00 92.56 725 ARG A O 1
ATOM 5665 N N . ILE A 1 726 ? -1.248 9.467 34.214 1.00 93.69 726 ILE A N 1
ATOM 5666 C CA . ILE A 1 726 ? -1.340 10.772 34.872 1.00 93.69 726 ILE A CA 1
ATOM 5667 C C . ILE A 1 726 ? -0.152 11.604 34.393 1.00 93.69 726 ILE A C 1
ATOM 5669 O O . ILE A 1 726 ? 0.973 11.414 34.854 1.00 93.69 726 ILE A O 1
ATOM 5673 N N . SER A 1 727 ? -0.405 12.525 33.467 1.00 91.69 727 SER A N 1
ATOM 5674 C CA . SER A 1 727 ? 0.607 13.447 32.948 1.00 91.69 727 SER A CA 1
ATOM 5675 C C . SER A 1 727 ? 0.186 14.901 33.136 1.00 91.69 727 SER A C 1
ATOM 5677 O O . SER A 1 727 ? -1.004 15.198 33.237 1.00 91.69 727 SER A O 1
ATOM 5679 N N . PHE A 1 728 ? 1.151 15.811 33.250 1.00 92.19 728 PHE A N 1
ATOM 5680 C CA . PHE A 1 728 ? 0.901 17.220 33.567 1.00 92.19 728 PHE A CA 1
ATOM 5681 C C . PHE A 1 728 ? 1.941 18.150 32.937 1.00 92.19 728 PHE A C 1
ATOM 5683 O O . PHE A 1 728 ? 3.065 17.735 32.650 1.00 92.19 728 PHE A O 1
ATOM 5690 N N . PHE A 1 729 ? 1.535 19.393 32.679 1.00 91.25 729 PHE A N 1
ATOM 5691 C CA . PHE A 1 729 ? 2.333 20.417 32.004 1.00 91.25 729 PHE A CA 1
ATOM 5692 C C . PHE A 1 729 ? 1.811 21.829 32.312 1.00 91.25 729 PHE A C 1
ATOM 5694 O O . PHE A 1 729 ? 0.637 22.017 32.645 1.00 91.25 729 PHE A O 1
ATOM 5701 N N . TRP A 1 730 ? 2.683 22.825 32.163 1.00 88.62 730 TRP A N 1
ATOM 5702 C CA . TRP A 1 730 ? 2.306 24.240 32.148 1.00 88.62 730 TRP A CA 1
ATOM 5703 C C . TRP A 1 730 ? 1.875 24.648 30.737 1.00 88.62 730 TRP A C 1
ATOM 5705 O O . TRP A 1 730 ? 2.639 24.450 29.789 1.00 88.62 730 TRP A O 1
ATOM 5715 N N . ASP A 1 731 ? 0.672 25.207 30.600 1.00 86.56 731 ASP A N 1
ATOM 5716 C CA . ASP A 1 731 ? 0.198 25.782 29.338 1.00 86.56 731 ASP A CA 1
ATOM 5717 C C . ASP A 1 731 ? 0.733 27.212 29.100 1.00 86.56 731 ASP A C 1
ATOM 5719 O O . ASP A 1 731 ? 1.495 27.766 29.899 1.00 86.56 731 ASP A O 1
ATOM 5723 N N . GLU A 1 732 ? 0.326 27.820 27.985 1.00 83.81 732 GLU A N 1
ATOM 5724 C CA . GLU A 1 732 ? 0.724 29.180 27.597 1.00 83.81 732 GLU A CA 1
ATOM 5725 C C . GLU A 1 732 ? 0.173 30.262 28.549 1.00 83.81 732 GLU A C 1
ATOM 5727 O O . GLU A 1 732 ? 0.826 31.282 28.783 1.00 83.81 732 GLU A O 1
ATOM 5732 N N . GLU A 1 733 ? -0.982 30.007 29.174 1.00 86.69 733 GLU A N 1
ATOM 5733 C CA . GLU A 1 733 ? -1.614 30.866 30.184 1.00 86.69 733 GLU A CA 1
ATOM 5734 C C . GLU A 1 733 ? -0.921 30.762 31.561 1.00 86.69 733 GLU A C 1
ATOM 5736 O O . GLU A 1 733 ? -1.174 31.577 32.448 1.00 86.69 733 GLU A O 1
ATOM 5741 N N . ASN A 1 734 ? 0.017 29.819 31.734 1.00 85.69 734 ASN A N 1
ATOM 5742 C CA . ASN A 1 734 ? 0.642 29.413 33.001 1.00 85.69 734 ASN A CA 1
ATOM 5743 C C . ASN A 1 734 ? -0.341 28.771 33.995 1.00 85.69 734 ASN A C 1
ATOM 5745 O O . ASN A 1 734 ? -0.133 28.802 35.209 1.00 85.69 734 ASN A O 1
ATOM 5749 N N . VAL A 1 735 ? -1.395 28.138 33.487 1.00 89.81 735 VAL A N 1
ATOM 5750 C CA . VAL A 1 735 ? -2.258 27.246 34.255 1.00 89.81 735 VAL A CA 1
ATOM 5751 C C . VAL A 1 735 ? -1.656 25.843 34.217 1.00 89.81 735 VAL A C 1
ATOM 5753 O O . VAL A 1 735 ? -1.471 25.250 33.154 1.00 89.81 735 VAL A O 1
ATOM 5756 N N . LEU A 1 736 ? -1.391 25.267 35.392 1.00 91.94 736 LEU A N 1
ATOM 5757 C CA . LEU A 1 736 ? -0.996 23.863 35.485 1.00 91.94 736 LEU A CA 1
ATOM 5758 C C . LEU A 1 736 ? -2.167 22.974 35.039 1.00 91.94 736 LEU A C 1
ATOM 5760 O O . LEU A 1 736 ? -3.219 22.928 35.696 1.00 91.94 736 LEU A O 1
ATOM 5764 N N . ARG A 1 737 ? -1.993 22.263 33.922 1.00 92.19 737 ARG A N 1
ATOM 5765 C CA . ARG A 1 737 ? -2.957 21.284 33.408 1.00 92.19 737 ARG A CA 1
ATOM 5766 C C . ARG A 1 737 ? -2.447 19.868 33.621 1.00 92.19 737 ARG A C 1
ATOM 5768 O O . ARG A 1 737 ? -1.250 19.600 33.585 1.00 92.19 737 ARG A O 1
ATOM 5775 N N . TYR A 1 738 ? -3.385 18.947 33.802 1.00 92.56 738 TYR A N 1
ATOM 5776 C CA . TYR A 1 738 ? -3.137 17.514 33.760 1.00 92.56 738 TYR A CA 1
ATOM 5777 C C . TYR A 1 738 ? -4.026 16.841 32.711 1.00 92.56 738 TYR A C 1
ATOM 5779 O O . TYR A 1 738 ? -5.092 17.342 32.336 1.00 92.56 738 TYR A O 1
ATOM 5787 N N . ARG A 1 739 ? -3.570 15.680 32.252 1.00 91.12 739 ARG A N 1
ATOM 5788 C CA . ARG A 1 739 ? -4.274 14.747 31.378 1.00 91.12 739 ARG A CA 1
ATOM 5789 C C . ARG A 1 739 ? -4.401 13.429 32.143 1.00 91.12 739 ARG A C 1
ATOM 5791 O O . ARG A 1 739 ? -3.429 12.954 32.728 1.00 91.12 739 ARG A O 1
ATOM 5798 N N . LEU A 1 740 ? -5.601 12.851 32.148 1.00 90.31 740 LEU A N 1
ATOM 5799 C CA . LEU A 1 740 ? -5.838 11.500 32.658 1.00 90.31 740 LEU A CA 1
ATOM 5800 C C . LEU A 1 740 ? -6.216 10.597 31.485 1.00 90.31 740 LEU A C 1
ATOM 5802 O O . LEU A 1 740 ? -7.339 10.676 30.981 1.00 90.31 740 LEU A O 1
ATOM 5806 N N . THR A 1 741 ? -5.273 9.770 31.039 1.00 91.12 741 THR A N 1
ATOM 5807 C CA . THR A 1 741 ? -5.500 8.778 29.981 1.00 91.12 741 THR A CA 1
ATOM 5808 C C . THR A 1 741 ? -5.821 7.406 30.581 1.00 91.12 741 THR A C 1
ATOM 5810 O O . THR A 1 741 ? -5.692 7.184 31.786 1.00 91.12 741 THR A O 1
ATOM 5813 N N . GLY A 1 742 ? -6.279 6.460 29.763 1.00 87.69 742 GLY A N 1
ATOM 5814 C CA . GLY A 1 742 ? -6.525 5.104 30.243 1.00 87.69 742 GLY A CA 1
ATOM 5815 C C . GLY A 1 742 ? -7.082 4.149 29.200 1.00 87.69 742 GLY A C 1
ATOM 5816 O O . GLY A 1 742 ? -7.337 4.523 28.055 1.00 87.69 742 GLY A O 1
ATOM 5817 N N . CYS A 1 743 ? -7.289 2.912 29.647 1.00 88.94 743 CYS A N 1
ATOM 5818 C CA . CYS A 1 743 ? -7.823 1.800 28.873 1.00 88.94 743 CYS A CA 1
ATOM 5819 C C . CYS A 1 743 ? -8.956 1.128 29.651 1.00 88.94 743 CYS A C 1
ATOM 5821 O O . CYS A 1 743 ? -8.780 0.756 30.813 1.00 88.94 743 CYS A O 1
ATOM 5823 N N . ARG A 1 744 ? -10.117 0.958 29.022 1.00 85.44 744 ARG A N 1
ATOM 5824 C CA . ARG A 1 744 ? -11.239 0.192 29.567 1.00 85.44 744 ARG A CA 1
ATOM 5825 C C . ARG A 1 744 ? -11.108 -1.267 29.152 1.00 85.44 744 ARG A C 1
ATOM 5827 O O . ARG A 1 744 ? -11.157 -1.571 27.966 1.00 85.44 744 ARG A O 1
ATOM 5834 N N . SER A 1 745 ? -11.027 -2.180 30.114 1.00 85.19 745 SER A N 1
ATOM 5835 C CA . SER A 1 745 ? -11.187 -3.615 29.850 1.00 85.19 745 SER A CA 1
ATOM 5836 C C . SER A 1 745 ? -12.590 -3.919 29.303 1.00 85.19 745 SER A C 1
ATOM 5838 O O . SER A 1 745 ? -13.552 -3.212 29.619 1.00 85.19 745 SER A O 1
ATOM 5840 N N . ILE A 1 746 ? -12.741 -5.004 28.534 1.00 86.06 746 ILE A N 1
ATOM 5841 C CA . ILE A 1 746 ? -14.074 -5.500 28.157 1.00 86.06 746 ILE A CA 1
ATOM 5842 C C . ILE A 1 746 ? -14.835 -5.857 29.439 1.00 86.06 746 ILE A C 1
ATOM 5844 O O . ILE A 1 746 ? -14.337 -6.572 30.308 1.00 86.06 746 ILE A O 1
ATOM 5848 N N . HIS A 1 747 ? -16.050 -5.333 29.581 1.00 84.19 747 HIS A N 1
ATOM 5849 C CA . HIS A 1 747 ? -16.803 -5.431 30.820 1.00 84.19 747 HIS A CA 1
ATOM 5850 C C . HIS A 1 747 ? -17.190 -6.890 31.113 1.00 84.19 747 HIS A C 1
ATOM 5852 O O . HIS A 1 747 ? -17.938 -7.501 30.347 1.00 84.19 747 HIS A O 1
ATOM 5858 N N . LYS A 1 748 ? -16.748 -7.423 32.263 1.00 81.25 748 LYS A N 1
ATOM 5859 C CA . LYS A 1 748 ? -16.780 -8.858 32.619 1.00 81.25 748 LYS A CA 1
ATOM 5860 C C . LYS A 1 748 ? -18.078 -9.613 32.304 1.00 81.25 748 LYS A C 1
ATOM 5862 O O . LYS A 1 748 ? -18.027 -10.765 31.914 1.00 81.25 748 LYS A O 1
ATOM 5867 N N . HIS A 1 749 ? -19.254 -8.988 32.385 1.00 82.06 749 HIS A N 1
ATOM 5868 C CA . HIS A 1 749 ? -20.514 -9.669 32.038 1.00 82.06 749 HIS A CA 1
ATOM 5869 C C . HIS A 1 749 ? -20.668 -10.035 30.541 1.00 82.06 749 HIS A C 1
ATOM 5871 O O . HIS A 1 749 ? -21.609 -10.754 30.214 1.00 82.06 749 HIS A O 1
ATOM 5877 N N . TRP A 1 750 ? -19.810 -9.553 29.633 1.00 85.81 750 TRP A N 1
ATOM 5878 C CA . TRP A 1 750 ? -19.766 -10.016 28.238 1.00 85.81 750 TRP A CA 1
ATOM 5879 C C . TRP A 1 750 ? -19.006 -11.347 28.100 1.00 85.81 750 TRP A C 1
ATOM 5881 O O . TRP A 1 750 ? -19.541 -12.289 27.516 1.00 85.81 750 TRP A O 1
ATOM 5891 N N . ILE A 1 751 ? -17.794 -11.434 28.666 1.00 81.69 751 ILE A N 1
ATOM 5892 C CA . ILE A 1 751 ? -16.876 -12.580 28.509 1.00 81.69 751 ILE A CA 1
ATOM 5893 C C . ILE A 1 751 ? -17.040 -13.623 29.626 1.00 81.69 751 ILE A C 1
ATOM 5895 O O . ILE A 1 751 ? -16.943 -14.809 29.356 1.00 81.69 751 ILE A O 1
ATOM 5899 N N . GLY A 1 752 ? -17.324 -13.221 30.862 1.00 73.69 752 GLY A N 1
ATOM 5900 C CA . GLY A 1 752 ? -17.427 -14.094 32.035 1.00 73.69 752 GLY A CA 1
ATOM 5901 C C . GLY A 1 752 ? -16.790 -13.473 33.286 1.00 73.69 752 GLY A C 1
ATOM 5902 O O . GLY A 1 752 ? -15.948 -12.582 33.159 1.00 73.69 752 GLY A O 1
ATOM 5903 N N . PRO A 1 753 ? -17.201 -13.883 34.501 1.00 65.19 753 PRO A N 1
ATOM 5904 C CA . PRO A 1 753 ? -16.576 -13.432 35.744 1.00 65.19 753 PRO A CA 1
ATOM 5905 C C . PRO A 1 753 ? -15.316 -14.231 36.124 1.00 65.19 753 PRO A C 1
ATOM 5907 O O . PRO A 1 753 ? -14.478 -13.694 36.844 1.00 65.19 753 PRO A O 1
ATOM 5910 N N . ASP A 1 754 ? -15.190 -15.473 35.651 1.00 65.75 754 ASP A N 1
ATOM 5911 C CA . ASP A 1 754 ? -14.095 -16.417 35.913 1.00 65.75 754 ASP A CA 1
ATOM 5912 C C . ASP A 1 754 ? -13.817 -17.287 34.668 1.00 65.75 754 ASP A C 1
ATOM 5914 O O . ASP A 1 754 ? -14.428 -17.076 33.622 1.00 65.75 754 ASP A O 1
ATOM 5918 N N . GLU A 1 755 ? -12.865 -18.224 34.748 1.00 58.88 755 GLU A N 1
ATOM 5919 C CA . GLU A 1 755 ? -12.435 -19.074 33.622 1.00 58.88 755 GLU A CA 1
ATOM 5920 C C . GLU A 1 755 ? -13.376 -20.250 33.304 1.00 58.88 755 GLU A C 1
ATOM 5922 O O . GLU A 1 755 ? -13.408 -20.714 32.164 1.00 58.88 755 GLU A O 1
ATOM 5927 N N . ASN A 1 756 ? -14.164 -20.722 34.274 1.00 58.59 756 ASN A N 1
ATOM 5928 C CA . ASN A 1 756 ? -15.053 -21.872 34.091 1.00 58.59 756 ASN A CA 1
ATOM 5929 C C . ASN A 1 756 ? -16.363 -21.449 33.413 1.00 58.59 756 ASN A C 1
ATOM 5931 O O . ASN A 1 756 ? -16.842 -22.123 32.495 1.00 58.59 756 ASN A O 1
ATOM 5935 N N . ASP A 1 757 ? -16.906 -20.297 33.815 1.00 69.81 757 ASP A N 1
ATOM 5936 C CA . ASP A 1 757 ? -18.072 -19.666 33.194 1.00 69.81 757 ASP A CA 1
ATOM 5937 C C . ASP A 1 757 ? -17.647 -18.536 32.229 1.00 69.81 757 ASP A C 1
ATOM 5939 O O . ASP A 1 757 ? -17.913 -17.347 32.455 1.00 69.81 757 ASP A O 1
ATOM 5943 N N . GLN A 1 758 ? -16.980 -18.910 31.123 1.00 79.38 758 GLN A N 1
ATOM 5944 C CA . GLN A 1 758 ? -16.652 -18.016 29.997 1.00 79.38 758 GLN A CA 1
ATOM 5945 C C . GLN A 1 758 ? -17.552 -18.194 28.768 1.00 79.38 758 GLN A C 1
ATOM 5947 O O . GLN A 1 758 ? -17.864 -19.300 28.335 1.00 79.38 758 GLN A O 1
ATOM 5952 N N . THR A 1 759 ? -17.906 -17.070 28.155 1.00 88.00 759 THR A N 1
ATOM 5953 C CA . THR A 1 759 ? -18.644 -16.949 26.902 1.00 88.00 759 THR A CA 1
ATOM 5954 C C . THR A 1 759 ? -17.694 -17.274 25.749 1.00 88.00 759 THR A C 1
ATOM 5956 O O . THR A 1 759 ? -16.674 -16.597 25.633 1.00 88.00 759 THR A O 1
ATOM 5959 N N . PRO A 1 760 ? -18.008 -18.245 24.878 1.00 90.81 760 PRO A N 1
ATOM 5960 C CA . PRO A 1 760 ? -17.297 -18.452 23.621 1.00 90.81 760 PRO A CA 1
ATOM 5961 C C . PRO A 1 760 ? -17.190 -17.169 22.782 1.00 90.81 760 PRO A C 1
ATOM 5963 O O . PRO A 1 760 ? -18.207 -16.553 22.451 1.00 90.81 760 PRO A O 1
ATOM 5966 N N . VAL A 1 761 ? -15.966 -16.783 22.416 1.00 92.50 761 VAL A N 1
ATOM 5967 C CA . VAL A 1 761 ? -15.671 -15.604 21.591 1.00 92.50 761 VAL A CA 1
ATOM 5968 C C . VAL A 1 761 ? -15.038 -16.022 20.266 1.00 92.50 761 VAL A C 1
ATOM 5970 O O . VAL A 1 761 ? -14.001 -16.686 20.240 1.00 92.50 761 VAL A O 1
ATOM 5973 N N . ILE A 1 762 ? -15.648 -15.596 19.160 1.00 93.44 762 ILE A N 1
ATOM 5974 C CA . ILE A 1 762 ? -15.132 -15.764 17.797 1.00 93.44 762 ILE A CA 1
ATOM 5975 C C . ILE A 1 762 ? -14.744 -14.381 17.273 1.00 93.44 762 ILE A C 1
ATOM 5977 O O . ILE A 1 762 ? -15.598 -13.508 17.143 1.00 93.44 762 ILE A O 1
ATOM 5981 N N . LEU A 1 763 ? -13.464 -14.178 16.973 1.00 93.44 763 LEU A N 1
ATOM 5982 C CA . LEU A 1 763 ? -12.930 -12.933 16.426 1.00 93.44 763 LEU A CA 1
ATOM 5983 C C . LEU A 1 763 ? -12.604 -13.144 14.940 1.00 93.44 763 LEU A C 1
ATOM 5985 O O . LEU A 1 763 ? -12.006 -14.159 14.580 1.00 93.44 763 LEU A O 1
ATOM 5989 N N . LEU A 1 764 ? -12.998 -12.203 14.081 1.00 90.75 764 LEU A N 1
ATOM 5990 C CA . LEU A 1 764 ? -12.888 -12.302 12.623 1.00 90.75 764 LEU A CA 1
ATOM 5991 C C . LEU A 1 764 ? -12.187 -11.060 12.061 1.00 90.75 764 LEU A C 1
ATOM 5993 O O . LEU A 1 764 ? -12.793 -10.000 11.920 1.00 90.75 764 LEU A O 1
ATOM 5997 N N . ASP A 1 765 ? -10.925 -11.177 11.663 1.00 86.25 765 ASP A N 1
ATOM 5998 C CA . ASP A 1 765 ? -10.136 -10.021 11.220 1.00 86.25 765 ASP A CA 1
ATOM 5999 C C . ASP A 1 765 ? -9.362 -10.319 9.933 1.00 86.25 765 ASP A C 1
ATOM 6001 O O . ASP A 1 765 ? -8.983 -11.459 9.690 1.00 86.25 765 ASP A O 1
ATOM 6005 N N . ALA A 1 766 ? -9.163 -9.308 9.088 1.00 80.19 766 ALA A N 1
ATOM 6006 C CA . ALA A 1 766 ? -8.324 -9.418 7.891 1.00 80.19 766 ALA A CA 1
ATOM 6007 C C . ALA A 1 766 ? -6.882 -8.930 8.133 1.00 80.19 766 ALA A C 1
ATOM 6009 O O . ALA A 1 766 ? -5.977 -9.321 7.404 1.00 80.19 766 ALA A O 1
ATOM 6010 N N . THR A 1 767 ? -6.673 -8.086 9.147 1.00 80.94 767 THR A N 1
ATOM 6011 C CA . THR A 1 767 ? -5.398 -7.448 9.509 1.00 80.94 767 THR A CA 1
ATOM 6012 C C . THR A 1 767 ? -5.233 -7.370 11.041 1.00 80.94 767 THR A C 1
ATOM 6014 O O . THR A 1 767 ? -5.083 -6.274 11.590 1.00 80.94 767 THR A O 1
ATOM 6017 N N . PRO A 1 768 ? -5.305 -8.501 11.771 1.00 85.62 768 PRO A N 1
ATOM 6018 C CA . PRO A 1 768 ? -5.349 -8.498 13.230 1.00 85.62 768 PRO A CA 1
ATOM 6019 C C . PRO A 1 768 ? -4.028 -8.061 13.853 1.00 85.62 768 PRO A C 1
ATOM 6021 O O . PRO A 1 768 ? -2.978 -8.662 13.618 1.00 85.62 768 PRO A O 1
ATOM 6024 N N . ASN A 1 769 ? -4.085 -7.086 14.757 1.00 87.25 769 ASN A N 1
ATOM 6025 C CA . ASN A 1 769 ? -2.909 -6.688 15.514 1.00 87.25 769 ASN A CA 1
ATOM 6026 C C . ASN A 1 769 ? -2.791 -7.483 16.826 1.00 87.25 769 ASN A C 1
ATOM 6028 O O . ASN A 1 769 ? -3.402 -7.136 17.837 1.00 87.25 769 ASN A O 1
ATOM 6032 N N . LEU A 1 770 ? -2.019 -8.576 16.813 1.00 88.19 770 LEU A N 1
ATOM 6033 C CA . LEU A 1 770 ? -1.932 -9.502 17.953 1.00 88.19 770 LEU A CA 1
ATOM 6034 C C . LEU A 1 770 ? -1.488 -8.855 19.286 1.00 88.19 770 LEU A C 1
ATOM 6036 O O . LEU A 1 770 ? -2.102 -9.202 20.297 1.00 88.19 770 LEU A O 1
ATOM 6040 N N . PRO A 1 771 ? -0.506 -7.924 19.343 1.00 87.44 771 PRO A N 1
ATOM 6041 C CA . PRO A 1 771 ? -0.197 -7.166 20.562 1.00 87.44 771 PRO A CA 1
ATOM 6042 C C . PRO A 1 771 ? -1.404 -6.428 21.159 1.00 87.44 771 PRO A C 1
ATOM 6044 O O . PRO A 1 771 ? -1.610 -6.473 22.371 1.00 87.44 771 PRO A O 1
ATOM 6047 N N . LEU A 1 772 ? -2.224 -5.793 20.314 1.00 90.00 772 LEU A N 1
ATOM 6048 C CA . LEU A 1 772 ? -3.417 -5.061 20.745 1.00 90.00 772 LEU A CA 1
ATOM 6049 C C . LEU A 1 772 ? -4.547 -6.008 21.171 1.00 90.00 772 LEU A C 1
ATOM 6051 O O . LEU A 1 772 ? -5.112 -5.845 22.249 1.00 90.00 772 LEU A O 1
ATOM 6055 N N . ILE A 1 773 ? -4.861 -7.034 20.373 1.00 89.81 773 ILE A N 1
ATOM 6056 C CA . ILE A 1 773 ? -5.978 -7.951 20.663 1.00 89.81 773 ILE A CA 1
ATOM 6057 C C . ILE A 1 773 ? -5.695 -8.774 21.935 1.00 89.81 773 ILE A C 1
ATOM 6059 O O . ILE A 1 773 ? -6.590 -8.953 22.764 1.00 89.81 773 ILE A O 1
ATOM 6063 N N . ARG A 1 774 ? -4.445 -9.212 22.156 1.00 90.44 774 ARG A N 1
ATOM 6064 C CA . ARG A 1 774 ? -4.057 -9.972 23.362 1.00 90.44 774 ARG A CA 1
ATOM 6065 C C . ARG A 1 774 ? -4.144 -9.176 24.667 1.00 90.44 774 ARG A C 1
ATOM 6067 O O . ARG A 1 774 ? -4.236 -9.790 25.723 1.00 90.44 774 ARG A O 1
ATOM 6074 N N . HIS A 1 775 ? -4.183 -7.842 24.619 1.00 87.50 775 HIS A N 1
ATOM 6075 C CA . HIS A 1 775 ? -4.453 -7.021 25.806 1.00 87.50 775 HIS A CA 1
ATOM 6076 C C . HIS A 1 775 ? -5.880 -7.230 26.349 1.00 87.50 775 HIS A C 1
ATOM 6078 O O . HIS A 1 775 ? -6.103 -7.141 27.553 1.00 87.50 775 HIS A O 1
ATOM 6084 N N . PHE A 1 776 ? -6.840 -7.550 25.473 1.00 86.75 776 PHE A N 1
ATOM 6085 C CA . PHE A 1 776 ? -8.242 -7.795 25.835 1.00 86.75 776 PHE A CA 1
ATOM 6086 C C . PHE A 1 776 ? -8.586 -9.286 25.912 1.00 86.75 776 PHE A C 1
ATOM 6088 O O . PHE A 1 776 ? -9.487 -9.669 26.656 1.00 86.75 776 PHE A O 1
ATOM 6095 N N . PHE A 1 777 ? -7.843 -10.124 25.184 1.00 88.00 777 PHE A N 1
ATOM 6096 C CA . PHE A 1 777 ? -7.983 -11.579 25.168 1.00 88.00 777 PHE A CA 1
ATOM 6097 C C . PHE A 1 777 ? -6.610 -12.244 25.403 1.00 88.00 777 PHE A C 1
ATOM 6099 O O . PHE A 1 777 ? -5.966 -12.663 24.441 1.00 88.00 777 PHE A O 1
ATOM 6106 N N . PRO A 1 778 ? -6.121 -12.349 26.656 1.00 86.38 778 PRO A N 1
ATOM 6107 C CA . PRO A 1 778 ? -4.792 -12.909 26.930 1.00 86.38 778 PRO A CA 1
ATOM 6108 C C . PRO A 1 778 ? -4.642 -14.359 26.447 1.00 86.38 778 PRO A C 1
ATOM 6110 O O . PRO A 1 778 ? -3.660 -14.702 25.790 1.00 86.38 778 PRO A O 1
ATOM 6113 N N . ASN A 1 779 ? -5.673 -15.178 26.678 1.00 86.19 779 ASN A N 1
ATOM 6114 C CA . ASN A 1 779 ? -5.729 -16.596 26.305 1.00 86.19 779 ASN A CA 1
ATOM 6115 C C . ASN A 1 779 ? -6.272 -16.801 24.869 1.00 86.19 779 ASN A C 1
ATOM 6117 O O . ASN A 1 779 ? -7.050 -17.720 24.617 1.00 86.19 779 ASN A O 1
ATOM 6121 N N . LEU A 1 780 ? -5.926 -15.910 23.930 1.00 90.88 780 LEU A N 1
ATOM 6122 C CA . LEU A 1 780 ? -6.411 -15.958 22.546 1.00 90.88 780 LEU A CA 1
ATOM 6123 C C . LEU A 1 780 ? -5.757 -17.091 21.741 1.00 90.88 780 LEU A C 1
ATOM 6125 O O . LEU A 1 780 ? -4.574 -17.013 21.390 1.00 90.88 780 LEU A O 1
ATOM 6129 N N . ALA A 1 781 ? -6.561 -18.085 21.366 1.00 92.56 781 ALA A N 1
ATOM 6130 C CA . ALA A 1 781 ? -6.202 -19.082 20.367 1.00 92.56 781 ALA A CA 1
ATOM 6131 C C . ALA A 1 781 ? -6.234 -18.484 18.950 1.00 92.56 781 ALA A C 1
ATOM 6133 O O . ALA A 1 781 ? -7.051 -17.613 18.636 1.00 92.56 781 ALA A O 1
ATOM 6134 N N . LEU A 1 782 ? -5.360 -18.980 18.074 1.00 92.81 782 LEU A N 1
ATOM 6135 C CA . LEU A 1 782 ? -5.336 -18.620 16.657 1.00 92.81 782 LEU A CA 1
ATOM 6136 C C . LEU A 1 782 ? -5.915 -19.780 15.837 1.00 92.81 782 LEU A C 1
ATOM 6138 O O . LEU A 1 782 ? -5.474 -20.920 15.969 1.00 92.81 782 LEU A O 1
ATOM 6142 N N . GLY A 1 783 ? -6.906 -19.490 14.994 1.00 86.25 783 GLY A N 1
ATOM 6143 C CA . GLY A 1 783 ? -7.285 -20.357 13.880 1.00 86.25 783 GLY A CA 1
ATOM 6144 C C . GLY A 1 783 ? -6.222 -20.334 12.777 1.00 86.25 783 GLY A C 1
ATOM 6145 O O . GLY A 1 783 ? -5.190 -19.673 12.907 1.00 86.25 783 GLY A O 1
ATOM 6146 N N . SER A 1 784 ? -6.460 -21.043 11.671 1.00 81.62 784 SER A N 1
ATOM 6147 C CA . SER A 1 784 ? -5.585 -20.898 10.504 1.00 81.62 784 SER A CA 1
ATOM 6148 C C . SER A 1 784 ? -5.779 -19.540 9.836 1.00 81.62 784 SER A C 1
ATOM 6150 O O . SER A 1 784 ? -6.877 -18.981 9.864 1.00 81.62 784 SER A O 1
ATOM 6152 N N . ASP A 1 785 ? -4.726 -19.065 9.173 1.00 89.00 785 ASP A N 1
ATOM 6153 C CA . ASP A 1 785 ? -4.841 -17.957 8.235 1.00 89.00 785 ASP A CA 1
ATOM 6154 C C . ASP A 1 785 ? -5.485 -18.440 6.935 1.00 89.00 785 ASP A C 1
ATOM 6156 O O . ASP A 1 785 ? -4.980 -19.348 6.271 1.00 89.00 785 ASP A O 1
ATOM 6160 N N . VAL A 1 786 ? -6.639 -17.864 6.602 1.00 90.81 786 VAL A N 1
ATOM 6161 C CA . VAL A 1 786 ? -7.426 -18.226 5.424 1.00 90.81 786 VAL A CA 1
ATOM 6162 C C . VAL A 1 786 ? -7.409 -17.062 4.445 1.00 90.81 786 VAL A C 1
ATOM 6164 O O . VAL A 1 786 ? -8.234 -16.149 4.498 1.00 90.81 786 VAL A O 1
ATOM 6167 N N . GLN A 1 787 ? -6.456 -17.123 3.523 1.00 90.62 787 GLN A N 1
ATOM 6168 C CA . GLN A 1 787 ? -6.326 -16.214 2.388 1.00 90.62 787 GLN A CA 1
ATOM 6169 C C . GLN A 1 787 ? -6.761 -16.925 1.100 1.00 90.62 787 GLN A C 1
ATOM 6171 O O . GLN A 1 787 ? -6.727 -18.152 1.017 1.00 90.62 787 GLN A O 1
ATOM 6176 N N . ALA A 1 788 ? -7.169 -16.160 0.089 1.00 91.19 788 ALA A N 1
ATOM 6177 C CA . ALA A 1 788 ? -7.632 -16.682 -1.196 1.00 91.19 788 ALA A CA 1
ATOM 6178 C C . ALA A 1 788 ? -6.892 -16.010 -2.356 1.00 91.19 788 ALA A C 1
ATOM 6180 O O . ALA A 1 788 ? -6.592 -14.816 -2.303 1.00 91.19 788 ALA A O 1
ATOM 6181 N N . ALA A 1 789 ? -6.629 -16.767 -3.418 1.00 90.81 789 ALA A N 1
ATOM 6182 C CA . ALA A 1 789 ? -6.078 -16.239 -4.655 1.00 90.81 789 ALA A CA 1
ATOM 6183 C C . ALA A 1 789 ? -7.050 -15.237 -5.301 1.00 90.81 789 ALA A C 1
ATOM 6185 O O . ALA A 1 789 ? -8.263 -15.451 -5.330 1.00 90.81 789 ALA A O 1
ATOM 6186 N N . THR A 1 790 ? -6.510 -14.165 -5.882 1.00 92.00 790 THR A N 1
ATOM 6187 C CA . THR A 1 790 ? -7.289 -13.119 -6.563 1.00 92.00 790 THR A CA 1
ATOM 6188 C C . THR A 1 790 ? -6.904 -13.012 -8.048 1.00 92.00 790 THR A C 1
ATOM 6190 O O . THR A 1 790 ? -6.463 -11.948 -8.478 1.00 92.00 790 THR A O 1
ATOM 6193 N N . PRO A 1 791 ? -7.037 -14.084 -8.861 1.00 89.12 791 PRO A N 1
ATOM 6194 C CA . PRO A 1 791 ? -6.489 -14.156 -10.228 1.00 89.12 791 PRO A CA 1
ATOM 6195 C C . PRO A 1 791 ? -7.107 -13.157 -11.222 1.00 89.12 791 PRO A C 1
ATOM 6197 O O . PRO A 1 791 ? -6.586 -12.966 -12.318 1.00 89.12 791 PRO A O 1
ATOM 6200 N N . HIS A 1 792 ? -8.217 -12.522 -10.844 1.00 92.56 792 HIS A N 1
ATOM 6201 C CA . HIS A 1 792 ? -8.919 -11.501 -11.621 1.00 92.56 792 HIS A CA 1
ATOM 6202 C C . HIS A 1 792 ? -8.809 -10.097 -11.003 1.00 92.56 792 HIS A C 1
ATOM 6204 O O . HIS A 1 792 ? -9.513 -9.176 -11.412 1.00 92.56 792 HIS A O 1
ATOM 6210 N N . ALA A 1 793 ? -7.928 -9.918 -10.018 1.00 93.62 793 ALA A N 1
ATOM 6211 C CA . ALA A 1 793 ? -7.520 -8.619 -9.507 1.00 93.62 793 ALA A CA 1
ATOM 6212 C C . ALA A 1 793 ? -6.033 -8.385 -9.798 1.00 93.62 793 ALA A C 1
ATOM 6214 O O . ALA A 1 793 ? -5.264 -9.333 -9.937 1.00 93.62 793 ALA A O 1
ATOM 6215 N N . ARG A 1 794 ? -5.629 -7.117 -9.884 1.00 92.44 794 ARG A N 1
ATOM 6216 C CA . ARG A 1 794 ? -4.234 -6.720 -10.090 1.00 92.44 794 ARG A CA 1
ATOM 6217 C C . ARG A 1 794 ? -3.883 -5.525 -9.211 1.00 92.44 794 ARG A C 1
ATOM 6219 O O . ARG A 1 794 ? -4.530 -4.484 -9.285 1.00 92.44 794 ARG A O 1
ATOM 6226 N N . PHE A 1 795 ? -2.839 -5.677 -8.410 1.00 94.44 795 PHE A N 1
ATOM 6227 C CA . PHE A 1 795 ? -2.386 -4.739 -7.393 1.00 94.44 795 PHE A CA 1
ATOM 6228 C C . PHE A 1 795 ? -1.054 -4.100 -7.804 1.00 94.44 795 PHE A C 1
ATOM 6230 O O . PHE A 1 795 ? -0.069 -4.792 -8.068 1.00 94.44 795 PHE A O 1
ATOM 6237 N N . VAL A 1 796 ? -1.017 -2.768 -7.862 1.00 91.44 796 VAL A N 1
ATOM 6238 C CA . VAL A 1 796 ? 0.114 -1.995 -8.393 1.00 91.44 796 VAL A CA 1
ATOM 6239 C C . VAL A 1 796 ? 0.556 -0.927 -7.395 1.00 91.44 796 VAL A C 1
ATOM 6241 O O . VAL A 1 796 ? -0.235 -0.077 -6.979 1.00 91.44 796 VAL A O 1
ATOM 6244 N N . TRP A 1 797 ? 1.840 -0.924 -7.037 1.00 92.62 797 TRP A N 1
ATOM 6245 C CA . TRP A 1 797 ? 2.439 0.171 -6.270 1.00 92.62 797 TRP A CA 1
ATOM 6246 C C . TRP A 1 797 ? 3.005 1.237 -7.215 1.00 92.62 797 TRP A C 1
ATOM 6248 O O . TRP A 1 797 ? 3.810 0.937 -8.099 1.00 92.62 797 TRP A O 1
ATOM 6258 N N . MET A 1 798 ? 2.590 2.488 -7.021 1.00 87.62 798 MET A N 1
ATOM 6259 C CA . MET A 1 798 ? 3.004 3.641 -7.818 1.00 87.62 798 MET A CA 1
ATOM 6260 C C . MET A 1 798 ? 4.110 4.412 -7.084 1.00 87.62 798 MET A C 1
ATOM 6262 O O . MET A 1 798 ? 3.847 5.337 -6.313 1.00 87.62 798 MET A O 1
ATOM 6266 N N . GLN A 1 799 ? 5.360 4.010 -7.316 1.00 76.62 799 GLN A N 1
ATOM 6267 C CA . GLN A 1 799 ? 6.556 4.640 -6.750 1.00 76.62 799 GLN A CA 1
ATOM 6268 C C . GLN A 1 799 ? 6.851 6.004 -7.392 1.00 76.62 799 GLN A C 1
ATOM 6270 O O . GLN A 1 799 ? 6.485 6.263 -8.536 1.00 76.62 799 GLN A O 1
ATOM 6275 N N . GLY A 1 800 ? 7.586 6.871 -6.691 1.00 70.81 800 GLY A N 1
ATOM 6276 C CA . GLY A 1 800 ? 8.072 8.144 -7.227 1.00 70.81 800 GLY A CA 1
ATOM 6277 C C . GLY A 1 800 ? 7.673 9.318 -6.345 1.00 70.81 800 GLY A C 1
ATOM 6278 O O . GLY A 1 800 ? 8.225 9.494 -5.264 1.00 70.81 800 GLY A O 1
ATOM 6279 N N . LYS A 1 801 ? 6.742 10.153 -6.814 1.00 65.56 801 LYS A N 1
ATOM 6280 C CA . LYS A 1 801 ? 6.308 11.359 -6.096 1.00 65.56 801 LYS A CA 1
ATOM 6281 C C . LYS A 1 801 ? 5.056 11.090 -5.260 1.00 65.56 801 LYS A C 1
ATOM 6283 O O . LYS A 1 801 ? 3.937 11.078 -5.764 1.00 65.56 801 LYS A O 1
ATOM 6288 N N . PHE A 1 802 ? 5.280 10.843 -3.975 1.00 71.19 802 PHE A N 1
ATOM 6289 C CA . PHE A 1 802 ? 4.295 10.300 -3.040 1.00 71.19 802 PHE A CA 1
ATOM 6290 C C . PHE A 1 802 ? 3.265 11.334 -2.572 1.00 71.19 802 PHE A C 1
ATOM 6292 O O . PHE A 1 802 ? 3.626 12.443 -2.185 1.00 71.19 802 PHE A O 1
ATOM 6299 N N . TRP A 1 803 ? 1.984 10.966 -2.553 1.00 77.00 803 TRP A N 1
ATOM 6300 C CA . TRP A 1 803 ? 0.884 11.846 -2.144 1.00 77.00 803 TRP A CA 1
ATOM 6301 C C . TRP A 1 803 ? 0.664 11.845 -0.621 1.00 77.00 803 TRP A C 1
ATOM 6303 O O . TRP A 1 803 ? -0.427 11.534 -0.147 1.00 77.00 803 TRP A O 1
ATOM 6313 N N . HIS A 1 804 ? 1.688 12.172 0.172 1.00 78.25 804 HIS A N 1
ATOM 6314 C CA . HIS A 1 804 ? 1.546 12.253 1.633 1.00 78.25 804 HIS A CA 1
ATOM 6315 C C . HIS A 1 804 ? 0.654 13.440 2.058 1.00 78.25 804 HIS A C 1
ATOM 6317 O O . HIS A 1 804 ? 0.414 14.363 1.280 1.00 78.25 804 HIS A O 1
ATOM 6323 N N . GLY A 1 805 ? 0.134 13.432 3.293 1.00 77.31 805 GLY A N 1
ATOM 6324 C CA . GLY A 1 805 ? -0.888 14.398 3.739 1.00 77.31 805 GLY A CA 1
ATOM 6325 C C . GLY A 1 805 ? -0.497 15.874 3.565 1.00 77.31 805 GLY A C 1
ATOM 6326 O O . GLY A 1 805 ? -1.322 16.685 3.150 1.00 77.31 805 GLY A O 1
ATOM 6327 N N . ILE A 1 806 ? 0.779 16.213 3.783 1.00 81.31 806 ILE A N 1
ATOM 6328 C CA . ILE A 1 806 ? 1.309 17.567 3.544 1.00 81.31 806 ILE A CA 1
ATOM 6329 C C . ILE A 1 806 ? 1.312 17.906 2.042 1.00 81.31 806 ILE A C 1
ATOM 6331 O O . ILE A 1 806 ? 0.932 19.010 1.674 1.00 81.31 806 ILE A O 1
ATOM 6335 N N . THR A 1 807 ? 1.642 16.965 1.145 1.00 84.00 807 THR A N 1
ATOM 6336 C CA . THR A 1 807 ? 1.483 17.171 -0.310 1.00 84.00 807 THR A CA 1
ATOM 6337 C C . THR A 1 807 ? 0.033 17.478 -0.670 1.00 84.00 807 THR A C 1
ATOM 6339 O O . THR A 1 807 ? -0.221 18.363 -1.483 1.00 84.00 807 THR A O 1
ATOM 6342 N N . GLN A 1 808 ? -0.915 16.755 -0.064 1.00 87.31 808 GLN A N 1
ATOM 6343 C CA . GLN A 1 808 ? -2.344 16.933 -0.318 1.00 87.31 808 GLN A CA 1
ATOM 6344 C C . GLN A 1 808 ? -2.808 18.332 0.131 1.00 87.31 808 GLN A C 1
ATOM 6346 O O . GLN A 1 808 ? -3.390 19.046 -0.684 1.00 87.31 808 GLN A O 1
ATOM 6351 N N . LYS A 1 809 ? -2.452 18.780 1.350 1.00 87.31 809 LYS A N 1
ATOM 6352 C CA . LYS A 1 809 ? -2.688 20.165 1.821 1.00 87.31 809 LYS A CA 1
ATOM 6353 C C . LYS A 1 809 ? -2.068 21.209 0.875 1.00 87.31 809 LYS A C 1
ATOM 6355 O O . LYS A 1 809 ? -2.784 22.038 0.315 1.00 87.31 809 LYS A O 1
ATOM 6360 N N . ASN A 1 810 ? -0.771 21.089 0.583 1.00 86.69 810 ASN A N 1
ATOM 6361 C CA . ASN A 1 810 ? -0.038 22.030 -0.272 1.00 86.69 810 ASN A CA 1
ATOM 6362 C C . ASN A 1 810 ? -0.606 22.118 -1.704 1.00 86.69 810 ASN A C 1
ATOM 6364 O O . ASN A 1 810 ? -0.500 23.167 -2.345 1.00 86.69 810 ASN A O 1
ATOM 6368 N N . ALA A 1 811 ? -1.178 21.031 -2.237 1.00 86.62 811 ALA A N 1
ATOM 6369 C CA . ALA A 1 811 ? -1.821 21.016 -3.552 1.00 86.62 811 ALA A CA 1
ATOM 6370 C C . ALA A 1 811 ? -3.165 21.767 -3.547 1.00 86.62 811 ALA A C 1
ATOM 6372 O O . ALA A 1 811 ? -3.436 22.524 -4.483 1.00 86.62 811 ALA A O 1
ATOM 6373 N N . ILE A 1 812 ? -3.970 21.607 -2.488 1.00 89.56 812 ILE A N 1
ATOM 6374 C CA . ILE A 1 812 ? -5.225 22.349 -2.274 1.00 89.56 812 ILE A CA 1
ATOM 6375 C C . ILE A 1 812 ? -4.932 23.849 -2.168 1.00 89.56 812 ILE A C 1
ATOM 6377 O O . ILE A 1 812 ? -5.538 24.648 -2.879 1.00 89.56 812 ILE A O 1
ATOM 6381 N N . GLU A 1 813 ? -3.960 24.240 -1.342 1.00 88.19 813 GLU A N 1
ATOM 6382 C CA . GLU A 1 813 ? -3.550 25.639 -1.169 1.00 88.19 813 GLU A CA 1
ATOM 6383 C C . GLU A 1 813 ? -3.063 26.272 -2.476 1.00 88.19 813 GLU A C 1
ATOM 6385 O O . GLU A 1 813 ? -3.456 27.392 -2.806 1.00 88.19 813 GLU A O 1
ATOM 6390 N N . GLN A 1 814 ? -2.236 25.567 -3.255 1.00 85.56 814 GLN A N 1
ATOM 6391 C CA . GLN A 1 814 ? -1.779 26.058 -4.558 1.00 85.56 814 GLN A CA 1
ATOM 6392 C C . GLN A 1 814 ? -2.949 26.264 -5.528 1.00 85.56 814 GLN A C 1
ATOM 6394 O O . GLN A 1 814 ? -3.012 27.308 -6.179 1.00 85.56 814 GLN A O 1
ATOM 6399 N N . HIS A 1 815 ? -3.900 25.326 -5.577 1.00 86.81 815 HIS A N 1
ATOM 6400 C CA . HIS A 1 815 ? -5.078 25.426 -6.439 1.00 86.81 815 HIS A CA 1
ATOM 6401 C C . HIS A 1 815 ? -6.017 26.568 -6.012 1.00 86.81 815 HIS A C 1
ATOM 6403 O O . HIS A 1 815 ? -6.385 27.390 -6.851 1.00 86.81 815 HIS A O 1
ATOM 6409 N N . ARG A 1 816 ? -6.309 26.704 -4.708 1.00 87.19 816 ARG A N 1
ATOM 6410 C CA . ARG A 1 816 ? -7.074 27.832 -4.133 1.00 87.19 816 ARG A CA 1
ATOM 6411 C C . ARG A 1 816 ? -6.446 29.191 -4.461 1.00 87.19 816 ARG A C 1
ATOM 6413 O O . ARG A 1 816 ? -7.158 30.124 -4.806 1.00 87.19 816 ARG A O 1
ATOM 6420 N N . ASN A 1 817 ? -5.116 29.290 -4.421 1.00 83.62 817 ASN A N 1
ATOM 6421 C CA . ASN A 1 817 ? -4.372 30.505 -4.771 1.00 83.62 817 ASN A CA 1
ATOM 6422 C C . ASN A 1 817 ? -4.204 30.733 -6.294 1.00 83.62 817 ASN A C 1
ATOM 6424 O O . ASN A 1 817 ? -3.446 31.619 -6.694 1.00 83.62 817 ASN A O 1
ATOM 6428 N N . GLY A 1 818 ? -4.810 29.911 -7.162 1.00 73.50 818 GLY A N 1
ATOM 6429 C CA . GLY A 1 818 ? -4.633 29.979 -8.622 1.00 73.50 818 GLY A CA 1
ATOM 6430 C C . GLY A 1 818 ? -3.202 29.684 -9.107 1.00 73.50 818 GLY A C 1
ATOM 6431 O O . GLY A 1 818 ? -2.870 29.899 -10.275 1.00 73.50 818 GLY A O 1
ATOM 6432 N N . ARG A 1 819 ? -2.324 29.196 -8.222 1.00 61.09 819 ARG A N 1
ATOM 6433 C CA . ARG A 1 819 ? -0.904 28.955 -8.495 1.00 61.09 819 ARG A CA 1
ATOM 6434 C C . ARG A 1 819 ? -0.744 27.600 -9.172 1.00 61.09 819 ARG A C 1
ATOM 6436 O O . ARG A 1 819 ? -0.835 26.556 -8.530 1.00 61.09 819 ARG A O 1
ATOM 6443 N N . LYS A 1 820 ? -0.430 27.604 -10.471 1.00 55.53 820 LYS A N 1
ATOM 6444 C CA . LYS A 1 820 ? -0.006 26.385 -11.174 1.00 55.53 820 LYS A CA 1
ATOM 6445 C C . LYS A 1 820 ? 1.294 25.871 -10.547 1.00 55.53 820 LYS A C 1
ATOM 6447 O O . LYS A 1 820 ? 2.325 26.542 -10.619 1.00 55.53 820 LYS A O 1
ATOM 6452 N N . GLY A 1 821 ? 1.228 24.701 -9.912 1.00 51.81 821 GLY A N 1
ATOM 6453 C CA . GLY A 1 821 ? 2.378 24.076 -9.262 1.00 51.81 821 GLY A CA 1
ATOM 6454 C C . GLY A 1 821 ? 3.527 23.848 -10.246 1.00 51.81 821 GLY A C 1
ATOM 6455 O O . GLY A 1 821 ? 3.305 23.511 -11.409 1.00 51.81 821 GLY A O 1
ATOM 6456 N N . LYS A 1 822 ? 4.772 24.016 -9.781 1.00 43.00 822 LYS A N 1
ATOM 6457 C CA . LYS A 1 822 ? 5.982 23.895 -10.625 1.00 43.00 822 LYS A CA 1
ATOM 6458 C C . LYS A 1 822 ? 6.157 22.503 -11.246 1.00 43.00 822 LYS A C 1
ATOM 6460 O O . LYS A 1 822 ? 6.918 22.349 -12.198 1.00 43.00 822 LYS A O 1
ATOM 6465 N N . GLU A 1 823 ? 5.468 21.500 -10.708 1.00 49.59 823 GLU A N 1
ATOM 6466 C CA . GLU A 1 823 ? 5.590 20.096 -11.080 1.00 49.59 823 GLU A CA 1
ATOM 6467 C C . GLU A 1 823 ? 4.194 19.488 -11.266 1.00 49.59 823 GLU A C 1
ATOM 6469 O O . GLU A 1 823 ? 3.491 19.197 -10.301 1.00 49.59 823 GLU A O 1
ATOM 6474 N N . HIS A 1 824 ? 3.782 19.304 -12.524 1.00 55.97 824 HIS A N 1
ATOM 6475 C CA . HIS A 1 824 ? 2.387 19.023 -12.882 1.00 55.97 824 HIS A CA 1
ATOM 6476 C C . HIS A 1 824 ? 1.777 17.808 -12.156 1.00 55.97 824 HIS A C 1
ATOM 6478 O O . HIS A 1 824 ? 0.601 17.855 -11.814 1.00 55.97 824 HIS A O 1
ATOM 6484 N N . ALA A 1 825 ? 2.558 16.758 -11.869 1.00 57.22 825 ALA A N 1
ATOM 6485 C CA . ALA A 1 825 ? 2.071 15.496 -11.301 1.00 57.22 825 ALA A CA 1
ATOM 6486 C C . ALA A 1 825 ? 1.598 15.558 -9.830 1.00 57.22 825 ALA A C 1
ATOM 6488 O O . ALA A 1 825 ? 0.799 14.715 -9.438 1.00 57.22 825 ALA A O 1
ATOM 6489 N N . GLN A 1 826 ? 2.048 16.534 -9.029 1.00 73.50 826 GLN A N 1
ATOM 6490 C CA . GLN A 1 826 ? 1.607 16.735 -7.632 1.00 73.50 826 GLN A CA 1
ATOM 6491 C C . GLN A 1 826 ? 0.790 18.025 -7.477 1.00 73.50 826 GLN A C 1
ATOM 6493 O O . GLN A 1 826 ? 0.981 18.820 -6.559 1.00 73.50 826 GLN A O 1
ATOM 6498 N N . SER A 1 827 ? -0.119 18.248 -8.423 1.00 82.06 827 SER A N 1
ATOM 6499 C CA . SER A 1 827 ? -1.094 19.337 -8.400 1.00 82.06 827 SER A CA 1
ATOM 6500 C C . SER A 1 827 ? -2.508 18.770 -8.506 1.00 82.06 827 SER A C 1
ATOM 6502 O O . SER A 1 827 ? -2.678 17.635 -8.950 1.00 82.06 827 SER A O 1
ATOM 6504 N N . ILE A 1 828 ? -3.525 19.550 -8.137 1.00 86.88 828 ILE A N 1
ATOM 6505 C CA . ILE A 1 828 ? -4.932 19.132 -8.254 1.00 86.88 828 ILE A CA 1
ATOM 6506 C C . ILE A 1 828 ? -5.292 18.759 -9.706 1.00 86.88 828 ILE A C 1
ATOM 6508 O O . ILE A 1 828 ? -5.922 17.728 -9.925 1.00 86.88 828 ILE A O 1
ATOM 6512 N N . GLU A 1 829 ? -4.802 19.500 -10.708 1.00 80.94 829 GLU A N 1
ATOM 6513 C CA . GLU A 1 829 ? -4.947 19.106 -12.120 1.00 80.94 829 GLU A CA 1
ATOM 6514 C C . GLU A 1 829 ? -4.158 17.823 -12.440 1.00 80.94 829 GLU A C 1
ATOM 6516 O O . GLU A 1 829 ? -4.670 16.943 -13.116 1.00 80.94 829 GLU A O 1
ATOM 6521 N N . GLY A 1 830 ? -2.942 17.647 -11.910 1.00 79.06 830 GLY A N 1
ATOM 6522 C CA . GLY A 1 830 ? -2.163 16.403 -12.041 1.00 79.06 830 GLY A CA 1
ATOM 6523 C C . GLY A 1 830 ? -2.884 15.160 -11.520 1.00 79.06 830 GLY A C 1
ATOM 6524 O O . GLY A 1 830 ? -2.882 14.111 -12.171 1.00 79.06 830 GLY A O 1
ATOM 6525 N N . LEU A 1 831 ? -3.544 15.294 -10.370 1.00 86.50 831 LEU A N 1
ATOM 6526 C CA . LEU A 1 831 ? -4.427 14.275 -9.820 1.00 86.50 831 LEU A CA 1
ATOM 6527 C C . LEU A 1 831 ? -5.639 14.052 -10.729 1.00 86.50 831 LEU A C 1
ATOM 6529 O O . LEU A 1 831 ? -5.916 12.913 -11.092 1.00 86.50 831 LEU A O 1
ATOM 6533 N N . ARG A 1 832 ? -6.310 15.123 -11.163 1.00 85.75 832 ARG A N 1
ATOM 6534 C CA . ARG A 1 832 ? -7.459 15.065 -12.076 1.00 85.75 832 ARG A CA 1
ATOM 6535 C C . ARG A 1 832 ? -7.114 14.313 -13.368 1.00 85.75 832 ARG A C 1
ATOM 6537 O O . ARG A 1 832 ? -7.798 13.349 -13.700 1.00 85.75 832 ARG A O 1
ATOM 6544 N N . TRP A 1 833 ? -6.001 14.640 -14.029 1.00 81.62 833 TRP A N 1
ATOM 6545 C CA . TRP A 1 833 ? -5.494 13.876 -15.177 1.00 81.62 833 TRP A CA 1
ATOM 6546 C C . TRP A 1 833 ? -5.243 12.397 -14.848 1.00 81.62 833 TRP A C 1
ATOM 6548 O O . TRP A 1 833 ? -5.489 11.538 -15.688 1.00 81.62 833 TRP A O 1
ATOM 6558 N N . THR A 1 834 ? -4.760 12.088 -13.641 1.00 84.50 834 THR A N 1
ATOM 6559 C CA . THR A 1 834 ? -4.491 10.709 -13.197 1.00 84.50 834 THR A CA 1
ATOM 6560 C C . THR A 1 834 ? -5.785 9.908 -13.019 1.00 84.50 834 THR A C 1
ATOM 6562 O O . THR A 1 834 ? -5.855 8.775 -13.491 1.00 84.50 834 THR A O 1
ATOM 6565 N N . LEU A 1 835 ? -6.823 10.495 -12.407 1.00 88.44 835 LEU A N 1
ATOM 6566 C CA . LEU A 1 835 ? -8.150 9.875 -12.275 1.00 88.44 835 LEU A CA 1
ATOM 6567 C C . LEU A 1 835 ? -8.759 9.591 -13.655 1.00 88.44 835 LEU A C 1
ATOM 6569 O O . LEU A 1 835 ? -9.147 8.461 -13.945 1.00 88.44 835 LEU A O 1
ATOM 6573 N N . TRP A 1 836 ? -8.765 10.594 -14.538 1.00 85.31 836 TRP A N 1
ATOM 6574 C CA . TRP A 1 836 ? -9.278 10.442 -15.899 1.00 85.31 836 TRP A CA 1
ATOM 6575 C C . TRP A 1 836 ? -8.466 9.416 -16.713 1.00 85.31 836 TRP A C 1
ATOM 6577 O O . TRP A 1 836 ? -9.068 8.593 -17.397 1.00 85.31 836 TRP A O 1
ATOM 6587 N N . ARG A 1 837 ? -7.128 9.359 -16.582 1.00 82.88 837 ARG A N 1
ATOM 6588 C CA . ARG A 1 837 ? -6.289 8.337 -17.246 1.00 82.88 837 ARG A CA 1
ATOM 6589 C C . ARG A 1 837 ? -6.696 6.924 -16.843 1.00 82.88 837 ARG A C 1
ATOM 6591 O O . ARG A 1 837 ? -6.892 6.090 -17.723 1.00 82.88 837 ARG A O 1
ATOM 6598 N N . HIS A 1 838 ? -6.873 6.682 -15.543 1.00 84.94 838 HIS A N 1
ATOM 6599 C CA . HIS A 1 838 ? -7.332 5.388 -15.033 1.00 84.94 838 HIS A CA 1
ATOM 6600 C C . HIS A 1 838 ? -8.746 5.036 -15.489 1.00 84.94 838 HIS A C 1
ATOM 6602 O O . HIS A 1 838 ? -9.011 3.871 -15.767 1.00 84.94 838 HIS A O 1
ATOM 6608 N N . TRP A 1 839 ? -9.641 6.021 -15.602 1.00 86.38 839 TRP A N 1
ATOM 6609 C CA . TRP A 1 839 ? -11.009 5.814 -16.084 1.00 86.38 839 TRP A CA 1
ATOM 6610 C C . TRP A 1 839 ? -11.020 5.369 -17.551 1.00 86.38 839 TRP A C 1
ATOM 6612 O O . TRP A 1 839 ? -11.660 4.371 -17.884 1.00 86.38 839 TRP A O 1
ATOM 6622 N N . LEU A 1 840 ? -10.222 6.016 -18.408 1.00 77.81 840 LEU A N 1
ATOM 6623 C CA . LEU A 1 840 ? -10.071 5.605 -19.806 1.00 77.81 840 LEU A CA 1
ATOM 6624 C C . LEU A 1 840 ? -9.468 4.197 -19.931 1.00 77.81 840 LEU A C 1
ATOM 6626 O O . LEU A 1 840 ? -10.033 3.353 -20.626 1.00 77.81 840 LEU A O 1
ATOM 6630 N N . THR A 1 841 ? -8.371 3.893 -19.224 1.00 76.50 841 THR A N 1
ATOM 6631 C CA . THR A 1 841 ? -7.748 2.552 -19.278 1.00 76.50 841 THR A CA 1
ATOM 6632 C C . THR A 1 841 ? -8.611 1.454 -18.651 1.00 76.50 841 THR A C 1
ATOM 6634 O O . THR A 1 841 ? -8.486 0.289 -19.017 1.00 76.50 841 THR A O 1
ATOM 6637 N N . ALA A 1 842 ? -9.528 1.810 -17.748 1.00 77.69 842 ALA A N 1
ATOM 6638 C CA . ALA A 1 842 ? -10.537 0.912 -17.188 1.00 77.69 842 ALA A CA 1
ATOM 6639 C C . ALA A 1 842 ? -11.686 0.580 -18.166 1.00 77.69 842 ALA A C 1
ATOM 6641 O O . ALA A 1 842 ? -12.547 -0.239 -17.832 1.00 77.69 842 ALA A O 1
ATOM 6642 N N . GLY A 1 843 ? -11.726 1.202 -19.351 1.00 74.44 843 GLY A N 1
ATOM 6643 C CA . GLY A 1 843 ? -12.853 1.101 -20.281 1.00 74.44 843 GLY A CA 1
ATOM 6644 C C . GLY A 1 843 ? -14.061 1.927 -19.832 1.00 74.44 843 GLY A C 1
ATOM 6645 O O . GLY A 1 843 ? -15.194 1.496 -20.019 1.00 74.44 843 GLY A O 1
ATOM 6646 N N . CYS A 1 844 ? -13.815 3.075 -19.190 1.00 82.94 844 CYS A N 1
ATOM 6647 C CA . CYS A 1 844 ? -14.819 4.030 -18.701 1.00 82.94 844 CYS A CA 1
ATOM 6648 C C . CYS A 1 844 ? -15.844 3.434 -17.717 1.00 82.94 844 CYS A C 1
ATOM 6650 O O . CYS A 1 844 ? -16.984 3.884 -17.611 1.00 82.94 844 CYS A O 1
ATOM 6652 N N . LYS A 1 845 ? -15.420 2.402 -16.977 1.00 86.94 845 LYS A N 1
ATOM 6653 C CA . LYS A 1 845 ? -16.187 1.764 -15.900 1.00 86.94 845 LYS A CA 1
ATOM 6654 C C . LYS A 1 845 ? -16.023 2.534 -14.570 1.00 86.94 845 LYS A C 1
ATOM 6656 O O . LYS A 1 845 ? -14.997 3.192 -14.389 1.00 86.94 845 LYS A O 1
ATOM 6661 N N . PRO A 1 846 ? -16.976 2.417 -13.619 1.00 92.50 846 PRO A N 1
ATOM 6662 C CA . PRO A 1 846 ? -16.905 3.094 -12.320 1.00 92.50 846 PRO A CA 1
ATOM 6663 C C . PRO A 1 846 ? -15.623 2.800 -11.533 1.00 92.50 846 PRO A C 1
ATOM 6665 O O . PRO A 1 846 ? -15.065 1.702 -11.625 1.00 92.50 846 PRO A O 1
ATOM 6668 N N . MET A 1 847 ? -15.185 3.762 -10.720 1.00 94.81 847 MET A N 1
ATOM 6669 C CA . MET A 1 847 ? -13.984 3.670 -9.886 1.00 94.81 847 MET A CA 1
ATOM 6670 C C . MET A 1 847 ? -14.204 4.243 -8.483 1.00 94.81 847 MET A C 1
ATOM 6672 O O . MET A 1 847 ? -15.062 5.096 -8.284 1.00 94.81 847 MET A O 1
ATOM 6676 N N . LEU A 1 848 ? -13.375 3.810 -7.535 1.00 95.81 848 LEU A N 1
ATOM 6677 C CA . LEU A 1 848 ? -13.271 4.380 -6.192 1.00 95.81 848 LEU A CA 1
ATOM 6678 C C . LEU A 1 848 ? -11.921 5.090 -6.037 1.00 95.81 848 LEU A C 1
ATOM 6680 O O . LEU A 1 848 ? -10.881 4.480 -6.290 1.00 95.81 848 LEU A O 1
ATOM 6684 N N . ALA A 1 849 ? -11.917 6.335 -5.563 1.00 94.88 849 ALA A N 1
ATOM 6685 C CA . ALA A 1 849 ? -10.701 7.084 -5.252 1.00 94.88 849 ALA A CA 1
ATOM 6686 C C . ALA A 1 849 ? -10.662 7.504 -3.769 1.00 94.88 849 ALA A C 1
ATOM 6688 O O . ALA A 1 849 ? -11.587 8.138 -3.261 1.00 94.88 849 ALA A O 1
ATOM 6689 N N . VAL A 1 850 ? -9.590 7.122 -3.066 1.00 93.81 850 VAL A N 1
ATOM 6690 C CA . VAL A 1 850 ? -9.451 7.216 -1.604 1.00 93.81 850 VAL A CA 1
ATOM 6691 C C . VAL A 1 850 ? -8.315 8.166 -1.217 1.00 93.81 850 VAL A C 1
ATOM 6693 O O . VAL A 1 850 ? -7.165 7.958 -1.609 1.00 93.81 850 VAL A O 1
ATOM 6696 N N . PHE A 1 851 ? -8.629 9.179 -0.407 1.00 92.00 851 PHE A N 1
ATOM 6697 C CA . PHE A 1 851 ? -7.738 10.305 -0.081 1.00 92.00 851 PHE A CA 1
ATOM 6698 C C . PHE A 1 851 ? -7.598 10.557 1.432 1.00 92.00 851 PHE A C 1
ATOM 6700 O O . PHE A 1 851 ? -8.214 9.872 2.251 1.00 92.00 851 PHE A O 1
ATOM 6707 N N . SER A 1 852 ? -6.830 11.580 1.828 1.00 89.94 852 SER A N 1
ATOM 6708 C CA . SER A 1 852 ? -7.051 12.225 3.132 1.00 89.94 852 SER A CA 1
ATOM 6709 C C . SER A 1 852 ? -8.371 13.006 3.118 1.00 89.94 852 SER A C 1
ATOM 6711 O O . SER A 1 852 ? -8.801 13.477 2.062 1.00 89.94 852 SER A O 1
ATOM 6713 N N . LYS A 1 853 ? -9.000 13.187 4.288 1.00 88.69 853 LYS A N 1
ATOM 6714 C CA . LYS A 1 853 ? -10.287 13.896 4.406 1.00 88.69 853 LYS A CA 1
ATOM 6715 C C . LYS A 1 853 ? -10.248 15.301 3.780 1.00 88.69 853 LYS A C 1
ATOM 6717 O O . LYS A 1 853 ? -11.112 15.635 2.985 1.00 88.69 853 LYS A O 1
ATOM 6722 N N . ALA A 1 854 ? -9.202 16.084 4.048 1.00 89.81 854 ALA A N 1
ATOM 6723 C CA . ALA A 1 854 ? -9.079 17.445 3.515 1.00 89.81 854 ALA A CA 1
ATOM 6724 C C . ALA A 1 854 ? -9.056 17.508 1.972 1.00 89.81 854 ALA A C 1
ATOM 6726 O O . ALA A 1 854 ? -9.545 18.475 1.395 1.00 89.81 854 ALA A O 1
ATOM 6727 N N . LEU A 1 855 ? -8.505 16.488 1.300 1.00 91.19 855 LEU A N 1
ATOM 6728 C CA . LEU A 1 855 ? -8.505 16.411 -0.165 1.00 91.19 855 LEU A CA 1
ATOM 6729 C C . LEU A 1 855 ? -9.805 15.820 -0.716 1.00 91.19 855 LEU A C 1
ATOM 6731 O O . LEU A 1 855 ? -10.281 16.296 -1.739 1.00 91.19 855 LEU A O 1
ATOM 6735 N N . HIS A 1 856 ? -10.397 14.840 -0.030 1.00 93.69 856 HIS A N 1
ATOM 6736 C CA . HIS A 1 856 ? -11.740 14.340 -0.330 1.00 93.69 856 HIS A CA 1
ATOM 6737 C C . HIS A 1 856 ? -12.759 15.489 -0.354 1.00 93.69 856 HIS A C 1
ATOM 6739 O O . HIS A 1 856 ? -13.352 15.759 -1.396 1.00 93.69 856 HIS A O 1
ATOM 6745 N N . ASP A 1 857 ? -12.872 16.223 0.755 1.00 93.62 857 ASP A N 1
ATOM 6746 C CA . ASP A 1 857 ? -13.850 17.300 0.931 1.00 93.62 857 ASP A CA 1
ATOM 6747 C C . ASP A 1 857 ? -13.618 18.443 -0.082 1.00 93.62 857 ASP A C 1
ATOM 6749 O O . ASP A 1 857 ? -14.564 19.059 -0.565 1.00 93.62 857 ASP A O 1
ATOM 6753 N N . TYR A 1 858 ? -12.360 18.698 -0.470 1.00 93.81 858 TYR A N 1
ATOM 6754 C CA . TYR A 1 858 ? -12.028 19.698 -1.490 1.00 93.81 858 TYR A CA 1
ATOM 6755 C C . TYR A 1 858 ? -12.365 19.263 -2.926 1.00 93.81 858 TYR A C 1
ATOM 6757 O O . TYR A 1 858 ? -12.746 20.103 -3.744 1.00 93.81 858 TYR A O 1
ATOM 6765 N N . LEU A 1 859 ? -12.208 17.977 -3.260 1.00 92.94 859 LEU A N 1
ATOM 6766 C CA . LEU A 1 859 ? -12.558 17.437 -4.581 1.00 92.94 859 LEU A CA 1
ATOM 6767 C C . LEU A 1 859 ? -14.077 17.353 -4.768 1.00 92.94 859 LEU A C 1
ATOM 6769 O O . LEU A 1 859 ? -14.566 17.685 -5.846 1.00 92.94 859 LEU A O 1
ATOM 6773 N N . ASP A 1 860 ? -14.799 16.987 -3.710 1.00 93.06 860 ASP A N 1
ATOM 6774 C CA . ASP A 1 860 ? -16.263 17.019 -3.640 1.00 93.06 860 ASP A CA 1
ATOM 6775 C C . ASP A 1 860 ? -16.788 18.455 -3.847 1.00 93.06 860 ASP A C 1
ATOM 6777 O O . ASP A 1 860 ? -17.617 18.710 -4.724 1.00 93.06 860 ASP A O 1
ATOM 6781 N N . GLU A 1 861 ? -16.178 19.437 -3.165 1.00 93.56 861 GLU A N 1
ATOM 6782 C CA . GLU A 1 861 ? -16.419 20.869 -3.393 1.00 93.56 861 GLU A CA 1
ATOM 6783 C C . GLU A 1 861 ? -16.164 21.288 -4.859 1.00 93.56 861 GLU A C 1
ATOM 6785 O O . GLU A 1 861 ? -16.892 22.132 -5.389 1.00 93.56 861 GLU A O 1
ATOM 6790 N N . GLN A 1 862 ? -15.157 20.720 -5.544 1.00 90.94 862 GLN A N 1
ATOM 6791 C CA . GLN A 1 862 ? -14.869 21.072 -6.943 1.00 90.94 862 GLN A CA 1
ATOM 6792 C C . GLN A 1 862 ? -15.890 20.477 -7.923 1.00 90.94 862 GLN A C 1
ATOM 6794 O O . GLN A 1 862 ? -16.315 21.193 -8.830 1.00 90.94 862 GLN A O 1
ATOM 6799 N N . GLU A 1 863 ? -16.309 19.218 -7.752 1.00 90.81 863 GLU A N 1
ATOM 6800 C CA . GLU A 1 863 ? -17.341 18.598 -8.603 1.00 90.81 863 GLU A CA 1
ATOM 6801 C C . GLU A 1 863 ? -18.696 19.294 -8.410 1.00 90.81 863 GLU A C 1
ATOM 6803 O O . GLU A 1 863 ? -19.358 19.636 -9.391 1.00 90.81 863 GLU A O 1
ATOM 6808 N N . HIS A 1 864 ? -19.068 19.627 -7.168 1.00 90.75 864 HIS A N 1
ATOM 6809 C CA . HIS A 1 864 ? -20.272 20.414 -6.890 1.00 90.75 864 HIS A CA 1
ATOM 6810 C C . HIS A 1 864 ? -20.228 21.833 -7.484 1.00 90.75 864 HIS A C 1
ATOM 6812 O O . HIS A 1 864 ? -21.263 22.348 -7.910 1.00 90.75 864 HIS A O 1
ATOM 6818 N N . LYS A 1 865 ? -19.051 22.471 -7.556 1.00 89.50 865 LYS A N 1
ATOM 6819 C CA . LYS A 1 865 ? -18.871 23.781 -8.213 1.00 89.50 865 LYS A CA 1
ATOM 6820 C C . LYS A 1 865 ? -18.832 23.702 -9.738 1.00 89.50 865 LYS A C 1
ATOM 6822 O O . LYS A 1 865 ? -19.155 24.686 -10.404 1.00 89.50 865 LYS A O 1
ATOM 6827 N N . LYS A 1 866 ? -18.400 22.573 -10.299 1.00 82.69 866 LYS A N 1
ATOM 6828 C CA . LYS A 1 866 ? -18.244 22.364 -11.738 1.00 82.69 866 LYS A CA 1
ATOM 6829 C C . LYS A 1 866 ? -18.345 20.873 -12.052 1.00 82.69 866 LYS A C 1
ATOM 6831 O O . LYS A 1 866 ? -17.340 20.167 -11.997 1.00 82.69 866 LYS A O 1
ATOM 6836 N N . SER A 1 867 ? -19.529 20.428 -12.467 1.00 79.81 867 SER A N 1
ATOM 6837 C CA . SER A 1 867 ? -19.707 19.030 -12.856 1.00 79.81 867 SER A CA 1
ATOM 6838 C C . SER A 1 867 ? -18.806 18.647 -14.042 1.00 79.81 867 SER A C 1
ATOM 6840 O O . SER A 1 867 ? -18.537 19.476 -14.920 1.00 79.81 867 SER A O 1
ATOM 6842 N N . GLY A 1 868 ? -18.286 17.417 -14.041 1.00 77.88 868 GLY A N 1
ATOM 6843 C CA . GLY A 1 868 ? -17.223 16.981 -14.958 1.00 77.88 868 GLY A CA 1
ATOM 6844 C C . GLY A 1 868 ? -15.820 17.427 -14.516 1.00 77.88 868 GLY A C 1
ATOM 6845 O O . GLY A 1 868 ? -14.874 17.501 -15.315 1.00 77.88 868 GLY A O 1
ATOM 6846 N N . PHE A 1 869 ? -15.644 17.746 -13.234 1.00 85.00 869 PHE A N 1
ATOM 6847 C CA . PHE A 1 869 ? -14.320 17.831 -12.638 1.00 85.00 869 PHE A CA 1
ATOM 6848 C C . PHE A 1 869 ? -13.732 16.417 -12.515 1.00 85.00 869 PHE A C 1
ATOM 6850 O O . PHE A 1 869 ? -12.630 16.158 -13.007 1.00 85.00 869 PHE A O 1
ATOM 6857 N N . LEU A 1 870 ? -14.494 15.488 -11.946 1.00 90.50 870 LEU A N 1
ATOM 6858 C CA . LEU A 1 870 ? -14.159 14.075 -11.789 1.00 90.50 870 LEU A CA 1
ATOM 6859 C C . LEU A 1 870 ? -14.652 13.234 -12.988 1.00 90.50 870 LEU A C 1
ATOM 6861 O O . LEU A 1 870 ? -15.542 13.673 -13.718 1.00 90.50 870 LEU A O 1
ATOM 6865 N N . PRO A 1 871 ? -14.090 12.030 -13.221 1.00 88.06 871 PRO A N 1
ATOM 6866 C CA . PRO A 1 871 ? -14.609 11.109 -14.233 1.00 88.06 871 PRO A CA 1
ATOM 6867 C C . PRO A 1 871 ? -16.028 10.606 -13.899 1.00 88.06 871 PRO A C 1
ATOM 6869 O O . PRO A 1 871 ? -16.324 10.376 -12.722 1.00 88.06 871 PRO A O 1
ATOM 6872 N N . PRO A 1 872 ? -16.896 10.343 -14.896 1.00 86.88 872 PRO A N 1
ATOM 6873 C CA . PRO A 1 872 ? -18.215 9.752 -14.670 1.00 86.88 872 PRO A CA 1
ATOM 6874 C C . PRO A 1 872 ? -18.150 8.419 -13.905 1.00 86.88 872 PRO A C 1
ATOM 6876 O O . PRO A 1 872 ? -17.491 7.468 -14.325 1.00 86.88 872 PRO A O 1
ATOM 6879 N N . GLY A 1 873 ? -18.847 8.334 -12.769 1.00 87.81 873 GLY A N 1
ATOM 6880 C CA . GLY A 1 873 ? -18.803 7.152 -11.898 1.00 87.81 873 GLY A CA 1
ATOM 6881 C C . GLY A 1 873 ? -17.507 7.007 -11.085 1.00 87.81 873 GLY A C 1
ATOM 6882 O O . GLY A 1 873 ? -17.186 5.900 -10.655 1.00 87.81 873 GLY A O 1
ATOM 6883 N N . CYS A 1 874 ? -16.749 8.089 -10.885 1.00 92.62 874 CYS A N 1
ATOM 6884 C CA . CYS A 1 874 ? -15.680 8.157 -9.892 1.00 92.62 874 CYS A CA 1
ATOM 6885 C C . CYS A 1 874 ? -16.255 8.518 -8.515 1.00 92.62 874 CYS A C 1
ATOM 6887 O O . CYS A 1 874 ? -16.499 9.688 -8.228 1.00 92.62 874 CYS A O 1
ATOM 6889 N N . GLU A 1 875 ? -16.441 7.524 -7.649 1.00 93.38 875 GLU A N 1
ATOM 6890 C CA . GLU A 1 875 ? -16.829 7.749 -6.256 1.00 93.38 875 GLU A CA 1
ATOM 6891 C C . GLU A 1 875 ? -15.620 8.145 -5.396 1.00 93.38 875 GLU A C 1
ATOM 6893 O O . GLU A 1 875 ? -14.531 7.571 -5.509 1.00 93.38 875 GLU A O 1
ATOM 6898 N N . LEU A 1 876 ? -15.823 9.118 -4.506 1.00 93.44 876 LEU A N 1
ATOM 6899 C CA . LEU A 1 876 ? -14.827 9.555 -3.532 1.00 93.44 876 LEU A CA 1
ATOM 6900 C C . LEU A 1 876 ? -14.998 8.820 -2.193 1.00 93.44 876 LEU A C 1
ATOM 6902 O O . LEU A 1 876 ? -16.107 8.527 -1.746 1.00 93.44 876 LEU A O 1
ATOM 6906 N N . ALA A 1 877 ? -13.879 8.573 -1.514 1.00 92.00 877 ALA A N 1
ATOM 6907 C CA . ALA A 1 877 ? -13.845 8.243 -0.094 1.00 92.00 877 ALA A CA 1
ATOM 6908 C C . ALA A 1 877 ? -12.593 8.831 0.574 1.00 92.00 877 ALA A C 1
ATOM 6910 O O . ALA A 1 877 ? -11.641 9.247 -0.093 1.00 92.00 877 ALA A O 1
ATOM 6911 N N . HIS A 1 878 ? -12.560 8.831 1.906 1.00 89.38 878 HIS A N 1
ATOM 6912 C CA . HIS A 1 878 ? -11.350 9.141 2.661 1.00 89.38 878 HIS A CA 1
ATOM 6913 C C . HIS A 1 878 ? -10.922 7.979 3.563 1.00 89.38 878 HIS A C 1
ATOM 6915 O O . HIS A 1 878 ? -11.734 7.153 3.989 1.00 89.38 878 HIS A O 1
ATOM 6921 N N . GLN A 1 879 ? -9.624 7.926 3.857 1.00 83.62 879 GLN A N 1
ATOM 6922 C CA . GLN A 1 879 ? -9.029 7.011 4.835 1.00 83.62 879 GLN A CA 1
ATOM 6923 C C . GLN A 1 879 ? -9.760 7.153 6.185 1.00 83.62 879 GLN A C 1
ATOM 6925 O O . GLN A 1 879 ? -10.116 8.265 6.580 1.00 83.62 879 GLN A O 1
ATOM 6930 N N . GLY A 1 880 ? -10.061 6.040 6.856 1.00 74.00 880 GLY A N 1
ATOM 6931 C CA . GLY A 1 880 ? -10.922 5.991 8.042 1.00 74.00 880 GLY A CA 1
ATOM 6932 C C . GLY A 1 880 ? -12.435 5.911 7.774 1.00 74.00 880 GLY A C 1
ATOM 6933 O O . GLY A 1 880 ? -13.177 5.537 8.676 1.00 74.00 880 GLY A O 1
ATOM 6934 N N . ALA A 1 881 ? -12.920 6.206 6.558 1.00 75.19 881 ALA A N 1
ATOM 6935 C CA . ALA A 1 881 ? -14.349 6.137 6.197 1.00 75.19 881 ALA A CA 1
ATOM 6936 C C . ALA A 1 881 ? -14.682 5.084 5.119 1.00 75.19 881 ALA A C 1
ATOM 6938 O O . ALA A 1 881 ? -15.811 5.022 4.626 1.00 75.19 881 ALA A O 1
ATOM 6939 N N . THR A 1 882 ? -13.719 4.232 4.759 1.00 73.06 882 THR A N 1
ATOM 6940 C CA . THR A 1 882 ? -13.924 3.098 3.841 1.00 73.06 882 THR A CA 1
ATOM 6941 C C . THR A 1 882 ? -14.515 1.868 4.535 1.00 73.06 882 THR A C 1
ATOM 6943 O O . THR A 1 882 ? -15.183 1.061 3.887 1.00 73.06 882 THR A O 1
ATOM 6946 N N . ARG A 1 883 ? -14.285 1.697 5.846 1.00 70.00 883 ARG A N 1
ATOM 6947 C CA . ARG A 1 883 ? -14.743 0.524 6.606 1.00 70.00 883 ARG A CA 1
ATOM 6948 C C . ARG A 1 883 ? -16.264 0.376 6.535 1.00 70.00 883 ARG A C 1
ATOM 6950 O O . ARG A 1 883 ? -17.008 1.326 6.756 1.00 70.00 883 ARG A O 1
ATOM 6957 N N . GLY A 1 884 ? -16.717 -0.848 6.275 1.00 60.12 884 GLY A N 1
ATOM 6958 C CA . GLY A 1 884 ? -18.129 -1.207 6.410 1.00 60.12 884 GLY A CA 1
ATOM 6959 C C . GLY A 1 884 ? -19.082 -0.696 5.329 1.00 60.12 884 GLY A C 1
ATOM 6960 O O . GLY A 1 884 ? -20.267 -0.558 5.603 1.00 60.12 884 GLY A O 1
ATOM 6961 N N . ARG A 1 885 ? -18.581 -0.418 4.119 1.00 67.56 885 ARG A N 1
ATOM 6962 C CA . ARG A 1 885 ? -19.408 -0.170 2.926 1.00 67.56 885 ARG A CA 1
ATOM 6963 C C . ARG A 1 885 ? -19.182 -1.258 1.875 1.00 67.56 885 ARG A C 1
ATOM 6965 O O . ARG A 1 885 ? -18.031 -1.650 1.643 1.00 67.56 885 ARG A O 1
ATOM 6972 N N . ASN A 1 886 ? -20.265 -1.702 1.230 1.00 71.56 886 ASN A N 1
ATOM 6973 C CA . ASN A 1 886 ? -20.244 -2.652 0.106 1.00 71.56 886 ASN A CA 1
ATOM 6974 C C . ASN A 1 886 ? -20.559 -2.024 -1.265 1.00 71.56 886 ASN A C 1
ATOM 6976 O O . ASN A 1 886 ? -20.375 -2.699 -2.270 1.00 71.56 886 ASN A O 1
ATOM 6980 N N . SER A 1 887 ? -20.974 -0.750 -1.332 1.00 78.50 887 SER A N 1
ATOM 6981 C CA . SER A 1 887 ? -21.347 -0.051 -2.583 1.00 78.50 887 SER A CA 1
ATOM 6982 C C . SER A 1 887 ? -20.318 -0.196 -3.711 1.00 78.50 887 SER A C 1
ATOM 6984 O O . SER A 1 887 ? -20.674 -0.295 -4.880 1.00 78.50 887 SER A O 1
ATOM 6986 N N . TRP A 1 888 ? -19.038 -0.268 -3.348 1.00 88.50 888 TRP A N 1
ATOM 6987 C CA . TRP A 1 888 ? -17.913 -0.310 -4.277 1.00 88.50 888 TRP A CA 1
ATOM 6988 C C . TRP A 1 888 ? -17.507 -1.719 -4.742 1.00 88.50 888 TRP A C 1
ATOM 6990 O O . TRP A 1 888 ? -16.497 -1.862 -5.429 1.00 88.50 888 TRP A O 1
ATOM 7000 N N . GLU A 1 889 ? -18.260 -2.776 -4.416 1.00 87.50 889 GLU A N 1
ATOM 7001 C CA . GLU A 1 889 ? -17.868 -4.152 -4.767 1.00 87.50 889 GLU A CA 1
ATOM 7002 C C . GLU A 1 889 ? -17.839 -4.450 -6.276 1.00 87.50 889 GLU A C 1
ATOM 7004 O O . GLU A 1 889 ? -17.257 -5.450 -6.695 1.00 87.50 889 GLU A O 1
ATOM 7009 N N . THR A 1 890 ? -18.418 -3.567 -7.094 1.00 88.50 890 THR A N 1
ATOM 7010 C CA . THR A 1 890 ? -18.474 -3.671 -8.558 1.00 88.50 890 THR A CA 1
ATOM 7011 C C . THR A 1 890 ? -17.445 -2.801 -9.289 1.00 88.50 890 THR A C 1
ATOM 7013 O O . THR A 1 890 ? -17.181 -3.064 -10.463 1.00 88.50 890 THR A O 1
ATOM 7016 N N . VAL A 1 891 ? -16.810 -1.811 -8.638 1.00 93.12 891 VAL A N 1
ATOM 7017 C CA . VAL A 1 891 ? -15.943 -0.822 -9.323 1.00 93.12 891 VAL A CA 1
ATOM 7018 C C . VAL A 1 891 ? -14.796 -1.492 -10.076 1.00 93.12 891 VAL A C 1
ATOM 7020 O O . VAL A 1 891 ? -14.214 -2.455 -9.586 1.00 93.12 891 VAL A O 1
ATOM 7023 N N . ARG A 1 892 ? -14.438 -1.006 -11.264 1.00 93.75 892 ARG A N 1
ATOM 7024 C CA . ARG A 1 892 ? -13.352 -1.588 -12.069 1.00 93.75 892 ARG A CA 1
ATOM 7025 C C . ARG A 1 892 ? -11.969 -1.268 -11.497 1.00 93.75 892 ARG A C 1
ATOM 7027 O O . ARG A 1 892 ? -11.063 -2.093 -11.619 1.00 93.75 892 ARG A O 1
ATOM 7034 N N . THR A 1 893 ? -11.833 -0.109 -10.851 1.00 95.00 893 THR A N 1
ATOM 7035 C CA . THR A 1 893 ? -10.554 0.403 -10.344 1.00 95.00 893 THR A CA 1
ATOM 7036 C C . THR A 1 893 ? -10.701 0.999 -8.943 1.00 95.00 893 THR A C 1
ATOM 7038 O O . THR A 1 893 ? -11.655 1.728 -8.679 1.00 95.00 893 THR A O 1
ATOM 7041 N N . VAL A 1 894 ? -9.734 0.732 -8.061 1.00 96.25 894 VAL A N 1
ATOM 7042 C CA . VAL A 1 894 ? -9.565 1.396 -6.758 1.00 96.25 894 VAL A CA 1
ATOM 7043 C C . VAL A 1 894 ? -8.233 2.149 -6.751 1.00 96.25 894 VAL A C 1
ATOM 7045 O O . VAL A 1 894 ? -7.186 1.574 -7.050 1.00 96.25 894 VAL A O 1
ATOM 7048 N N . LEU A 1 895 ? -8.258 3.434 -6.405 1.00 94.25 895 LEU A N 1
ATOM 7049 C CA . LEU A 1 895 ? -7.093 4.319 -6.363 1.00 94.25 895 LEU A CA 1
ATOM 7050 C C . LEU A 1 895 ? -6.889 4.824 -4.930 1.00 94.25 895 LEU A C 1
ATOM 7052 O O . LEU A 1 895 ? -7.789 5.439 -4.367 1.00 94.25 895 LEU A O 1
ATOM 7056 N N . ILE A 1 896 ? -5.723 4.583 -4.331 1.00 93.38 896 ILE A N 1
ATOM 7057 C CA . ILE A 1 896 ? -5.418 4.964 -2.942 1.00 93.38 896 ILE A CA 1
ATOM 7058 C C . ILE A 1 896 ? -4.272 5.977 -2.948 1.00 93.38 896 ILE A C 1
ATOM 7060 O O . ILE A 1 896 ? -3.160 5.648 -3.361 1.00 93.38 896 ILE A O 1
ATOM 7064 N N . PHE A 1 897 ? -4.526 7.205 -2.494 1.00 90.94 897 PHE A N 1
ATOM 7065 C CA . PHE A 1 897 ? -3.560 8.305 -2.523 1.00 90.94 897 PHE A CA 1
ATOM 7066 C C . PHE A 1 897 ? -3.006 8.618 -1.131 1.00 90.94 897 PHE A C 1
ATOM 7068 O O . PHE A 1 897 ? -3.722 9.068 -0.232 1.00 90.94 897 PHE A O 1
ATOM 7075 N N . GLY A 1 898 ? -1.698 8.410 -0.968 1.00 88.38 898 GLY A N 1
ATOM 7076 C CA . GLY A 1 898 ? -1.022 8.512 0.320 1.00 88.38 898 GLY A CA 1
ATOM 7077 C C . GLY A 1 898 ? -1.395 7.388 1.286 1.00 88.38 898 GLY A C 1
ATOM 7078 O O . GLY A 1 898 ? -1.859 6.320 0.892 1.00 88.38 898 GLY A O 1
ATOM 7079 N N . ARG A 1 899 ? -1.185 7.651 2.576 1.00 85.19 899 ARG A N 1
ATOM 7080 C CA . ARG A 1 899 ? -1.411 6.732 3.700 1.00 85.19 899 ARG A CA 1
ATOM 7081 C C . ARG A 1 899 ? -1.718 7.531 4.966 1.00 85.19 899 ARG A C 1
ATOM 7083 O O . ARG A 1 899 ? -1.274 8.676 5.084 1.00 85.19 899 ARG A O 1
ATOM 7090 N N . MET A 1 900 ? -2.395 6.907 5.923 1.00 82.62 900 MET A N 1
ATOM 7091 C CA . MET A 1 900 ? -2.679 7.508 7.223 1.00 82.62 900 MET A CA 1
ATOM 7092 C C . MET A 1 900 ? -1.449 7.378 8.130 1.00 82.62 900 MET A C 1
ATOM 7094 O O . MET A 1 900 ? -1.285 6.374 8.815 1.00 82.62 900 MET A O 1
ATOM 7098 N N . LEU A 1 901 ? -0.566 8.381 8.114 1.00 86.06 901 LEU A N 1
ATOM 7099 C CA . LEU A 1 901 ? 0.535 8.491 9.075 1.00 86.06 901 LEU A CA 1
ATOM 7100 C C . LEU A 1 901 ? 0.181 9.518 10.167 1.00 86.06 901 LEU A C 1
ATOM 7102 O O . LEU A 1 901 ? 0.191 10.714 9.865 1.00 86.06 901 LEU A O 1
ATOM 7106 N N . PRO A 1 902 ? -0.116 9.095 11.409 1.00 83.31 902 PRO A N 1
ATOM 7107 C CA . PRO A 1 902 ? -0.146 9.999 12.560 1.00 83.31 902 PRO A CA 1
ATOM 7108 C C . PRO A 1 902 ? 1.267 10.497 12.909 1.00 83.31 902 PRO A C 1
ATOM 7110 O O . PRO A 1 902 ? 2.263 9.974 12.413 1.00 83.31 902 PRO A O 1
ATOM 7113 N N . SER A 1 903 ? 1.378 11.490 13.790 1.00 84.75 903 SER A N 1
ATOM 7114 C CA . SER A 1 903 ? 2.653 11.833 14.433 1.00 84.75 903 SER A CA 1
ATOM 7115 C C . SER A 1 903 ? 3.047 10.788 15.492 1.00 84.75 903 SER A C 1
ATOM 7117 O O . SER A 1 903 ? 2.240 9.948 15.895 1.00 84.75 903 SER A O 1
ATOM 7119 N N . VAL A 1 904 ? 4.310 10.824 15.933 1.00 88.31 904 VAL A N 1
ATOM 7120 C CA . VAL A 1 904 ? 4.864 9.872 16.915 1.00 88.31 904 VAL A CA 1
ATOM 7121 C C . VAL A 1 904 ? 4.167 9.985 18.275 1.00 88.31 904 VAL A C 1
ATOM 7123 O O . VAL A 1 904 ? 3.684 8.994 18.812 1.00 88.31 904 VAL A O 1
ATOM 7126 N N . GLU A 1 905 ? 4.046 11.201 18.802 1.00 84.88 905 GLU A N 1
ATOM 7127 C CA . GLU A 1 905 ? 3.593 11.462 20.175 1.00 84.88 905 GLU A CA 1
ATOM 7128 C C . GLU A 1 905 ? 2.145 10.996 20.474 1.00 84.88 905 GLU A C 1
ATOM 7130 O O . GLU A 1 905 ? 1.936 10.378 21.520 1.00 84.88 905 GLU A O 1
ATOM 7135 N N . PRO A 1 906 ? 1.148 11.138 19.571 1.00 85.69 906 PRO A N 1
ATOM 7136 C CA . PRO A 1 906 ? -0.165 10.506 19.742 1.00 85.69 906 PRO A CA 1
ATOM 7137 C C . PRO A 1 906 ? -0.141 8.972 19.740 1.00 85.69 906 PRO A C 1
ATOM 7139 O O . PRO A 1 906 ? -0.948 8.362 20.443 1.00 85.69 906 PRO A O 1
ATOM 7142 N N . ILE A 1 907 ? 0.761 8.334 18.984 1.00 90.50 907 ILE A N 1
ATOM 7143 C CA . ILE A 1 907 ? 0.922 6.870 18.984 1.00 90.50 907 ILE A CA 1
ATOM 7144 C C . ILE A 1 907 ? 1.550 6.401 20.300 1.00 90.50 907 ILE A C 1
ATOM 7146 O O . ILE A 1 907 ? 1.019 5.482 20.927 1.00 90.50 907 ILE A O 1
ATOM 7150 N N . GLU A 1 908 ? 2.611 7.071 20.757 1.00 91.38 908 GLU A N 1
ATOM 7151 C CA . GLU A 1 908 ? 3.247 6.797 22.050 1.00 91.38 908 GLU A CA 1
ATOM 7152 C C . GLU A 1 908 ? 2.244 6.947 23.202 1.00 91.38 908 GLU A C 1
ATOM 7154 O O . GLU A 1 908 ? 2.026 6.005 23.963 1.00 91.38 908 GLU A O 1
ATOM 7159 N N . MET A 1 909 ? 1.542 8.084 23.265 1.00 87.94 909 MET A N 1
ATOM 7160 C CA . MET A 1 909 ? 0.513 8.356 24.273 1.00 87.94 909 MET A CA 1
ATOM 7161 C C . MET A 1 909 ? -0.639 7.338 24.232 1.00 87.94 909 MET A C 1
ATOM 7163 O O . MET A 1 909 ? -1.184 6.987 25.277 1.00 87.94 909 MET A O 1
ATOM 7167 N N . THR A 1 910 ? -1.027 6.843 23.053 1.00 89.62 910 THR A N 1
ATOM 7168 C CA . THR A 1 910 ? -2.097 5.837 22.924 1.00 89.62 910 THR A CA 1
ATOM 7169 C C . THR A 1 910 ? -1.639 4.460 23.425 1.00 89.62 910 THR A C 1
ATOM 7171 O O . THR A 1 910 ? -2.395 3.772 24.115 1.00 89.62 910 THR A O 1
ATOM 7174 N N . ALA A 1 911 ? -0.384 4.078 23.169 1.00 92.12 911 ALA A N 1
ATOM 7175 C CA . ALA A 1 911 ? 0.219 2.858 23.706 1.00 92.12 911 ALA A CA 1
ATOM 7176 C C . ALA A 1 911 ? 0.456 2.926 25.228 1.00 92.12 911 ALA A C 1
ATOM 7178 O O . ALA A 1 911 ? 0.185 1.955 25.941 1.00 92.12 911 ALA A O 1
ATOM 7179 N N . GLU A 1 912 ? 0.884 4.076 25.747 1.00 91.75 912 GLU A N 1
ATOM 7180 C CA . GLU A 1 912 ? 1.003 4.352 27.184 1.00 91.75 912 GLU A CA 1
ATOM 7181 C C . GLU A 1 912 ? -0.369 4.370 27.882 1.00 91.75 912 GLU A C 1
ATOM 7183 O O . GLU A 1 912 ? -0.522 3.788 28.957 1.00 91.75 912 GLU A O 1
ATOM 7188 N N . ALA A 1 913 ? -1.404 4.942 27.254 1.00 91.50 913 ALA A N 1
ATOM 7189 C CA . ALA A 1 913 ? -2.780 4.886 27.751 1.00 91.50 913 ALA A CA 1
ATOM 7190 C C . ALA A 1 913 ? -3.297 3.439 27.821 1.00 91.50 913 ALA A C 1
ATOM 7192 O O . ALA A 1 913 ? -3.862 3.035 28.847 1.00 91.50 913 ALA A O 1
ATOM 7193 N N . MET A 1 914 ? -3.053 2.642 26.769 1.00 90.81 914 MET A N 1
ATOM 7194 C CA . MET A 1 914 ? -3.420 1.225 26.729 1.00 90.81 914 MET A CA 1
ATOM 7195 C C . MET A 1 914 ? -2.716 0.443 27.845 1.00 90.81 914 MET A C 1
ATOM 7197 O O . MET A 1 914 ? -3.366 -0.122 28.723 1.00 90.81 914 MET A O 1
ATOM 7201 N N . THR A 1 915 ? -1.383 0.453 27.848 1.00 90.00 915 THR A N 1
ATOM 7202 C CA . THR A 1 915 ? -0.561 -0.399 28.723 1.00 90.00 915 THR A CA 1
ATOM 7203 C C . THR A 1 915 ? -0.467 0.089 30.167 1.00 90.00 915 THR A C 1
ATOM 7205 O O . THR A 1 915 ? -0.263 -0.725 31.062 1.00 90.00 915 THR A O 1
ATOM 7208 N N . GLY A 1 916 ? -0.622 1.391 30.419 1.00 89.88 916 GLY A N 1
ATOM 7209 C CA . GLY A 1 916 ? -0.477 1.990 31.747 1.00 89.88 916 GLY A CA 1
ATOM 7210 C C . GLY A 1 916 ? 0.962 2.056 32.268 1.00 89.88 916 GLY A C 1
ATOM 7211 O O . GLY A 1 916 ? 1.162 2.311 33.452 1.00 89.88 916 GLY A O 1
ATOM 7212 N N . ARG A 1 917 ? 1.968 1.825 31.424 1.00 89.94 917 ARG A N 1
ATOM 7213 C CA . ARG A 1 917 ? 3.393 1.875 31.785 1.00 89.94 917 ARG A CA 1
ATOM 7214 C C . ARG A 1 917 ? 4.144 2.754 30.780 1.00 89.94 917 ARG A C 1
ATOM 7216 O O . ARG A 1 917 ? 3.694 2.830 29.635 1.00 89.94 917 ARG A O 1
ATOM 7223 N N . PRO A 1 918 ? 5.267 3.388 31.157 1.00 87.81 918 PRO A N 1
ATOM 7224 C CA . PRO A 1 918 ? 6.133 4.058 30.192 1.00 87.81 918 PRO A CA 1
ATOM 7225 C C . PRO A 1 918 ? 6.584 3.077 29.100 1.00 87.81 918 PRO A C 1
ATOM 7227 O O . PRO A 1 918 ? 6.842 1.904 29.387 1.00 87.81 918 PRO A O 1
ATOM 7230 N N . ILE A 1 919 ? 6.677 3.552 27.860 1.00 89.81 919 ILE A N 1
ATOM 7231 C CA . ILE A 1 919 ? 7.184 2.765 26.726 1.00 89.81 919 ILE A CA 1
ATOM 7232 C C . ILE A 1 919 ? 8.565 3.261 26.287 1.00 89.81 919 ILE A C 1
ATOM 7234 O O . ILE A 1 919 ? 9.005 4.346 26.669 1.00 89.81 919 ILE A O 1
ATOM 7238 N N . GLN A 1 920 ? 9.238 2.498 25.422 1.00 88.19 920 GLN A N 1
ATOM 7239 C CA . GLN A 1 920 ? 10.411 3.004 24.711 1.00 88.19 920 GLN A CA 1
ATOM 7240 C C . GLN A 1 920 ? 9.970 4.023 23.650 1.00 88.19 920 GLN A C 1
ATOM 7242 O O . GLN A 1 920 ? 9.583 3.642 22.545 1.00 88.19 920 GLN A O 1
ATOM 7247 N N . ARG A 1 921 ? 10.027 5.308 24.005 1.00 87.19 921 ARG A N 1
ATOM 7248 C CA . ARG A 1 921 ? 9.770 6.436 23.101 1.00 87.19 921 ARG A CA 1
ATOM 7249 C C . ARG A 1 921 ? 10.913 6.657 22.105 1.00 87.19 921 ARG A C 1
ATOM 7251 O O . ARG A 1 921 ? 12.053 6.256 22.352 1.00 87.19 921 ARG A O 1
ATOM 7258 N N . ILE A 1 922 ? 10.616 7.317 20.988 1.00 87.12 922 ILE A N 1
ATOM 7259 C CA . ILE A 1 922 ? 11.605 7.754 19.994 1.00 87.12 922 ILE A CA 1
ATOM 7260 C C . ILE A 1 922 ? 12.201 9.097 20.434 1.00 87.12 922 ILE A C 1
ATOM 7262 O O . ILE A 1 922 ? 11.475 10.039 20.754 1.00 87.12 922 ILE A O 1
ATOM 7266 N N . GLU A 1 923 ? 13.532 9.211 20.418 1.00 76.44 923 GLU A N 1
ATOM 7267 C CA . GLU A 1 923 ? 14.227 10.443 20.809 1.00 76.44 923 GLU A CA 1
ATOM 7268 C C . GLU A 1 923 ? 13.772 11.642 19.958 1.00 76.44 923 GLU A C 1
ATOM 7270 O O . GLU A 1 923 ? 13.909 11.645 18.729 1.00 76.44 923 GLU A O 1
ATOM 7275 N N . LYS A 1 924 ? 13.256 12.694 20.612 1.00 69.50 924 LYS A N 1
ATOM 7276 C CA . LYS A 1 924 ? 13.023 13.985 19.951 1.00 69.50 924 LYS A CA 1
ATOM 7277 C C . LYS A 1 924 ? 14.384 14.548 19.537 1.00 69.50 924 LYS A C 1
ATOM 7279 O O . LYS A 1 924 ? 15.255 14.767 20.382 1.00 69.50 924 LYS A O 1
ATOM 7284 N N . LYS A 1 925 ? 14.582 14.779 18.237 1.00 59.19 925 LYS A N 1
ATOM 7285 C CA . LYS A 1 925 ? 15.788 15.456 17.752 1.00 59.19 925 LYS A CA 1
ATOM 7286 C C . LYS A 1 925 ? 15.868 16.861 18.351 1.00 59.19 925 LYS A C 1
ATOM 7288 O O . LYS A 1 925 ? 14.853 17.515 18.583 1.00 59.19 925 LYS A O 1
ATOM 7293 N N . LYS A 1 926 ? 17.093 17.332 18.585 1.00 53.12 926 LYS A N 1
ATOM 7294 C CA . LYS A 1 926 ? 17.333 18.684 19.105 1.00 53.12 926 LYS A CA 1
ATOM 7295 C C . LYS A 1 926 ? 16.838 19.743 18.117 1.00 53.12 926 LYS A C 1
ATOM 7297 O O . LYS A 1 926 ? 16.865 19.516 16.910 1.00 53.12 926 LYS A O 1
ATOM 7302 N N . LEU A 1 927 ? 16.431 20.894 18.656 1.00 55.12 927 LEU A N 1
ATOM 7303 C CA . LEU A 1 927 ? 16.077 22.084 17.881 1.00 55.12 927 LEU A CA 1
ATOM 7304 C C . LEU A 1 927 ? 17.158 22.418 16.842 1.00 55.12 927 LEU A C 1
ATOM 7306 O O . LEU A 1 927 ? 18.358 22.317 17.120 1.00 55.12 927 LEU A O 1
ATOM 7310 N N . GLY A 1 928 ? 16.713 22.865 15.669 1.00 52.66 928 GLY A N 1
ATOM 7311 C CA . GLY A 1 928 ? 17.576 23.458 14.660 1.00 52.66 928 GLY A CA 1
ATOM 7312 C C . GLY A 1 928 ? 18.226 24.760 15.157 1.00 52.66 928 GLY A C 1
ATOM 7313 O O . GLY A 1 928 ? 17.775 25.352 16.143 1.00 52.66 928 GLY A O 1
ATOM 7314 N N . PRO A 1 929 ? 19.274 25.264 14.475 1.00 46.25 929 PRO A N 1
ATOM 7315 C CA . PRO A 1 929 ? 19.932 26.528 14.834 1.00 46.25 929 PRO A CA 1
ATOM 7316 C C . PRO A 1 929 ? 19.022 27.768 14.771 1.00 46.25 929 PRO A C 1
ATOM 7318 O O . PRO A 1 929 ? 19.411 28.836 15.234 1.00 46.25 929 PRO A O 1
ATOM 7321 N N . ASP A 1 930 ? 17.839 27.629 14.172 1.00 54.09 930 ASP A N 1
ATOM 7322 C CA . ASP A 1 930 ? 16.774 28.626 14.044 1.00 54.09 930 ASP A CA 1
ATOM 7323 C C . ASP A 1 930 ? 15.710 28.540 15.157 1.00 54.09 930 ASP A C 1
ATOM 7325 O O . ASP A 1 930 ? 14.773 29.333 15.172 1.00 54.09 930 ASP A O 1
ATOM 7329 N N . GLY A 1 931 ? 15.847 27.594 16.092 1.00 48.03 931 GLY A N 1
ATOM 7330 C CA . GLY A 1 931 ? 14.880 27.353 17.162 1.00 48.03 931 GLY A CA 1
ATOM 7331 C C . GLY A 1 931 ? 13.680 26.493 16.753 1.00 48.03 931 GLY A C 1
ATOM 7332 O O . GLY A 1 931 ? 12.800 26.263 17.580 1.00 48.03 931 GLY A O 1
ATOM 7333 N N . THR A 1 932 ? 13.627 25.983 15.518 1.00 47.66 932 THR A N 1
ATOM 7334 C CA . THR A 1 932 ? 12.554 25.072 15.095 1.00 47.66 932 THR A CA 1
ATOM 7335 C C . THR A 1 932 ? 12.780 23.666 15.652 1.00 47.66 932 THR A C 1
ATOM 7337 O O . THR A 1 932 ? 13.894 23.140 15.636 1.00 47.66 932 THR A O 1
ATOM 7340 N N . ALA A 1 933 ? 11.729 23.029 16.172 1.00 50.56 933 ALA A N 1
ATOM 7341 C CA . ALA A 1 933 ? 11.816 21.648 16.636 1.00 50.56 933 ALA A CA 1
ATOM 7342 C C . ALA A 1 933 ? 11.799 20.682 15.438 1.00 50.56 933 ALA A C 1
ATOM 7344 O O . ALA A 1 933 ? 10.802 20.610 14.716 1.00 50.56 933 ALA A O 1
ATOM 7345 N N . GLU A 1 934 ? 12.871 19.905 15.234 1.00 53.34 934 GLU A N 1
ATOM 7346 C CA . GLU A 1 934 ? 12.824 18.786 14.285 1.00 53.34 934 GLU A CA 1
ATOM 7347 C C . GLU A 1 934 ? 11.831 17.732 14.798 1.00 53.34 934 GLU A C 1
ATOM 7349 O O . GLU A 1 934 ? 12.078 17.050 15.794 1.00 53.34 934 GLU A O 1
ATOM 7354 N N . ALA A 1 935 ? 10.689 17.606 14.117 1.00 58.78 935 ALA A N 1
ATOM 7355 C CA . ALA A 1 935 ? 9.639 16.669 14.495 1.00 58.78 935 ALA A CA 1
ATOM 7356 C C . ALA A 1 935 ? 10.156 15.220 14.543 1.00 58.78 935 ALA A C 1
ATOM 7358 O O . ALA A 1 935 ? 10.834 14.761 13.622 1.00 58.78 935 ALA A O 1
ATOM 7359 N N . SER A 1 936 ? 9.781 14.471 15.585 1.00 69.25 936 SER A N 1
ATOM 7360 C CA . SER A 1 936 ? 10.114 13.048 15.686 1.00 69.25 936 SER A CA 1
ATOM 7361 C C . SER A 1 936 ? 9.566 12.267 14.491 1.00 69.25 936 SER A C 1
ATOM 7363 O O . SER A 1 936 ? 8.442 12.483 14.026 1.00 69.25 936 SER A O 1
ATOM 7365 N N . HIS A 1 937 ? 10.367 11.331 13.991 1.00 82.62 937 HIS A N 1
ATOM 7366 C CA . HIS A 1 937 ? 10.021 10.478 12.861 1.00 82.62 937 HIS A CA 1
ATOM 7367 C C . HIS A 1 937 ? 10.151 9.014 13.272 1.00 82.62 937 HIS A C 1
ATOM 7369 O O . HIS A 1 937 ? 11.164 8.621 13.846 1.00 82.62 937 HIS A O 1
ATOM 7375 N N . PHE A 1 938 ? 9.143 8.203 12.944 1.00 89.12 938 PHE A N 1
ATOM 7376 C CA . PHE A 1 938 ? 9.239 6.750 13.079 1.00 89.12 938 PHE A CA 1
ATOM 7377 C C . PHE A 1 938 ? 10.432 6.207 12.288 1.00 89.12 938 PHE A C 1
ATOM 7379 O O . PHE A 1 938 ? 10.756 6.714 11.208 1.00 89.12 938 PHE A O 1
ATOM 7386 N N . HIS A 1 939 ? 11.048 5.141 12.795 1.00 90.38 939 HIS A N 1
ATOM 7387 C CA . HIS A 1 939 ? 12.111 4.449 12.078 1.00 90.38 939 HIS A CA 1
ATOM 7388 C C . HIS A 1 939 ? 11.568 3.877 10.762 1.00 90.38 939 HIS A C 1
ATOM 7390 O O . HIS A 1 939 ? 10.400 3.498 10.669 1.00 90.38 939 HIS A O 1
ATOM 7396 N N . ILE A 1 940 ? 12.417 3.812 9.737 1.00 90.06 940 ILE A N 1
ATOM 7397 C CA . ILE A 1 940 ? 12.081 3.181 8.458 1.00 90.06 940 ILE A CA 1
ATOM 7398 C C . ILE A 1 940 ? 12.905 1.908 8.341 1.00 90.06 940 ILE A C 1
ATOM 7400 O O . ILE A 1 940 ? 14.132 1.960 8.381 1.00 90.06 940 ILE A O 1
ATOM 7404 N N . ILE A 1 941 ? 12.221 0.783 8.164 1.00 91.00 941 ILE A N 1
ATOM 7405 C CA . ILE A 1 941 ? 12.832 -0.488 7.777 1.00 91.00 941 ILE A CA 1
ATOM 7406 C C . ILE A 1 941 ? 12.490 -0.768 6.314 1.00 91.00 941 ILE A C 1
ATOM 7408 O O . ILE A 1 941 ? 11.366 -0.525 5.869 1.00 91.00 941 ILE A O 1
ATOM 7412 N N . GLU A 1 942 ? 13.459 -1.269 5.557 1.00 91.44 942 GLU A N 1
ATOM 7413 C CA . GLU A 1 942 ? 13.246 -1.739 4.189 1.00 91.44 942 GLU A CA 1
ATOM 7414 C C . GLU A 1 942 ? 13.093 -3.265 4.190 1.00 91.44 942 GLU A C 1
ATOM 7416 O O . GLU A 1 942 ? 13.811 -3.971 4.900 1.00 91.44 942 GLU A O 1
ATOM 7421 N N . LYS A 1 943 ? 12.110 -3.771 3.438 1.00 89.69 943 LYS A N 1
ATOM 7422 C CA . LYS A 1 943 ? 11.829 -5.201 3.275 1.00 89.69 943 LYS A CA 1
ATOM 7423 C C . LYS A 1 943 ? 11.677 -5.521 1.796 1.00 89.69 943 LYS A C 1
ATOM 7425 O O . LYS A 1 943 ? 10.820 -4.947 1.128 1.00 89.69 943 LYS A O 1
ATOM 7430 N N . ASP A 1 944 ? 12.468 -6.462 1.299 1.00 91.50 944 ASP A N 1
ATOM 7431 C CA . ASP A 1 944 ? 12.321 -6.950 -0.068 1.00 91.50 944 ASP A CA 1
ATOM 7432 C C . ASP A 1 944 ? 11.056 -7.803 -0.227 1.00 91.50 944 ASP A C 1
ATOM 7434 O O . ASP A 1 944 ? 10.772 -8.696 0.574 1.00 91.50 944 ASP A O 1
ATOM 7438 N N . ARG A 1 945 ? 10.313 -7.557 -1.309 1.00 90.19 945 ARG A N 1
ATOM 7439 C CA . ARG A 1 945 ? 9.245 -8.432 -1.800 1.00 90.19 945 ARG A CA 1
ATOM 7440 C C . ARG A 1 945 ? 9.583 -8.964 -3.184 1.00 90.19 945 ARG A C 1
ATOM 7442 O O . ARG A 1 945 ? 10.047 -8.227 -4.051 1.00 90.19 945 ARG A O 1
ATOM 7449 N N . ILE A 1 946 ? 9.281 -10.240 -3.395 1.00 91.12 946 ILE A N 1
ATOM 7450 C CA . ILE A 1 946 ? 9.277 -10.877 -4.713 1.00 91.12 946 ILE A CA 1
ATOM 7451 C C . ILE A 1 946 ? 7.898 -10.639 -5.344 1.00 91.12 946 ILE A C 1
ATOM 7453 O O . ILE A 1 946 ? 6.872 -10.830 -4.691 1.00 91.12 946 ILE A O 1
ATOM 7457 N N . LEU A 1 947 ? 7.879 -10.209 -6.604 1.00 90.00 947 LEU A N 1
ATOM 7458 C CA . LEU A 1 947 ? 6.671 -10.047 -7.417 1.00 90.00 947 LEU A CA 1
ATOM 7459 C C . LEU A 1 947 ? 6.347 -11.342 -8.195 1.00 90.00 947 LEU A C 1
ATOM 7461 O O . LEU A 1 947 ? 7.258 -12.131 -8.455 1.00 90.00 947 LEU A O 1
ATOM 7465 N N . PRO A 1 948 ? 5.104 -11.545 -8.679 1.00 86.25 948 PRO A N 1
ATOM 7466 C CA . PRO A 1 948 ? 4.709 -12.707 -9.491 1.00 86.25 948 PRO A CA 1
ATOM 7467 C C . PRO A 1 948 ? 5.507 -12.933 -10.786 1.00 86.25 948 PRO A C 1
ATOM 7469 O O . PRO A 1 948 ? 5.440 -14.013 -11.365 1.00 86.25 948 PRO A O 1
ATOM 7472 N N . ASN A 1 949 ? 6.269 -11.939 -11.253 1.00 82.12 949 ASN A N 1
ATOM 7473 C CA . ASN A 1 949 ? 7.193 -12.061 -12.385 1.00 82.12 949 ASN A CA 1
ATOM 7474 C C . ASN A 1 949 ? 8.660 -12.307 -11.968 1.00 82.12 949 ASN A C 1
ATOM 7476 O O . ASN A 1 949 ? 9.547 -12.186 -12.806 1.00 82.12 949 ASN A O 1
ATOM 7480 N N . GLY A 1 950 ? 8.935 -12.568 -10.685 1.00 85.25 950 GLY A N 1
ATOM 7481 C CA . GLY A 1 950 ? 10.266 -12.850 -10.132 1.00 85.25 950 GLY A CA 1
ATOM 7482 C C . GLY A 1 950 ? 11.169 -11.628 -9.908 1.00 85.25 950 GLY A C 1
ATOM 7483 O O . GLY A 1 950 ? 12.329 -11.787 -9.515 1.00 85.25 950 GLY A O 1
ATOM 7484 N N . ARG A 1 951 ? 10.670 -10.406 -10.145 1.00 88.06 951 ARG A N 1
ATOM 7485 C CA . ARG A 1 951 ? 11.365 -9.153 -9.804 1.00 88.06 951 ARG A CA 1
ATOM 7486 C C . ARG A 1 951 ? 11.347 -8.958 -8.287 1.00 88.06 951 ARG A C 1
ATOM 7488 O O . ARG A 1 951 ? 10.323 -9.194 -7.653 1.00 88.06 951 ARG A O 1
ATOM 7495 N N . ILE A 1 952 ? 12.459 -8.487 -7.727 1.00 89.50 952 ILE A N 1
ATOM 7496 C CA . ILE A 1 952 ? 12.556 -8.077 -6.320 1.00 89.50 952 ILE A CA 1
ATOM 7497 C C . ILE A 1 952 ? 12.352 -6.559 -6.231 1.00 89.50 952 ILE A C 1
ATOM 7499 O O . ILE A 1 952 ? 12.802 -5.818 -7.111 1.00 89.50 952 ILE A O 1
ATOM 7503 N N . VAL A 1 953 ? 11.650 -6.101 -5.194 1.00 89.81 953 VAL A N 1
ATOM 7504 C CA . VAL A 1 953 ? 11.438 -4.684 -4.877 1.00 89.81 953 VAL A CA 1
ATOM 7505 C C . VAL A 1 953 ? 11.559 -4.443 -3.372 1.00 89.81 953 VAL A C 1
ATOM 7507 O O . VAL A 1 953 ? 10.832 -5.058 -2.594 1.00 89.81 953 VAL A O 1
ATOM 7510 N N . SER A 1 954 ? 12.416 -3.504 -2.966 1.00 90.44 954 SER A N 1
ATOM 7511 C CA . SER A 1 954 ? 12.421 -2.995 -1.590 1.00 90.44 954 SER A CA 1
ATOM 7512 C C . SER A 1 954 ? 11.155 -2.172 -1.333 1.00 90.44 954 SER A C 1
ATOM 7514 O O . SER A 1 954 ? 10.807 -1.266 -2.103 1.00 90.44 954 SER A O 1
ATOM 7516 N N . VAL A 1 955 ? 10.464 -2.495 -0.242 1.00 89.62 955 VAL A N 1
ATOM 7517 C CA . VAL A 1 955 ? 9.317 -1.767 0.298 1.00 89.62 955 VAL A CA 1
ATOM 7518 C C . VAL A 1 955 ? 9.728 -1.107 1.610 1.00 89.62 955 VAL A C 1
ATOM 7520 O O . VAL A 1 955 ? 10.238 -1.760 2.520 1.00 89.62 955 VAL A O 1
ATOM 7523 N N . LYS A 1 956 ? 9.462 0.196 1.734 1.00 89.00 956 LYS A N 1
ATOM 7524 C CA . LYS A 1 956 ? 9.617 0.924 2.997 1.00 89.00 956 LYS A CA 1
ATOM 7525 C C . LYS A 1 956 ? 8.439 0.641 3.915 1.00 89.00 956 LYS A C 1
ATOM 7527 O O . LYS A 1 956 ? 7.288 0.738 3.493 1.00 89.00 956 LYS A O 1
ATOM 7532 N N . HIS A 1 957 ? 8.736 0.363 5.176 1.00 88.81 957 HIS A N 1
ATOM 7533 C CA . HIS A 1 957 ? 7.768 0.258 6.259 1.00 88.81 957 HIS A CA 1
ATOM 7534 C C . HIS A 1 957 ? 8.195 1.185 7.394 1.00 88.81 957 HIS A C 1
ATOM 7536 O O . HIS A 1 957 ? 9.370 1.224 7.760 1.00 88.81 957 HIS A O 1
ATOM 7542 N N . TYR A 1 958 ? 7.241 1.920 7.957 1.00 90.50 958 TYR A N 1
ATOM 7543 C CA . TYR A 1 958 ? 7.471 2.656 9.197 1.00 90.50 958 TYR A CA 1
ATOM 7544 C C . TYR A 1 958 ? 7.344 1.707 10.378 1.00 90.50 958 TYR A C 1
ATOM 7546 O O . TYR A 1 958 ? 6.511 0.803 10.347 1.00 90.50 958 TYR A O 1
ATOM 7554 N N . HIS A 1 959 ? 8.180 1.908 11.388 1.00 91.44 959 HIS A N 1
ATOM 7555 C CA . HIS A 1 959 ? 8.298 1.032 12.539 1.00 91.44 959 HIS A CA 1
ATOM 7556 C C . HIS A 1 959 ? 8.572 1.838 13.815 1.00 91.44 959 HIS A C 1
ATOM 7558 O O . HIS A 1 959 ? 9.291 2.843 13.793 1.00 91.44 959 HIS A O 1
ATOM 7564 N N . HIS A 1 960 ? 8.009 1.381 14.928 1.00 93.25 960 HIS A N 1
ATOM 7565 C CA . HIS A 1 960 ? 8.248 1.909 16.267 1.00 93.25 960 HIS A CA 1
ATOM 7566 C C . HIS A 1 960 ? 8.902 0.831 17.160 1.00 93.25 960 HIS A C 1
ATOM 7568 O O . HIS A 1 960 ? 8.500 -0.326 17.076 1.00 93.25 960 HIS A O 1
ATOM 7574 N N . PRO A 1 961 ? 9.896 1.158 18.014 1.00 91.50 961 PRO A N 1
ATOM 7575 C CA . PRO A 1 961 ? 10.620 0.144 18.791 1.00 91.50 961 PRO A CA 1
ATOM 7576 C C . PRO A 1 961 ? 9.765 -0.562 19.860 1.00 91.50 961 PRO A C 1
ATOM 7578 O O . PRO A 1 961 ? 9.893 -1.774 20.028 1.00 91.50 961 PRO A O 1
ATOM 7581 N N . ASP A 1 962 ? 8.867 0.145 20.562 1.00 92.12 962 ASP A N 1
ATOM 7582 C CA . ASP A 1 962 ? 7.857 -0.523 21.401 1.00 92.12 962 ASP A CA 1
ATOM 7583 C C . ASP A 1 962 ? 6.776 -1.202 20.524 1.00 92.12 962 ASP A C 1
ATOM 7585 O O . ASP A 1 962 ? 6.185 -0.525 19.673 1.00 92.12 962 ASP A O 1
ATOM 7589 N N . PRO A 1 963 ? 6.468 -2.498 20.745 1.00 92.00 963 PRO A N 1
ATOM 7590 C CA . PRO A 1 963 ? 5.584 -3.285 19.882 1.00 92.00 963 PRO A CA 1
ATOM 7591 C C . PRO A 1 963 ? 4.083 -2.994 20.047 1.00 92.00 963 PRO A C 1
ATOM 7593 O O . PRO A 1 963 ? 3.293 -3.432 19.212 1.00 92.00 963 PRO A O 1
ATOM 7596 N N . VAL A 1 964 ? 3.653 -2.279 21.093 1.00 91.69 964 VAL A N 1
ATOM 7597 C CA . VAL A 1 964 ? 2.260 -1.816 21.221 1.00 91.69 964 VAL A CA 1
ATOM 7598 C C . VAL A 1 964 ? 2.066 -0.548 20.399 1.00 91.69 964 VAL A C 1
ATOM 7600 O O . VAL A 1 964 ? 1.106 -0.456 19.635 1.00 91.69 964 VAL A O 1
ATOM 7603 N N . ALA A 1 965 ? 2.994 0.401 20.506 1.00 92.69 965 ALA A N 1
ATOM 7604 C CA . ALA A 1 965 ? 3.010 1.597 19.668 1.00 92.69 965 ALA A CA 1
ATOM 7605 C C . ALA A 1 965 ? 3.207 1.251 18.179 1.00 92.69 965 ALA A C 1
ATOM 7607 O O . ALA A 1 965 ? 2.502 1.799 17.331 1.00 92.69 965 ALA A O 1
ATOM 7608 N N . ASP A 1 966 ? 4.055 0.267 17.851 1.00 92.62 966 ASP A N 1
ATOM 7609 C CA . ASP A 1 966 ? 4.119 -0.290 16.492 1.00 92.62 966 ASP A CA 1
ATOM 7610 C C . ASP A 1 966 ? 2.789 -0.941 16.094 1.00 92.62 966 ASP A C 1
ATOM 7612 O O . ASP A 1 966 ? 2.321 -0.770 14.972 1.00 92.62 966 ASP A O 1
ATOM 7616 N N . GLY A 1 967 ? 2.122 -1.618 17.033 1.00 90.56 967 GLY A N 1
ATOM 7617 C CA . GLY A 1 967 ? 0.798 -2.194 16.829 1.00 90.56 967 GLY A CA 1
ATOM 7618 C C . GLY A 1 967 ? -0.243 -1.170 16.362 1.00 90.56 967 GLY A C 1
ATOM 7619 O O . GLY A 1 967 ? -0.915 -1.383 15.350 1.00 90.56 967 GLY A O 1
ATOM 7620 N N . PHE A 1 968 ? -0.328 -0.024 17.045 1.00 89.94 968 PHE A N 1
ATOM 7621 C CA . PHE A 1 968 ? -1.174 1.099 16.625 1.00 89.94 968 PHE A CA 1
ATOM 7622 C C . PHE A 1 968 ? -0.726 1.692 15.277 1.00 89.94 968 PHE A C 1
ATOM 7624 O O . PHE A 1 968 ? -1.565 1.942 14.408 1.00 89.94 968 PHE A O 1
ATOM 7631 N N . LEU A 1 969 ? 0.584 1.861 15.062 1.00 90.94 969 LEU A N 1
ATOM 7632 C CA . LEU A 1 969 ? 1.144 2.383 13.812 1.00 90.94 969 LEU A CA 1
ATOM 7633 C C . LEU A 1 969 ? 0.779 1.507 12.601 1.00 90.94 969 LEU A C 1
ATOM 7635 O O . LEU A 1 969 ? 0.291 2.032 11.600 1.00 90.94 969 LEU A O 1
ATOM 7639 N N . GLN A 1 970 ? 0.958 0.184 12.683 1.00 88.56 970 GLN A N 1
ATOM 7640 C CA . GLN A 1 970 ? 0.609 -0.727 11.586 1.00 88.56 970 GLN A CA 1
ATOM 7641 C C . GLN A 1 970 ? -0.910 -0.785 11.356 1.00 88.56 970 GLN A C 1
ATOM 7643 O O . GLN A 1 970 ? -1.351 -0.815 10.204 1.00 88.56 970 GLN A O 1
ATOM 7648 N N . ALA A 1 971 ? -1.721 -0.742 12.421 1.00 84.00 971 ALA A N 1
ATOM 7649 C CA . ALA A 1 971 ? -3.180 -0.722 12.307 1.00 84.00 971 ALA A CA 1
ATOM 7650 C C . ALA A 1 971 ? -3.694 0.516 11.542 1.00 84.00 971 ALA A C 1
ATOM 7652 O O . ALA A 1 971 ? -4.601 0.388 10.717 1.00 84.00 971 ALA A O 1
ATOM 7653 N N . MET A 1 972 ? -3.086 1.688 11.760 1.00 84.88 972 MET A N 1
ATOM 7654 C CA . MET A 1 972 ? -3.432 2.926 11.048 1.00 84.88 972 MET A CA 1
ATOM 7655 C C . MET A 1 972 ? -2.817 2.999 9.641 1.00 84.88 972 MET A C 1
ATOM 7657 O O . MET A 1 972 ? -3.519 3.323 8.686 1.00 84.88 972 MET A O 1
ATOM 7661 N N . VAL A 1 973 ? -1.529 2.673 9.474 1.00 86.75 973 VAL A N 1
ATOM 7662 C CA . VAL A 1 973 ? -0.819 2.837 8.190 1.00 86.75 973 VAL A CA 1
ATOM 7663 C C . VAL A 1 973 ? -1.155 1.722 7.194 1.00 86.75 973 VAL A C 1
ATOM 7665 O O . VAL A 1 973 ? -1.486 2.008 6.042 1.00 86.75 973 VAL A O 1
ATOM 7668 N N . ALA A 1 974 ? -1.040 0.457 7.607 1.00 84.50 974 ALA A N 1
ATOM 7669 C CA . ALA A 1 974 ? -1.210 -0.700 6.728 1.00 84.50 974 ALA A CA 1
ATOM 7670 C C . ALA A 1 974 ? -2.662 -1.201 6.710 1.00 84.50 974 ALA A C 1
ATOM 7672 O O . ALA A 1 974 ? -3.196 -1.480 5.634 1.00 84.50 974 ALA A O 1
ATOM 7673 N N . GLY A 1 975 ? -3.315 -1.249 7.878 1.00 81.38 975 GLY A N 1
ATOM 7674 C CA . GLY A 1 975 ? -4.704 -1.695 8.016 1.00 81.38 975 GLY A CA 1
ATOM 7675 C C . GLY A 1 975 ? -5.680 -0.882 7.161 1.00 81.38 975 GLY A C 1
ATOM 7676 O O . GLY A 1 975 ? -6.470 -1.458 6.418 1.00 81.38 975 GLY A O 1
ATOM 7677 N N . GLU A 1 976 ? -5.579 0.451 7.171 1.00 83.12 976 GLU A N 1
ATOM 7678 C CA . GLU A 1 976 ? -6.441 1.317 6.350 1.00 83.12 976 GLU A CA 1
ATOM 7679 C C . GLU A 1 976 ? -6.191 1.183 4.843 1.00 83.12 976 GLU A C 1
ATOM 7681 O O . GLU A 1 976 ? -7.140 1.223 4.057 1.00 83.12 976 GLU A O 1
ATOM 7686 N N . ALA A 1 977 ? -4.941 0.971 4.420 1.00 87.81 977 ALA A N 1
ATOM 7687 C CA . ALA A 1 977 ? -4.620 0.730 3.014 1.00 87.81 977 ALA A CA 1
ATOM 7688 C C . ALA A 1 977 ? -5.221 -0.601 2.523 1.00 87.81 977 ALA A C 1
ATOM 7690 O O . ALA A 1 977 ? -5.848 -0.640 1.462 1.00 87.81 977 ALA A O 1
ATOM 7691 N N . ILE A 1 978 ? -5.108 -1.665 3.328 1.00 87.81 978 ILE A N 1
ATOM 7692 C CA . ILE A 1 978 ? -5.723 -2.969 3.045 1.00 87.81 978 ILE A CA 1
ATOM 7693 C C . ILE A 1 978 ? -7.254 -2.858 3.052 1.00 87.81 978 ILE A C 1
ATOM 7695 O O . ILE A 1 978 ? -7.903 -3.339 2.126 1.00 87.81 978 ILE A O 1
ATOM 7699 N N . GLN A 1 979 ? -7.849 -2.178 4.037 1.00 82.31 979 GLN A N 1
ATOM 7700 C CA . GLN A 1 979 ? -9.304 -2.015 4.137 1.00 82.31 979 GLN A CA 1
ATOM 7701 C C . GLN A 1 979 ? -9.902 -1.162 3.008 1.00 82.31 979 GLN A C 1
ATOM 7703 O O . GLN A 1 979 ? -11.028 -1.430 2.575 1.00 82.31 979 GLN A O 1
ATOM 7708 N N . ALA A 1 980 ? -9.151 -0.187 2.483 1.00 88.06 980 ALA A N 1
ATOM 7709 C CA . ALA A 1 980 ? -9.502 0.553 1.273 1.00 88.06 980 ALA A CA 1
ATOM 7710 C C . ALA A 1 980 ? -9.415 -0.329 0.011 1.00 88.06 980 ALA A C 1
ATOM 7712 O O . ALA A 1 980 ? -10.376 -0.388 -0.755 1.00 88.06 980 ALA A O 1
ATOM 7713 N N . ALA A 1 981 ? -8.323 -1.076 -0.183 1.00 90.56 981 ALA A N 1
ATOM 7714 C CA . ALA A 1 981 ? -8.168 -1.989 -1.323 1.00 90.56 981 ALA A CA 1
ATOM 7715 C C . ALA A 1 981 ? -9.232 -3.106 -1.328 1.00 90.56 981 ALA A C 1
ATOM 7717 O O . ALA A 1 981 ? -9.808 -3.439 -2.367 1.00 90.56 981 ALA A O 1
ATOM 7718 N N . ALA A 1 982 ? -9.563 -3.628 -0.144 1.00 87.00 982 ALA A N 1
ATOM 7719 C CA . ALA A 1 982 ? -10.587 -4.642 0.082 1.00 87.00 982 ALA A CA 1
ATOM 7720 C C . ALA A 1 982 ? -11.994 -4.237 -0.394 1.00 87.00 982 ALA A C 1
ATOM 7722 O O . ALA A 1 982 ? -12.827 -5.118 -0.627 1.00 87.00 982 ALA A O 1
ATOM 7723 N N . ARG A 1 983 ? -12.274 -2.935 -0.571 1.00 86.94 983 ARG A N 1
ATOM 7724 C CA . ARG A 1 983 ? -13.575 -2.448 -1.060 1.00 86.94 983 ARG A CA 1
ATOM 7725 C C . ARG A 1 983 ? -13.903 -2.933 -2.466 1.00 86.94 983 ARG A C 1
ATOM 7727 O O . ARG A 1 983 ? -15.059 -3.233 -2.732 1.00 86.94 983 ARG A O 1
ATOM 7734 N N . GLY A 1 984 ? -12.893 -3.125 -3.316 1.00 89.38 984 GLY A N 1
ATOM 7735 C CA . GLY A 1 984 ? -13.073 -3.715 -4.644 1.00 89.38 984 GLY A CA 1
ATOM 7736 C C . GLY A 1 984 ? -13.435 -5.209 -4.634 1.00 89.38 984 GLY A C 1
ATOM 7737 O O . GLY A 1 984 ? -13.672 -5.766 -5.703 1.00 89.38 984 GLY A O 1
ATOM 7738 N N . ARG A 1 985 ? -13.475 -5.879 -3.469 1.00 88.88 985 ARG A N 1
ATOM 7739 C CA . ARG A 1 985 ? -13.819 -7.309 -3.314 1.00 88.88 985 ARG A CA 1
ATOM 7740 C C . ARG A 1 985 ? -13.049 -8.233 -4.275 1.00 88.88 985 ARG A C 1
ATOM 7742 O O . ARG A 1 985 ? -13.638 -9.080 -4.936 1.00 88.88 985 ARG A O 1
ATOM 7749 N N . ALA A 1 986 ? -11.722 -8.087 -4.323 1.00 91.56 986 ALA A N 1
ATOM 7750 C CA . ALA A 1 986 ? -10.808 -8.800 -5.229 1.00 91.56 986 ALA A CA 1
ATOM 7751 C C . ALA A 1 986 ? -11.043 -10.325 -5.350 1.00 91.56 986 ALA A C 1
ATOM 7753 O O . ALA A 1 986 ? -10.939 -10.874 -6.443 1.00 91.56 986 ALA A O 1
ATOM 7754 N N . VAL A 1 987 ? -11.402 -10.994 -4.247 1.00 90.69 987 VAL A N 1
ATOM 7755 C CA . VAL A 1 987 ? -11.699 -12.443 -4.172 1.00 90.69 987 VAL A CA 1
ATOM 7756 C C . VAL A 1 987 ? -12.954 -12.848 -4.969 1.00 90.69 987 VAL A C 1
ATOM 7758 O O . VAL A 1 987 ? -13.075 -13.996 -5.384 1.00 90.69 987 VAL A O 1
ATOM 7761 N N . ASN A 1 988 ? -13.879 -11.916 -5.217 1.00 90.12 988 ASN A N 1
ATOM 7762 C CA . ASN A 1 988 ? -15.169 -12.165 -5.875 1.00 90.12 988 ASN A CA 1
ATOM 7763 C C . ASN A 1 988 ? -15.171 -11.771 -7.367 1.00 90.12 988 ASN A C 1
ATOM 7765 O O . ASN A 1 988 ? -16.234 -11.672 -7.979 1.00 90.12 988 ASN A O 1
ATOM 7769 N N . ARG A 1 989 ? -13.999 -11.485 -7.944 1.00 90.75 989 ARG A N 1
ATOM 7770 C CA . ARG A 1 989 ? -13.842 -11.003 -9.325 1.00 90.75 989 ARG A CA 1
ATOM 7771 C C . ARG A 1 989 ? -13.689 -12.154 -10.318 1.00 90.75 989 ARG A C 1
ATOM 7773 O O . ARG A 1 989 ? -13.217 -13.228 -9.961 1.00 90.75 989 ARG A O 1
ATOM 7780 N N . THR A 1 990 ? -14.066 -11.909 -11.570 1.00 90.62 990 THR A N 1
ATOM 7781 C CA . THR A 1 990 ? -14.037 -12.885 -12.678 1.00 90.62 990 THR A CA 1
ATOM 7782 C C . THR A 1 990 ? -13.288 -12.315 -13.885 1.00 90.62 990 THR A C 1
ATOM 7784 O O . THR A 1 990 ? -12.932 -11.136 -13.892 1.00 90.62 990 THR A O 1
ATOM 7787 N N . SER A 1 991 ? -13.071 -13.117 -14.932 1.00 87.75 991 SER A N 1
ATOM 7788 C CA . SER A 1 991 ? -12.527 -12.649 -16.220 1.00 87.75 991 SER A CA 1
ATOM 7789 C C . SER A 1 991 ? -13.272 -11.437 -16.786 1.00 87.75 991 SER A C 1
ATOM 7791 O O . SER A 1 991 ? -12.655 -10.537 -17.353 1.00 87.75 991 SER A O 1
ATOM 7793 N N . ASP A 1 992 ? -14.590 -11.410 -16.595 1.00 88.38 992 ASP A N 1
ATOM 7794 C CA . ASP A 1 992 ? -15.505 -10.472 -17.250 1.00 88.38 992 ASP A CA 1
ATOM 7795 C C . ASP A 1 992 ? -15.742 -9.226 -16.374 1.00 88.38 992 ASP A C 1
ATOM 7797 O O . ASP A 1 992 ? -15.977 -8.114 -16.865 1.00 88.38 992 ASP A O 1
ATOM 7801 N N . ASN A 1 993 ? -15.600 -9.405 -15.055 1.00 90.19 993 ASN A N 1
ATOM 7802 C CA . ASN A 1 993 ? -15.556 -8.351 -14.049 1.00 90.19 993 ASN A CA 1
ATOM 7803 C C . ASN A 1 993 ? -14.234 -8.397 -13.246 1.00 90.19 993 ASN A C 1
ATOM 7805 O O . ASN A 1 993 ? -14.250 -8.809 -12.082 1.00 90.19 993 ASN A O 1
ATOM 7809 N N . PRO A 1 994 ? -13.094 -7.986 -13.838 1.00 93.19 994 PRO A N 1
ATOM 7810 C CA . PRO A 1 994 ? -11.807 -7.922 -13.152 1.00 93.19 994 PRO A CA 1
ATOM 7811 C C . PRO A 1 994 ? -11.614 -6.593 -12.401 1.00 93.19 994 PRO A C 1
ATOM 7813 O O . PRO A 1 994 ? -12.225 -5.578 -12.736 1.00 93.19 994 PRO A O 1
ATOM 7816 N N . LEU A 1 995 ? -10.697 -6.557 -11.434 1.00 95.69 995 LEU A N 1
ATOM 7817 C CA . LEU A 1 995 ? -10.359 -5.382 -10.612 1.00 95.69 995 LEU A CA 1
ATOM 7818 C C . LEU A 1 995 ? -8.913 -4.915 -10.850 1.00 95.69 995 LEU A C 1
ATOM 7820 O O . LEU A 1 995 ? -8.015 -5.733 -11.019 1.00 95.69 995 LEU A O 1
ATOM 7824 N N . GLU A 1 996 ? -8.660 -3.609 -10.790 1.00 94.81 996 GLU A N 1
ATOM 7825 C CA . GLU A 1 996 ? -7.310 -3.064 -10.587 1.00 94.81 996 GLU A CA 1
ATOM 7826 C C . GLU A 1 996 ? -7.241 -2.176 -9.337 1.00 94.81 996 GLU A C 1
ATOM 7828 O O . GLU A 1 996 ? -8.173 -1.434 -9.031 1.00 94.81 996 GLU A O 1
ATOM 7833 N N . VAL A 1 997 ? -6.133 -2.257 -8.599 1.00 96.00 997 VAL A N 1
ATOM 7834 C CA . VAL A 1 997 ? -5.871 -1.487 -7.376 1.00 96.00 997 VAL A CA 1
ATOM 7835 C C . VAL A 1 997 ? -4.524 -0.784 -7.515 1.00 96.00 997 VAL A C 1
ATOM 7837 O O . VAL A 1 997 ? -3.500 -1.448 -7.663 1.00 96.00 997 VAL A O 1
ATOM 7840 N N . PHE A 1 998 ? -4.503 0.547 -7.432 1.00 93.56 998 PHE A N 1
ATOM 7841 C CA . PHE A 1 998 ? -3.280 1.351 -7.523 1.00 93.56 998 PHE A CA 1
ATOM 7842 C C . PHE A 1 998 ? -3.035 2.131 -6.228 1.00 93.56 998 PHE A C 1
ATOM 7844 O O . PHE A 1 998 ? -3.921 2.837 -5.746 1.00 93.56 998 PHE A O 1
ATOM 7851 N N . VAL A 1 999 ? -1.818 2.046 -5.686 1.00 93.12 999 VAL A N 1
ATOM 7852 C CA . VAL A 1 999 ? -1.429 2.716 -4.431 1.00 93.12 999 VAL A CA 1
ATOM 7853 C C . VAL A 1 999 ? -0.348 3.762 -4.694 1.00 93.12 999 VAL A C 1
ATOM 7855 O O . VAL A 1 999 ? 0.783 3.425 -5.035 1.00 93.12 999 VAL A O 1
ATOM 7858 N N . TYR A 1 1000 ? -0.688 5.034 -4.503 1.00 91.00 1000 TYR A N 1
ATOM 7859 C CA . TYR A 1 1000 ? 0.166 6.210 -4.692 1.00 91.00 1000 TYR A CA 1
ATOM 7860 C C . TYR A 1 1000 ? 0.755 6.693 -3.356 1.00 91.00 1000 TYR A C 1
ATOM 7862 O O . TYR A 1 1000 ? 0.467 7.799 -2.887 1.00 91.00 1000 TYR A O 1
ATOM 7870 N N . ALA A 1 1001 ? 1.576 5.849 -2.729 1.00 87.81 1001 ALA A N 1
ATOM 7871 C CA . ALA A 1 1001 ? 2.184 6.097 -1.420 1.00 87.81 1001 ALA A CA 1
ATOM 7872 C C . ALA A 1 1001 ? 3.687 5.772 -1.399 1.00 87.81 1001 ALA A C 1
ATOM 7874 O O . ALA A 1 1001 ? 4.206 5.059 -2.254 1.00 87.81 1001 ALA A O 1
ATOM 7875 N N . ASP A 1 1002 ? 4.380 6.295 -0.393 1.00 85.38 1002 ASP A N 1
ATOM 7876 C CA . ASP A 1 1002 ? 5.792 6.056 -0.063 1.00 85.38 1002 ASP A CA 1
ATOM 7877 C C . ASP A 1 1002 ? 6.066 4.677 0.557 1.00 85.38 1002 ASP A C 1
ATOM 7879 O O . ASP A 1 1002 ? 7.215 4.239 0.607 1.00 85.38 1002 ASP A O 1
ATOM 7883 N N . THR A 1 1003 ? 5.015 3.968 0.967 1.00 88.06 1003 THR A N 1
ATOM 7884 C CA . THR A 1 1003 ? 5.066 2.610 1.524 1.00 88.06 1003 THR A CA 1
ATOM 7885 C C . THR A 1 1003 ? 4.000 1.722 0.898 1.00 88.06 1003 THR A C 1
ATOM 7887 O O . THR A 1 1003 ? 3.009 2.219 0.361 1.00 88.06 1003 THR A O 1
ATOM 7890 N N . TYR A 1 1004 ? 4.148 0.409 1.051 1.00 90.69 1004 TYR A N 1
ATOM 7891 C CA . TYR A 1 1004 ? 3.127 -0.572 0.688 1.00 90.69 1004 TYR A CA 1
ATOM 7892 C C . TYR A 1 1004 ? 2.847 -1.492 1.883 1.00 90.69 1004 TYR A C 1
ATOM 7894 O O . TYR A 1 1004 ? 3.761 -1.810 2.642 1.00 90.69 1004 TYR A O 1
ATOM 7902 N N . ALA A 1 1005 ? 1.596 -1.909 2.086 1.00 88.62 1005 ALA A N 1
ATOM 7903 C CA . ALA A 1 1005 ? 1.264 -2.825 3.178 1.00 88.62 1005 ALA A CA 1
ATOM 7904 C C . ALA A 1 1005 ? 1.838 -4.227 2.894 1.00 88.62 1005 ALA A C 1
ATOM 7906 O O . ALA A 1 1005 ? 1.764 -4.711 1.764 1.00 88.62 1005 ALA A O 1
ATOM 7907 N N . ALA A 1 1006 ? 2.436 -4.869 3.903 1.00 84.31 1006 ALA A N 1
ATOM 7908 C CA . ALA A 1 1006 ? 3.143 -6.141 3.721 1.00 84.31 1006 ALA A CA 1
ATOM 7909 C C . ALA A 1 1006 ? 2.195 -7.260 3.259 1.00 84.31 1006 ALA A C 1
ATOM 7911 O O . ALA A 1 1006 ? 2.491 -7.960 2.293 1.00 84.31 1006 ALA A O 1
ATOM 7912 N N . ASP A 1 1007 ? 1.031 -7.346 3.898 1.00 82.81 1007 ASP A N 1
ATOM 7913 C CA . ASP A 1 1007 ? 0.055 -8.432 3.739 1.00 82.81 1007 ASP A CA 1
ATOM 7914 C C . ASP A 1 1007 ? -0.910 -8.204 2.559 1.00 82.81 1007 ASP A C 1
ATOM 7916 O O . ASP A 1 1007 ? -1.724 -9.059 2.218 1.00 82.81 1007 ASP A O 1
ATOM 7920 N N . MET A 1 1008 ? -0.809 -7.050 1.891 1.00 87.44 1008 MET A N 1
ATOM 7921 C CA . MET A 1 1008 ? -1.552 -6.762 0.665 1.00 87.44 1008 MET A CA 1
ATOM 7922 C C . MET A 1 1008 ? -0.885 -7.461 -0.535 1.00 87.44 1008 MET A C 1
ATOM 7924 O O . MET A 1 1008 ? 0.350 -7.434 -0.633 1.00 87.44 1008 MET A O 1
ATOM 7928 N N . PRO A 1 1009 ? -1.634 -8.060 -1.482 1.00 89.94 1009 PRO A N 1
ATOM 7929 C CA . PRO A 1 1009 ? -1.057 -8.568 -2.727 1.00 89.94 1009 PRO A CA 1
ATOM 7930 C C . PRO A 1 1009 ? -0.321 -7.459 -3.490 1.00 89.94 1009 PRO A C 1
ATOM 7932 O O . PRO A 1 1009 ? -0.694 -6.295 -3.391 1.00 89.94 1009 PRO A O 1
ATOM 7935 N N . LEU A 1 1010 ? 0.735 -7.804 -4.230 1.00 92.00 1010 LEU A N 1
ATOM 7936 C CA . LEU A 1 1010 ? 1.527 -6.849 -5.008 1.00 92.00 1010 LEU A CA 1
ATOM 7937 C C . LEU A 1 1010 ? 2.024 -7.530 -6.286 1.00 92.00 1010 LEU A C 1
ATOM 7939 O O . LEU A 1 1010 ? 2.941 -8.347 -6.238 1.00 92.00 1010 LEU A O 1
ATOM 7943 N N . ASP A 1 1011 ? 1.422 -7.184 -7.420 1.00 89.00 1011 ASP A N 1
ATOM 7944 C CA . ASP A 1 1011 ? 1.689 -7.834 -8.708 1.00 89.00 1011 ASP A CA 1
ATOM 7945 C C . ASP A 1 1011 ? 2.693 -7.064 -9.575 1.00 89.00 1011 ASP A C 1
ATOM 7947 O O . ASP A 1 1011 ? 3.315 -7.627 -10.477 1.00 89.00 1011 ASP A O 1
ATOM 7951 N N . ASP A 1 1012 ? 2.814 -5.754 -9.353 1.00 86.44 1012 ASP A N 1
ATOM 7952 C CA . ASP A 1 1012 ? 3.577 -4.843 -10.205 1.00 86.44 1012 ASP A CA 1
ATOM 7953 C C . ASP A 1 1012 ? 3.985 -3.570 -9.445 1.00 86.44 1012 ASP A C 1
ATOM 7955 O O . ASP A 1 1012 ? 3.320 -3.143 -8.499 1.00 86.44 1012 ASP A O 1
ATOM 7959 N N . VAL A 1 1013 ? 5.071 -2.933 -9.884 1.00 87.00 1013 VAL A N 1
ATOM 7960 C CA . VAL A 1 1013 ? 5.584 -1.688 -9.296 1.00 87.00 1013 VAL A CA 1
ATOM 7961 C C . VAL A 1 1013 ? 6.021 -0.750 -10.410 1.00 87.00 1013 VAL A C 1
ATOM 7963 O O . VAL A 1 1013 ? 6.960 -1.059 -11.150 1.00 87.00 1013 VAL A O 1
ATOM 7966 N N . GLN A 1 1014 ? 5.351 0.394 -10.518 1.00 81.69 1014 GLN A N 1
ATOM 7967 C CA . GLN A 1 1014 ? 5.470 1.326 -11.638 1.00 81.69 1014 GLN A CA 1
ATOM 7968 C C . GLN A 1 1014 ? 5.822 2.735 -11.155 1.00 81.69 1014 GLN A C 1
ATOM 7970 O O . GLN A 1 1014 ? 5.530 3.108 -10.021 1.00 81.69 1014 GLN A O 1
ATOM 7975 N N . GLU A 1 1015 ? 6.450 3.536 -12.016 1.00 77.75 1015 GLU A N 1
ATOM 7976 C CA . GLU A 1 1015 ? 6.796 4.922 -11.695 1.00 77.75 1015 GLU A CA 1
ATOM 7977 C C . GLU A 1 1015 ? 5.610 5.859 -11.982 1.00 77.75 1015 GLU A C 1
ATOM 7979 O O . GLU A 1 1015 ? 5.016 5.831 -13.064 1.00 77.75 1015 GLU A O 1
ATOM 7984 N N . ALA A 1 1016 ? 5.259 6.692 -11.000 1.00 74.31 1016 ALA A N 1
ATOM 7985 C CA . ALA A 1 1016 ? 4.163 7.654 -11.037 1.00 74.31 1016 ALA A CA 1
ATOM 7986 C C . ALA A 1 1016 ? 4.461 8.791 -12.032 1.00 74.31 1016 ALA A C 1
ATOM 7988 O O . ALA A 1 1016 ? 4.930 9.875 -11.678 1.00 74.31 1016 ALA A O 1
ATOM 7989 N N . THR A 1 1017 ? 4.203 8.508 -13.306 1.00 67.12 1017 THR A N 1
ATOM 7990 C CA . THR A 1 1017 ? 4.405 9.417 -14.435 1.00 67.12 1017 THR A CA 1
ATOM 7991 C C . THR A 1 1017 ? 3.209 10.346 -14.627 1.00 67.12 1017 THR A C 1
ATOM 7993 O O . THR A 1 1017 ? 2.054 9.920 -14.586 1.00 67.12 1017 THR A O 1
ATOM 7996 N N . GLY A 1 1018 ? 3.487 11.628 -14.879 1.00 60.50 1018 GLY A N 1
ATOM 7997 C CA . GLY A 1 1018 ? 2.472 12.540 -15.405 1.00 60.50 1018 GLY A CA 1
ATOM 7998 C C . GLY A 1 1018 ? 2.068 12.146 -16.835 1.00 60.50 1018 GLY A C 1
ATOM 7999 O O . GLY A 1 1018 ? 2.868 11.520 -17.536 1.00 60.50 1018 GLY A O 1
ATOM 8000 N N . PRO A 1 1019 ? 0.857 12.511 -17.286 1.00 62.28 1019 PRO A N 1
ATOM 8001 C CA . PRO A 1 1019 ? 0.420 12.270 -18.661 1.00 62.28 1019 PRO A CA 1
ATOM 8002 C C . PRO A 1 1019 ? 1.334 12.999 -19.659 1.00 62.28 1019 PRO A C 1
ATOM 8004 O O . PRO A 1 1019 ? 1.732 14.146 -19.422 1.00 62.28 1019 PRO A O 1
ATOM 8007 N N . THR A 1 1020 ? 1.649 12.369 -20.793 1.00 63.69 1020 THR A N 1
ATOM 8008 C CA . THR A 1 1020 ? 2.336 13.048 -21.904 1.00 63.69 1020 THR A CA 1
ATOM 8009 C C . THR A 1 1020 ? 1.447 14.147 -22.499 1.00 63.69 1020 THR A C 1
ATOM 8011 O O . THR A 1 1020 ? 0.252 14.219 -22.211 1.00 63.69 1020 THR A O 1
ATOM 8014 N N . ALA A 1 1021 ? 2.003 15.005 -23.359 1.00 61.59 1021 ALA A N 1
ATOM 8015 C CA . ALA A 1 1021 ? 1.212 16.033 -24.043 1.00 61.59 1021 ALA A CA 1
ATOM 8016 C C . ALA A 1 1021 ? 0.071 15.436 -24.899 1.00 61.59 1021 ALA A C 1
ATOM 8018 O O . ALA A 1 1021 ? -0.973 16.064 -25.038 1.00 61.59 1021 ALA A O 1
ATOM 8019 N N . TRP A 1 1022 ? 0.246 14.211 -25.412 1.00 62.81 1022 TRP A N 1
ATOM 8020 C CA . TRP A 1 1022 ? -0.781 13.485 -26.162 1.00 62.81 1022 TRP A CA 1
ATOM 8021 C C . TRP A 1 1022 ? -1.813 12.812 -25.248 1.00 62.81 1022 TRP A C 1
ATOM 8023 O O . TRP A 1 1022 ? -3.006 12.913 -25.525 1.00 62.81 1022 TRP A O 1
ATOM 8033 N N . ASP A 1 1023 ? -1.394 12.214 -24.121 1.00 63.81 1023 ASP A N 1
ATOM 8034 C CA . ASP A 1 1023 ? -2.349 11.707 -23.120 1.00 63.81 1023 ASP A CA 1
ATOM 8035 C C . ASP A 1 1023 ? -3.242 12.861 -22.615 1.00 63.81 1023 ASP A C 1
ATOM 8037 O O . ASP A 1 1023 ? -4.456 12.712 -22.562 1.00 63.81 1023 ASP A O 1
ATOM 8041 N N . GLN A 1 1024 ? -2.671 14.040 -22.316 1.00 68.81 1024 GLN A N 1
ATOM 8042 C CA . GLN A 1 1024 ? -3.421 15.243 -21.897 1.00 68.81 1024 GLN A CA 1
ATOM 8043 C C . GLN A 1 1024 ? -4.470 15.690 -22.929 1.00 68.81 1024 GLN A C 1
ATOM 8045 O O . GLN A 1 1024 ? -5.492 16.253 -22.550 1.00 68.81 1024 GLN A O 1
ATOM 8050 N N . MET A 1 1025 ? -4.236 15.427 -24.216 1.00 69.12 1025 MET A N 1
ATOM 8051 C CA . MET A 1 1025 ? -5.107 15.826 -25.325 1.00 69.12 1025 MET A CA 1
ATOM 8052 C C . MET A 1 1025 ? -6.284 14.863 -25.520 1.00 69.12 1025 MET A C 1
ATOM 8054 O O . MET A 1 1025 ? -7.421 15.308 -25.661 1.00 69.12 1025 MET A O 1
ATOM 8058 N N . ALA A 1 1026 ? -6.050 13.551 -25.428 1.00 66.69 1026 ALA A N 1
ATOM 8059 C CA . ALA A 1 1026 ? -7.139 12.574 -25.351 1.00 66.69 1026 ALA A CA 1
ATOM 8060 C C . ALA A 1 1026 ? -7.972 12.769 -24.067 1.00 66.69 1026 ALA A C 1
ATOM 8062 O O . ALA A 1 1026 ? -9.203 12.732 -24.089 1.00 66.69 1026 ALA A O 1
ATOM 8063 N N . LEU A 1 1027 ? -7.303 13.055 -22.944 1.00 71.69 1027 LEU A N 1
ATOM 8064 C CA . LEU A 1 1027 ? -7.950 13.306 -21.659 1.00 71.69 1027 LEU A CA 1
ATOM 8065 C C . LEU A 1 1027 ? -8.745 14.618 -21.631 1.00 71.69 1027 LEU A C 1
ATOM 8067 O O . LEU A 1 1027 ? -9.783 14.654 -20.978 1.00 71.69 1027 LEU A O 1
ATOM 8071 N N . SER A 1 1028 ? -8.315 15.686 -22.317 1.00 71.75 1028 SER A N 1
ATOM 8072 C CA . SER A 1 1028 ? -9.087 16.939 -22.348 1.00 71.75 1028 SER A CA 1
ATOM 8073 C C . SER A 1 1028 ? -10.389 16.772 -23.120 1.00 71.75 1028 SER A C 1
ATOM 8075 O O . SER A 1 1028 ? -11.413 17.283 -22.685 1.00 71.75 1028 SER A O 1
ATOM 8077 N N . ILE A 1 1029 ? -10.361 16.003 -24.214 1.00 67.19 1029 ILE A N 1
ATOM 8078 C CA . ILE A 1 1029 ? -11.563 15.661 -24.982 1.00 67.19 1029 ILE A CA 1
ATOM 8079 C C . ILE A 1 1029 ? -12.502 14.811 -24.119 1.00 67.19 1029 ILE A C 1
ATOM 8081 O O . ILE A 1 1029 ? -13.675 15.149 -23.999 1.00 67.19 1029 ILE A O 1
ATOM 8085 N N . ALA A 1 1030 ? -11.990 13.792 -23.417 1.00 69.25 1030 ALA A N 1
ATOM 8086 C CA . ALA A 1 1030 ? -12.788 13.007 -22.469 1.00 69.25 1030 ALA A CA 1
ATOM 8087 C C . ALA A 1 1030 ? -13.437 13.873 -21.368 1.00 69.25 1030 ALA A C 1
ATOM 8089 O O . ALA A 1 1030 ? -14.614 13.698 -21.061 1.00 69.25 1030 ALA A O 1
ATOM 8090 N N . MET A 1 1031 ? -12.697 14.842 -20.812 1.00 76.00 1031 MET A N 1
ATOM 8091 C CA . MET A 1 1031 ? -13.197 15.808 -19.819 1.00 76.00 1031 MET A CA 1
ATOM 8092 C C . MET A 1 1031 ? -14.261 16.775 -20.356 1.00 76.00 1031 MET A C 1
ATOM 8094 O O . MET A 1 1031 ? -14.927 17.434 -19.559 1.00 76.00 1031 MET A O 1
ATOM 8098 N N . GLU A 1 1032 ? -14.378 16.922 -21.675 1.00 71.94 1032 GLU A N 1
ATOM 8099 C CA . GLU A 1 1032 ? -15.286 17.868 -22.333 1.00 71.94 1032 GLU A CA 1
ATOM 8100 C C . GLU A 1 1032 ? -16.503 17.163 -22.960 1.00 71.94 1032 GLU A C 1
ATOM 8102 O O . GLU A 1 1032 ? -17.579 17.756 -23.004 1.00 71.94 1032 GLU A O 1
ATOM 8107 N N . THR A 1 1033 ? -16.381 15.890 -23.361 1.00 67.06 1033 THR A N 1
ATOM 8108 C CA . THR A 1 1033 ? -17.494 15.060 -23.869 1.00 67.06 1033 THR A CA 1
ATOM 8109 C C . THR A 1 1033 ? -18.139 14.168 -22.806 1.00 67.06 1033 THR A C 1
ATOM 8111 O O . THR A 1 1033 ? -19.306 13.804 -22.939 1.00 67.06 1033 THR A O 1
ATOM 8114 N N . GLY A 1 1034 ? -17.390 13.769 -21.772 1.00 65.00 1034 GLY A N 1
ATOM 8115 C CA . GLY A 1 1034 ? -17.816 12.778 -20.781 1.00 65.00 1034 GLY A CA 1
ATOM 8116 C C . GLY A 1 1034 ? -17.947 11.345 -21.320 1.00 65.00 1034 GLY A C 1
ATOM 8117 O O . GLY A 1 1034 ? -18.565 10.515 -20.655 1.00 65.00 1034 GLY A O 1
ATOM 8118 N N . GLN A 1 1035 ? -17.411 11.039 -22.511 1.00 60.56 1035 GLN A N 1
ATOM 8119 C CA . GLN A 1 1035 ? -17.637 9.763 -23.209 1.00 60.56 1035 GLN A CA 1
ATOM 8120 C C . GLN A 1 1035 ? -16.353 9.032 -23.636 1.00 60.56 1035 GLN A C 1
ATOM 8122 O O . GLN A 1 1035 ? -15.267 9.602 -23.718 1.00 60.56 1035 GLN A O 1
ATOM 8127 N N . ALA A 1 1036 ? -16.513 7.731 -23.903 1.00 52.56 1036 ALA A N 1
ATOM 8128 C CA . ALA A 1 1036 ? -15.444 6.768 -24.177 1.00 52.56 1036 ALA A CA 1
ATOM 8129 C C . ALA A 1 1036 ? -15.154 6.527 -25.672 1.00 52.56 1036 ALA A C 1
ATOM 8131 O O . ALA A 1 1036 ? -14.130 5.939 -26.011 1.00 52.56 1036 ALA A O 1
ATOM 8132 N N . SER A 1 1037 ? -16.078 6.901 -26.558 1.00 44.31 1037 SER A N 1
ATOM 8133 C CA . SER A 1 1037 ? -16.066 6.553 -27.988 1.00 44.31 1037 SER A CA 1
ATOM 8134 C C . SER A 1 1037 ? -15.117 7.408 -28.830 1.00 44.31 1037 SER A C 1
ATOM 8136 O O . SER A 1 1037 ? -14.640 6.957 -29.866 1.00 44.31 1037 SER A O 1
ATOM 8138 N N . ASP A 1 1038 ? -14.814 8.619 -28.367 1.00 51.31 1038 ASP A N 1
ATOM 8139 C CA . ASP A 1 1038 ? -14.220 9.697 -29.170 1.00 51.31 1038 ASP A CA 1
ATOM 8140 C C . ASP A 1 1038 ? -12.802 10.073 -28.705 1.00 51.31 1038 ASP A C 1
ATOM 8142 O O . ASP A 1 1038 ? -12.328 11.190 -28.895 1.00 51.31 1038 ASP A O 1
ATOM 8146 N N . LEU A 1 1039 ? -12.112 9.119 -28.072 1.00 52.97 1039 LEU A N 1
ATOM 8147 C CA . LEU A 1 1039 ? -10.815 9.304 -27.404 1.00 52.97 1039 LEU A CA 1
ATOM 8148 C C . LEU A 1 1039 ? -9.612 9.423 -28.348 1.00 52.97 1039 LEU A C 1
ATOM 8150 O O . LEU A 1 1039 ? -8.483 9.559 -27.877 1.00 52.97 1039 LEU A O 1
ATOM 8154 N N . SER A 1 1040 ? -9.833 9.361 -29.657 1.00 56.88 1040 SER A N 1
ATOM 8155 C CA . SER A 1 1040 ? -8.819 9.634 -30.673 1.00 56.88 1040 SER A CA 1
ATOM 8156 C C . SER A 1 1040 ? -8.722 11.153 -30.868 1.00 56.88 1040 SER A C 1
ATOM 8158 O O . SER A 1 1040 ? -9.643 11.749 -31.420 1.00 56.88 1040 SER A O 1
ATOM 8160 N N . PRO A 1 1041 ? -7.656 11.832 -30.409 1.00 63.25 1041 PRO A N 1
ATOM 8161 C CA . PRO A 1 1041 ? -7.621 13.287 -30.444 1.00 63.25 1041 PRO A CA 1
ATOM 8162 C C . PRO A 1 1041 ? -7.305 13.799 -31.853 1.00 63.25 1041 PRO A C 1
ATOM 8164 O O . PRO A 1 1041 ? -6.425 13.260 -32.522 1.00 63.25 1041 PRO A O 1
ATOM 8167 N N . ILE A 1 1042 ? -7.970 14.873 -32.294 1.00 70.69 1042 ILE A N 1
ATOM 8168 C CA . ILE A 1 1042 ? -7.749 15.467 -33.624 1.00 70.69 1042 ILE A CA 1
ATOM 8169 C C . ILE A 1 1042 ? -6.355 16.113 -33.670 1.00 70.69 1042 ILE A C 1
ATOM 8171 O O . ILE A 1 1042 ? -6.155 17.234 -33.187 1.00 70.69 1042 ILE A O 1
ATOM 8175 N N . LEU A 1 1043 ? -5.372 15.389 -34.216 1.00 70.00 1043 LEU A N 1
ATOM 8176 C CA . LEU A 1 1043 ? -3.958 15.771 -34.204 1.00 70.00 1043 LEU A CA 1
ATOM 8177 C C . LEU A 1 1043 ? -3.722 16.891 -35.221 1.00 70.00 1043 LEU A C 1
ATOM 8179 O O . LEU A 1 1043 ? -3.779 16.658 -36.424 1.00 70.00 1043 LEU A O 1
ATOM 8183 N N . ILE A 1 1044 ? -3.414 18.104 -34.764 1.00 73.44 1044 ILE A N 1
ATOM 8184 C CA . ILE A 1 1044 ? -3.159 19.251 -35.645 1.00 73.44 1044 ILE A CA 1
ATOM 8185 C C . ILE A 1 1044 ? -1.654 19.389 -35.930 1.00 73.44 1044 ILE A C 1
ATOM 8187 O O . ILE A 1 1044 ? -0.863 19.578 -35.012 1.00 73.44 1044 ILE A O 1
ATOM 8191 N N . SER A 1 1045 ? -1.241 19.406 -37.205 1.00 71.88 1045 SER A N 1
ATOM 8192 C CA . SER A 1 1045 ? 0.178 19.501 -37.606 1.00 71.88 1045 SER A CA 1
ATOM 8193 C C . SER A 1 1045 ? 0.832 20.875 -37.383 1.00 71.88 1045 SER A C 1
ATOM 8195 O O . SER A 1 1045 ? 1.991 21.080 -37.740 1.00 71.88 1045 SER A O 1
ATOM 8197 N N . SER A 1 1046 ? 0.077 21.858 -36.902 1.00 78.75 1046 SER A N 1
ATOM 8198 C CA . SER A 1 1046 ? 0.480 23.260 -36.788 1.00 78.75 1046 SER A CA 1
ATOM 8199 C C . SER A 1 1046 ? 0.525 23.649 -35.312 1.00 78.75 1046 SER A C 1
ATOM 8201 O O . SER A 1 1046 ? -0.535 23.753 -34.695 1.00 78.75 1046 SER A O 1
ATOM 8203 N N . PRO A 1 1047 ? 1.711 23.897 -34.726 1.00 70.56 1047 PRO A N 1
ATOM 8204 C CA . PRO A 1 1047 ? 1.824 24.283 -33.319 1.00 70.56 1047 PRO A CA 1
ATOM 8205 C C . PRO A 1 1047 ? 0.991 25.516 -32.944 1.00 70.56 1047 PRO A C 1
ATOM 8207 O O . PRO A 1 1047 ? 0.458 25.600 -31.842 1.00 70.56 1047 PRO A O 1
ATOM 8210 N N . THR A 1 1048 ? 0.841 26.467 -33.872 1.00 81.44 1048 THR A N 1
ATOM 8211 C CA . THR A 1 1048 ? 0.030 27.678 -33.673 1.00 81.44 1048 THR A CA 1
ATOM 8212 C C . THR A 1 1048 ? -1.455 27.372 -33.545 1.00 81.44 1048 THR A C 1
ATOM 8214 O O . THR A 1 1048 ? -2.134 27.975 -32.719 1.00 81.44 1048 THR A O 1
ATOM 8217 N N . ASP A 1 1049 ? -1.947 26.421 -34.332 1.00 82.25 1049 ASP A N 1
ATOM 8218 C CA . ASP A 1 1049 ? -3.362 26.061 -34.371 1.00 82.25 1049 ASP A CA 1
ATOM 8219 C C . ASP A 1 1049 ? -3.699 25.045 -33.273 1.00 82.25 1049 ASP A C 1
ATOM 8221 O O . ASP A 1 1049 ? -4.731 25.161 -32.625 1.00 82.25 1049 ASP A O 1
ATOM 8225 N N . ALA A 1 1050 ? -2.778 24.131 -32.952 1.00 70.88 1050 ALA A N 1
ATOM 8226 C CA . ALA A 1 1050 ? -2.879 23.262 -31.782 1.00 70.88 1050 ALA A CA 1
ATOM 8227 C C . ALA A 1 1050 ? -2.923 24.063 -30.465 1.00 70.88 1050 ALA A C 1
ATOM 8229 O O . ALA A 1 1050 ? -3.691 23.724 -29.571 1.00 70.88 1050 ALA A O 1
ATOM 8230 N N . ALA A 1 1051 ? -2.164 25.160 -30.354 1.00 72.94 1051 ALA A N 1
ATOM 8231 C CA . ALA A 1 1051 ? -2.232 26.070 -29.205 1.00 72.94 1051 ALA A CA 1
ATOM 8232 C C . ALA A 1 1051 ? -3.523 26.916 -29.146 1.00 72.94 1051 ALA A C 1
ATOM 8234 O O . ALA A 1 1051 ? -3.885 27.389 -28.071 1.00 72.94 1051 ALA A O 1
ATOM 8235 N N . LYS A 1 1052 ? -4.225 27.101 -30.274 1.00 79.88 1052 LYS A N 1
ATOM 8236 C CA . LYS A 1 1052 ? -5.562 27.719 -30.316 1.00 79.88 1052 LYS A CA 1
ATOM 8237 C C . LYS A 1 1052 ? -6.668 26.724 -29.951 1.00 79.88 1052 LYS A C 1
ATOM 8239 O O . LYS A 1 1052 ? -7.523 27.059 -29.142 1.00 79.88 1052 LYS A O 1
ATOM 8244 N N . ALA A 1 1053 ? -6.609 25.514 -30.510 1.00 70.56 1053 ALA A N 1
ATOM 8245 C CA . ALA A 1 1053 ? -7.591 24.450 -30.306 1.00 70.56 1053 ALA A CA 1
ATOM 8246 C C . ALA A 1 1053 ? -7.507 23.807 -28.913 1.00 70.56 1053 ALA A C 1
ATOM 8248 O O . ALA A 1 1053 ? -8.528 23.484 -28.315 1.00 70.56 1053 ALA A O 1
ATOM 8249 N N . TYR A 1 1054 ? -6.295 23.675 -28.363 1.00 68.75 1054 TYR A N 1
ATOM 8250 C CA . TYR A 1 1054 ? -6.041 23.065 -27.056 1.00 68.75 1054 TYR A CA 1
ATOM 8251 C C . TYR A 1 1054 ? -5.303 24.036 -26.107 1.00 68.75 1054 TYR A C 1
ATOM 8253 O O . TYR A 1 1054 ? -4.227 23.717 -25.584 1.00 68.75 1054 TYR A O 1
ATOM 8261 N N . PRO A 1 1055 ? -5.865 25.231 -25.823 1.00 67.25 1055 PRO A N 1
ATOM 8262 C CA . PRO A 1 1055 ? -5.176 26.306 -25.098 1.00 67.25 1055 PRO A CA 1
ATOM 8263 C C . PRO A 1 1055 ? -4.952 25.971 -23.613 1.00 67.25 1055 PRO A C 1
ATOM 8265 O O . PRO A 1 1055 ? -4.110 26.575 -22.946 1.00 67.25 1055 PRO A O 1
ATOM 8268 N N . ARG A 1 1056 ? -5.687 24.976 -23.091 1.00 57.47 1056 ARG A N 1
ATOM 8269 C CA . ARG A 1 1056 ? -5.496 24.395 -21.751 1.00 57.47 1056 ARG A CA 1
ATOM 8270 C C . ARG A 1 1056 ? -4.196 23.584 -21.644 1.00 57.47 1056 ARG A C 1
ATOM 8272 O O . ARG A 1 1056 ? -3.613 23.547 -20.563 1.00 57.47 1056 ARG A O 1
ATOM 8279 N N . ILE A 1 1057 ? -3.739 22.989 -22.751 1.00 60.09 1057 ILE A N 1
ATOM 8280 C CA . ILE A 1 1057 ? -2.528 22.156 -22.846 1.00 60.09 1057 ILE A CA 1
ATOM 8281 C C . ILE A 1 1057 ? -1.334 23.014 -23.275 1.00 60.09 1057 ILE A C 1
ATOM 8283 O O . ILE A 1 1057 ? -0.285 23.017 -22.629 1.00 60.09 1057 ILE A O 1
ATOM 8287 N N . TRP A 1 1058 ? -1.507 23.802 -24.340 1.00 68.81 1058 TRP A N 1
ATOM 8288 C CA . TRP A 1 1058 ? -0.451 24.627 -24.917 1.00 68.81 1058 TRP A CA 1
ATOM 8289 C C . TRP A 1 1058 ? -0.844 26.101 -24.920 1.00 68.81 1058 TRP A C 1
ATOM 8291 O O . TRP A 1 1058 ? -1.369 26.624 -25.894 1.00 68.81 1058 TRP A O 1
ATOM 8301 N N . SER A 1 1059 ? -0.491 26.811 -23.848 1.00 67.56 1059 SER A N 1
ATOM 8302 C CA . SER A 1 1059 ? -0.734 28.256 -23.711 1.00 67.56 1059 SER A CA 1
ATOM 8303 C C . SER A 1 1059 ? 0.002 29.139 -24.733 1.00 67.56 1059 SER A C 1
ATOM 8305 O O . SER A 1 1059 ? -0.220 30.346 -24.773 1.00 67.56 1059 SER A O 1
ATOM 8307 N N . THR A 1 1060 ? 0.910 28.571 -25.536 1.00 75.31 1060 THR A N 1
ATOM 8308 C CA . THR A 1 1060 ? 1.609 29.258 -26.633 1.00 75.31 1060 THR A CA 1
ATOM 8309 C C . THR A 1 1060 ? 1.944 28.278 -27.766 1.00 75.31 1060 THR A C 1
ATOM 8311 O O . THR A 1 1060 ? 2.202 27.102 -27.489 1.00 75.31 1060 THR A O 1
ATOM 8314 N N . PRO A 1 1061 ? 2.092 28.747 -29.022 1.00 74.69 1061 PRO A N 1
ATOM 8315 C CA . PRO A 1 1061 ? 2.569 27.918 -30.138 1.00 74.69 1061 PRO A CA 1
ATOM 8316 C C . PRO A 1 1061 ? 3.912 27.222 -29.857 1.00 74.69 1061 PRO A C 1
ATOM 8318 O O . PRO A 1 1061 ? 4.136 26.084 -30.255 1.00 74.69 1061 PRO A O 1
ATOM 8321 N N . LYS A 1 1062 ? 4.796 27.881 -29.096 1.00 67.81 1062 LYS A N 1
ATOM 8322 C CA . LYS A 1 1062 ? 6.115 27.359 -28.703 1.00 67.81 1062 LYS A CA 1
ATOM 8323 C C . LYS A 1 1062 ? 6.044 26.284 -27.606 1.00 67.81 1062 LYS A C 1
ATOM 8325 O O . LYS A 1 1062 ? 7.013 25.554 -27.401 1.00 67.81 1062 LYS A O 1
ATOM 8330 N N . ALA A 1 1063 ? 4.917 26.174 -26.897 1.00 59.66 1063 ALA A N 1
ATOM 8331 C CA . ALA A 1 1063 ? 4.627 25.037 -26.026 1.00 59.66 1063 ALA A CA 1
ATOM 8332 C C . ALA A 1 1063 ? 4.142 23.827 -26.841 1.00 59.66 1063 ALA A C 1
ATOM 8334 O O . ALA A 1 1063 ? 4.586 22.717 -26.563 1.00 59.66 1063 ALA A O 1
ATOM 8335 N N . ALA A 1 1064 ? 3.318 24.044 -27.874 1.00 61.88 1064 ALA A N 1
ATOM 8336 C CA . ALA A 1 1064 ? 2.883 22.986 -28.788 1.00 61.88 1064 ALA A CA 1
ATOM 8337 C C . ALA A 1 1064 ? 4.048 22.412 -29.614 1.00 61.88 1064 ALA A C 1
ATOM 8339 O O . ALA A 1 1064 ? 4.201 21.198 -29.672 1.00 61.88 1064 ALA A O 1
ATOM 8340 N N . GLU A 1 1065 ? 4.939 23.260 -30.151 1.00 62.47 1065 GLU A N 1
ATOM 8341 C CA . GLU A 1 1065 ? 6.133 22.818 -30.900 1.00 62.47 1065 GLU A CA 1
ATOM 8342 C C . GLU A 1 1065 ? 7.002 21.880 -30.040 1.00 62.47 1065 GLU A C 1
ATOM 8344 O O . GLU 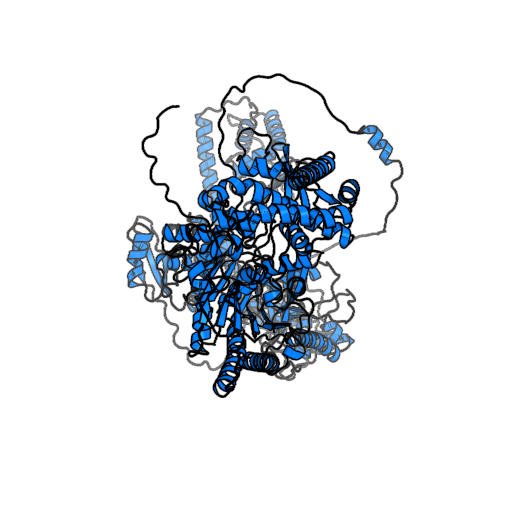A 1 1065 ? 7.323 20.765 -30.445 1.00 62.47 1065 GLU A O 1
ATOM 8349 N N . ARG A 1 1066 ? 7.260 22.273 -28.784 1.00 57.50 1066 ARG A N 1
ATOM 8350 C CA . ARG A 1 1066 ? 7.943 21.424 -27.794 1.00 57.50 1066 ARG A CA 1
ATOM 8351 C C . ARG A 1 1066 ? 7.160 20.165 -27.421 1.00 57.50 1066 ARG A C 1
ATOM 8353 O O . ARG A 1 1066 ? 7.782 19.154 -27.119 1.00 57.50 1066 ARG A O 1
ATOM 8360 N N . GLY A 1 1067 ? 5.829 20.227 -27.390 1.00 55.75 1067 GLY A N 1
ATOM 8361 C CA . GLY A 1 1067 ? 4.964 19.077 -27.127 1.00 55.75 1067 GLY A CA 1
ATOM 8362 C C . GLY A 1 1067 ? 5.089 18.008 -28.212 1.00 55.75 1067 GLY A C 1
ATOM 8363 O O . GLY A 1 1067 ? 5.177 16.826 -27.891 1.00 55.75 1067 GLY A O 1
ATOM 8364 N N . PHE A 1 1068 ? 5.183 18.431 -29.474 1.00 59.19 1068 PHE A N 1
ATOM 8365 C CA . PHE A 1 1068 ? 5.384 17.540 -30.615 1.00 59.19 1068 PHE A CA 1
ATOM 8366 C C . PHE A 1 1068 ? 6.794 16.918 -30.591 1.00 59.19 1068 PHE A C 1
ATOM 8368 O O . PHE A 1 1068 ? 6.928 15.700 -30.712 1.00 59.19 1068 PHE A O 1
ATOM 8375 N N . ASP A 1 1069 ? 7.838 17.716 -30.326 1.00 47.56 1069 ASP A N 1
ATOM 8376 C CA . ASP A 1 1069 ? 9.223 17.228 -30.181 1.00 47.56 1069 ASP A CA 1
ATOM 8377 C C . ASP A 1 1069 ? 9.406 16.251 -28.994 1.00 47.56 1069 ASP A C 1
ATOM 8379 O O . ASP A 1 1069 ? 10.239 15.333 -29.042 1.00 47.56 1069 ASP A O 1
ATOM 8383 N N . ALA A 1 1070 ? 8.632 16.429 -27.915 1.00 41.34 1070 ALA A N 1
ATOM 8384 C CA . ALA A 1 1070 ? 8.761 15.673 -26.666 1.00 41.34 1070 ALA A CA 1
ATOM 8385 C C . ALA A 1 1070 ? 8.362 14.188 -26.763 1.00 41.34 1070 ALA A C 1
ATOM 8387 O O . ALA A 1 1070 ? 8.723 13.417 -25.870 1.00 41.34 1070 ALA A O 1
ATOM 8388 N N . GLY A 1 1071 ? 7.707 13.755 -27.849 1.00 43.00 1071 GLY A N 1
ATOM 8389 C CA . GLY A 1 1071 ? 7.302 12.356 -28.080 1.00 43.00 1071 GLY A CA 1
ATOM 8390 C C . GLY A 1 1071 ? 8.446 11.326 -28.133 1.00 43.00 1071 GLY A C 1
ATOM 8391 O O . GLY A 1 1071 ? 8.196 10.129 -28.221 1.00 43.00 1071 GLY A O 1
ATOM 8392 N N . ASN A 1 1072 ? 9.708 11.760 -28.048 1.00 34.62 1072 ASN A N 1
ATOM 8393 C CA . ASN A 1 1072 ? 10.893 10.894 -28.012 1.00 34.62 1072 ASN A CA 1
ATOM 8394 C C . ASN A 1 1072 ? 11.225 10.285 -26.628 1.00 34.62 1072 ASN A C 1
ATOM 8396 O O . ASN A 1 1072 ? 12.241 9.597 -26.509 1.00 34.62 1072 ASN A O 1
ATOM 8400 N N . HIS A 1 1073 ? 10.416 10.507 -25.585 1.00 31.92 1073 HIS A N 1
ATOM 8401 C CA . HIS A 1 1073 ? 10.552 9.807 -24.297 1.00 31.92 1073 HIS A CA 1
ATOM 8402 C C . HIS A 1 1073 ? 9.414 8.799 -24.105 1.00 31.92 1073 HIS A C 1
ATOM 8404 O O . HIS A 1 1073 ? 8.242 9.142 -24.221 1.00 31.92 1073 HIS A O 1
ATOM 8410 N N . ARG A 1 1074 ? 9.780 7.540 -23.837 1.00 31.61 1074 ARG A N 1
ATOM 8411 C CA . ARG A 1 1074 ? 8.872 6.382 -23.858 1.00 31.61 1074 ARG A CA 1
ATOM 8412 C C . ARG A 1 1074 ? 7.858 6.412 -22.705 1.00 31.61 1074 ARG A C 1
ATOM 8414 O O . ARG A 1 1074 ? 8.294 6.371 -21.554 1.00 31.61 1074 ARG A O 1
ATOM 8421 N N . PRO A 1 1075 ? 6.543 6.366 -22.973 1.00 26.95 1075 PRO A N 1
ATOM 8422 C CA . PRO A 1 1075 ? 5.570 5.941 -21.978 1.00 26.95 1075 PRO A CA 1
ATOM 8423 C C . PRO A 1 1075 ? 5.536 4.401 -21.901 1.00 26.95 1075 PRO A C 1
ATOM 8425 O O . PRO A 1 1075 ? 5.514 3.738 -22.941 1.00 26.95 1075 PRO A O 1
ATOM 8428 N N . PRO A 1 1076 ? 5.481 3.792 -20.705 1.00 30.89 1076 PRO A N 1
ATOM 8429 C CA . PRO A 1 1076 ? 4.985 2.432 -20.572 1.00 30.89 1076 PRO A CA 1
ATOM 8430 C C . PRO A 1 1076 ? 3.453 2.444 -20.721 1.00 30.89 1076 PRO A C 1
ATOM 8432 O O . PRO A 1 1076 ? 2.753 3.108 -19.959 1.00 30.89 1076 PRO A O 1
ATOM 8435 N N . ASN A 1 1077 ? 2.944 1.687 -21.694 1.00 33.09 1077 ASN A N 1
ATOM 8436 C CA . ASN A 1 1077 ? 1.525 1.357 -21.883 1.00 33.09 1077 ASN A CA 1
ATOM 8437 C C . ASN A 1 1077 ? 0.536 2.551 -21.948 1.00 33.09 1077 ASN A C 1
ATOM 8439 O O . ASN A 1 1077 ? -0.436 2.611 -21.196 1.00 33.09 1077 ASN A O 1
ATOM 8443 N N . SER A 1 1078 ? 0.714 3.444 -22.923 1.00 30.45 1078 SER A N 1
ATOM 8444 C CA . SER A 1 1078 ? -0.418 4.061 -23.643 1.00 30.45 1078 SER A CA 1
ATOM 8445 C C . SER A 1 1078 ? -0.159 4.014 -25.161 1.00 30.45 1078 SER A C 1
ATOM 8447 O O . SER A 1 1078 ? 0.925 3.608 -25.582 1.00 30.45 1078 SER A O 1
ATOM 8449 N N . TYR A 1 1079 ? -1.195 4.281 -25.964 1.00 30.20 1079 TYR A N 1
ATOM 8450 C CA . TYR A 1 1079 ? -1.339 3.901 -27.381 1.00 30.20 1079 TYR A CA 1
ATOM 8451 C C . TYR A 1 1079 ? -0.098 4.111 -28.282 1.00 30.20 1079 TYR A C 1
ATOM 8453 O O . TYR A 1 1079 ? 0.614 5.110 -28.201 1.00 30.20 1079 TYR A O 1
ATOM 8461 N N . ASN A 1 1080 ? 0.160 3.127 -29.151 1.00 28.22 1080 ASN A N 1
ATOM 8462 C CA . ASN A 1 1080 ? 1.425 2.957 -29.875 1.00 28.22 1080 ASN A CA 1
ATOM 8463 C C . ASN A 1 1080 ? 1.671 3.961 -31.023 1.00 28.22 1080 ASN A C 1
ATOM 8465 O O . ASN A 1 1080 ? 0.779 4.274 -31.800 1.00 28.22 1080 ASN A O 1
ATOM 8469 N N . ASN A 1 1081 ? 2.957 4.273 -31.234 1.00 30.72 1081 ASN A N 1
ATOM 8470 C CA . ASN A 1 1081 ? 3.565 4.629 -32.529 1.00 30.72 1081 ASN A CA 1
ATOM 8471 C C . ASN A 1 1081 ? 3.002 5.837 -33.308 1.00 30.72 1081 ASN A C 1
ATOM 8473 O O . ASN A 1 1081 ? 2.677 5.709 -34.488 1.00 30.72 1081 ASN A O 1
ATOM 8477 N N . ILE A 1 1082 ? 3.058 7.043 -32.730 1.00 34.16 1082 ILE A N 1
ATOM 8478 C CA . ILE A 1 1082 ? 3.001 8.284 -33.524 1.00 34.16 1082 ILE A CA 1
ATOM 8479 C C . ILE A 1 1082 ? 4.259 9.137 -33.299 1.00 34.16 1082 ILE A C 1
ATOM 8481 O O . ILE A 1 1082 ? 4.414 9.795 -32.273 1.00 34.16 1082 ILE A O 1
ATOM 8485 N N . SER A 1 1083 ? 5.154 9.161 -34.291 1.00 31.83 1083 SER A N 1
ATOM 8486 C CA . SER A 1 1083 ? 6.311 10.067 -34.343 1.00 31.83 1083 SER A CA 1
ATOM 8487 C C . SER A 1 1083 ? 6.194 11.004 -35.549 1.00 31.83 1083 SER A C 1
ATOM 8489 O O . SER A 1 1083 ? 6.784 10.746 -36.602 1.00 31.83 1083 SER A O 1
ATOM 8491 N N . ILE A 1 1084 ? 5.409 12.080 -35.428 1.00 36.47 1084 ILE A N 1
ATOM 8492 C CA . ILE A 1 1084 ? 5.179 13.003 -36.550 1.00 36.47 1084 ILE A CA 1
ATOM 8493 C C . ILE A 1 1084 ? 6.415 13.891 -36.770 1.00 36.47 1084 ILE A C 1
ATOM 8495 O O . ILE A 1 1084 ? 6.639 14.871 -36.063 1.00 36.47 1084 ILE A O 1
ATOM 8499 N N . GLY A 1 1085 ? 7.231 13.563 -37.773 1.00 30.09 1085 GLY A N 1
ATOM 8500 C CA . GLY A 1 1085 ? 8.398 14.357 -38.169 1.00 30.09 1085 GLY A CA 1
ATOM 8501 C C . GLY A 1 1085 ? 8.024 15.600 -38.985 1.00 30.09 1085 GLY A C 1
ATOM 8502 O O . GLY A 1 1085 ? 8.293 15.645 -40.183 1.00 30.09 1085 GLY A O 1
ATOM 8503 N N . ILE A 1 1086 ? 7.401 16.614 -38.371 1.00 37.19 1086 ILE A N 1
ATOM 8504 C CA . ILE A 1 1086 ? 6.813 17.774 -39.079 1.00 37.19 1086 ILE A CA 1
ATOM 8505 C C . ILE A 1 1086 ? 7.866 18.806 -39.549 1.00 37.19 1086 ILE A C 1
ATOM 8507 O O . ILE A 1 1086 ? 7.785 19.985 -39.211 1.00 37.19 1086 ILE A O 1
ATOM 8511 N N . ARG A 1 1087 ? 8.844 18.402 -40.376 1.00 32.25 1087 ARG A N 1
ATOM 8512 C CA . ARG A 1 1087 ? 9.637 19.320 -41.226 1.00 32.25 1087 ARG A CA 1
ATOM 8513 C C . ARG A 1 1087 ? 10.005 18.679 -42.576 1.00 32.25 1087 ARG A C 1
ATOM 8515 O O . ARG A 1 1087 ? 11.008 17.988 -42.692 1.00 32.25 1087 ARG A O 1
ATOM 8522 N N . GLY A 1 1088 ? 9.236 19.005 -43.619 1.00 33.09 1088 GLY A N 1
ATOM 8523 C CA . GLY A 1 1088 ? 9.714 19.016 -45.014 1.00 33.09 1088 GLY A CA 1
ATOM 8524 C C . GLY A 1 1088 ? 9.272 17.881 -45.946 1.00 33.09 1088 GLY A C 1
ATOM 8525 O O . GLY A 1 1088 ? 9.099 18.143 -47.133 1.00 33.09 1088 GLY A O 1
ATOM 8526 N N . SER A 1 1089 ? 9.041 16.659 -45.458 1.00 33.44 1089 SER A N 1
ATOM 8527 C CA . SER A 1 1089 ? 8.623 15.527 -46.304 1.00 33.44 1089 SER A CA 1
ATOM 8528 C C . SER A 1 1089 ? 7.625 14.611 -45.601 1.00 33.44 1089 SER A C 1
ATOM 8530 O O . SER A 1 1089 ? 7.855 14.219 -44.460 1.00 33.44 1089 SER A O 1
ATOM 8532 N N . VAL A 1 1090 ? 6.558 14.229 -46.306 1.00 37.19 1090 VAL A N 1
ATOM 8533 C CA . VAL A 1 1090 ? 5.618 13.192 -45.860 1.00 37.19 1090 VAL A CA 1
ATOM 8534 C C . VAL A 1 1090 ? 6.314 11.834 -45.973 1.00 37.19 1090 VAL A C 1
ATOM 8536 O O . VAL A 1 1090 ? 6.622 11.390 -47.078 1.00 37.19 1090 VAL A O 1
ATOM 8539 N N . ASP A 1 1091 ? 6.601 11.201 -44.835 1.00 37.31 1091 ASP A N 1
ATOM 8540 C CA . ASP A 1 1091 ? 7.154 9.844 -44.783 1.00 37.31 1091 ASP A CA 1
ATOM 8541 C C . ASP A 1 1091 ? 5.990 8.842 -44.822 1.00 37.31 1091 ASP A C 1
ATOM 8543 O O . ASP A 1 1091 ? 5.355 8.564 -43.804 1.00 37.31 1091 ASP A O 1
ATOM 8547 N N . TRP A 1 1092 ? 5.636 8.382 -46.025 1.00 37.00 1092 TRP A N 1
ATOM 8548 C CA . TRP A 1 1092 ? 4.425 7.586 -46.261 1.00 37.00 1092 TRP A CA 1
ATOM 8549 C C . TRP A 1 1092 ? 4.431 6.233 -45.534 1.00 37.00 1092 TRP A C 1
ATOM 8551 O O . TRP A 1 1092 ? 3.364 5.753 -45.159 1.00 37.00 1092 TRP A O 1
ATOM 8561 N N . ASP A 1 1093 ? 5.605 5.673 -45.219 1.00 35.06 1093 ASP A N 1
ATOM 8562 C CA . ASP A 1 1093 ? 5.718 4.466 -44.387 1.00 35.06 1093 ASP A CA 1
ATOM 8563 C C . ASP A 1 1093 ? 5.083 4.672 -42.995 1.00 35.06 1093 ASP A C 1
ATOM 8565 O O . ASP A 1 1093 ? 4.539 3.727 -42.419 1.00 35.06 1093 ASP A O 1
ATOM 8569 N N . ALA A 1 1094 ? 5.084 5.900 -42.457 1.00 39.94 1094 ALA A N 1
ATOM 8570 C CA . ALA A 1 1094 ? 4.489 6.216 -41.155 1.00 39.94 1094 ALA A CA 1
ATOM 8571 C C . ALA A 1 1094 ? 2.945 6.217 -41.151 1.00 39.94 1094 ALA A C 1
ATOM 8573 O O . ALA A 1 1094 ? 2.344 6.161 -40.079 1.00 39.94 1094 ALA A O 1
ATOM 8574 N N . PHE A 1 1095 ? 2.290 6.245 -42.318 1.00 38.00 1095 PHE A N 1
ATOM 8575 C CA . PHE A 1 1095 ? 0.826 6.139 -42.411 1.00 38.00 1095 PHE A CA 1
ATOM 8576 C C . PHE A 1 1095 ? 0.332 4.706 -42.178 1.00 38.00 1095 PHE A C 1
ATOM 8578 O O . PHE A 1 1095 ? -0.780 4.518 -41.695 1.00 38.00 1095 PHE A O 1
ATOM 8585 N N . SER A 1 1096 ? 1.181 3.700 -42.422 1.00 35.97 1096 SER A N 1
ATOM 8586 C CA . SER A 1 1096 ? 0.857 2.278 -42.219 1.00 35.97 1096 SER A CA 1
ATOM 8587 C C . SER A 1 1096 ? 0.595 1.873 -40.758 1.00 35.97 1096 SER A C 1
ATOM 8589 O O . SER A 1 1096 ? 0.196 0.741 -40.506 1.00 35.97 1096 SER A O 1
ATOM 8591 N N . SER A 1 1097 ? 0.815 2.773 -39.790 1.00 38.97 1097 SER A N 1
ATOM 8592 C CA . SER A 1 1097 ? 0.550 2.546 -38.362 1.00 38.97 1097 SER A CA 1
ATOM 8593 C C . SER A 1 1097 ? -0.513 3.476 -37.760 1.00 38.97 1097 SER A C 1
ATOM 8595 O O . SER A 1 1097 ? -0.594 3.572 -36.539 1.00 38.97 1097 SER A O 1
ATOM 8597 N N . LEU A 1 1098 ? -1.312 4.162 -38.588 1.00 46.19 1098 LEU A N 1
ATOM 8598 C CA . LEU A 1 1098 ? -2.393 5.067 -38.161 1.00 46.19 1098 LEU A CA 1
ATOM 8599 C C . LEU A 1 1098 ? -3.790 4.495 -38.471 1.00 46.19 1098 LEU A C 1
ATOM 8601 O O . LEU A 1 1098 ? -4.657 5.183 -39.008 1.00 46.19 1098 LEU A O 1
ATOM 8605 N N . GLU A 1 1099 ? -4.013 3.224 -38.129 1.00 46.38 1099 GLU A N 1
ATOM 8606 C CA . GLU A 1 1099 ? -5.348 2.615 -38.186 1.00 46.38 1099 GLU A CA 1
ATOM 8607 C C . GLU A 1 1099 ? -6.347 3.436 -37.343 1.00 46.38 1099 GLU A C 1
ATOM 8609 O O . GLU A 1 1099 ? -6.066 3.791 -36.198 1.00 46.38 1099 GLU A O 1
ATOM 8614 N N . GLY A 1 1100 ? -7.512 3.757 -37.918 1.00 51.03 1100 GLY A N 1
ATOM 8615 C CA . GLY A 1 1100 ? -8.561 4.543 -37.253 1.00 51.03 1100 GLY A CA 1
ATOM 8616 C C . GLY A 1 1100 ? -8.532 6.061 -37.492 1.00 51.03 1100 GLY A C 1
ATOM 8617 O O . GLY A 1 1100 ? -9.417 6.748 -36.985 1.00 51.03 1100 GLY A O 1
ATOM 8618 N N . PHE A 1 1101 ? -7.588 6.595 -38.278 1.00 58.97 1101 PHE A N 1
ATOM 8619 C CA . PHE A 1 1101 ? -7.540 8.020 -38.645 1.00 58.97 1101 PHE A CA 1
ATOM 8620 C C . PHE A 1 1101 ? -7.596 8.249 -40.163 1.00 58.97 1101 PHE A C 1
ATOM 8622 O O . PHE A 1 1101 ? -7.041 7.487 -40.950 1.00 58.97 1101 PHE A O 1
ATOM 8629 N N . THR A 1 1102 ? -8.207 9.362 -40.561 1.00 67.38 1102 THR A N 1
ATOM 8630 C CA . THR A 1 1102 ? -8.207 9.916 -41.922 1.00 67.38 1102 THR A CA 1
ATOM 8631 C C . THR A 1 1102 ? -7.493 11.275 -41.947 1.00 67.38 1102 THR A C 1
ATOM 8633 O O . THR A 1 1102 ? -7.412 11.978 -40.935 1.00 67.38 1102 THR A O 1
ATOM 8636 N N . LEU A 1 1103 ? -6.905 11.640 -43.091 1.00 73.12 1103 LEU A N 1
ATOM 8637 C CA . LEU A 1 1103 ? -6.079 12.841 -43.228 1.00 73.12 1103 LEU A CA 1
ATOM 8638 C C . LEU A 1 1103 ? -6.876 13.998 -43.844 1.00 73.12 1103 LEU A C 1
ATOM 8640 O O . LEU A 1 1103 ? -7.197 13.987 -45.032 1.00 73.12 1103 LEU A O 1
ATOM 8644 N N . ALA A 1 1104 ? -7.108 15.046 -43.057 1.00 78.69 1104 ALA A N 1
ATOM 8645 C CA . ALA A 1 1104 ? -7.596 16.327 -43.546 1.00 78.69 1104 ALA A CA 1
ATOM 8646 C C . ALA A 1 1104 ? -6.427 17.253 -43.912 1.00 78.69 1104 ALA A C 1
ATOM 8648 O O . ALA A 1 1104 ? -5.517 17.488 -43.113 1.00 78.69 1104 ALA A O 1
ATOM 8649 N N . ARG A 1 1105 ? -6.489 17.869 -45.092 1.00 83.69 1105 ARG A N 1
ATOM 8650 C CA . ARG A 1 1105 ? -5.753 19.092 -45.420 1.00 83.69 1105 ARG A CA 1
ATOM 8651 C C . ARG A 1 1105 ? -6.664 20.281 -45.135 1.00 83.69 1105 ARG A C 1
ATOM 8653 O O . ARG A 1 1105 ? -7.702 20.413 -45.770 1.00 83.69 1105 ARG A O 1
ATOM 8660 N N . TYR A 1 1106 ? -6.283 21.154 -44.209 1.00 86.38 1106 TYR A N 1
ATOM 8661 C CA . TYR A 1 1106 ? -7.083 22.329 -43.849 1.00 86.38 1106 TYR A CA 1
ATOM 8662 C C . TYR A 1 1106 ? -6.310 23.633 -44.078 1.00 86.38 1106 TYR A C 1
ATOM 8664 O O . TYR A 1 1106 ? -5.083 23.677 -43.960 1.00 86.38 1106 TYR A O 1
ATOM 8672 N N . GLN A 1 1107 ? -7.014 24.710 -44.419 1.00 87.62 1107 GLN A N 1
ATOM 8673 C CA . GLN A 1 1107 ? -6.433 26.029 -44.659 1.00 87.62 1107 GLN A CA 1
ATOM 8674 C C . GLN A 1 1107 ? -7.358 27.121 -44.100 1.00 87.62 1107 GLN A C 1
ATOM 8676 O O . GLN A 1 1107 ? -8.424 27.352 -44.672 1.00 87.62 1107 GLN A O 1
ATOM 8681 N N . PRO A 1 1108 ? -6.968 27.800 -43.004 1.00 85.12 1108 PRO A N 1
ATOM 8682 C CA . PRO A 1 1108 ? -7.703 28.954 -42.495 1.00 85.12 1108 PRO A CA 1
ATOM 8683 C C . PRO A 1 1108 ? -7.692 30.110 -43.495 1.00 85.12 1108 PRO A C 1
ATOM 8685 O O . PRO A 1 1108 ? -6.706 30.289 -44.221 1.00 85.12 1108 PRO A O 1
ATOM 8688 N N . GLU A 1 1109 ? -8.755 30.909 -43.514 1.00 78.56 1109 GLU A N 1
ATOM 8689 C CA . GLU A 1 1109 ? -8.844 32.064 -44.404 1.00 78.56 1109 GLU A CA 1
ATOM 8690 C C . GLU A 1 1109 ? -7.799 33.151 -44.067 1.00 78.56 1109 GLU A C 1
ATOM 8692 O O . GLU A 1 1109 ? -7.386 33.353 -42.920 1.00 78.56 1109 GLU A O 1
ATOM 8697 N N . GLY A 1 1110 ? -7.333 33.853 -45.103 1.00 68.00 1110 GLY A N 1
ATOM 8698 C CA . GLY A 1 1110 ? -6.458 35.017 -44.983 1.00 68.00 1110 GLY A CA 1
ATOM 8699 C C . GLY A 1 1110 ? -5.287 35.015 -45.965 1.00 68.00 1110 GLY A C 1
ATOM 8700 O O . GLY A 1 1110 ? -4.731 33.977 -46.338 1.00 68.00 1110 GLY A O 1
ATOM 8701 N N . ALA A 1 1111 ? -4.865 36.212 -46.374 1.00 43.12 1111 ALA A N 1
ATOM 8702 C CA . ALA A 1 1111 ? -3.738 36.375 -47.285 1.00 43.12 1111 ALA A CA 1
ATOM 8703 C C . ALA A 1 1111 ? -2.453 35.743 -46.711 1.00 43.12 1111 ALA A C 1
ATOM 8705 O O . ALA A 1 1111 ? -2.053 36.029 -45.584 1.00 43.12 1111 ALA A O 1
ATOM 8706 N N . ARG A 1 1112 ? -1.773 34.925 -47.528 1.00 65.12 1112 ARG A N 1
ATOM 8707 C CA . ARG A 1 1112 ? -0.544 34.167 -47.196 1.00 65.12 1112 ARG A CA 1
ATOM 8708 C C . ARG A 1 1112 ? -0.708 32.988 -46.217 1.00 65.12 1112 ARG A C 1
ATOM 8710 O O . ARG A 1 1112 ? 0.309 32.378 -45.878 1.00 65.12 1112 ARG A O 1
ATOM 8717 N N . GLN A 1 1113 ? -1.922 32.605 -45.805 1.00 71.44 1113 GLN A N 1
ATOM 8718 C CA . GLN A 1 1113 ? -2.113 31.331 -45.092 1.00 71.44 1113 GLN A CA 1
ATOM 8719 C C . GLN A 1 1113 ? -1.726 30.154 -46.001 1.00 71.44 1113 GLN A C 1
ATOM 8721 O O . GLN A 1 1113 ? -2.061 30.136 -47.185 1.00 71.44 1113 GLN A O 1
ATOM 8726 N N . LYS A 1 1114 ? -1.011 29.167 -45.450 1.00 76.50 1114 LYS A N 1
ATOM 8727 C CA . LYS A 1 1114 ? -0.625 27.927 -46.146 1.00 76.50 1114 LYS A CA 1
ATOM 8728 C C . LYS A 1 1114 ? -1.512 26.768 -45.679 1.00 76.50 1114 LYS A C 1
ATOM 8730 O O . LYS A 1 1114 ? -1.844 26.756 -44.492 1.00 76.50 1114 LYS A O 1
ATOM 8735 N N . PRO A 1 1115 ? -1.832 25.788 -46.544 1.00 75.75 1115 PRO A N 1
ATOM 8736 C CA . PRO A 1 1115 ? -2.508 24.568 -46.118 1.00 75.75 1115 PRO A CA 1
ATOM 8737 C C . PRO A 1 1115 ? -1.659 23.785 -45.106 1.00 75.75 1115 PRO A C 1
ATOM 8739 O O . PRO A 1 1115 ? -0.425 23.796 -45.153 1.00 75.75 1115 PRO A O 1
ATOM 8742 N N . ARG A 1 1116 ? -2.349 23.124 -44.181 1.00 82.75 1116 ARG A N 1
ATOM 8743 C CA . ARG A 1 1116 ? -1.840 22.380 -43.021 1.00 82.75 1116 ARG A CA 1
ATOM 8744 C C . ARG A 1 1116 ? -2.510 21.009 -42.983 1.00 82.75 1116 ARG A C 1
ATOM 8746 O O . ARG A 1 1116 ? -3.452 20.770 -43.735 1.00 82.75 1116 ARG A O 1
ATOM 8753 N N . LEU A 1 1117 ? -2.025 20.109 -42.132 1.00 77.50 1117 LEU A N 1
ATOM 8754 C CA . LEU A 1 1117 ? -2.590 18.769 -41.983 1.00 77.50 1117 LEU A CA 1
ATOM 8755 C C . LEU A 1 1117 ? -3.237 18.601 -40.608 1.00 77.50 1117 LEU A C 1
ATOM 8757 O O . LEU A 1 1117 ? -2.728 19.109 -39.607 1.00 77.50 1117 LEU A O 1
ATOM 8761 N N . ALA A 1 1118 ? -4.340 17.868 -40.560 1.00 71.81 1118 ALA A N 1
ATOM 8762 C CA . ALA A 1 1118 ? -4.906 17.328 -39.336 1.00 71.81 1118 ALA A CA 1
ATOM 8763 C C . ALA A 1 1118 ? -5.238 15.846 -39.541 1.00 71.81 1118 ALA A C 1
ATOM 8765 O O . ALA A 1 1118 ? -5.790 15.475 -40.575 1.00 71.81 1118 ALA A O 1
ATOM 8766 N N . TRP A 1 1119 ? -4.911 15.005 -38.563 1.00 73.81 1119 TRP A N 1
ATOM 8767 C CA . TRP A 1 1119 ? -5.380 13.622 -38.530 1.00 73.81 1119 TRP A CA 1
ATOM 8768 C C . TRP A 1 1119 ? -6.660 13.594 -37.702 1.00 73.81 1119 TRP A C 1
ATOM 8770 O O . TRP A 1 1119 ? -6.646 13.928 -36.516 1.00 73.81 1119 TRP A O 1
ATOM 8780 N N . VAL A 1 1120 ? -7.762 13.244 -38.354 1.00 69.81 1120 VAL A N 1
ATOM 8781 C CA . VAL A 1 1120 ? -9.113 13.225 -37.787 1.00 69.81 1120 VAL A CA 1
ATOM 8782 C C . VAL A 1 1120 ? -9.518 11.763 -37.587 1.00 69.81 1120 VAL A C 1
ATOM 8784 O O . VAL A 1 1120 ? -9.211 10.945 -38.457 1.00 69.81 1120 VAL A O 1
ATOM 8787 N N . PRO A 1 1121 ? -10.173 11.390 -36.478 1.00 66.25 1121 PRO A N 1
ATOM 8788 C CA . PRO A 1 1121 ? -10.680 10.032 -36.302 1.00 66.25 1121 PRO A CA 1
ATOM 8789 C C . PRO A 1 1121 ? -11.683 9.664 -37.396 1.00 66.25 1121 PRO A C 1
ATOM 8791 O O . PRO A 1 1121 ? -12.513 10.489 -37.785 1.00 66.25 1121 PRO A O 1
ATOM 8794 N N . ILE A 1 1122 ? -11.634 8.417 -37.863 1.00 61.94 1122 ILE A N 1
ATOM 8795 C CA . ILE A 1 1122 ? -12.637 7.895 -38.796 1.00 61.94 1122 ILE A CA 1
ATOM 8796 C C . ILE A 1 1122 ? -13.996 7.878 -38.082 1.00 61.94 1122 ILE A C 1
ATOM 8798 O O . ILE A 1 1122 ? -14.125 7.298 -37.005 1.00 61.94 1122 ILE A O 1
ATOM 8802 N N . GLY A 1 1123 ? -14.994 8.539 -38.670 1.00 65.19 1123 GLY A N 1
ATOM 8803 C CA . GLY A 1 1123 ? -16.304 8.818 -38.071 1.00 65.19 1123 GLY A CA 1
ATOM 8804 C C . GLY A 1 1123 ? -16.504 10.268 -37.597 1.00 65.19 1123 GLY A C 1
ATOM 8805 O O . GLY A 1 1123 ? -17.648 10.677 -37.398 1.00 65.19 1123 GLY A O 1
ATOM 8806 N N . GLN A 1 1124 ? -15.440 11.070 -37.444 1.00 69.56 1124 GLN A N 1
ATOM 8807 C CA . GLN A 1 1124 ? -15.527 12.488 -37.044 1.00 69.56 1124 GLN A CA 1
ATOM 8808 C C . GLN A 1 1124 ? -15.407 13.477 -38.223 1.00 69.56 1124 GLN A C 1
ATOM 8810 O O . GLN A 1 1124 ? -15.425 14.695 -38.025 1.00 69.56 1124 GLN A O 1
ATOM 8815 N N . GLU A 1 1125 ? -15.340 12.993 -39.466 1.00 80.88 1125 GLU A N 1
ATOM 8816 C CA . GLU A 1 1125 ? -15.165 13.811 -40.677 1.00 80.88 1125 GLU A CA 1
ATOM 8817 C C . GLU A 1 1125 ? -16.275 14.852 -40.846 1.00 80.88 1125 GLU A C 1
ATOM 8819 O O . GLU A 1 1125 ? -16.021 15.993 -41.229 1.00 80.88 1125 GLU A O 1
ATOM 8824 N N . ILE A 1 1126 ? -17.506 14.457 -40.514 1.00 72.00 1126 ILE A N 1
ATOM 8825 C CA . ILE A 1 1126 ? -18.724 15.266 -40.657 1.00 72.00 1126 ILE A CA 1
ATOM 8826 C C . ILE A 1 1126 ? -18.745 16.435 -39.650 1.00 72.00 1126 ILE A C 1
ATOM 8828 O O . ILE A 1 1126 ? -19.384 17.453 -39.906 1.00 72.00 1126 ILE A O 1
ATOM 8832 N N . GLY A 1 1127 ? -18.019 16.325 -38.529 1.00 75.12 1127 GLY A N 1
ATOM 8833 C CA . GLY A 1 1127 ? -17.895 17.384 -37.518 1.00 75.12 1127 GLY A CA 1
ATOM 8834 C C . GLY A 1 1127 ? -16.625 18.237 -37.631 1.00 75.12 1127 GLY A C 1
ATOM 8835 O O . GLY A 1 1127 ? -16.617 19.378 -37.167 1.00 75.12 1127 GLY A O 1
ATOM 8836 N N . PHE A 1 1128 ? -15.556 17.720 -38.252 1.00 81.62 1128 PHE A N 1
ATOM 8837 C CA . PHE A 1 1128 ? -14.224 18.333 -38.177 1.00 81.62 1128 PHE A CA 1
ATOM 8838 C C . PHE A 1 1128 ? -14.159 19.778 -38.687 1.00 81.62 1128 PHE A C 1
ATOM 8840 O O . PHE A 1 1128 ? -13.484 20.585 -38.051 1.00 81.62 1128 PHE A O 1
ATOM 8847 N N . GLN A 1 1129 ? -14.850 20.133 -39.780 1.00 85.25 1129 GLN A N 1
ATOM 8848 C CA . GLN A 1 1129 ? -14.805 21.508 -40.298 1.00 85.25 1129 GLN A CA 1
ATOM 8849 C C . GLN A 1 1129 ? -15.355 22.514 -39.271 1.00 85.25 1129 GLN A C 1
ATOM 8851 O O . GLN A 1 1129 ? -14.642 23.436 -38.883 1.00 85.25 1129 GLN A O 1
ATOM 8856 N N . SER A 1 1130 ? -16.567 22.287 -38.756 1.00 81.62 1130 SER A N 1
ATOM 8857 C CA . SER A 1 1130 ? -17.167 23.168 -37.745 1.00 81.62 1130 SER A CA 1
ATOM 8858 C C . SER A 1 1130 ? -16.321 23.230 -36.467 1.00 81.62 1130 SER A C 1
ATOM 8860 O O . SER A 1 1130 ? -16.159 24.302 -35.883 1.00 81.62 1130 SER A O 1
ATOM 8862 N N . TRP A 1 1131 ? -15.712 22.104 -36.072 1.00 84.94 1131 TRP A N 1
ATOM 8863 C CA . TRP A 1 1131 ? -14.798 22.050 -34.933 1.00 84.94 1131 TRP A CA 1
ATOM 8864 C C . TRP A 1 1131 ? -13.528 22.888 -35.150 1.00 84.94 1131 TRP A C 1
ATOM 8866 O O . TRP A 1 1131 ? -13.172 23.673 -34.272 1.00 84.94 1131 TRP A O 1
ATOM 8876 N N . ILE A 1 1132 ? -12.847 22.779 -36.301 1.00 83.19 1132 ILE A N 1
ATOM 8877 C CA . ILE A 1 1132 ? -11.607 23.536 -36.552 1.00 83.19 1132 ILE A CA 1
ATOM 8878 C C . ILE A 1 1132 ? -11.882 25.033 -36.773 1.00 83.19 1132 ILE A C 1
ATOM 8880 O O . ILE A 1 1132 ? -11.084 25.866 -36.351 1.00 83.19 1132 ILE A O 1
ATOM 8884 N N . GLU A 1 1133 ? -13.027 25.395 -37.352 1.00 86.94 1133 GLU A N 1
ATOM 8885 C CA . GLU A 1 1133 ? -13.471 26.790 -37.488 1.00 86.94 1133 GLU A CA 1
ATOM 8886 C C . GLU A 1 1133 ? -13.713 27.433 -36.115 1.00 86.94 1133 GLU A C 1
ATOM 8888 O O . GLU A 1 1133 ? -13.162 28.496 -35.808 1.00 86.94 1133 GLU A O 1
ATOM 8893 N N . GLN A 1 1134 ? -14.445 26.737 -35.235 1.00 83.44 1134 GLN A N 1
ATOM 8894 C CA . GLN A 1 1134 ? -14.663 27.156 -33.849 1.00 83.44 1134 GLN A CA 1
ATOM 8895 C C . GLN A 1 1134 ? -13.350 27.216 -33.051 1.00 83.44 1134 GLN A C 1
ATOM 8897 O O . GLN A 1 1134 ? -13.130 28.160 -32.294 1.00 83.44 1134 GLN A O 1
ATOM 8902 N N . ALA A 1 1135 ? -12.460 26.238 -33.234 1.00 80.19 1135 ALA A N 1
ATOM 8903 C CA . ALA A 1 1135 ? -11.184 26.145 -32.530 1.00 80.19 1135 ALA A CA 1
ATOM 8904 C C . ALA A 1 1135 ? -10.163 27.215 -32.954 1.00 80.19 1135 ALA A C 1
ATOM 8906 O O . ALA A 1 1135 ? -9.279 27.566 -32.169 1.00 80.19 1135 ALA A O 1
ATOM 8907 N N . LEU A 1 1136 ? -10.249 27.732 -34.186 1.00 84.56 1136 LEU A N 1
ATOM 8908 C CA . LEU A 1 1136 ? -9.336 28.759 -34.699 1.00 84.56 1136 LEU A CA 1
ATOM 8909 C C . LEU A 1 1136 ? -9.929 30.174 -34.716 1.00 84.56 1136 LEU A C 1
ATOM 8911 O O . LEU A 1 1136 ? -9.154 31.130 -34.863 1.00 84.56 1136 LEU A O 1
ATOM 8915 N N . CYS A 1 1137 ? -11.241 30.306 -34.504 1.00 83.44 1137 CYS A N 1
ATOM 8916 C CA . CYS A 1 1137 ? -12.030 31.538 -34.600 1.00 83.44 1137 CYS A CA 1
ATOM 8917 C C . CYS A 1 1137 ? -11.939 32.218 -35.980 1.00 83.44 1137 CYS A C 1
ATOM 8919 O O . CYS A 1 1137 ? -11.817 33.441 -36.064 1.00 83.44 1137 CYS A O 1
ATOM 8921 N N . CYS A 1 1138 ? -11.945 31.425 -37.053 1.00 84.69 1138 CYS A N 1
ATOM 8922 C CA . CYS A 1 1138 ? -12.016 31.888 -38.442 1.00 84.69 1138 CYS A CA 1
ATOM 8923 C C . CYS A 1 1138 ? -12.433 30.741 -39.374 1.00 84.69 1138 CYS A C 1
ATOM 8925 O O . CYS A 1 1138 ? -12.236 29.579 -39.029 1.00 84.69 1138 CYS A O 1
ATOM 8927 N N . ASP A 1 1139 ? -12.954 31.073 -40.552 1.00 86.75 1139 ASP A N 1
ATOM 8928 C CA . ASP A 1 1139 ? -13.389 30.110 -41.568 1.00 86.75 1139 ASP A CA 1
ATOM 8929 C C . ASP A 1 1139 ? -12.206 29.258 -42.075 1.00 86.75 1139 ASP A C 1
ATOM 8931 O O . ASP A 1 1139 ? -11.072 29.745 -42.215 1.00 86.75 1139 ASP A O 1
ATOM 8935 N N . VAL A 1 1140 ? -12.447 27.967 -42.342 1.00 87.25 1140 VAL A N 1
ATOM 8936 C CA . VAL A 1 1140 ? -11.400 26.993 -42.690 1.00 87.25 1140 VAL A CA 1
ATOM 8937 C C . VAL A 1 1140 ? -11.849 26.099 -43.840 1.00 87.25 1140 VAL A C 1
ATOM 8939 O O . VAL A 1 1140 ? -12.694 25.222 -43.692 1.00 87.25 1140 VAL A O 1
ATOM 8942 N N . ARG A 1 1141 ? -11.173 26.217 -44.986 1.00 87.38 1141 ARG A N 1
ATOM 8943 C CA . ARG A 1 1141 ? -11.336 25.262 -46.087 1.00 87.38 1141 ARG A CA 1
ATOM 8944 C C . ARG A 1 1141 ? -10.725 23.917 -45.694 1.00 87.38 1141 ARG A C 1
ATOM 8946 O O . ARG A 1 1141 ? -9.521 23.854 -45.445 1.00 87.38 1141 ARG A O 1
ATOM 8953 N N . VAL A 1 1142 ? -11.529 22.855 -45.690 1.00 85.94 1142 VAL A N 1
ATOM 8954 C CA . VAL A 1 1142 ? -11.101 21.467 -45.448 1.00 85.94 1142 VAL A CA 1
ATOM 8955 C C . VAL A 1 1142 ? -11.174 20.653 -46.742 1.00 85.94 1142 VAL A C 1
ATOM 8957 O O . VAL A 1 1142 ? -12.133 20.755 -47.501 1.00 85.94 1142 VAL A O 1
ATOM 8960 N N . GLU A 1 1143 ? -10.157 19.832 -46.991 1.00 87.00 1143 GLU A N 1
ATOM 8961 C CA . GLU A 1 1143 ? -10.056 18.909 -48.122 1.00 87.00 1143 GLU A CA 1
ATOM 8962 C C . GLU A 1 1143 ? -9.498 17.567 -47.631 1.00 87.00 1143 GLU A C 1
ATOM 8964 O O . GLU A 1 1143 ? -8.410 17.516 -47.057 1.00 87.00 1143 GLU A O 1
ATOM 8969 N N . TRP A 1 1144 ? -10.220 16.470 -47.850 1.00 81.62 1144 TRP A N 1
ATOM 8970 C CA . TRP A 1 1144 ? -9.759 15.134 -47.464 1.00 81.62 1144 TRP A CA 1
ATOM 8971 C C . TRP A 1 1144 ? -8.676 14.624 -48.418 1.00 81.62 1144 TRP A C 1
ATOM 8973 O O . TRP A 1 1144 ? -8.740 14.852 -49.627 1.00 81.62 1144 TRP A O 1
ATOM 8983 N N . VAL A 1 1145 ? -7.662 13.954 -47.872 1.00 76.88 1145 VAL A N 1
ATOM 8984 C CA . VAL A 1 1145 ? -6.539 13.405 -48.636 1.00 76.88 1145 VAL A CA 1
ATOM 8985 C C . VAL A 1 1145 ? -6.699 11.895 -48.734 1.00 76.88 1145 VAL A C 1
ATOM 8987 O O . VAL A 1 1145 ? -6.491 11.180 -47.754 1.00 76.88 1145 VAL A O 1
ATOM 8990 N N . GLU A 1 1146 ? -7.031 11.406 -49.928 1.00 53.94 1146 GLU A N 1
ATOM 8991 C CA . GLU A 1 1146 ? -7.017 9.973 -50.220 1.00 53.94 1146 GLU A CA 1
ATOM 8992 C C . GLU A 1 1146 ? -5.591 9.426 -50.066 1.00 53.94 1146 GLU A C 1
ATOM 8994 O O . GLU A 1 1146 ? -4.676 9.785 -50.812 1.00 53.94 1146 GLU A O 1
ATOM 8999 N N . VAL A 1 1147 ? -5.398 8.548 -49.081 1.00 49.56 1147 VAL A N 1
ATOM 9000 C CA . VAL A 1 1147 ? -4.198 7.714 -48.987 1.00 49.56 1147 VAL A CA 1
ATOM 9001 C C . VAL A 1 1147 ? -4.434 6.506 -49.896 1.00 49.56 1147 VAL A C 1
ATOM 9003 O O . VAL A 1 1147 ? -5.395 5.771 -49.654 1.00 49.56 1147 VAL A O 1
ATOM 9006 N N . PRO A 1 1148 ? -3.611 6.272 -50.935 1.00 41.53 1148 PRO A N 1
ATOM 9007 C CA . PRO A 1 1148 ? -3.773 5.095 -51.776 1.00 41.53 1148 PRO A CA 1
ATOM 9008 C C . PRO A 1 1148 ? -3.557 3.839 -50.927 1.00 41.53 1148 PRO A C 1
ATOM 9010 O O . PRO A 1 1148 ? -2.491 3.654 -50.335 1.00 41.53 1148 PRO A O 1
ATOM 9013 N N . GLN A 1 1149 ? -4.581 2.987 -50.860 1.00 37.28 1149 GLN A N 1
ATOM 9014 C CA . GLN A 1 1149 ? -4.470 1.664 -50.247 1.00 37.28 1149 GLN A CA 1
ATOM 9015 C C . GLN A 1 1149 ? -3.364 0.881 -50.977 1.00 37.28 1149 GLN A C 1
ATOM 9017 O O . GLN A 1 1149 ? -3.355 0.879 -52.211 1.00 37.28 1149 GLN A O 1
ATOM 9022 N N . PRO A 1 1150 ? -2.428 0.226 -50.269 1.00 34.94 1150 PRO A N 1
ATOM 9023 C CA . PRO A 1 1150 ? -1.498 -0.684 -50.920 1.00 34.94 1150 PRO A CA 1
ATOM 9024 C C . PRO A 1 1150 ? -2.285 -1.871 -51.489 1.00 34.94 1150 PRO A C 1
ATOM 9026 O O . PRO A 1 1150 ? -3.061 -2.497 -50.766 1.00 34.94 1150 PRO A O 1
ATOM 9029 N N . ASP A 1 1151 ? -2.084 -2.181 -52.773 1.00 32.78 1151 ASP A N 1
ATOM 9030 C CA . ASP A 1 1151 ? -2.702 -3.351 -53.406 1.00 32.78 1151 ASP A CA 1
ATOM 9031 C C . ASP A 1 1151 ? -2.412 -4.628 -52.591 1.00 32.78 1151 ASP A C 1
ATOM 9033 O O . ASP A 1 1151 ? -1.279 -4.815 -52.127 1.00 32.78 1151 ASP A O 1
ATOM 9037 N N . PRO A 1 1152 ? -3.396 -5.533 -52.420 1.00 32.88 1152 PRO A N 1
ATOM 9038 C CA . PRO A 1 1152 ? -3.216 -6.754 -51.643 1.00 32.88 1152 PRO A CA 1
ATOM 9039 C C . PRO A 1 1152 ? -2.134 -7.631 -52.281 1.00 32.88 1152 PRO A C 1
ATOM 9041 O O . PRO A 1 1152 ? -2.300 -8.145 -53.388 1.00 32.88 1152 PRO A O 1
ATOM 9044 N N . THR A 1 1153 ? -1.014 -7.795 -51.574 1.00 33.47 1153 THR A N 1
ATOM 9045 C CA . THR A 1 1153 ? 0.221 -8.357 -52.127 1.00 33.47 1153 THR A CA 1
ATOM 9046 C C . THR A 1 1153 ? 0.022 -9.781 -52.664 1.00 33.47 1153 THR A C 1
ATOM 9048 O O . THR A 1 1153 ? -0.287 -10.688 -51.884 1.00 33.47 1153 THR A O 1
ATOM 9051 N N . PRO A 1 1154 ? 0.265 -10.038 -53.964 1.00 34.91 1154 PRO A N 1
ATOM 9052 C CA . PRO A 1 1154 ? 0.383 -11.401 -54.470 1.00 34.91 1154 PRO A CA 1
ATOM 9053 C C . PRO A 1 1154 ? 1.572 -12.115 -53.798 1.00 34.91 1154 PRO A C 1
ATOM 9055 O O . PRO A 1 1154 ? 2.582 -11.470 -53.506 1.00 34.91 1154 PRO A O 1
ATOM 9058 N N . PRO A 1 1155 ? 1.505 -13.436 -53.556 1.00 30.36 1155 PRO A N 1
ATOM 9059 C CA . PRO A 1 1155 ? 2.595 -14.161 -52.904 1.00 30.36 1155 PRO A CA 1
ATOM 9060 C C . PRO A 1 1155 ? 3.843 -14.223 -53.802 1.00 30.36 1155 PRO A C 1
ATOM 9062 O O . PRO A 1 1155 ? 3.802 -14.811 -54.882 1.00 30.36 1155 PRO A O 1
ATOM 9065 N N . GLU A 1 1156 ? 4.962 -13.645 -53.350 1.00 31.70 1156 GLU A N 1
ATOM 9066 C CA . GLU A 1 1156 ? 6.233 -13.648 -54.093 1.00 31.70 1156 GLU A CA 1
ATOM 9067 C C . GLU A 1 1156 ? 6.880 -15.047 -54.188 1.00 31.70 1156 GLU A C 1
ATOM 9069 O O . GLU A 1 1156 ? 7.179 -15.668 -53.162 1.00 31.70 1156 GLU A O 1
ATOM 9074 N N . PRO A 1 1157 ? 7.248 -15.505 -55.399 1.00 28.64 1157 PRO A N 1
ATOM 9075 C CA . PRO A 1 1157 ? 8.319 -16.476 -55.599 1.00 28.64 1157 PRO A CA 1
ATOM 9076 C C . PRO A 1 1157 ? 9.695 -15.810 -55.414 1.00 28.64 1157 PRO A C 1
ATOM 9078 O O . PRO A 1 1157 ? 9.899 -14.640 -55.730 1.00 28.64 1157 PRO A O 1
ATOM 9081 N N . SER A 1 1158 ? 10.680 -16.557 -54.917 1.00 29.41 1158 SER A N 1
ATOM 9082 C CA . SER A 1 1158 ? 11.949 -15.996 -54.435 1.00 29.41 1158 SER A CA 1
ATOM 9083 C C . SER A 1 1158 ? 12.964 -15.582 -55.517 1.00 29.41 1158 SER A C 1
ATOM 9085 O O . SER A 1 1158 ? 13.234 -16.392 -56.396 1.00 29.41 1158 SER A O 1
ATOM 9087 N N . LYS A 1 1159 ? 13.657 -14.443 -55.288 1.00 29.56 1159 LYS A N 1
ATOM 9088 C CA . LYS A 1 1159 ? 15.106 -14.142 -55.530 1.00 29.56 1159 LYS A CA 1
ATOM 9089 C C . LYS A 1 1159 ? 15.732 -14.488 -56.909 1.00 29.56 1159 LYS A C 1
ATOM 9091 O O . LYS A 1 1159 ? 15.653 -15.631 -57.343 1.00 29.56 1159 LYS A O 1
ATOM 9096 N N . PRO A 1 1160 ? 16.576 -13.602 -57.501 1.00 25.75 1160 PRO A N 1
ATOM 9097 C CA . PRO A 1 1160 ? 17.793 -13.131 -56.811 1.00 25.75 1160 PRO A CA 1
ATOM 9098 C C . PRO A 1 1160 ? 18.265 -11.687 -57.117 1.00 25.75 1160 PRO A C 1
ATOM 9100 O O . PRO A 1 1160 ? 17.722 -10.985 -57.959 1.00 25.75 1160 PRO A O 1
ATOM 9103 N N . ILE A 1 1161 ? 19.341 -11.266 -56.435 1.00 27.22 1161 ILE A N 1
ATOM 9104 C CA . ILE A 1 1161 ? 20.038 -9.974 -56.605 1.00 27.22 1161 ILE A CA 1
ATOM 9105 C C . ILE A 1 1161 ? 21.491 -10.226 -57.055 1.00 27.22 1161 ILE A C 1
ATOM 9107 O O . ILE A 1 1161 ? 22.091 -11.233 -56.672 1.00 27.22 1161 ILE A O 1
ATOM 9111 N N . ARG A 1 1162 ? 22.088 -9.289 -57.809 1.00 21.47 1162 ARG A N 1
ATOM 9112 C CA . ARG A 1 1162 ? 23.550 -9.145 -57.968 1.00 21.47 1162 ARG A CA 1
ATOM 9113 C C . ARG A 1 1162 ? 23.996 -7.697 -57.724 1.00 21.47 1162 ARG A C 1
ATOM 9115 O O . ARG A 1 1162 ? 23.229 -6.767 -57.949 1.00 21.47 1162 ARG A O 1
ATOM 9122 N N . SER A 1 1163 ? 25.244 -7.552 -57.274 1.00 24.02 1163 SER A N 1
ATOM 9123 C CA . SER A 1 1163 ? 25.860 -6.308 -56.771 1.00 24.02 1163 SER A CA 1
ATOM 9124 C C . SER A 1 1163 ? 27.198 -6.009 -57.525 1.00 24.02 1163 SER A C 1
ATOM 9126 O O . SER A 1 1163 ? 27.294 -6.409 -58.683 1.00 24.02 1163 SER A O 1
ATOM 9128 N N . PRO A 1 1164 ? 28.219 -5.296 -56.985 1.00 46.47 1164 PRO A N 1
ATOM 9129 C CA . PRO A 1 1164 ? 28.411 -3.854 -57.220 1.00 46.47 1164 PRO A CA 1
ATOM 9130 C C . PRO A 1 1164 ? 29.864 -3.451 -57.629 1.00 46.47 1164 PRO A C 1
ATOM 9132 O O . PRO A 1 1164 ? 30.708 -4.308 -57.876 1.00 46.47 1164 PRO A O 1
ATOM 9135 N N . ALA A 1 1165 ? 30.173 -2.143 -57.617 1.00 21.77 1165 ALA A N 1
ATOM 9136 C CA . ALA A 1 1165 ? 31.520 -1.528 -57.672 1.00 21.77 1165 ALA A CA 1
ATOM 9137 C C . ALA A 1 1165 ? 31.518 -0.251 -56.770 1.00 21.77 1165 ALA A C 1
ATOM 9139 O O . ALA A 1 1165 ? 30.500 0.440 -56.753 1.00 21.77 1165 ALA A O 1
ATOM 9140 N N . MET A 1 1166 ? 32.430 -0.029 -55.799 1.00 24.73 1166 MET A N 1
ATOM 9141 C CA . MET A 1 1166 ? 33.867 0.379 -55.848 1.00 24.73 1166 MET A CA 1
ATOM 9142 C C . MET A 1 1166 ? 34.066 1.910 -56.095 1.00 24.73 1166 MET A C 1
ATOM 9144 O O . MET A 1 1166 ? 33.281 2.489 -56.835 1.00 24.73 1166 MET A O 1
ATOM 9148 N N . ASP A 1 1167 ? 35.022 2.649 -55.486 1.00 23.72 1167 ASP A N 1
ATOM 9149 C CA . ASP A 1 1167 ? 36.111 2.256 -54.552 1.00 23.72 1167 ASP A CA 1
ATOM 9150 C C . ASP A 1 1167 ? 36.805 3.418 -53.759 1.00 23.72 1167 ASP A C 1
ATOM 9152 O O . ASP A 1 1167 ? 36.642 4.576 -54.129 1.00 23.72 1167 ASP A O 1
ATOM 9156 N N . CYS A 1 1168 ? 37.645 3.062 -52.754 1.00 22.41 1168 CYS A N 1
ATOM 9157 C CA . CYS A 1 1168 ? 38.946 3.685 -52.322 1.00 22.41 1168 CYS A CA 1
ATOM 9158 C C . CYS A 1 1168 ? 39.065 5.187 -51.852 1.00 22.41 1168 CYS A C 1
ATOM 9160 O O . CYS A 1 1168 ? 38.198 5.996 -52.145 1.00 22.41 1168 CYS A O 1
ATOM 9162 N N . ILE A 1 1169 ? 40.095 5.690 -51.109 1.00 23.52 1169 ILE A N 1
ATOM 9163 C CA . ILE A 1 1169 ? 41.292 5.129 -50.395 1.00 23.52 1169 ILE A CA 1
ATOM 9164 C C . ILE A 1 1169 ? 41.780 6.017 -49.187 1.00 23.52 1169 ILE A C 1
ATOM 9166 O O . ILE A 1 1169 ? 41.194 7.058 -48.907 1.00 23.52 1169 ILE A O 1
ATOM 9170 N N . LEU A 1 1170 ? 42.815 5.562 -48.446 1.00 21.73 1170 LEU A N 1
ATOM 9171 C CA . LEU A 1 1170 ? 43.462 6.071 -47.190 1.00 21.73 1170 LEU A CA 1
ATOM 9172 C C . LEU A 1 1170 ? 44.815 6.830 -47.442 1.00 21.73 1170 LEU A C 1
ATOM 9174 O O . LEU A 1 1170 ? 45.082 7.042 -48.626 1.00 21.73 1170 LEU A O 1
ATOM 9178 N N . PRO A 1 1171 ? 45.715 7.212 -46.468 1.00 37.34 1171 PRO A N 1
ATOM 9179 C CA . PRO A 1 1171 ? 45.817 7.065 -44.981 1.00 37.34 1171 PRO A CA 1
ATOM 9180 C C . PRO A 1 1171 ? 45.773 8.438 -44.226 1.00 37.34 1171 PRO A C 1
ATOM 9182 O O . PRO A 1 1171 ? 44.881 9.201 -44.574 1.00 37.34 1171 PRO A O 1
ATOM 9185 N N . ASP A 1 1172 ? 46.525 8.884 -43.187 1.00 25.91 1172 ASP A N 1
ATOM 9186 C CA . ASP A 1 1172 ? 47.693 8.485 -42.328 1.00 25.91 1172 ASP A CA 1
ATOM 9187 C C . ASP A 1 1172 ? 47.733 9.460 -41.082 1.00 25.91 1172 ASP A C 1
ATOM 9189 O O . ASP A 1 1172 ? 46.946 10.405 -41.086 1.00 25.91 1172 ASP A O 1
ATOM 9193 N N . LYS A 1 1173 ? 48.543 9.434 -39.991 1.00 25.86 1173 LYS A N 1
ATOM 9194 C CA . LYS A 1 1173 ? 49.575 8.533 -39.400 1.00 25.86 1173 LYS A CA 1
ATOM 9195 C C . LYS A 1 1173 ? 49.600 8.645 -37.832 1.00 25.86 1173 LYS A C 1
ATOM 9197 O O . LYS A 1 1173 ? 48.538 8.629 -37.222 1.00 25.86 1173 LYS A O 1
ATOM 9202 N N . GLN A 1 1174 ? 50.778 8.726 -37.179 1.00 24.55 1174 GLN A N 1
ATOM 9203 C CA . GLN A 1 1174 ? 51.091 8.694 -35.714 1.00 24.55 1174 GLN A CA 1
ATOM 9204 C C . GLN A 1 1174 ? 52.476 9.368 -35.434 1.00 24.55 1174 GLN A C 1
ATOM 9206 O O . GLN A 1 1174 ? 53.067 9.772 -36.443 1.00 24.55 1174 GLN A O 1
ATOM 9211 N N . PRO A 1 1175 ? 53.062 9.498 -34.195 1.00 34.31 1175 PRO A N 1
ATOM 9212 C CA . PRO A 1 1175 ? 52.803 8.900 -32.847 1.00 34.31 1175 PRO A CA 1
ATOM 9213 C C . PRO A 1 1175 ? 52.572 9.988 -31.729 1.00 34.31 1175 PRO A C 1
ATOM 9215 O O . PRO A 1 1175 ? 51.973 10.997 -32.081 1.00 34.31 1175 PRO A O 1
ATOM 9218 N N . ALA A 1 1176 ? 52.890 9.942 -30.407 1.00 24.11 1176 ALA A N 1
ATOM 9219 C CA . ALA A 1 1176 ? 53.729 9.095 -29.514 1.00 24.11 1176 ALA A CA 1
ATOM 9220 C C . ALA A 1 1176 ? 53.355 9.182 -27.987 1.00 24.11 1176 ALA A C 1
ATOM 9222 O O . ALA A 1 1176 ? 52.265 9.628 -27.647 1.00 24.11 1176 ALA A O 1
ATOM 9223 N N . PHE A 1 1177 ? 54.262 8.739 -27.090 1.00 23.06 1177 PHE A N 1
ATOM 9224 C CA . PHE A 1 1177 ? 54.224 8.626 -25.596 1.00 23.06 1177 PHE A CA 1
ATOM 9225 C C . PHE A 1 1177 ? 55.666 8.869 -25.023 1.00 23.06 1177 PHE A C 1
ATOM 9227 O O . PHE A 1 1177 ? 56.523 9.138 -25.874 1.00 23.06 1177 PHE A O 1
ATOM 9234 N N . PRO A 1 1178 ? 56.041 8.752 -23.706 1.00 32.38 1178 PRO A N 1
ATOM 9235 C CA . PRO A 1 1178 ? 55.360 8.301 -22.457 1.00 32.38 1178 PRO A CA 1
ATOM 9236 C C . PRO A 1 1178 ? 55.478 9.366 -21.297 1.00 32.38 1178 PRO A C 1
ATOM 9238 O O . PRO A 1 1178 ? 55.333 10.534 -21.633 1.00 32.38 1178 PRO A O 1
ATOM 9241 N N . SER A 1 1179 ? 55.680 9.179 -19.963 1.00 23.72 1179 SER A N 1
ATOM 9242 C CA . SER A 1 1179 ? 55.879 8.047 -18.998 1.00 23.72 1179 SER A CA 1
ATOM 9243 C C . SER A 1 1179 ? 55.789 8.476 -17.496 1.00 23.72 1179 SER A C 1
ATOM 9245 O O . SER A 1 1179 ? 56.507 9.397 -17.125 1.00 23.72 1179 SER A O 1
ATOM 9247 N N . TRP A 1 1180 ? 55.097 7.681 -16.646 1.00 23.69 1180 TRP A N 1
ATOM 9248 C CA . TRP A 1 1180 ? 55.514 7.189 -15.284 1.00 23.69 1180 TRP A CA 1
ATOM 9249 C C . TRP A 1 1180 ? 55.627 8.212 -14.088 1.00 23.69 1180 TRP A C 1
ATOM 9251 O O . TRP A 1 1180 ? 55.710 9.404 -14.342 1.00 23.69 1180 TRP A O 1
ATOM 9261 N N . ILE A 1 1181 ? 55.608 7.892 -12.763 1.00 25.08 1181 ILE A N 1
ATOM 9262 C CA . ILE A 1 1181 ? 55.557 6.635 -11.945 1.00 25.08 1181 ILE A CA 1
ATOM 9263 C C . ILE A 1 1181 ? 55.086 6.891 -10.457 1.00 25.08 1181 ILE A C 1
ATOM 9265 O O . ILE A 1 1181 ? 55.311 8.000 -9.998 1.00 25.08 1181 ILE A O 1
ATOM 9269 N N . ILE A 1 1182 ? 54.522 5.878 -9.735 1.00 24.28 1182 ILE A N 1
ATOM 9270 C CA . ILE A 1 1182 ? 54.392 5.613 -8.236 1.00 24.28 1182 ILE A CA 1
ATOM 9271 C C . ILE A 1 1182 ? 53.957 6.770 -7.265 1.00 24.28 1182 ILE A C 1
ATOM 9273 O O . ILE A 1 1182 ? 54.365 7.905 -7.438 1.00 24.28 1182 ILE A O 1
ATOM 9277 N N . GLY A 1 1183 ? 53.197 6.618 -6.154 1.00 22.89 1183 GLY A N 1
ATOM 9278 C CA . GLY A 1 1183 ? 52.494 5.492 -5.486 1.00 22.89 1183 GLY A CA 1
ATOM 9279 C C . GLY A 1 1183 ? 52.794 5.364 -3.959 1.00 22.89 1183 GLY A C 1
ATOM 9280 O O . GLY A 1 1183 ? 53.963 5.252 -3.612 1.00 22.89 1183 GLY A O 1
ATOM 9281 N N . GLY A 1 1184 ? 51.787 5.326 -3.048 1.00 23.03 1184 GLY A N 1
ATOM 9282 C CA . GLY A 1 1184 ? 51.987 4.908 -1.625 1.00 23.03 1184 GLY A CA 1
ATOM 9283 C C . GLY A 1 1184 ? 51.179 5.570 -0.469 1.00 23.03 1184 GLY A C 1
ATOM 9284 O O . GLY A 1 1184 ? 51.669 6.497 0.156 1.00 23.03 1184 GLY A O 1
ATOM 9285 N N . ILE A 1 1185 ? 49.982 5.036 -0.169 1.00 24.19 1185 ILE A N 1
ATOM 9286 C CA . ILE A 1 1185 ? 49.404 4.617 1.150 1.00 24.19 1185 ILE A CA 1
ATOM 9287 C C . ILE A 1 1185 ? 49.560 5.450 2.477 1.00 24.19 1185 ILE A C 1
ATOM 9289 O O . ILE A 1 1185 ? 50.641 5.579 3.038 1.00 24.19 1185 ILE A O 1
ATOM 9293 N N . GLU A 1 1186 ? 48.383 5.802 3.043 1.00 24.67 1186 GLU A N 1
ATOM 9294 C CA . GLU A 1 1186 ? 47.934 5.914 4.470 1.00 24.67 1186 GLU A CA 1
ATOM 9295 C C . GLU A 1 1186 ? 48.344 7.030 5.480 1.00 24.67 1186 GLU A C 1
ATOM 9297 O O . GLU A 1 1186 ? 49.068 7.975 5.188 1.00 24.67 1186 GLU A O 1
ATOM 9302 N N . ARG A 1 1187 ? 47.653 6.996 6.644 1.00 34.19 1187 ARG A N 1
ATOM 9303 C CA . ARG A 1 1187 ? 47.432 8.058 7.650 1.00 34.19 1187 ARG A CA 1
ATOM 9304 C C . ARG A 1 1187 ? 48.361 7.950 8.873 1.00 34.19 1187 ARG A C 1
ATOM 9306 O O . ARG A 1 1187 ? 48.322 6.916 9.529 1.00 34.19 1187 ARG A O 1
ATOM 9313 N N . THR A 1 1188 ? 48.936 9.077 9.306 1.00 26.16 1188 THR A N 1
ATOM 9314 C CA . THR A 1 1188 ? 48.828 9.623 10.688 1.00 26.16 1188 THR A CA 1
ATOM 9315 C C . THR A 1 1188 ? 49.397 11.049 10.775 1.00 26.16 1188 THR A C 1
ATOM 9317 O O . THR A 1 1188 ? 50.165 11.462 9.916 1.00 26.16 1188 THR A O 1
ATOM 9320 N N . ASP A 1 1189 ? 48.973 11.779 11.814 1.00 28.11 1189 ASP A N 1
ATOM 9321 C CA . ASP A 1 1189 ? 49.598 12.938 12.481 1.00 28.11 1189 ASP A CA 1
ATOM 9322 C C . ASP A 1 1189 ? 50.141 14.138 11.668 1.00 28.11 1189 ASP A C 1
ATOM 9324 O O . ASP A 1 1189 ? 51.048 14.043 10.849 1.00 28.11 1189 ASP A O 1
ATOM 9328 N N . PHE A 1 1190 ? 49.655 15.339 12.016 1.00 30.75 1190 PHE A N 1
ATOM 9329 C CA . PHE A 1 1190 ? 50.145 16.640 11.528 1.00 30.75 1190 PHE A CA 1
ATOM 9330 C C . PHE A 1 1190 ? 51.118 17.298 12.534 1.00 30.75 1190 PHE A C 1
ATOM 9332 O O . PHE A 1 1190 ? 50.660 17.799 13.567 1.00 30.75 1190 PHE A O 1
ATOM 9339 N N . PRO A 1 1191 ? 52.432 17.417 12.247 1.00 32.19 1191 PRO A N 1
ATOM 9340 C CA . PRO A 1 1191 ? 53.377 18.078 13.145 1.00 32.19 1191 PRO A CA 1
ATOM 9341 C C . PRO A 1 1191 ? 53.675 19.529 12.724 1.00 32.19 1191 PRO A C 1
ATOM 9343 O O . PRO A 1 1191 ? 54.285 19.779 11.687 1.00 32.19 1191 PRO A O 1
ATOM 9346 N N . SER A 1 1192 ? 53.272 20.474 13.580 1.00 31.31 1192 SER A N 1
ATOM 9347 C CA . SER A 1 1192 ? 54.016 21.678 14.030 1.00 31.31 1192 SER A CA 1
ATOM 9348 C C . SER A 1 1192 ? 54.697 22.670 13.055 1.00 31.31 1192 SER A C 1
ATOM 9350 O O . SER A 1 1192 ? 55.154 23.719 13.516 1.00 31.31 1192 SER A O 1
ATOM 9352 N N . SER A 1 1193 ? 54.715 22.460 11.737 1.00 34.03 1193 SER A N 1
ATOM 9353 C CA . SER A 1 1193 ? 55.157 23.458 10.745 1.00 34.03 1193 SER A CA 1
ATOM 9354 C C . SER A 1 1193 ? 54.003 24.364 10.298 1.00 34.03 1193 SER A C 1
ATOM 9356 O O . SER A 1 1193 ? 54.145 25.587 10.280 1.00 34.03 1193 SER A O 1
ATOM 9358 N N . TYR A 1 1194 ? 52.824 23.782 10.049 1.00 34.25 1194 TYR A N 1
ATOM 9359 C CA . TYR A 1 1194 ? 51.601 24.498 9.658 1.00 34.25 1194 TYR A CA 1
ATOM 9360 C C . TYR A 1 1194 ? 51.113 25.487 10.735 1.00 34.25 1194 TYR A C 1
ATOM 9362 O O . TYR A 1 1194 ? 50.559 26.541 10.419 1.00 34.25 1194 TYR A O 1
ATOM 9370 N N . LEU A 1 1195 ? 51.403 25.207 12.014 1.00 36.06 1195 LEU A N 1
ATOM 9371 C CA . LEU A 1 1195 ? 51.100 26.112 13.131 1.00 36.06 1195 LEU A CA 1
ATOM 9372 C C . LEU A 1 1195 ? 51.767 27.493 12.973 1.00 36.06 1195 LEU A C 1
ATOM 9374 O O . LEU A 1 1195 ? 51.144 28.498 13.305 1.00 36.06 1195 LEU A O 1
ATOM 9378 N N . ARG A 1 1196 ? 52.957 27.575 12.355 1.00 34.84 1196 ARG A N 1
ATOM 9379 C CA . ARG A 1 1196 ? 53.660 28.854 12.125 1.00 34.84 1196 ARG A CA 1
ATOM 9380 C C . ARG A 1 1196 ? 53.085 29.689 10.971 1.00 34.84 1196 ARG A C 1
ATOM 9382 O O . ARG A 1 1196 ? 53.482 30.838 10.791 1.00 34.84 1196 ARG A O 1
ATOM 9389 N N . PHE A 1 1197 ? 52.159 29.135 10.182 1.00 35.09 1197 PHE A N 1
ATOM 9390 C CA . PHE A 1 1197 ? 51.389 29.895 9.189 1.00 35.09 1197 PHE A CA 1
ATOM 9391 C C . PHE A 1 1197 ? 50.099 30.472 9.797 1.00 35.09 1197 PHE A C 1
ATOM 9393 O O . PHE A 1 1197 ? 49.710 31.602 9.492 1.00 35.09 1197 PHE A O 1
ATOM 9400 N N . LEU A 1 1198 ? 49.484 29.747 10.738 1.00 36.47 1198 LEU A N 1
ATOM 9401 C CA . LEU A 1 1198 ? 48.364 30.252 11.539 1.00 36.47 1198 LEU A CA 1
ATOM 9402 C C . LEU A 1 1198 ? 48.804 31.393 12.479 1.00 36.47 1198 LEU A C 1
ATOM 9404 O O . LEU A 1 1198 ? 48.095 32.389 12.609 1.00 36.47 1198 LEU A O 1
ATOM 9408 N N . GLU A 1 1199 ? 50.033 31.346 13.004 1.00 35.62 1199 GLU A N 1
ATOM 9409 C CA . GLU A 1 1199 ? 50.678 32.472 13.712 1.00 35.62 1199 GLU A CA 1
ATOM 9410 C C . GLU A 1 1199 ? 50.938 33.720 12.836 1.00 35.62 1199 GLU A C 1
ATOM 9412 O O . GLU A 1 1199 ? 51.322 34.766 13.356 1.00 35.62 1199 GLU A O 1
ATOM 9417 N N . ARG A 1 1200 ? 50.691 33.659 11.517 1.00 35.03 1200 ARG A N 1
ATOM 9418 C CA . ARG A 1 1200 ? 50.675 34.826 10.610 1.00 35.03 1200 ARG A CA 1
ATOM 9419 C C . ARG A 1 1200 ? 49.284 35.194 10.077 1.00 35.03 1200 ARG A C 1
ATOM 9421 O O . ARG A 1 1200 ? 49.181 36.108 9.265 1.00 35.03 1200 ARG A O 1
ATOM 9428 N N . SER A 1 1201 ? 48.226 34.517 10.529 1.00 39.12 1201 SER A N 1
ATOM 9429 C CA . SER A 1 1201 ? 46.830 34.784 10.129 1.00 39.12 1201 SER A CA 1
ATOM 9430 C C . SER A 1 1201 ? 45.845 34.966 11.300 1.00 39.12 1201 SER A C 1
ATOM 9432 O O . SER A 1 1201 ? 44.754 35.487 11.094 1.00 39.12 1201 SER A O 1
ATOM 9434 N N . GLY A 1 1202 ? 46.250 34.675 12.542 1.00 28.28 1202 GLY A N 1
ATOM 9435 C CA . GLY A 1 1202 ? 45.818 35.445 13.723 1.00 28.28 1202 GLY A CA 1
ATOM 9436 C C . GLY A 1 1202 ? 44.432 35.165 14.326 1.00 28.28 1202 GLY A C 1
ATOM 9437 O O . GLY A 1 1202 ? 44.003 35.913 15.200 1.00 28.28 1202 GLY A O 1
ATOM 9438 N N . THR A 1 1203 ? 43.723 34.111 13.922 1.00 37.72 1203 THR A N 1
ATOM 9439 C CA . THR A 1 1203 ? 42.393 33.766 14.471 1.00 37.72 1203 THR A CA 1
ATOM 9440 C C . THR A 1 1203 ? 42.448 32.944 15.767 1.00 37.72 1203 THR A C 1
ATOM 9442 O O . THR A 1 1203 ? 43.059 31.873 15.772 1.00 37.72 1203 THR A O 1
ATOM 9445 N N . LYS A 1 1204 ? 41.702 33.342 16.813 1.00 24.94 1204 LYS A N 1
ATOM 9446 C CA . LYS A 1 1204 ? 41.234 32.471 17.922 1.00 24.94 1204 LYS A CA 1
ATOM 9447 C C . LYS A 1 1204 ? 39.891 32.969 18.529 1.00 24.94 1204 LYS A C 1
ATOM 9449 O O . LYS A 1 1204 ? 39.470 34.061 18.157 1.00 24.94 1204 LYS A O 1
ATOM 9454 N N . PRO A 1 1205 ? 39.171 32.166 19.354 1.00 34.53 1205 PRO A N 1
ATOM 9455 C CA . PRO A 1 1205 ? 37.701 32.251 19.470 1.00 34.53 1205 PRO A CA 1
ATOM 9456 C C . PRO A 1 1205 ? 37.159 32.410 20.920 1.00 34.53 1205 PRO A C 1
ATOM 9458 O O . PRO A 1 1205 ? 37.929 32.688 21.830 1.00 34.53 1205 PRO A O 1
ATOM 9461 N N . THR A 1 1206 ? 35.854 32.120 21.109 1.00 22.66 1206 THR A N 1
ATOM 9462 C CA . THR A 1 1206 ? 35.067 31.786 22.340 1.00 22.66 1206 THR A CA 1
ATOM 9463 C C . THR A 1 1206 ? 34.001 32.780 22.872 1.00 22.66 1206 THR A C 1
ATOM 9465 O O . THR A 1 1206 ? 34.318 33.838 23.386 1.00 22.66 1206 THR A O 1
ATOM 9468 N N . VAL A 1 1207 ? 32.734 32.337 22.735 1.00 21.98 1207 VAL A N 1
ATOM 9469 C CA . VAL A 1 1207 ? 31.543 32.311 23.640 1.00 21.98 1207 VAL A CA 1
ATOM 9470 C C . VAL A 1 1207 ? 31.117 33.514 24.538 1.00 21.98 1207 VAL A C 1
ATOM 9472 O O . VAL A 1 1207 ? 31.920 34.115 25.233 1.00 21.98 1207 VAL A O 1
ATOM 9475 N N . TYR A 1 1208 ? 29.779 33.670 24.636 1.00 20.59 1208 TYR A N 1
ATOM 9476 C CA . TYR A 1 1208 ? 28.920 34.268 25.698 1.00 20.59 1208 TYR A CA 1
ATOM 9477 C C . TYR A 1 1208 ? 28.487 35.768 25.666 1.00 20.59 1208 TYR A C 1
ATOM 9479 O O . TYR A 1 1208 ? 29.215 36.677 26.038 1.00 20.59 1208 TYR A O 1
ATOM 9487 N N . SER A 1 1209 ? 27.201 35.953 25.305 1.00 20.36 1209 SER A N 1
ATOM 9488 C CA . SER A 1 1209 ? 26.147 36.860 25.840 1.00 20.36 1209 SER A CA 1
ATOM 9489 C C . SER A 1 1209 ? 26.353 38.361 26.167 1.00 20.36 1209 SER A C 1
ATOM 9491 O O . SER A 1 1209 ? 26.910 38.692 27.208 1.00 20.36 1209 SER A O 1
ATOM 9493 N N . SER A 1 1210 ? 25.530 39.192 25.492 1.00 22.47 1210 SER A N 1
ATOM 9494 C CA . SER A 1 1210 ? 24.706 40.306 26.055 1.00 22.47 1210 SER A CA 1
ATOM 9495 C C . SER A 1 1210 ? 25.430 41.546 26.653 1.00 22.47 1210 SER A C 1
ATOM 9497 O O . SER A 1 1210 ? 26.618 41.489 26.916 1.00 22.47 1210 SER A O 1
ATOM 9499 N N . PHE A 1 1211 ? 24.831 42.732 26.863 1.00 19.98 1211 PHE A N 1
ATOM 9500 C CA . PHE A 1 1211 ? 23.459 43.081 27.283 1.00 19.98 1211 PHE A CA 1
ATOM 9501 C C . PHE A 1 1211 ? 23.177 44.591 27.012 1.00 19.98 1211 PHE A C 1
ATOM 9503 O O . PHE A 1 1211 ? 24.018 45.409 27.363 1.00 19.98 1211 PHE A O 1
ATOM 9510 N N . PHE A 1 1212 ? 21.995 44.948 26.471 1.00 20.66 1212 PHE A N 1
ATOM 9511 C CA . PHE A 1 1212 ? 21.411 46.316 26.336 1.00 20.66 1212 PHE A CA 1
ATOM 9512 C C . PHE A 1 1212 ? 22.182 47.396 25.510 1.00 20.66 1212 PHE A C 1
ATOM 9514 O O . PHE A 1 1212 ? 23.397 47.367 25.379 1.00 20.66 1212 PHE A O 1
ATOM 9521 N N . GLY A 1 1213 ? 21.513 48.391 24.900 1.00 22.55 1213 GLY A N 1
ATOM 9522 C CA . GLY A 1 1213 ? 20.060 48.588 24.800 1.00 22.55 1213 GLY A CA 1
ATOM 9523 C C . GLY A 1 1213 ? 19.607 49.755 23.897 1.00 22.55 1213 GLY A C 1
ATOM 9524 O O . GLY A 1 1213 ? 20.387 50.638 23.565 1.00 22.55 1213 GLY A O 1
ATOM 9525 N N . GLN A 1 1214 ? 18.324 49.684 23.521 1.00 23.34 1214 GLN A N 1
ATOM 9526 C CA . GLN A 1 1214 ? 17.335 50.753 23.263 1.00 23.34 1214 GLN A CA 1
ATOM 9527 C C . GLN A 1 1214 ? 17.736 52.091 22.598 1.00 23.34 1214 GLN A C 1
ATOM 9529 O O . GLN A 1 1214 ? 18.452 52.906 23.167 1.00 23.34 1214 GLN A O 1
ATOM 9534 N N . CYS A 1 1215 ? 17.017 52.407 21.514 1.00 21.16 1215 CYS A N 1
ATOM 9535 C CA . CYS A 1 1215 ? 16.159 53.601 21.448 1.00 21.16 1215 CYS A CA 1
ATOM 9536 C C . CYS A 1 1215 ? 14.820 53.213 20.784 1.00 21.16 1215 CYS A C 1
ATOM 9538 O O . CYS A 1 1215 ? 14.754 52.212 20.070 1.00 21.16 1215 CYS A O 1
ATOM 9540 N N . GLU A 1 1216 ? 13.750 53.953 21.073 1.00 21.56 1216 GLU A N 1
ATOM 9541 C CA . GLU A 1 1216 ? 12.354 53.519 20.880 1.00 21.56 1216 GLU A CA 1
ATOM 9542 C C . GLU A 1 1216 ? 11.607 54.276 19.753 1.00 21.56 1216 GLU A C 1
ATOM 9544 O O . GLU A 1 1216 ? 12.182 55.102 19.048 1.00 21.56 1216 GLU A O 1
ATOM 9549 N N . ALA A 1 1217 ? 10.288 54.030 19.689 1.00 22.48 1217 ALA A N 1
ATOM 9550 C CA . ALA A 1 1217 ? 9.224 54.897 19.160 1.00 22.48 1217 ALA A CA 1
ATOM 9551 C C . ALA A 1 1217 ? 8.870 54.836 17.656 1.00 22.48 1217 ALA A C 1
ATOM 9553 O O . ALA A 1 1217 ? 9.272 55.698 16.880 1.00 22.48 1217 ALA A O 1
ATOM 9554 N N . ALA A 1 1218 ? 7.968 53.901 17.300 1.00 23.09 1218 ALA A N 1
ATOM 9555 C CA . ALA A 1 1218 ? 6.874 54.123 16.327 1.00 23.09 1218 ALA A CA 1
ATOM 9556 C C . ALA A 1 1218 ? 5.777 53.016 16.337 1.00 23.09 1218 ALA A C 1
ATOM 9558 O O . ALA A 1 1218 ? 5.255 52.658 15.285 1.00 23.09 1218 ALA A O 1
ATOM 9559 N N . PHE A 1 1219 ? 5.398 52.467 17.500 1.00 21.38 1219 PHE A N 1
ATOM 9560 C CA . PHE A 1 1219 ? 4.193 51.624 17.635 1.00 21.38 1219 PHE A CA 1
ATOM 9561 C C . PHE A 1 1219 ? 3.225 52.267 18.630 1.00 21.38 1219 PHE A C 1
ATOM 9563 O O . PHE A 1 1219 ? 3.645 52.679 19.709 1.00 21.38 1219 PHE A O 1
ATOM 9570 N N . GLY A 1 1220 ? 1.940 52.354 18.273 1.00 19.22 1220 GLY A N 1
ATOM 9571 C CA . GLY A 1 1220 ? 0.930 53.020 19.095 1.00 19.22 1220 GLY A CA 1
ATOM 9572 C C . GLY A 1 1220 ? -0.486 52.499 18.857 1.00 19.22 1220 GLY A C 1
ATOM 9573 O O . GLY A 1 1220 ? -1.128 52.921 17.906 1.00 19.22 1220 GLY A O 1
ATOM 9574 N N . HIS A 1 1221 ? -0.958 51.676 19.803 1.00 21.48 1221 HIS A N 1
ATOM 9575 C CA . HIS A 1 1221 ? -2.350 51.237 20.029 1.00 21.48 1221 HIS A CA 1
ATOM 9576 C C . HIS A 1 1221 ? -3.043 50.384 18.942 1.00 21.48 1221 HIS A C 1
ATOM 9578 O O . HIS A 1 1221 ? -2.883 50.607 17.750 1.00 21.48 1221 HIS A O 1
ATOM 9584 N N . GLY A 1 1222 ? -3.891 49.437 19.379 1.00 18.86 1222 GLY A N 1
ATOM 9585 C CA . GLY A 1 1222 ? -4.812 48.708 18.490 1.00 18.86 1222 GLY A CA 1
ATOM 9586 C C . GLY A 1 1222 ? -5.193 47.294 18.946 1.00 18.86 1222 GLY A C 1
ATOM 9587 O O . GLY A 1 1222 ? -4.907 46.339 18.240 1.00 18.86 1222 GLY A O 1
ATOM 9588 N N . LEU A 1 1223 ? -5.799 47.152 20.131 1.00 20.08 1223 LEU A N 1
ATOM 9589 C CA . LEU A 1 1223 ? -6.337 45.880 20.649 1.00 20.08 1223 LEU A CA 1
ATOM 9590 C C . LEU A 1 1223 ? -7.336 45.213 19.679 1.00 20.08 1223 LEU A C 1
ATOM 9592 O O . LEU A 1 1223 ? -8.199 45.902 19.141 1.00 20.08 1223 LEU A O 1
ATOM 9596 N N . GLY A 1 1224 ? -7.306 43.882 19.578 1.00 19.05 1224 GLY A N 1
ATOM 9597 C CA . GLY A 1 1224 ? -8.357 43.075 18.945 1.00 19.05 1224 GLY A CA 1
ATOM 9598 C C . GLY A 1 1224 ? -7.956 41.600 18.853 1.00 19.05 1224 GLY A C 1
ATOM 9599 O O . GLY A 1 1224 ? -6.867 41.299 18.377 1.00 19.05 1224 GLY A O 1
ATOM 9600 N N . ALA A 1 1225 ? -8.806 40.694 19.336 1.00 21.47 1225 ALA A N 1
ATOM 9601 C CA . ALA A 1 1225 ? -8.636 39.245 19.200 1.00 21.47 1225 ALA A CA 1
ATOM 9602 C C . ALA A 1 1225 ? -9.646 38.693 18.184 1.00 21.47 1225 ALA A C 1
ATOM 9604 O O . ALA A 1 1225 ? -10.684 39.320 17.996 1.00 21.47 1225 ALA A O 1
ATOM 9605 N N . GLU A 1 1226 ? -9.358 37.535 17.578 1.00 21.81 1226 GLU A N 1
ATOM 9606 C CA . GLU A 1 1226 ? -10.180 36.308 17.686 1.00 21.81 1226 GLU A CA 1
ATOM 9607 C C . GLU A 1 1226 ? -9.613 35.157 16.818 1.00 21.81 1226 GLU A C 1
ATOM 9609 O O . GLU A 1 1226 ? -8.963 35.385 15.801 1.00 21.81 1226 GLU A O 1
ATOM 9614 N N . ASP A 1 1227 ? -9.835 33.925 17.288 1.00 23.92 1227 ASP A N 1
ATOM 9615 C CA . ASP A 1 1227 ? -9.799 32.622 16.598 1.00 23.92 1227 ASP A CA 1
ATOM 9616 C C . ASP A 1 1227 ? -8.651 32.248 15.625 1.00 23.92 1227 ASP A C 1
ATOM 9618 O O . ASP A 1 1227 ? -8.825 32.178 14.408 1.00 23.92 1227 ASP A O 1
ATOM 9622 N N . GLU A 1 1228 ? -7.542 31.743 16.187 1.00 23.33 1228 GLU A N 1
ATOM 9623 C CA . GLU A 1 1228 ? -6.785 30.621 15.594 1.00 23.33 1228 GLU A CA 1
ATOM 9624 C C . GLU A 1 1228 ? -6.822 29.411 16.547 1.00 23.33 1228 GLU A C 1
ATOM 9626 O O . GLU A 1 1228 ? -5.964 29.257 17.414 1.00 23.33 1228 GLU A O 1
ATOM 9631 N N . ASN A 1 1229 ? -7.845 28.553 16.431 1.00 27.66 1229 ASN A N 1
ATOM 9632 C CA . ASN A 1 1229 ? -7.984 27.368 17.291 1.00 27.66 1229 ASN A CA 1
ATOM 9633 C C . ASN A 1 1229 ? -8.683 26.195 16.573 1.00 27.66 1229 ASN A C 1
ATOM 9635 O O . ASN A 1 1229 ? -9.773 25.765 16.946 1.00 27.66 1229 ASN A O 1
ATOM 9639 N N . ASP A 1 1230 ? -8.061 25.695 15.499 1.00 25.42 1230 ASP A N 1
ATOM 9640 C CA . ASP A 1 1230 ? -8.625 24.618 14.674 1.00 25.42 1230 ASP A CA 1
ATOM 9641 C C . ASP A 1 1230 ? -7.524 23.674 14.129 1.00 25.42 1230 ASP A C 1
ATOM 9643 O O . ASP A 1 1230 ? -7.140 23.732 12.957 1.00 25.42 1230 ASP A O 1
ATOM 9647 N N . ASP A 1 1231 ? -6.982 22.789 14.988 1.00 27.41 1231 ASP A N 1
ATOM 9648 C CA . ASP A 1 1231 ? -6.255 21.591 14.526 1.00 27.41 1231 ASP A CA 1
ATOM 9649 C C . ASP A 1 1231 ? -7.204 20.375 14.443 1.00 27.41 1231 ASP A C 1
ATOM 9651 O O . ASP A 1 1231 ? -7.449 19.684 15.444 1.00 27.41 1231 ASP A O 1
ATOM 9655 N N . PRO A 1 1232 ? -7.712 20.034 13.242 1.00 28.02 1232 PRO A N 1
ATOM 9656 C CA . PRO A 1 1232 ? -8.625 18.911 13.060 1.00 28.02 1232 PRO A CA 1
ATOM 9657 C C . PRO A 1 1232 ? -7.976 17.530 13.267 1.00 28.02 1232 PRO A C 1
ATOM 9659 O O . PRO A 1 1232 ? -8.684 16.522 13.187 1.00 28.02 1232 PRO A O 1
ATOM 9662 N N . ALA A 1 1233 ? -6.665 17.430 13.529 1.00 27.73 1233 ALA A N 1
ATOM 9663 C CA . ALA A 1 1233 ? -6.008 16.153 13.815 1.00 27.73 1233 ALA A CA 1
ATOM 9664 C C . ALA A 1 1233 ? -6.500 15.502 15.123 1.00 27.73 1233 ALA A C 1
ATOM 9666 O O . ALA A 1 1233 ? -6.643 14.279 15.190 1.00 27.73 1233 ALA A O 1
ATOM 9667 N N . LEU A 1 1234 ? -6.790 16.301 16.156 1.00 31.34 1234 LEU A N 1
ATOM 9668 C CA . LEU A 1 1234 ? -7.055 15.808 17.516 1.00 31.34 1234 LEU A CA 1
ATOM 9669 C C . LEU A 1 1234 ? -8.522 15.455 17.789 1.00 31.34 1234 LEU A C 1
ATOM 9671 O O . LEU A 1 1234 ? -8.793 14.525 18.551 1.00 31.34 1234 LEU A O 1
ATOM 9675 N N . ALA A 1 1235 ? -9.473 16.119 17.126 1.00 29.61 1235 ALA A N 1
ATOM 9676 C CA . ALA A 1 1235 ? -10.893 15.762 17.205 1.00 29.61 1235 ALA A CA 1
ATOM 9677 C C . ALA A 1 1235 ? -11.188 14.376 16.594 1.00 29.61 1235 ALA A C 1
ATOM 9679 O O . ALA A 1 1235 ? -12.136 13.694 16.993 1.00 29.61 1235 ALA A O 1
ATOM 9680 N N . TRP A 1 1236 ? -10.367 13.939 15.631 1.00 33.62 1236 TRP A N 1
ATOM 9681 C CA . TRP A 1 1236 ? -10.605 12.709 14.878 1.00 33.62 1236 TRP A CA 1
ATOM 9682 C C . TRP A 1 1236 ? -10.237 11.425 15.645 1.00 33.62 1236 TRP A C 1
ATOM 9684 O O . TRP A 1 1236 ? -10.880 10.398 15.438 1.00 33.62 1236 TRP A O 1
ATOM 9694 N N . VAL A 1 1237 ? -9.297 11.492 16.600 1.00 31.42 1237 VAL A N 1
ATOM 9695 C CA . VAL A 1 1237 ? -8.802 10.341 17.396 1.00 31.42 1237 VAL A CA 1
ATOM 9696 C C . VAL A 1 1237 ? -9.912 9.604 18.170 1.00 31.42 1237 VAL A C 1
ATOM 9698 O O . VAL A 1 1237 ? -9.749 8.433 18.500 1.00 31.42 1237 VAL A O 1
ATOM 9701 N N . MET A 1 1238 ? -11.052 10.253 18.446 1.00 31.94 1238 MET A N 1
ATOM 9702 C CA . MET A 1 1238 ? -12.214 9.628 19.106 1.00 31.94 1238 MET A CA 1
ATOM 9703 C C . MET A 1 1238 ? -13.556 9.832 18.370 1.00 31.94 1238 MET A C 1
ATOM 9705 O O . MET A 1 1238 ? -14.617 9.662 18.969 1.00 31.94 1238 MET A O 1
ATOM 9709 N N . GLY A 1 1239 ? -13.533 10.157 17.071 1.00 29.41 1239 GLY A N 1
ATOM 9710 C CA . GLY A 1 1239 ? -14.695 9.992 16.180 1.00 29.41 1239 GLY A CA 1
ATOM 9711 C C . GLY A 1 1239 ? -15.964 10.797 16.509 1.00 29.41 1239 GLY A C 1
ATOM 9712 O O . GLY A 1 1239 ? -17.069 10.299 16.285 1.00 29.41 1239 GLY A O 1
ATOM 9713 N N . LEU A 1 1240 ? -15.844 12.023 17.032 1.00 26.70 1240 LEU A N 1
ATOM 9714 C CA . LEU A 1 1240 ? -17.009 12.874 17.317 1.00 26.70 1240 LEU A CA 1
ATOM 9715 C C . LEU A 1 1240 ? -17.635 13.460 16.028 1.00 26.70 1240 LEU A C 1
ATOM 9717 O O . LEU A 1 1240 ? -16.904 13.946 15.162 1.00 26.70 1240 LEU A O 1
ATOM 9721 N N . PRO A 1 1241 ? -18.977 13.467 15.885 1.00 23.23 1241 PRO A N 1
ATOM 9722 C CA . PRO A 1 1241 ? -19.652 14.105 14.758 1.00 23.23 1241 PRO A CA 1
ATOM 9723 C C . PRO A 1 1241 ? -19.773 15.624 14.957 1.00 23.23 1241 PRO A C 1
ATOM 9725 O O . PRO A 1 1241 ? -20.254 16.086 15.991 1.00 23.23 1241 PRO A O 1
ATOM 9728 N N . ALA A 1 1242 ? -19.412 16.405 13.937 1.00 23.03 1242 ALA A N 1
ATOM 9729 C CA . ALA A 1 1242 ? -19.699 17.839 13.901 1.00 23.03 1242 ALA A CA 1
ATOM 9730 C C . ALA A 1 1242 ? -21.205 18.082 13.680 1.00 23.03 1242 ALA A C 1
ATOM 9732 O O . ALA A 1 1242 ? -21.820 17.460 12.812 1.00 23.03 1242 ALA A O 1
ATOM 9733 N N . HIS A 1 1243 ? -21.802 18.987 14.460 1.00 22.47 1243 HIS A N 1
ATOM 9734 C CA . HIS A 1 1243 ? -23.231 19.298 14.383 1.00 22.47 1243 HIS A CA 1
ATOM 9735 C C . HIS A 1 1243 ? -23.476 20.461 13.399 1.00 22.47 1243 HIS A C 1
ATOM 9737 O O . HIS A 1 1243 ? -22.862 21.514 13.560 1.00 22.47 1243 HIS A O 1
ATOM 9743 N N . PRO A 1 1244 ? -24.370 20.331 12.401 1.00 27.28 1244 PRO A N 1
ATOM 9744 C CA . PRO A 1 1244 ? -24.637 21.414 11.459 1.00 27.28 1244 PRO A CA 1
ATOM 9745 C C . PRO A 1 1244 ? -25.648 22.415 12.036 1.00 27.28 1244 PRO A C 1
ATOM 9747 O O . PRO A 1 1244 ? -26.776 22.030 12.347 1.00 27.28 1244 PRO A O 1
ATOM 9750 N N . PHE A 1 1245 ? -25.289 2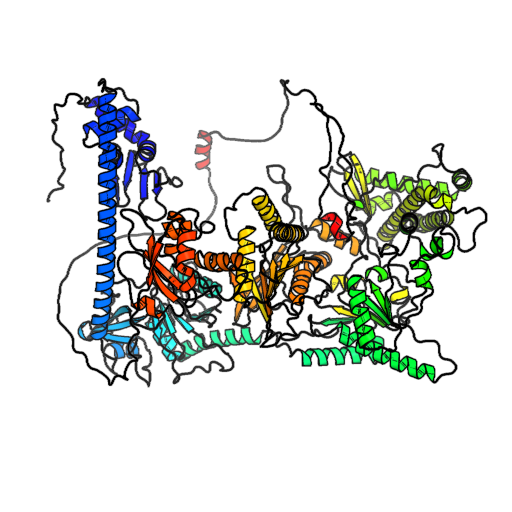3.701 12.113 1.00 22.06 1245 PHE A N 1
ATOM 9751 C CA . PHE A 1 1245 ? -26.259 24.783 12.318 1.00 22.06 1245 PHE A CA 1
ATOM 9752 C C . PHE A 1 1245 ? -25.956 26.033 11.475 1.00 22.06 1245 PHE A C 1
ATOM 9754 O O . PHE A 1 1245 ? -25.081 26.834 11.773 1.00 22.06 1245 PHE A O 1
ATOM 9761 N N . SER A 1 1246 ? -26.748 26.159 10.409 1.00 23.36 1246 SER A N 1
ATOM 9762 C CA . SER A 1 1246 ? -27.064 27.355 9.618 1.00 23.36 1246 SER A CA 1
ATOM 9763 C C . SER A 1 1246 ? -26.662 28.721 10.207 1.00 23.36 1246 SER A C 1
ATOM 9765 O O . SER A 1 1246 ? -27.374 29.251 11.062 1.00 23.36 1246 SER A O 1
ATOM 9767 N N . LEU A 1 1247 ? -25.682 29.389 9.587 1.00 22.42 1247 LEU A N 1
ATOM 9768 C CA . LEU A 1 1247 ? -25.613 30.855 9.599 1.00 22.42 1247 LEU A CA 1
ATOM 9769 C C . LEU A 1 1247 ? -26.701 31.438 8.678 1.00 22.42 1247 LEU A C 1
ATOM 9771 O O . LEU A 1 1247 ? -26.517 31.616 7.474 1.00 22.42 1247 LEU A O 1
ATOM 9775 N N . ARG A 1 1248 ? -27.853 31.745 9.276 1.00 25.34 1248 ARG A N 1
ATOM 9776 C CA . ARG A 1 1248 ? -28.813 32.747 8.792 1.00 25.34 1248 ARG A CA 1
ATOM 9777 C C . ARG A 1 1248 ? -29.110 33.687 9.957 1.00 25.34 1248 ARG A C 1
ATOM 9779 O O . ARG A 1 1248 ? -29.325 33.196 11.061 1.00 25.34 1248 ARG A O 1
ATOM 9786 N N . ASN A 1 1249 ? -29.176 34.985 9.655 1.00 27.00 1249 ASN A N 1
ATOM 9787 C CA . ASN A 1 1249 ? -29.278 36.144 10.559 1.00 27.00 1249 ASN A CA 1
ATOM 9788 C C . ASN A 1 1249 ? -27.920 36.741 10.966 1.00 27.00 1249 ASN A C 1
ATOM 9790 O O . ASN A 1 1249 ? -27.386 36.405 12.017 1.00 27.00 1249 ASN A O 1
ATOM 9794 N N . LEU A 1 1250 ? -27.418 37.658 10.131 1.00 24.16 1250 LEU A N 1
ATOM 9795 C CA . LEU A 1 1250 ? -26.678 38.871 10.523 1.00 24.16 1250 LEU A CA 1
ATOM 9796 C C . LEU A 1 1250 ? -26.560 39.812 9.301 1.00 24.16 1250 LEU A C 1
ATOM 9798 O O . LEU A 1 1250 ? -25.480 40.148 8.827 1.00 24.16 1250 LEU A O 1
ATOM 9802 N N . GLU A 1 1251 ? -27.717 40.203 8.760 1.00 27.19 1251 GLU A N 1
ATOM 9803 C CA . GLU A 1 1251 ? -27.843 41.521 8.122 1.00 27.19 1251 GLU A CA 1
ATOM 9804 C C . GLU A 1 1251 ? -28.145 42.552 9.229 1.00 27.19 1251 GLU A C 1
ATOM 9806 O O . GLU A 1 1251 ? -28.598 42.167 10.305 1.00 27.19 1251 GLU A O 1
ATOM 9811 N N . GLU A 1 1252 ? -27.903 43.840 8.953 1.00 27.89 1252 GLU A N 1
ATOM 9812 C CA . GLU A 1 1252 ? -27.980 44.977 9.898 1.00 27.89 1252 GLU A CA 1
ATOM 9813 C C . GLU A 1 1252 ? -26.920 44.965 11.028 1.00 27.89 1252 GLU A C 1
ATOM 9815 O O . GLU A 1 1252 ? -27.088 44.326 12.063 1.00 27.89 1252 GLU A O 1
ATOM 9820 N N . GLY A 1 1253 ? -25.824 45.729 10.870 1.00 25.58 1253 GLY A N 1
ATOM 9821 C CA . GLY A 1 1253 ? -24.752 45.737 11.882 1.00 25.58 1253 GLY A CA 1
ATOM 9822 C C . GLY A 1 1253 ? -23.545 46.659 11.648 1.00 25.58 1253 GLY A C 1
ATOM 9823 O O . GLY A 1 1253 ? -22.422 46.183 11.666 1.00 25.58 1253 GLY A O 1
ATOM 9824 N N . MET A 1 1254 ? -23.778 47.972 11.520 1.00 23.17 1254 MET A N 1
ATOM 9825 C CA . MET A 1 1254 ? -22.787 49.069 11.660 1.00 23.17 1254 MET A CA 1
ATOM 9826 C C . MET A 1 1254 ? -21.726 49.300 10.556 1.00 23.17 1254 MET A C 1
ATOM 9828 O O . MET A 1 1254 ? -20.856 48.488 10.272 1.00 23.17 1254 MET A O 1
ATOM 9832 N N . ASN A 1 1255 ? -21.729 50.536 10.037 1.00 25.16 1255 ASN A N 1
ATOM 9833 C CA . ASN A 1 1255 ? -20.545 51.184 9.460 1.00 25.16 1255 ASN A CA 1
ATOM 9834 C C . ASN A 1 1255 ? -19.642 51.694 10.600 1.00 25.16 1255 ASN A C 1
ATOM 9836 O O . ASN A 1 1255 ? -20.185 52.212 11.579 1.00 25.16 1255 ASN A O 1
ATOM 9840 N N . GLY A 1 1256 ? -18.314 51.713 10.430 1.00 27.39 1256 GLY A N 1
ATOM 9841 C CA . GLY A 1 1256 ? -17.454 52.565 11.264 1.00 27.39 1256 GLY A CA 1
ATOM 9842 C C . GLY A 1 1256 ? -15.982 52.164 11.373 1.00 27.39 1256 GLY A C 1
ATOM 9843 O O . GLY A 1 1256 ? -15.645 51.441 12.302 1.00 27.39 1256 GLY A O 1
ATOM 9844 N N . HIS A 1 1257 ? -15.150 52.798 10.533 1.00 25.14 1257 HIS A N 1
ATOM 9845 C CA . HIS A 1 1257 ? -13.672 52.801 10.518 1.00 25.14 1257 HIS A CA 1
ATOM 9846 C C . HIS A 1 1257 ? -12.956 51.550 9.985 1.00 25.14 1257 HIS A C 1
ATOM 9848 O O . HIS A 1 1257 ? -13.217 50.435 10.472 1.00 25.14 1257 HIS A O 1
#

Secondary structure (DSSP, 8-state):
---------------TT---HHHHHHHHHHHHHTHHHHHHHHS-TTSEEPPPBTTEEEEE-TTT--EEEEE-SSTTTTEEE-TTS-EE-HHHHHHHHT---SHHHHHHHHHHHHT---S----HHHHHHHHHHHHHHHHHHHHHHHHHHHHHHHHHHHHHHHHHHHHHHHHHTPBP--TTSHHHHIIIIIS--PPPTT---TTTEEEETTTTEEEEEEE-TTS-EEEEEEEEB-TTT-PBPSS----BPSS--TT-EEEEPP-SSS-----TTSSS--EEEES-HHHHHHHHHHH--EEEE-SSTTTT--PPTT--EEEE---PPTT-TTHHHHHHHHHHHHHTT--EEEE-SSSS---S---HHHHHHHT-HHHHHHHHHHHHHHHHHHHHTS--PPPHHHHHHHHHHHHHHHHTTGGGT-SEEEEEE-TTS-HHHHHHHHHHHHHHHHHHHHHT-TT-PPPPPEEEEESSHHHHHHHHHHHHHH-TTS-EEE---TT---SS-S-S-HHHHHHHHHTT--HIIIIIITT-TT-TT-HHHHHTT---SEEEEEGGGTTS---TTS---S-EEEES---TTTEES-SGGG-EEGGGGS---TTSTTS-HHHHHHHTSTHHHHHHHHHHHHHHHHHHHTTTPPTTPPEEEEHHHHHTT--HHHHHHHHHHHHHHHHHTS--TT--TT--GGGHHHHHHHHHHHHHHHHHHHHHHHHHHTT-SEEEEEEEEE-TT--EEEEE-EEPPPPTTTT-SSSSSPPPEEEEESS--HHHHHHH-TTEEEEEEE----TTEEEEEEESS---HHHHHHHHHHHHTT---SSGGGSHHHHHHHHHHHHHHTTS--EEEEE-HHHHHHHHHHHHHSTTSSPTTEEEEETTS-TT--GGGG-SEEEEES-----HHHHHHHHHHHHSS---PPPPPPPPTTS-------EEEEEEEE-TTS-EEEEEEEE-SSHHHHHHHHIIIIIHHHHHHGGG-GGG--SSS-EEEEEESS---TTS---EEEE-PPPPHHHHHHHHHHHHH--STT-S--EES-HHHHHHH-TTT-SSHHHHHHHHHGGGSPPSSSS-------SS---GGGGGG-TTEEEEEEEESSTTPPPEEEEEETT-HHHHHHHHHHHHTS-EEEEEE-PPPPP-PPPPPP---------------------------------SSTHHHHTTT------------------------------HHHHHTTTPPPPP-------------

Organism: NCBI:txid1234669